Protein AF-A0A510TUP4-F1 (afdb_monomer_lite)

Sequence (967 aa):
MRTLVLLDAPSNLGLRPPVPGTVPGCHKLAGALREQGLLRRLGAREGGVAVPPRYDRGDWQEGDGVFNAAALAAYTVRLADRIERHLRAGEFPVVLGGDCSVQLGASLAMRRIGRYGLAAVDASHDFRHPGNSSRIGAAGGEEVALGTGRGQEDLTNIEGLRPYLRDEDVRFFGIRDAYADDLAELASLKMPAVTVGGVRAEGAGPVARAAVEAFRAPGLDGFWVHLDADVLDPSVMPAVDSPDPTACCRTNSRSCCARCSPHRAAWASTSPSTTPTSTPRAPREPCWRTWSWPPLRNPDRPVPWPTRRTPGSMVIVTEIRREVITLPAAQLGPDNPLPPLRPLDETHRVEDRDRGDMPRDMARQLDYEPLRSLLPVRVRDGYGRTREPRALKALVIENDRLRATVLPGLGGRIASLVHLPTGRELLYRNPVFQPANFALNGAWYSGGIEWNIGATGHTTLSCAPLHAARVPAPDGGEMLRLWEWERLRDLPFQVDLWLPEGSDFLYVGVRIRNPHERPAPAYWWSNIAVPEDRRVLAPAEEAWQFGYERRLRRVPVPCHDGVDRTRPLNSRYAADYFYEVPDGRRRWIAALDADGHGLVQTSTDVLRGRKLFVWGSGPGGRRWQEWLTEPGTGGYCEIQAGLARTQLEHVRLEPGSEVSWLEAYGPLDAAPEGPSWPAVVQGAEDRLAAVLPRARVERAYTDWLPCADTEPGERLATGSGWGALEVARAGWKLPGTPFPEATLGEAQTPWLELLRTGSLPEPRRVRPPGETLVAPHWRDMLETAPATPHTEYHLGIAQWHAGDRAQAVRSWERAVPLAPSLWPLLRCLAVADEESGHHERAADRYTEAFDDLCRERRDNGEAWTAAVAALGREALGALLRAGRAEQARTVWERLLPDVRRRGPFRLLEAALLLAEGRRADARAVFDEGFEVADLREGADVIELLWARLTDEPLPARLDFRMRPDAG

pLDDT: mean 87.79, std 17.97, range [18.86, 98.88]

Secondary structure (DSSP, 8-state):
-PPEEEEE----TTSPPSSTT---GGGGHHHHHHHTTHHHHHTPEEEEE-PPPPP--TT--TTSSSTTHHHHHHHHHHHHHHHHHHHHTT-EEEEE-SSGGGHHHHHHHHHHHS-EEEEEE-SS-----TTT-SS---GGGTHHHHHTT-S-HHHHSGGG---SS-GGGEEEEEE-GGGTTTHHHHHHTT--EEEHHHHHHH-HHHHHHHHHHHTTSTT--EEEEEEEGGGB-TTT---SSS--TTSB-TTTHHHHHTTSTTS-EEEEEE---------PPP-----------PPPP---------------------EEEEEEEEEEEE---PPP-S---SPPP-TTPPPGGGGGGS-HHHHHHHTSS-----TTSPP-----S-EEEEEEEEEEEE-SSEEEEEETTTTTEEEEEEEGGGTEE-S---SSB--BBTBTTS-B--SSEEEEESSSSB-TTTTS--EEEEEE-TTSSEEEEEEEEETTTTEEEEEEEE--TT-SSEEEEEEEE--SSS-EEE-EEEEEEEETTSEEE-S-SEEEEEETT---EEEESSEETTEETTSGGG-SS-EEEEE-PPTTS--EEEEE-TTSEEEEEEE-TTS-EEEEEE--SSHHHHHHHHHHS-TTS--EEEEEEESSSSTT--EEEPTT-EEEEEEEEEEEE--S--SSHHHHHHHHHHHHHHHS-HHHHHHHHHHHHHHHTSPP-SEEE---SHHHHHHHHH----TT----GGG--TTTHHHHHHHHHS-PPPPSS--SPPPPP-SHHHHHHHHHS---HHHHHHHHHHHHHHT-HHHHHHHHHHHGGG-S--HHHHHHHHHHHHHTT-HHHHHHHHHHHHHHHHHH-----HHHHHHHHHHHHHHHHHHTTTT-HHHHHHHHHHS-HHHHTSHHHHHHHHHHHHHTT-HHHHHHHHHH----TT-BTT--HHHHHHHHH-SSPPPGGG----S----

Foldseek 3Di:
DFAEEEEEALDQQQDDALDPPDGQAFSCQSVVCVLVVVCVVVVHHYLYYLDFDDHDQPPDDLPNFAGCLVSLLVSLCSLLVSLLVCVVVVHFYEYEHRAQSVVSSVLNNDLVPFAAAEEEEDQAPLCDAPVPDSRHRRNRSNNVNLLQQGGDCSSNQRVNSHNSHALLRAEYEAHAVVCVVVVVVSVVSNHHYAHQVRCVVCPLLVVLVVVLVSRVPPGHPYYEYEHEPLLEACVVVVFDSDHDRSHDDDPRPVNNVVPVPPGDYHYYYIGGDDDDDDDDDDDDDDDDDDDDDDDDDDDDDDDDDDDDDDDDDDDFFKDKDKDKDKFWEWDLFDFFLFAFLQWDDDQQDADPVQCPPDDPVQVVQLVPCAFTGPPLDTARQGIDDHTDTDIAMWMWIDGPFWIWIFRQQFQRFGQWIAGVVVRDTQALHFRYHAFAQFEPRLGAFDMGKHKAKQAQTRYPRRNFHWWWFWFQALQRHIWIKTWDARQNFRKIKIWTWHDDHPALKIKIKIKIWAQAQFKTFIKIKTKTKHALQWQKAFQAQKWFKAFSVSHTDIAGPQDGPNFGVSRQARFAFKMKTKGQHDPPPWGKMWTAHQQQKHKMKGKDCQQPIKMKIHLHPHLLSVLVQCLRHPPPSHGIIIIMIIRDSDSSGTDMDGHRDMDMIMMMMGMFRFNSDDPDSNVRNVRRVVRCCVSPNPVNRVVSNVSCPVRQQAAGDGTPDHGAQPVVLVCVQPVDDDGNHDRHNVRDDPLCVQVVCLSVPLERDDPPADFSAGRARQPVVSLVSLVRYPLELNSLLNNLSSCSSSVVLVSSLVSLVVHQVRDPFNLSSLQSVLVSCVVVVNLVSSLVSLLSSLVRLLVRDPDCDSRSLSNLLSSLLVNLVSCVVVLNLVSNVVSLVSRDPVSCQAQSNLLSVLSSCVSVVVLVVSVVSPVVHHDNSHPHQQDCSLVVSVVSNDPDDDPSNSPNHSDDPDD

Structure (mmCIF, N/CA/C/O backbone):
data_AF-A0A510TUP4-F1
#
_entry.id   AF-A0A510TUP4-F1
#
loop_
_atom_site.group_PDB
_atom_site.id
_atom_site.type_symbol
_atom_site.label_atom_id
_atom_site.label_alt_id
_atom_site.label_comp_id
_atom_site.label_asym_id
_atom_site.label_entity_id
_atom_site.label_seq_id
_atom_site.pdbx_PDB_ins_code
_atom_site.Cartn_x
_atom_site.Cartn_y
_atom_site.Cartn_z
_atom_site.occupancy
_atom_site.B_iso_or_equiv
_atom_site.auth_seq_id
_atom_site.auth_comp_id
_atom_site.auth_asym_id
_atom_site.auth_atom_id
_atom_site.pdbx_PDB_model_num
ATOM 1 N N . MET A 1 1 ? 24.545 -37.545 3.550 1.00 59.09 1 MET A N 1
ATOM 2 C CA . MET A 1 1 ? 23.429 -37.703 2.583 1.00 59.09 1 MET A CA 1
ATOM 3 C C . MET A 1 1 ? 23.997 -37.609 1.171 1.00 59.09 1 MET A C 1
ATOM 5 O O . MET A 1 1 ? 25.131 -37.161 1.046 1.00 59.09 1 MET A O 1
ATOM 9 N N . ARG A 1 2 ? 23.267 -38.039 0.132 1.00 77.06 2 ARG A N 1
ATOM 10 C CA . ARG A 1 2 ? 23.634 -37.712 -1.260 1.00 77.06 2 ARG A CA 1
ATOM 11 C C . ARG A 1 2 ? 23.249 -36.266 -1.572 1.00 77.06 2 ARG A C 1
ATOM 13 O O . ARG A 1 2 ? 22.305 -35.750 -0.980 1.00 77.06 2 ARG A O 1
ATOM 20 N N . THR A 1 3 ? 23.956 -35.646 -2.510 1.00 89.50 3 THR A N 1
ATOM 21 C CA . THR A 1 3 ? 23.593 -34.336 -3.060 1.00 89.50 3 THR A CA 1
ATOM 22 C C . THR A 1 3 ? 22.321 -34.468 -3.893 1.00 89.50 3 THR A C 1
ATOM 24 O O . THR A 1 3 ? 22.312 -35.209 -4.875 1.00 89.50 3 THR A O 1
ATOM 27 N N . LEU A 1 4 ? 21.258 -33.764 -3.502 1.00 94.06 4 LEU A N 1
ATOM 28 C CA . LEU A 1 4 ? 20.040 -33.635 -4.302 1.00 94.06 4 LEU A CA 1
ATOM 29 C C . LEU A 1 4 ? 20.297 -32.683 -5.476 1.00 94.06 4 LEU A C 1
ATOM 31 O O . LEU A 1 4 ? 20.899 -31.624 -5.287 1.00 94.06 4 LEU A O 1
ATOM 35 N N . VAL A 1 5 ? 19.814 -33.038 -6.665 1.00 93.69 5 VAL A N 1
ATOM 36 C CA . VAL A 1 5 ? 19.881 -32.217 -7.881 1.00 93.69 5 VAL A CA 1
ATOM 37 C C . VAL A 1 5 ? 18.485 -32.125 -8.484 1.00 93.69 5 VAL A C 1
ATOM 39 O O . VAL A 1 5 ? 17.878 -33.152 -8.779 1.00 93.69 5 VAL A O 1
ATOM 42 N N . LEU A 1 6 ? 17.980 -30.907 -8.667 1.00 96.12 6 LEU A N 1
ATOM 43 C CA . LEU A 1 6 ? 16.678 -30.655 -9.280 1.00 96.12 6 LEU A CA 1
ATOM 44 C C . LEU A 1 6 ? 16.851 -30.459 -10.792 1.00 96.12 6 LEU A C 1
ATOM 46 O O . LEU A 1 6 ? 17.576 -29.565 -11.226 1.00 96.12 6 LEU A O 1
ATOM 50 N N . LEU A 1 7 ? 16.211 -31.313 -11.584 1.00 95.50 7 LEU A N 1
ATOM 51 C CA . LEU A 1 7 ? 16.196 -31.278 -13.046 1.00 95.50 7 LEU A CA 1
ATOM 52 C C . LEU A 1 7 ? 14.790 -30.921 -13.517 1.00 95.50 7 LEU A C 1
ATOM 54 O O . LEU A 1 7 ? 13.825 -31.488 -13.011 1.00 95.50 7 LEU A O 1
ATOM 58 N N . ASP A 1 8 ? 14.675 -30.067 -14.528 1.00 95.25 8 ASP A N 1
ATOM 59 C CA . ASP A 1 8 ? 13.375 -29.767 -15.136 1.00 95.25 8 ASP A CA 1
ATOM 60 C C . ASP A 1 8 ? 13.250 -30.508 -16.466 1.00 95.25 8 ASP A C 1
ATOM 62 O O . ASP A 1 8 ? 14.130 -30.408 -17.324 1.00 95.25 8 ASP A O 1
ATOM 66 N N . ALA A 1 9 ? 12.143 -31.212 -16.657 1.00 95.12 9 ALA A N 1
ATOM 67 C CA . ALA A 1 9 ? 11.774 -31.906 -17.881 1.00 95.12 9 ALA A CA 1
ATOM 68 C C . ALA A 1 9 ? 10.337 -31.528 -18.309 1.00 95.12 9 ALA A C 1
ATOM 70 O O . ALA A 1 9 ? 9.456 -32.385 -18.306 1.00 95.12 9 ALA A O 1
ATOM 71 N N . PRO A 1 10 ? 10.068 -30.249 -18.652 1.00 93.31 10 PRO A N 1
ATOM 72 C CA . PRO A 1 10 ? 8.721 -29.724 -18.894 1.00 93.31 10 PRO A CA 1
ATOM 73 C C . PRO A 1 10 ? 8.150 -30.150 -20.262 1.00 93.31 10 PRO A C 1
ATOM 75 O O . PRO A 1 10 ? 7.784 -29.312 -21.081 1.00 93.31 10 PRO A O 1
ATOM 78 N N . SER A 1 11 ? 8.111 -31.453 -20.543 1.00 92.38 11 SER A N 1
ATOM 79 C CA . SER A 1 11 ? 7.433 -32.022 -21.712 1.00 92.38 11 SER A CA 1
ATOM 80 C C . SER A 1 11 ? 5.919 -31.982 -21.541 1.00 92.38 11 SER A C 1
ATOM 82 O O . SER A 1 11 ? 5.404 -32.181 -20.447 1.00 92.38 11 SER A O 1
ATOM 84 N N . ASN A 1 12 ? 5.218 -31.789 -22.650 1.00 91.81 12 ASN A N 1
ATOM 85 C CA . ASN A 1 12 ? 3.805 -32.123 -22.818 1.00 91.81 12 ASN A CA 1
ATOM 86 C C . ASN A 1 12 ? 3.558 -32.976 -24.078 1.00 91.81 12 ASN A C 1
ATOM 88 O O . ASN A 1 12 ? 2.420 -33.127 -24.523 1.00 91.81 12 ASN A O 1
ATOM 92 N N . LEU A 1 13 ? 4.631 -33.493 -24.684 1.00 93.06 13 LEU A N 1
ATOM 93 C CA . LEU A 1 13 ? 4.641 -34.139 -25.995 1.00 93.06 13 LEU A CA 1
ATOM 94 C C . LEU A 1 13 ? 3.801 -35.422 -26.032 1.00 93.06 13 LEU A C 1
ATOM 96 O O . LEU A 1 13 ? 3.285 -35.758 -27.096 1.00 93.06 13 LEU A O 1
ATOM 100 N N . GLY A 1 14 ? 3.655 -36.121 -24.902 1.00 91.00 14 GLY A N 1
ATOM 101 C CA . GLY A 1 14 ? 2.913 -37.379 -24.815 1.00 91.00 14 GLY A CA 1
ATOM 102 C C . GLY A 1 14 ? 1.396 -37.249 -24.637 1.00 91.00 14 GLY A C 1
ATOM 103 O O . GLY A 1 14 ? 0.703 -38.254 -24.786 1.00 91.00 14 GLY A O 1
ATOM 104 N N . LEU A 1 15 ? 0.856 -36.056 -24.343 1.00 88.62 15 LEU A N 1
ATOM 105 C CA . LEU A 1 15 ? -0.572 -35.878 -24.027 1.00 88.62 15 LEU A CA 1
ATOM 106 C C . LEU A 1 15 ? -1.416 -35.415 -25.215 1.00 88.62 15 LEU A C 1
ATOM 108 O O . LEU A 1 15 ? -1.009 -34.577 -26.026 1.00 88.62 15 LEU A O 1
ATOM 112 N N . ARG A 1 16 ? -2.655 -35.919 -25.271 1.00 84.19 16 ARG A N 1
ATOM 113 C CA . ARG A 1 16 ? -3.704 -35.367 -26.140 1.00 84.19 16 ARG A CA 1
ATOM 114 C C . ARG A 1 16 ? -4.083 -33.969 -25.617 1.00 84.19 16 ARG A C 1
ATOM 116 O O . ARG A 1 16 ? -4.093 -33.772 -24.403 1.00 84.19 16 ARG A O 1
ATOM 123 N N . PRO A 1 17 ? -4.381 -32.991 -26.488 1.00 78.75 17 PRO A N 1
ATOM 124 C CA . PRO A 1 17 ? -4.755 -31.657 -26.038 1.00 78.75 17 PRO A CA 1
ATOM 125 C C . PRO A 1 17 ? -6.182 -31.693 -25.463 1.00 78.75 17 PRO A C 1
ATOM 127 O O . PRO A 1 17 ? -7.014 -32.437 -25.992 1.00 78.75 17 PRO A O 1
ATOM 130 N N . PRO A 1 18 ? -6.497 -30.905 -24.418 1.00 68.31 18 PRO A N 1
ATOM 131 C CA . PRO A 1 18 ? -7.806 -30.963 -23.760 1.00 68.31 18 PRO A CA 1
ATOM 132 C C . PRO A 1 18 ? -8.958 -30.562 -24.696 1.00 68.31 18 PRO A C 1
ATOM 134 O O . PRO A 1 18 ? -10.067 -31.073 -24.562 1.00 68.31 18 PRO A O 1
ATOM 137 N N . VAL A 1 19 ? -8.690 -29.700 -25.685 1.00 71.00 19 VAL A N 1
ATOM 138 C CA . VAL A 1 19 ? -9.577 -29.429 -26.829 1.00 71.00 19 VAL A CA 1
ATOM 139 C C . VAL A 1 19 ? -8.744 -29.265 -28.113 1.00 71.00 19 VAL A C 1
ATOM 141 O O . VAL A 1 19 ? -7.550 -28.966 -28.031 1.00 71.00 19 VAL A O 1
ATOM 144 N N . PRO A 1 20 ? -9.316 -29.439 -29.319 1.00 71.81 20 PRO A N 1
ATOM 145 C CA . PRO A 1 20 ? -8.596 -29.181 -30.567 1.00 71.81 20 PRO A CA 1
ATOM 146 C C . PRO A 1 20 ? -8.004 -27.763 -30.620 1.00 71.81 20 PRO A C 1
ATOM 148 O O . PRO A 1 20 ? -8.664 -26.794 -30.255 1.00 71.81 20 PRO A O 1
ATOM 151 N N . GLY A 1 21 ? -6.757 -27.646 -31.082 1.00 69.25 21 GLY A N 1
ATOM 152 C CA . GLY A 1 21 ? -6.044 -26.368 -31.203 1.00 69.25 21 GLY A CA 1
ATOM 153 C C . GLY A 1 21 ? -5.369 -25.847 -29.925 1.00 69.25 21 GLY A C 1
ATOM 154 O O . GLY A 1 21 ? -4.652 -24.854 -30.011 1.00 69.25 21 GLY A O 1
ATOM 155 N N . THR A 1 22 ? -5.539 -26.494 -28.764 1.00 75.62 22 THR A N 1
ATOM 156 C CA . THR A 1 22 ? -4.803 -26.137 -27.534 1.00 75.62 22 THR A CA 1
ATOM 157 C C . THR A 1 22 ? -3.580 -27.026 -27.296 1.00 75.62 22 THR A C 1
ATOM 159 O O . THR A 1 22 ? -3.297 -27.964 -28.043 1.00 75.62 22 THR A O 1
ATOM 162 N N . VAL A 1 23 ? -2.811 -26.686 -26.261 1.00 80.56 23 VAL A N 1
ATOM 163 C CA . VAL A 1 23 ? -1.533 -27.304 -25.890 1.00 80.56 23 VAL A CA 1
ATOM 164 C C . VAL A 1 23 ? -1.637 -27.760 -24.424 1.00 80.56 23 VAL A C 1
ATOM 166 O O . VAL A 1 23 ? -2.022 -26.934 -23.595 1.00 80.56 23 VAL A O 1
ATOM 169 N N . PRO A 1 24 ? -1.314 -29.022 -24.063 1.00 82.19 24 PRO A N 1
ATOM 170 C CA . PRO A 1 24 ? -1.451 -29.499 -22.684 1.00 82.19 24 PRO A CA 1
ATOM 171 C C . PRO A 1 24 ? -0.558 -28.702 -21.722 1.00 82.19 24 PRO A C 1
ATOM 173 O O . PRO A 1 24 ? 0.624 -28.466 -22.005 1.00 82.19 24 PRO A O 1
ATOM 176 N N . GLY A 1 25 ? -1.118 -28.261 -20.593 1.00 80.00 25 GLY A N 1
ATOM 177 C CA . GLY A 1 25 ? -0.464 -27.297 -19.698 1.00 80.00 25 GLY A CA 1
ATOM 178 C C . GLY A 1 25 ? 0.538 -27.889 -18.704 1.00 80.00 25 GLY A C 1
ATOM 179 O O . GLY A 1 25 ? 1.272 -27.121 -18.090 1.00 80.00 25 GLY A O 1
ATOM 180 N N . CYS A 1 26 ? 0.622 -29.218 -18.597 1.00 81.81 26 CYS A N 1
ATOM 181 C CA . CYS A 1 26 ? 1.477 -29.957 -17.660 1.00 81.81 26 CYS A CA 1
ATOM 182 C C . CYS A 1 26 ? 2.953 -29.506 -17.633 1.00 81.81 26 CYS A C 1
ATOM 184 O O . CYS A 1 26 ? 3.594 -29.505 -16.581 1.00 81.81 26 CYS A O 1
ATOM 186 N N . HIS A 1 27 ? 3.474 -29.012 -18.763 1.00 82.69 27 HIS A N 1
ATOM 187 C CA . HIS A 1 27 ? 4.798 -28.391 -18.892 1.00 82.69 27 HIS A CA 1
ATOM 188 C C . HIS A 1 27 ? 5.057 -27.235 -17.897 1.00 82.69 27 HIS A C 1
ATOM 190 O O . HIS A 1 27 ? 6.210 -26.888 -17.639 1.00 82.69 27 HIS A O 1
ATOM 196 N N . LYS A 1 28 ? 4.009 -26.637 -17.313 1.00 84.38 28 LYS A N 1
ATOM 197 C CA . LYS A 1 28 ? 4.109 -25.582 -16.292 1.00 84.38 28 LYS A CA 1
ATOM 198 C C . LYS A 1 28 ? 4.521 -26.097 -14.899 1.00 84.38 28 LYS A C 1
ATOM 200 O O . LYS A 1 28 ? 4.939 -25.280 -14.076 1.00 84.38 28 LYS A O 1
ATOM 205 N N . LEU A 1 29 ? 4.471 -27.411 -14.626 1.00 83.38 29 LEU A N 1
ATOM 206 C CA . LEU A 1 29 ? 4.760 -28.008 -13.306 1.00 83.38 29 LEU A CA 1
ATOM 207 C C . LEU A 1 29 ? 6.093 -27.548 -12.704 1.00 83.38 29 LEU A C 1
ATOM 209 O O . LEU A 1 29 ? 6.142 -27.107 -11.552 1.00 83.38 29 LEU A O 1
ATOM 213 N N . ALA A 1 30 ? 7.175 -27.656 -13.479 1.00 84.00 30 ALA A N 1
ATOM 214 C CA . ALA A 1 30 ? 8.516 -27.325 -13.010 1.00 84.00 30 ALA A CA 1
ATOM 215 C C . ALA A 1 30 ? 8.625 -25.853 -12.573 1.00 84.00 30 ALA A C 1
ATOM 217 O O . ALA A 1 30 ? 9.228 -25.559 -11.539 1.00 84.00 30 ALA A O 1
ATOM 218 N N . GLY A 1 31 ? 7.971 -24.942 -13.304 1.00 79.50 31 GLY A N 1
ATOM 219 C CA . GLY A 1 31 ? 7.854 -23.530 -12.935 1.00 79.50 31 GLY A CA 1
ATOM 220 C C . GLY A 1 31 ? 7.079 -23.345 -11.631 1.00 79.50 31 GLY A C 1
ATOM 221 O O . GLY A 1 31 ? 7.627 -22.816 -10.665 1.00 79.50 31 GLY A O 1
ATOM 222 N N . ALA A 1 32 ? 5.852 -23.868 -11.559 1.00 79.19 32 ALA A N 1
ATOM 223 C CA . ALA A 1 32 ? 4.976 -23.723 -10.393 1.00 79.19 32 ALA A CA 1
ATOM 224 C C . ALA A 1 32 ? 5.618 -24.245 -9.089 1.00 79.19 32 ALA A C 1
ATOM 226 O O . ALA A 1 32 ? 5.575 -23.585 -8.047 1.00 79.19 32 ALA A O 1
ATOM 227 N N . LEU A 1 33 ? 6.290 -25.402 -9.126 1.00 82.19 33 LEU A N 1
ATOM 228 C CA . LEU A 1 33 ? 7.005 -25.934 -7.958 1.00 82.19 33 LEU A CA 1
ATOM 229 C C . LEU A 1 33 ? 8.233 -25.091 -7.568 1.00 82.19 33 LEU A C 1
ATOM 231 O O . LEU A 1 33 ? 8.554 -24.973 -6.378 1.00 82.19 33 LEU A O 1
ATOM 235 N N . ARG A 1 34 ? 8.920 -24.477 -8.538 1.00 84.94 34 ARG A N 1
ATOM 236 C CA . ARG A 1 34 ? 10.055 -23.575 -8.286 1.00 84.94 34 ARG A CA 1
ATOM 237 C C . ARG A 1 34 ? 9.618 -22.231 -7.713 1.00 84.94 34 ARG A C 1
ATOM 239 O O . ARG A 1 34 ? 10.277 -21.757 -6.788 1.00 84.94 34 ARG A O 1
ATOM 246 N N . GLU A 1 35 ? 8.491 -21.677 -8.157 1.00 80.81 35 GLU A N 1
ATOM 247 C CA . GLU A 1 35 ? 7.855 -20.494 -7.554 1.00 80.81 35 GLU A CA 1
ATOM 248 C C . GLU A 1 35 ? 7.487 -20.749 -6.083 1.00 80.81 35 GLU A C 1
ATOM 250 O O . GLU A 1 35 ? 7.804 -19.944 -5.205 1.00 80.81 35 GLU A O 1
ATOM 255 N N . GLN A 1 36 ? 6.963 -21.942 -5.773 1.00 81.94 36 GLN A N 1
ATOM 256 C CA . GLN A 1 36 ? 6.750 -22.413 -4.395 1.00 81.94 36 GLN A CA 1
ATOM 257 C C . GLN A 1 36 ? 8.056 -22.715 -3.624 1.00 81.94 36 GLN A C 1
ATOM 259 O O . GLN A 1 36 ? 8.026 -23.160 -2.473 1.00 81.94 36 GLN A O 1
ATOM 264 N N . GLY A 1 37 ? 9.223 -22.450 -4.217 1.00 87.25 37 GLY A N 1
ATOM 265 C CA . GLY A 1 37 ? 10.531 -22.510 -3.573 1.00 87.25 37 GLY A CA 1
ATOM 266 C C . GLY A 1 37 ? 11.089 -23.919 -3.375 1.00 87.25 37 GLY A C 1
ATOM 267 O O . GLY A 1 37 ? 11.934 -24.094 -2.494 1.00 87.25 37 GLY A O 1
ATOM 268 N N . LEU A 1 38 ? 10.641 -24.919 -4.148 1.00 85.88 38 LEU A N 1
ATOM 269 C CA . LEU A 1 38 ? 11.001 -26.329 -3.941 1.00 85.88 38 LEU A CA 1
ATOM 270 C C . LEU A 1 38 ? 12.521 -26.572 -3.902 1.00 85.88 38 LEU A C 1
ATOM 272 O O . LEU A 1 38 ? 12.992 -27.230 -2.979 1.00 85.88 38 LEU A O 1
ATOM 276 N N . LEU A 1 39 ? 13.291 -25.974 -4.821 1.00 88.06 39 LEU A N 1
ATOM 277 C CA . LEU A 1 39 ? 14.763 -26.060 -4.854 1.00 88.06 39 LEU A CA 1
ATOM 278 C C . LEU A 1 39 ? 15.390 -25.714 -3.487 1.00 88.06 39 LEU A C 1
ATOM 280 O O . LEU A 1 39 ? 16.198 -26.473 -2.951 1.00 88.06 39 LEU A O 1
ATOM 284 N N . ARG A 1 40 ? 14.945 -24.601 -2.884 1.00 88.12 40 ARG A N 1
ATOM 285 C CA . ARG A 1 40 ? 15.400 -24.127 -1.566 1.00 88.12 40 ARG A CA 1
ATOM 286 C C . ARG A 1 40 ? 14.901 -25.028 -0.435 1.00 88.12 40 ARG A C 1
ATOM 288 O O . ARG A 1 40 ? 15.667 -25.331 0.471 1.00 88.12 40 ARG A O 1
ATOM 295 N N . ARG A 1 41 ? 13.637 -25.470 -0.492 1.00 87.88 41 ARG A N 1
ATOM 296 C CA . ARG A 1 41 ? 13.020 -26.357 0.517 1.00 87.88 41 ARG A CA 1
ATOM 297 C C . ARG A 1 41 ? 13.678 -27.742 0.572 1.00 87.88 41 ARG A C 1
ATOM 299 O O . ARG A 1 41 ? 13.700 -28.343 1.639 1.00 87.88 41 ARG A O 1
ATOM 306 N N . LEU A 1 42 ? 14.216 -28.228 -0.548 1.00 84.31 42 LEU A N 1
ATOM 307 C CA . LEU A 1 42 ? 14.980 -29.478 -0.626 1.00 84.31 42 LEU A CA 1
ATOM 308 C C . LEU A 1 42 ? 16.473 -29.307 -0.295 1.00 84.31 42 LEU A C 1
ATOM 310 O O . LEU A 1 42 ? 17.150 -30.303 -0.062 1.00 84.31 42 LEU A O 1
ATOM 314 N N . GLY A 1 43 ? 17.011 -28.081 -0.311 1.00 90.50 43 GLY A N 1
ATOM 315 C CA . GLY A 1 43 ? 18.462 -27.853 -0.267 1.00 90.50 43 GLY A CA 1
ATOM 316 C C . GLY A 1 43 ? 19.196 -28.435 -1.485 1.00 90.50 43 GLY A C 1
ATOM 317 O O . GLY A 1 43 ? 20.352 -28.840 -1.377 1.00 90.50 43 GLY A O 1
ATOM 318 N N . ALA A 1 44 ? 18.507 -28.537 -2.626 1.00 91.44 44 ALA A N 1
ATOM 319 C CA . ALA A 1 44 ? 19.017 -29.180 -3.831 1.00 91.44 44 ALA A CA 1
ATOM 320 C C . ALA A 1 44 ? 19.871 -28.227 -4.684 1.00 91.44 44 ALA A C 1
ATOM 322 O O . ALA A 1 44 ? 19.677 -27.010 -4.681 1.00 91.44 44 ALA A O 1
ATOM 323 N N . ARG A 1 45 ? 20.807 -28.795 -5.449 1.00 94.06 45 ARG A N 1
ATOM 324 C CA . ARG A 1 45 ? 21.551 -28.090 -6.499 1.00 94.06 45 ARG A CA 1
ATOM 325 C C . ARG A 1 45 ? 20.725 -27.999 -7.779 1.00 94.06 45 ARG A C 1
ATOM 327 O O . ARG A 1 45 ? 19.851 -28.823 -8.030 1.00 94.06 45 ARG A O 1
ATOM 334 N N . GLU A 1 46 ? 21.064 -27.027 -8.614 1.00 93.19 46 GLU A N 1
ATOM 335 C CA . GLU A 1 46 ? 20.504 -26.895 -9.955 1.00 93.19 46 GLU A CA 1
ATOM 336 C C . GLU A 1 46 ? 21.093 -27.941 -10.919 1.00 93.19 46 GLU A C 1
ATOM 338 O O . GLU A 1 46 ? 22.314 -28.037 -11.053 1.00 93.19 46 GLU A O 1
ATOM 343 N N . GLY A 1 47 ? 20.233 -28.700 -11.603 1.00 89.00 47 GLY A N 1
ATOM 344 C CA . GLY A 1 47 ? 20.583 -29.574 -12.732 1.00 89.00 47 GLY A CA 1
ATOM 345 C C . GLY A 1 47 ? 20.222 -28.974 -14.100 1.00 89.00 47 GLY A C 1
ATOM 346 O O . GLY A 1 47 ? 20.744 -29.405 -15.136 1.00 89.00 47 GLY A O 1
ATOM 347 N N . GLY A 1 48 ? 19.359 -27.953 -14.108 1.00 90.50 48 GLY A N 1
ATOM 348 C CA . GLY A 1 48 ? 18.904 -27.232 -15.289 1.00 90.50 48 GLY A CA 1
ATOM 349 C C . GLY A 1 48 ? 17.855 -27.974 -16.123 1.00 90.50 48 GLY A C 1
ATOM 350 O O . GLY A 1 48 ? 17.466 -29.108 -15.842 1.00 90.50 48 GLY A O 1
ATOM 351 N N . VAL A 1 49 ? 17.419 -27.317 -17.199 1.00 93.62 49 VAL A N 1
ATOM 352 C CA . VAL A 1 49 ? 16.246 -27.724 -17.992 1.00 93.62 49 VAL A CA 1
ATOM 353 C C . VAL A 1 49 ? 16.615 -28.613 -19.183 1.00 93.62 49 VAL A C 1
ATOM 355 O O . VAL A 1 49 ? 17.458 -28.248 -20.008 1.00 93.62 49 VAL A O 1
ATOM 358 N N . ALA A 1 50 ? 15.944 -29.755 -19.315 1.00 93.50 50 ALA A N 1
ATOM 359 C CA . ALA A 1 50 ? 15.805 -30.509 -20.554 1.00 93.50 50 ALA A CA 1
ATOM 360 C C . ALA A 1 50 ? 14.642 -29.910 -21.365 1.00 93.50 50 ALA A C 1
ATOM 362 O O . ALA A 1 50 ? 13.478 -30.231 -21.133 1.00 93.50 50 ALA A O 1
ATOM 363 N N . VAL A 1 51 ? 14.948 -29.010 -22.303 1.00 90.75 51 VAL A N 1
ATOM 364 C CA . VAL A 1 51 ? 13.929 -28.302 -23.101 1.00 90.75 51 VAL A CA 1
ATOM 365 C C . VAL A 1 51 ? 13.347 -29.232 -24.186 1.00 90.75 51 VAL A C 1
ATOM 367 O O . VAL A 1 51 ? 14.128 -29.800 -24.970 1.00 90.75 51 VAL A O 1
ATOM 370 N N . PRO A 1 52 ? 12.014 -29.432 -24.247 1.00 91.38 52 PRO A N 1
ATOM 371 C CA . PRO A 1 52 ? 11.368 -30.204 -25.309 1.00 91.38 52 PRO A CA 1
ATOM 372 C C . PRO A 1 52 ? 11.325 -29.419 -26.632 1.00 91.38 52 PRO A C 1
ATOM 374 O O . PRO A 1 52 ? 11.479 -28.196 -26.633 1.00 91.38 52 PRO A O 1
ATOM 377 N N . PRO A 1 53 ? 11.111 -30.085 -27.781 1.00 90.00 53 PRO A N 1
ATOM 378 C CA . PRO A 1 53 ? 10.660 -29.412 -28.997 1.00 90.00 53 PRO A CA 1
ATOM 379 C C . PRO A 1 53 ? 9.271 -28.778 -28.800 1.00 90.00 53 PRO A C 1
ATOM 381 O O . PRO A 1 53 ? 8.586 -29.044 -27.812 1.00 90.00 53 PRO A O 1
ATOM 384 N N . ARG A 1 54 ? 8.834 -27.953 -29.757 1.00 88.19 54 ARG A N 1
ATOM 385 C CA . ARG A 1 54 ? 7.462 -27.426 -29.777 1.00 88.19 54 ARG A CA 1
ATOM 386 C C . ARG A 1 54 ? 6.457 -28.582 -29.884 1.00 88.19 54 ARG A C 1
ATOM 388 O O . ARG A 1 54 ? 6.628 -29.454 -30.727 1.00 88.19 54 ARG A O 1
ATOM 395 N N . TYR A 1 55 ? 5.398 -28.531 -29.078 1.00 89.12 55 TYR A N 1
ATOM 396 C CA . TYR A 1 55 ? 4.222 -29.386 -29.233 1.00 89.12 55 TYR A CA 1
ATOM 397 C C . TYR A 1 55 ? 3.495 -29.049 -30.540 1.00 89.12 55 TYR A C 1
ATOM 399 O O . TYR A 1 55 ? 3.010 -27.924 -30.697 1.00 89.12 55 TYR A O 1
ATOM 407 N N . ASP A 1 56 ? 3.421 -30.006 -31.462 1.00 85.69 56 ASP A N 1
ATOM 408 C CA . ASP A 1 56 ? 2.672 -29.875 -32.711 1.00 85.69 56 ASP A CA 1
ATOM 409 C C . ASP A 1 56 ? 2.224 -31.259 -33.205 1.00 85.69 56 ASP A C 1
ATOM 411 O O . ASP A 1 56 ? 3.049 -32.120 -33.503 1.00 85.69 56 ASP A O 1
ATOM 415 N N . ARG A 1 57 ? 0.908 -31.489 -33.270 1.00 83.69 57 ARG A N 1
ATOM 416 C CA . ARG A 1 57 ? 0.342 -32.769 -33.727 1.00 83.69 57 ARG A CA 1
ATOM 417 C C . ARG A 1 57 ? 0.163 -32.840 -35.247 1.00 83.69 57 ARG A C 1
ATOM 419 O O . ARG A 1 57 ? -0.090 -33.934 -35.745 1.00 83.69 57 ARG A O 1
ATOM 426 N N . GLY A 1 58 ? 0.291 -31.723 -35.972 1.00 82.44 58 GLY A N 1
ATOM 427 C CA . GLY A 1 58 ? -0.009 -31.660 -37.405 1.00 82.44 58 GLY A CA 1
ATOM 428 C C . GLY A 1 58 ? -1.378 -32.267 -37.749 1.00 82.44 58 GLY A C 1
ATOM 429 O O . GLY A 1 58 ? -2.340 -32.122 -36.993 1.00 82.44 58 GLY A O 1
ATOM 430 N N . ASP A 1 59 ? -1.436 -32.997 -38.863 1.00 82.62 59 ASP A N 1
ATOM 431 C CA . ASP A 1 59 ? -2.649 -33.646 -39.385 1.00 82.62 59 ASP A CA 1
ATOM 432 C C . ASP A 1 59 ? -2.917 -35.065 -38.819 1.00 82.62 59 ASP A C 1
ATOM 434 O O . ASP A 1 59 ? -3.765 -35.785 -39.354 1.00 82.62 59 ASP A O 1
ATOM 438 N N . TRP A 1 60 ? -2.206 -35.479 -37.756 1.00 88.88 60 TRP A N 1
ATOM 439 C CA . TRP A 1 60 ? -2.241 -36.839 -37.179 1.00 88.88 60 TRP A CA 1
ATOM 440 C C . TRP A 1 60 ? -3.664 -37.377 -36.947 1.00 88.88 60 TRP A C 1
ATOM 442 O O . TRP A 1 60 ? -4.517 -36.699 -36.362 1.00 88.88 60 TRP A O 1
ATOM 452 N N . GLN A 1 61 ? -3.886 -38.632 -37.340 1.00 83.44 61 GLN A N 1
ATOM 453 C CA . GLN A 1 61 ? -5.118 -39.398 -37.160 1.00 83.44 61 GLN A CA 1
ATOM 454 C C . GLN A 1 61 ? -4.941 -40.539 -36.144 1.00 83.44 61 GLN A C 1
ATOM 456 O O . GLN A 1 61 ? -3.849 -41.073 -35.945 1.00 83.44 61 GLN A O 1
ATOM 461 N N . GLU A 1 62 ? -6.043 -40.966 -35.519 1.00 79.81 62 GLU A N 1
ATOM 462 C CA . GLU A 1 62 ? -6.045 -42.117 -34.606 1.00 79.81 62 GLU A CA 1
ATOM 463 C C . GLU A 1 62 ? -5.822 -43.420 -35.394 1.00 79.81 62 GLU A C 1
ATOM 465 O O . GLU A 1 62 ? -6.742 -43.990 -35.978 1.00 79.81 62 GLU A O 1
ATOM 470 N N . GLY A 1 63 ? -4.558 -43.845 -35.446 1.00 78.75 63 GLY A N 1
ATOM 471 C CA . GLY A 1 63 ? -4.067 -44.940 -36.288 1.00 78.75 63 GLY A CA 1
ATOM 472 C C . GLY A 1 63 ? -2.625 -44.726 -36.764 1.00 78.75 63 GLY A C 1
ATOM 473 O O . GLY A 1 63 ? -1.901 -45.701 -36.946 1.00 78.75 63 GLY A O 1
ATOM 474 N N . ASP A 1 64 ? -2.168 -43.471 -36.852 1.00 84.62 64 ASP A N 1
ATOM 475 C CA . ASP A 1 64 ? -0.838 -43.076 -37.359 1.00 84.62 64 ASP A CA 1
ATOM 476 C C . ASP A 1 64 ? 0.324 -43.359 -36.375 1.00 84.62 64 ASP A C 1
ATOM 478 O O . ASP A 1 64 ? 1.414 -42.799 -36.494 1.00 84.62 64 ASP A O 1
ATOM 482 N N . GLY A 1 65 ? 0.098 -44.199 -35.363 1.00 88.19 65 GLY A N 1
ATOM 483 C CA . GLY A 1 65 ? 1.025 -44.408 -34.252 1.00 88.19 65 GLY A CA 1
ATOM 484 C C . GLY A 1 65 ? 0.984 -43.274 -33.222 1.00 88.19 65 GLY A C 1
ATOM 485 O O . GLY A 1 65 ? -0.044 -42.632 -33.019 1.00 88.19 65 GLY A O 1
ATOM 486 N N . VAL A 1 66 ? 2.097 -43.040 -32.533 1.00 92.38 66 VAL A N 1
ATOM 487 C CA . VAL A 1 66 ? 2.229 -42.049 -31.458 1.00 92.38 66 VAL A CA 1
ATOM 488 C C . VAL A 1 66 ? 2.504 -40.656 -32.031 1.00 92.38 66 VAL A C 1
ATOM 490 O O . VAL A 1 66 ? 3.511 -40.442 -32.709 1.00 92.38 66 VAL A O 1
ATOM 493 N N . PHE A 1 67 ? 1.642 -39.673 -31.743 1.00 92.38 67 PHE A N 1
ATOM 494 C CA . PHE A 1 67 ? 1.931 -38.287 -32.139 1.00 92.38 67 PHE A CA 1
ATOM 495 C C . PHE A 1 67 ? 3.176 -37.762 -31.408 1.00 92.38 67 PHE A C 1
ATOM 497 O O . PHE A 1 67 ? 3.511 -38.207 -30.314 1.00 92.38 67 PHE A O 1
ATOM 504 N N . ASN A 1 68 ? 3.889 -36.813 -32.019 1.00 93.56 68 ASN A N 1
ATOM 505 C CA . ASN A 1 68 ? 5.205 -36.343 -31.564 1.00 93.56 68 ASN A CA 1
ATOM 506 C C . ASN A 1 68 ? 6.316 -37.426 -31.487 1.00 93.56 68 ASN A C 1
ATOM 508 O O . ASN A 1 68 ? 7.392 -37.091 -31.002 1.00 93.56 68 ASN A O 1
ATOM 512 N N . ALA A 1 69 ? 6.148 -38.674 -31.962 1.00 94.56 69 ALA A N 1
ATOM 513 C CA . ALA A 1 69 ? 7.113 -39.773 -31.731 1.00 94.56 69 ALA A CA 1
ATOM 514 C C . ALA A 1 69 ? 8.596 -39.425 -31.990 1.00 94.56 69 ALA A C 1
ATOM 516 O O . ALA A 1 69 ? 9.430 -39.599 -31.105 1.00 94.56 69 ALA A O 1
ATOM 517 N N . ALA A 1 70 ? 8.938 -38.837 -33.142 1.00 94.31 70 ALA A N 1
ATOM 518 C CA . ALA A 1 70 ? 10.321 -38.435 -33.432 1.00 94.31 70 ALA A CA 1
ATOM 519 C C . ALA A 1 70 ? 10.850 -37.337 -32.477 1.00 94.31 70 ALA A C 1
ATOM 521 O O . ALA A 1 70 ? 12.025 -37.336 -32.102 1.00 94.31 70 ALA A O 1
ATOM 522 N N . ALA A 1 71 ? 9.981 -36.418 -32.041 1.00 95.62 71 ALA A N 1
ATOM 523 C CA . ALA A 1 71 ? 10.303 -35.391 -31.051 1.00 95.62 71 ALA A CA 1
ATOM 524 C C . ALA A 1 71 ? 10.459 -35.987 -29.639 1.00 95.62 71 ALA A C 1
ATOM 526 O O . ALA A 1 71 ? 11.378 -35.593 -28.919 1.00 95.62 71 ALA A O 1
ATOM 527 N N . LEU A 1 72 ? 9.614 -36.959 -29.277 1.00 96.38 72 LEU A N 1
ATOM 528 C CA . LEU A 1 72 ? 9.668 -37.745 -28.041 1.00 96.38 72 LEU A CA 1
ATOM 529 C C . LEU A 1 72 ? 10.943 -38.590 -27.957 1.00 96.38 72 LEU A C 1
ATOM 531 O O . LEU A 1 72 ? 11.637 -38.521 -26.946 1.00 96.38 72 LEU A O 1
ATOM 535 N N . ALA A 1 73 ? 11.308 -39.321 -29.011 1.00 97.50 73 ALA A N 1
ATOM 536 C CA . ALA A 1 73 ? 12.539 -40.111 -29.063 1.00 97.50 73 ALA A CA 1
ATOM 537 C C . ALA A 1 73 ? 13.778 -39.213 -28.899 1.00 97.50 73 ALA A C 1
ATOM 539 O O . ALA A 1 73 ? 14.606 -39.425 -28.010 1.00 97.50 73 ALA A O 1
ATOM 540 N N . ALA A 1 74 ? 13.858 -38.126 -29.677 1.00 96.88 74 ALA A N 1
ATOM 541 C CA . ALA A 1 74 ? 14.944 -37.154 -29.566 1.00 96.88 74 ALA A CA 1
ATOM 542 C C . ALA A 1 74 ? 14.973 -36.434 -28.203 1.00 96.88 74 ALA A C 1
ATOM 544 O O . ALA A 1 74 ? 16.037 -35.995 -27.764 1.00 96.88 74 ALA A O 1
ATOM 545 N N . TYR A 1 75 ? 13.827 -36.262 -27.536 1.00 97.50 75 TYR A N 1
ATOM 546 C CA . TYR A 1 75 ? 13.746 -35.690 -26.191 1.00 97.50 75 TYR A CA 1
ATOM 547 C C . TYR A 1 75 ? 14.200 -36.676 -25.111 1.00 97.50 75 TYR A C 1
ATOM 549 O O . TYR A 1 75 ? 14.997 -36.312 -24.246 1.00 97.50 75 TYR A O 1
ATOM 557 N N . THR A 1 76 ? 13.755 -37.927 -25.219 1.00 97.88 76 THR A N 1
ATOM 558 C CA . THR A 1 76 ? 14.079 -39.051 -24.333 1.00 97.88 76 THR A CA 1
ATOM 559 C C . THR A 1 76 ? 15.588 -39.227 -24.203 1.00 97.88 76 THR A C 1
ATOM 561 O O . THR A 1 76 ? 16.091 -39.270 -23.084 1.00 97.88 76 THR A O 1
ATOM 564 N N . VAL A 1 77 ? 16.324 -39.200 -25.322 1.00 98.12 77 VAL A N 1
ATOM 565 C CA . VAL A 1 77 ? 17.801 -39.225 -25.337 1.00 98.12 77 VAL A CA 1
ATOM 566 C C . VAL A 1 77 ? 18.393 -38.042 -24.553 1.00 98.12 77 VAL A C 1
ATOM 568 O O . VAL A 1 77 ? 19.165 -38.250 -23.620 1.00 98.12 77 VAL A O 1
ATOM 571 N N . ARG A 1 78 ? 17.976 -36.796 -24.838 1.00 97.75 78 ARG A N 1
ATOM 572 C CA . ARG A 1 78 ? 18.510 -35.590 -24.157 1.00 97.75 78 ARG A CA 1
ATOM 573 C C . ARG A 1 78 ? 18.206 -35.543 -22.658 1.00 97.75 78 ARG A C 1
ATOM 575 O O . ARG A 1 78 ? 18.962 -34.933 -21.896 1.00 97.75 78 ARG A O 1
ATOM 582 N N . LEU A 1 79 ? 17.081 -36.120 -22.235 1.00 97.56 79 LEU A N 1
ATOM 583 C CA . LEU A 1 79 ? 16.727 -36.269 -20.826 1.00 97.56 79 LEU A CA 1
ATOM 584 C C . LEU A 1 79 ? 17.554 -37.390 -20.181 1.00 97.56 79 LEU A C 1
ATOM 586 O O . LEU A 1 79 ? 18.098 -37.189 -19.092 1.00 97.56 79 LEU A O 1
ATOM 590 N N . ALA A 1 80 ? 17.731 -38.513 -20.882 1.00 98.12 80 ALA A N 1
ATOM 591 C CA . ALA A 1 80 ? 18.541 -39.631 -20.423 1.00 98.12 80 ALA A CA 1
ATOM 592 C C . ALA A 1 80 ? 20.005 -39.229 -20.196 1.00 98.12 80 ALA A C 1
ATOM 594 O O . ALA A 1 80 ? 20.528 -39.469 -19.111 1.00 98.12 80 ALA A O 1
ATOM 595 N N . ASP A 1 81 ? 20.627 -38.511 -21.140 1.00 97.69 81 ASP A N 1
ATOM 596 C CA . ASP A 1 81 ? 22.000 -37.990 -21.026 1.00 97.69 81 ASP A CA 1
ATOM 597 C C . ASP A 1 81 ? 22.212 -37.169 -19.740 1.00 97.69 81 ASP A C 1
ATOM 599 O O . ASP A 1 81 ? 23.258 -37.236 -19.086 1.00 97.69 81 ASP A O 1
ATOM 603 N N . ARG A 1 82 ? 21.203 -36.375 -19.357 1.00 96.31 82 ARG A N 1
ATOM 604 C CA . ARG A 1 82 ? 21.234 -35.536 -18.152 1.00 96.31 82 ARG A CA 1
ATOM 605 C C . ARG A 1 82 ? 21.071 -36.366 -16.886 1.00 96.31 82 ARG A C 1
ATOM 607 O O . ARG A 1 82 ? 21.859 -36.189 -15.958 1.00 96.31 82 ARG A O 1
ATOM 614 N N . ILE A 1 83 ? 20.083 -37.259 -16.842 1.00 96.50 83 ILE A N 1
ATOM 615 C CA . ILE A 1 83 ? 19.839 -38.139 -15.691 1.00 96.50 83 ILE A CA 1
ATOM 616 C C . ILE A 1 83 ? 21.059 -39.043 -15.459 1.00 96.50 83 ILE A C 1
ATOM 618 O O . ILE A 1 83 ? 21.586 -39.091 -14.348 1.00 96.50 83 ILE A O 1
ATOM 622 N N . GLU A 1 84 ? 21.571 -39.676 -16.515 1.00 96.31 84 GLU A N 1
ATOM 623 C CA . GLU A 1 84 ? 22.764 -40.524 -16.498 1.00 96.31 84 GLU A CA 1
ATOM 624 C C . GLU A 1 84 ? 23.985 -39.791 -15.933 1.00 96.31 84 GLU A C 1
ATOM 626 O O . GLU A 1 84 ? 24.653 -40.316 -15.041 1.00 96.31 84 GLU A O 1
ATOM 631 N N . ARG A 1 85 ? 24.260 -38.562 -16.392 1.00 95.69 85 ARG A N 1
ATOM 632 C CA . ARG A 1 85 ? 25.371 -37.736 -15.892 1.00 95.69 85 ARG A CA 1
ATOM 633 C C . ARG A 1 85 ? 25.324 -37.565 -14.370 1.00 95.69 85 ARG A C 1
ATOM 635 O O . ARG A 1 85 ? 26.346 -37.743 -13.709 1.00 95.69 85 ARG A O 1
ATOM 642 N N . HIS A 1 86 ? 24.156 -37.247 -13.811 1.00 93.94 86 HIS A N 1
ATOM 643 C CA . HIS A 1 86 ? 23.996 -37.050 -12.366 1.00 93.94 86 HIS A CA 1
ATOM 644 C C . HIS A 1 86 ? 24.028 -38.376 -11.585 1.00 93.94 86 HIS A C 1
ATOM 646 O O . HIS A 1 86 ? 24.640 -38.446 -10.518 1.00 93.94 86 HIS A O 1
ATOM 652 N N . LEU A 1 87 ? 23.470 -39.461 -12.136 1.00 92.25 87 LEU A N 1
ATOM 653 C CA . LEU A 1 87 ? 23.571 -40.800 -11.541 1.00 92.25 87 LEU A CA 1
ATOM 654 C C . LEU A 1 87 ? 25.024 -41.309 -11.506 1.00 92.25 87 LEU A C 1
ATOM 656 O O . LEU A 1 87 ? 25.468 -41.809 -10.470 1.00 92.25 87 LEU A O 1
ATOM 660 N N . ARG A 1 88 ? 25.795 -41.128 -12.589 1.00 92.94 88 ARG A N 1
ATOM 661 C CA . ARG A 1 88 ? 27.228 -41.480 -12.651 1.00 92.94 88 ARG A CA 1
ATOM 662 C C . ARG A 1 88 ? 28.093 -40.608 -11.733 1.00 92.94 88 ARG A C 1
ATOM 664 O O . ARG A 1 88 ? 29.092 -41.099 -11.218 1.00 92.94 88 ARG A O 1
ATOM 671 N N . ALA A 1 89 ? 27.691 -39.364 -11.464 1.00 91.88 89 ALA A N 1
ATOM 672 C CA . ALA A 1 89 ? 28.322 -38.499 -10.461 1.00 91.88 89 ALA A CA 1
ATOM 673 C C . ALA A 1 89 ? 28.014 -38.907 -8.998 1.00 91.88 89 ALA A C 1
ATOM 675 O O . ALA A 1 89 ? 28.548 -38.310 -8.064 1.00 91.88 89 ALA A O 1
ATOM 676 N N . GLY A 1 90 ? 27.159 -39.915 -8.772 1.00 89.62 90 GLY A N 1
ATOM 677 C CA . GLY A 1 90 ? 26.739 -40.352 -7.433 1.00 89.62 90 GLY A CA 1
ATOM 678 C C . GLY A 1 90 ? 25.724 -39.421 -6.756 1.00 89.62 90 GLY A C 1
ATOM 679 O O . GLY A 1 90 ? 25.409 -39.604 -5.575 1.00 89.62 90 GLY A O 1
ATOM 680 N N . GLU A 1 91 ? 25.209 -38.438 -7.495 1.00 91.88 91 GLU A N 1
ATOM 681 C CA . GLU A 1 91 ? 24.183 -37.504 -7.048 1.00 91.88 91 GLU A CA 1
ATOM 682 C C . GLU A 1 91 ? 22.798 -38.182 -7.020 1.00 91.88 91 GLU A C 1
ATOM 684 O O . GLU A 1 91 ? 22.636 -39.382 -7.271 1.00 91.88 91 GLU A O 1
ATOM 689 N N . PHE A 1 92 ? 21.781 -37.422 -6.628 1.00 92.31 92 PHE A N 1
ATOM 690 C CA . PHE A 1 92 ? 20.403 -37.882 -6.501 1.00 92.31 92 PHE A CA 1
ATOM 691 C C . PHE A 1 92 ? 19.505 -36.952 -7.330 1.00 92.31 92 PHE A C 1
ATOM 693 O O . PHE A 1 92 ? 19.193 -35.851 -6.867 1.00 92.31 92 PHE A O 1
ATOM 700 N N . PRO A 1 93 ? 19.125 -37.341 -8.561 1.00 94.00 93 PRO A N 1
ATOM 701 C CA . PRO A 1 93 ? 18.243 -36.532 -9.387 1.00 94.00 93 PRO A CA 1
ATOM 702 C C . PRO A 1 93 ? 16.797 -36.577 -8.872 1.00 94.00 93 PRO A C 1
ATOM 704 O O . PRO A 1 93 ? 16.273 -37.632 -8.507 1.00 94.00 93 PRO A O 1
ATOM 707 N N . VAL A 1 94 ? 16.159 -35.409 -8.886 1.00 95.19 94 VAL A N 1
ATOM 708 C CA . VAL A 1 94 ? 14.715 -35.207 -8.744 1.00 95.19 94 VAL A CA 1
ATOM 709 C C . VAL A 1 94 ? 14.259 -34.499 -10.019 1.00 95.19 94 VAL A C 1
ATOM 711 O O . VAL A 1 94 ? 14.707 -33.385 -10.288 1.00 95.19 94 VAL A O 1
ATOM 714 N N . VAL A 1 95 ? 13.423 -35.152 -10.824 1.00 95.56 95 VAL A N 1
ATOM 715 C CA . VAL A 1 95 ? 12.997 -34.662 -12.143 1.00 95.56 95 VAL A CA 1
ATOM 716 C C . VAL A 1 95 ? 11.583 -34.087 -12.062 1.00 95.56 95 VAL A C 1
ATOM 718 O O . VAL A 1 95 ? 10.619 -34.815 -11.838 1.00 95.56 95 VAL A O 1
ATOM 721 N N . LEU A 1 96 ? 11.447 -32.779 -12.266 1.00 94.00 96 LEU A N 1
ATOM 722 C CA . LEU A 1 96 ? 10.154 -32.113 -12.404 1.00 94.00 96 LEU A CA 1
ATOM 723 C C . LEU A 1 96 ? 9.705 -32.230 -13.862 1.00 94.00 96 LEU A C 1
ATOM 725 O O . LEU A 1 96 ? 10.202 -31.503 -14.718 1.00 94.00 96 LEU A O 1
ATOM 729 N N . GLY A 1 97 ? 8.832 -33.192 -14.143 1.00 85.44 97 GLY A N 1
ATOM 730 C CA . GLY A 1 97 ? 8.320 -33.484 -15.477 1.00 85.44 97 GLY A CA 1
ATOM 731 C C . GLY A 1 97 ? 7.290 -32.471 -15.979 1.00 85.44 97 GLY A C 1
ATOM 732 O O . GLY A 1 97 ? 7.158 -31.363 -15.455 1.00 85.44 97 GLY A O 1
ATOM 733 N N . GLY A 1 98 ? 6.523 -32.901 -16.978 1.00 86.12 98 GLY A N 1
ATOM 734 C CA . GLY A 1 98 ? 5.211 -32.339 -17.288 1.00 86.12 98 GLY A CA 1
ATOM 735 C C . GLY A 1 98 ? 4.220 -33.476 -17.524 1.00 86.12 98 GLY A C 1
ATOM 736 O O . GLY A 1 98 ? 3.407 -33.739 -16.647 1.00 86.12 98 GLY A O 1
ATOM 737 N N . ASP A 1 99 ? 4.335 -34.188 -18.648 1.00 91.12 99 ASP A N 1
ATOM 738 C CA . ASP A 1 99 ? 3.589 -35.426 -18.929 1.00 91.12 99 ASP A CA 1
ATOM 739 C C . ASP A 1 99 ? 4.350 -36.721 -18.593 1.00 91.12 99 ASP A C 1
ATOM 741 O O . ASP A 1 99 ? 5.582 -36.719 -18.591 1.00 91.12 99 ASP A O 1
ATOM 745 N N . CYS A 1 100 ? 3.631 -37.830 -18.364 1.00 93.50 100 CYS A N 1
ATOM 746 C CA . CYS A 1 100 ? 4.204 -39.114 -17.937 1.00 93.50 100 CYS A CA 1
ATOM 747 C C . CYS A 1 100 ? 5.314 -39.636 -18.861 1.00 93.50 100 CYS A C 1
ATOM 749 O O . CYS A 1 100 ? 6.285 -40.203 -18.369 1.00 93.50 100 CYS A O 1
ATOM 751 N N . SER A 1 101 ? 5.293 -39.357 -20.175 1.00 94.62 101 SER A N 1
ATOM 752 C CA . SER A 1 101 ? 6.305 -39.889 -21.109 1.00 94.62 101 SER A CA 1
ATOM 753 C C . SER A 1 101 ? 7.750 -39.440 -20.822 1.00 94.62 101 SER A C 1
ATOM 755 O O . SER A 1 101 ? 8.695 -40.070 -21.306 1.00 94.62 101 SER A O 1
ATOM 757 N N . VAL A 1 102 ? 7.968 -38.440 -19.949 1.00 94.69 102 VAL A N 1
ATOM 758 C CA . VAL A 1 102 ? 9.296 -38.135 -19.370 1.00 94.69 102 VAL A CA 1
ATOM 759 C C . VAL A 1 102 ? 9.932 -39.338 -18.658 1.00 94.69 102 VAL A C 1
ATOM 761 O O . VAL A 1 102 ? 11.161 -39.422 -18.576 1.00 94.69 102 VAL A O 1
ATOM 764 N N . GLN A 1 103 ? 9.116 -40.286 -18.181 1.00 95.38 103 GLN A N 1
ATOM 765 C CA . GLN A 1 103 ? 9.523 -41.563 -17.596 1.00 95.38 103 GLN A CA 1
ATOM 766 C C . GLN A 1 103 ? 10.489 -42.311 -18.527 1.00 95.38 103 GLN A C 1
ATOM 768 O O . GLN A 1 103 ? 11.501 -42.832 -18.050 1.00 95.38 103 GLN A O 1
ATOM 773 N N . LEU A 1 104 ? 10.263 -42.279 -19.849 1.00 96.81 104 LEU A N 1
ATOM 774 C CA . LEU A 1 104 ? 11.125 -42.944 -20.835 1.00 96.81 104 LEU A CA 1
ATOM 775 C C . LEU A 1 104 ? 12.578 -42.462 -20.750 1.00 96.81 104 LEU A C 1
ATOM 777 O O . LEU A 1 104 ? 13.497 -43.264 -20.903 1.00 96.81 104 LEU A O 1
ATOM 781 N N . GLY A 1 105 ? 12.807 -41.179 -20.443 1.00 97.19 105 GLY A N 1
ATOM 782 C CA . GLY A 1 105 ? 14.154 -40.627 -20.260 1.00 97.19 105 GLY A CA 1
ATOM 783 C C . GLY A 1 105 ? 14.862 -41.192 -19.026 1.00 97.19 105 GLY A C 1
ATOM 784 O O . GLY A 1 105 ? 16.066 -41.450 -19.065 1.00 97.19 105 GLY A O 1
ATOM 785 N N . ALA A 1 106 ? 14.121 -41.451 -17.945 1.00 96.31 106 ALA A N 1
ATOM 786 C CA . ALA A 1 106 ? 14.650 -42.138 -16.768 1.00 96.31 106 ALA A CA 1
ATOM 787 C C . ALA A 1 106 ? 14.894 -43.631 -17.049 1.00 96.31 106 ALA A C 1
ATOM 789 O O . ALA A 1 106 ? 15.960 -44.149 -16.713 1.00 96.31 106 ALA A O 1
ATOM 790 N N . SER A 1 107 ? 13.955 -44.307 -17.717 1.00 97.06 107 SER A N 1
ATOM 791 C CA . SER A 1 107 ? 14.086 -45.709 -18.136 1.00 97.06 107 SER A CA 1
ATOM 792 C C . SER A 1 107 ? 15.305 -45.938 -19.031 1.00 97.06 107 SER A C 1
ATOM 794 O O . SER A 1 107 ? 16.107 -46.828 -18.748 1.00 97.06 107 SER A O 1
ATOM 796 N N . LEU A 1 108 ? 15.505 -45.103 -20.056 1.00 98.19 108 LEU A N 1
ATOM 797 C CA . LEU A 1 108 ? 16.666 -45.178 -20.944 1.00 98.19 108 LEU A CA 1
ATOM 798 C C . LEU A 1 108 ? 17.977 -44.920 -20.179 1.00 98.19 108 LEU A C 1
ATOM 800 O O . LEU A 1 108 ? 18.905 -45.722 -20.279 1.00 98.19 108 LEU A O 1
ATOM 804 N N . ALA A 1 109 ? 18.041 -43.871 -19.346 1.00 97.50 109 ALA A N 1
ATOM 805 C CA . ALA A 1 109 ? 19.222 -43.586 -18.520 1.00 97.50 109 ALA A CA 1
ATOM 806 C C . ALA A 1 109 ? 19.594 -44.751 -17.594 1.00 97.50 109 ALA A C 1
ATOM 808 O O . ALA A 1 109 ? 20.766 -45.103 -17.479 1.00 97.50 109 ALA A O 1
ATOM 809 N N . MET A 1 110 ? 18.608 -45.374 -16.947 1.00 94.75 110 MET A N 1
ATOM 810 C CA . MET A 1 110 ? 18.833 -46.548 -16.105 1.00 94.75 110 MET A CA 1
ATOM 811 C C . MET A 1 110 ? 19.317 -47.746 -16.921 1.00 94.75 110 MET A C 1
ATOM 813 O O . MET A 1 110 ? 20.292 -48.396 -16.542 1.00 94.75 110 MET A O 1
ATOM 817 N N . ARG A 1 111 ? 18.691 -48.003 -18.075 1.00 96.81 111 ARG A N 1
ATOM 818 C CA . ARG A 1 111 ? 19.024 -49.122 -18.965 1.00 96.81 111 ARG A CA 1
ATOM 819 C C . ARG A 1 111 ? 20.441 -49.035 -19.541 1.00 96.81 111 ARG A C 1
ATOM 821 O O . ARG A 1 111 ? 21.065 -50.078 -19.744 1.00 96.81 111 ARG A O 1
ATOM 828 N N . ARG A 1 112 ? 20.953 -47.817 -19.768 1.00 97.38 112 ARG A N 1
ATOM 829 C CA . ARG A 1 112 ? 22.347 -47.542 -20.169 1.00 97.38 112 ARG A CA 1
ATOM 830 C C . ARG A 1 112 ? 23.379 -47.823 -19.067 1.00 97.38 112 ARG A C 1
ATOM 832 O O . ARG A 1 112 ? 24.548 -48.040 -19.390 1.00 97.38 112 ARG A O 1
ATOM 839 N N . ILE A 1 113 ? 22.998 -47.776 -17.783 1.00 95.12 113 ILE A N 1
ATOM 840 C CA . ILE A 1 113 ? 23.950 -47.874 -16.656 1.00 95.12 113 ILE A CA 1
ATOM 841 C C . ILE A 1 113 ? 23.834 -49.151 -15.811 1.00 95.12 113 ILE A C 1
ATOM 843 O O . ILE A 1 113 ? 24.772 -49.439 -15.071 1.00 95.12 113 ILE A O 1
ATOM 847 N N . GLY A 1 114 ? 22.743 -49.917 -15.915 1.00 93.69 114 GLY A N 1
ATOM 848 C CA . GLY A 1 114 ? 22.541 -51.153 -15.148 1.00 93.69 114 GLY A CA 1
ATOM 849 C C . GLY A 1 114 ? 21.154 -51.778 -15.341 1.00 93.69 114 GLY A C 1
ATOM 850 O O . GLY A 1 114 ? 20.533 -51.624 -16.395 1.00 93.69 114 GLY A O 1
ATOM 851 N N . ARG A 1 115 ? 20.657 -52.482 -14.316 1.00 94.00 115 ARG A N 1
ATOM 852 C CA . ARG A 1 115 ? 19.277 -52.998 -14.244 1.00 94.00 115 ARG A CA 1
ATOM 853 C C . ARG A 1 115 ? 18.569 -52.393 -13.032 1.00 94.00 115 ARG A C 1
ATOM 855 O O . ARG A 1 115 ? 19.019 -52.550 -11.900 1.00 94.00 115 ARG A O 1
ATOM 862 N N . TYR A 1 116 ? 17.444 -51.726 -13.265 1.00 94.44 116 TYR A N 1
ATOM 863 C CA . TYR A 1 116 ? 16.706 -50.987 -12.241 1.00 94.44 116 TYR A CA 1
ATOM 864 C C . TYR A 1 116 ? 15.214 -51.302 -12.310 1.00 94.44 116 TYR A C 1
ATOM 866 O O . TYR A 1 116 ? 14.679 -51.526 -13.394 1.00 94.44 116 TYR A O 1
ATOM 874 N N . GLY A 1 117 ? 14.551 -51.283 -11.154 1.00 94.44 117 GLY A N 1
ATOM 875 C CA . GLY A 1 117 ? 13.093 -51.379 -11.077 1.00 94.44 117 GLY A CA 1
ATOM 876 C C . GLY A 1 117 ? 12.377 -50.043 -11.274 1.00 94.44 117 GLY A C 1
ATOM 877 O O . GLY A 1 117 ? 12.978 -48.975 -11.131 1.00 94.44 117 GLY A O 1
ATOM 878 N N . LEU A 1 118 ? 11.072 -50.107 -11.538 1.00 96.00 118 LEU A N 1
ATOM 879 C CA . LEU A 1 118 ? 10.173 -48.951 -11.540 1.00 96.00 118 LEU A CA 1
ATOM 880 C C . LEU A 1 118 ? 9.083 -49.131 -10.481 1.00 96.00 118 LEU A C 1
ATOM 882 O O . LEU A 1 118 ? 8.307 -50.082 -10.541 1.00 96.00 118 LEU A O 1
ATOM 886 N N . ALA A 1 119 ? 8.988 -48.178 -9.558 1.00 95.44 119 ALA A N 1
ATOM 887 C CA . ALA A 1 119 ? 7.780 -47.914 -8.792 1.00 95.44 119 ALA A CA 1
ATOM 888 C C . ALA A 1 119 ? 6.989 -46.809 -9.509 1.00 95.44 119 ALA A C 1
ATOM 890 O O . ALA A 1 119 ? 7.402 -45.648 -9.481 1.00 95.44 119 ALA A O 1
ATOM 891 N N . ALA A 1 120 ? 5.887 -47.177 -10.159 1.00 94.38 120 ALA A N 1
ATOM 892 C CA . ALA A 1 120 ? 4.917 -46.244 -10.722 1.00 94.38 120 ALA A CA 1
ATOM 893 C C . ALA A 1 120 ? 3.839 -45.965 -9.665 1.00 94.38 120 ALA A C 1
ATOM 895 O O . ALA A 1 120 ? 3.204 -46.893 -9.160 1.00 94.38 120 ALA A O 1
ATOM 896 N N . VAL A 1 121 ? 3.685 -44.703 -9.273 1.00 93.00 121 VAL A N 1
ATOM 897 C CA . VAL A 1 121 ? 2.718 -44.251 -8.269 1.00 93.00 121 VAL A CA 1
ATOM 898 C C . VAL A 1 121 ? 1.766 -43.287 -8.964 1.00 93.00 121 VAL A C 1
ATOM 900 O O . VAL A 1 121 ? 2.119 -42.139 -9.205 1.00 93.00 121 VAL A O 1
ATOM 903 N N . ASP A 1 122 ? 0.606 -43.795 -9.351 1.00 90.81 122 ASP A N 1
ATOM 904 C CA . ASP A 1 122 ? -0.203 -43.249 -10.442 1.00 90.81 122 ASP A CA 1
ATOM 905 C C . ASP A 1 122 ? -1.658 -43.703 -10.265 1.00 90.81 122 ASP A C 1
ATOM 907 O O . ASP A 1 122 ? -1.887 -44.786 -9.713 1.00 90.81 122 ASP A O 1
ATOM 911 N N . ALA A 1 123 ? -2.644 -42.905 -10.681 1.00 85.50 123 ALA A N 1
ATOM 912 C CA . ALA A 1 123 ? -4.040 -43.345 -10.692 1.00 85.50 123 ALA A CA 1
ATOM 913 C C . ALA A 1 123 ? -4.409 -44.104 -11.984 1.00 85.50 123 ALA A C 1
ATOM 915 O O . ALA A 1 123 ? -5.382 -44.868 -12.004 1.00 85.50 123 ALA A O 1
ATOM 916 N N . SER A 1 124 ? -3.629 -43.908 -13.041 1.00 86.44 124 SER A N 1
ATOM 917 C CA . SER A 1 124 ? -3.639 -44.662 -14.289 1.00 86.44 124 SER A CA 1
ATOM 918 C C . SER A 1 124 ? -2.704 -45.873 -14.191 1.00 86.44 124 SER A C 1
ATOM 920 O O . SER A 1 124 ? -2.007 -46.082 -13.199 1.00 86.44 124 SER A O 1
ATOM 922 N N . HIS A 1 125 ? -2.718 -46.727 -15.213 1.00 87.88 125 HIS A N 1
ATOM 923 C CA . HIS A 1 125 ? -1.815 -47.880 -15.314 1.00 87.88 125 HIS A CA 1
ATOM 924 C C . HIS A 1 125 ? -0.787 -47.734 -16.448 1.00 87.88 125 HIS A C 1
ATOM 926 O O . HIS A 1 125 ? 0.119 -48.556 -16.548 1.00 87.88 125 HIS A O 1
ATOM 932 N N . ASP A 1 126 ? -0.981 -46.750 -17.333 1.00 92.56 126 ASP A N 1
ATOM 933 C CA . ASP A 1 126 ? -0.115 -46.311 -18.438 1.00 92.56 126 ASP A CA 1
ATOM 934 C C . ASP A 1 126 ? 0.580 -47.424 -19.243 1.00 92.56 126 ASP A C 1
ATOM 936 O O . ASP A 1 126 ? 1.697 -47.338 -19.759 1.00 92.56 126 ASP A O 1
ATOM 940 N N . PHE A 1 127 ? -0.185 -48.505 -19.397 1.00 94.44 127 PHE A N 1
ATOM 941 C CA . PHE A 1 127 ? 0.202 -49.747 -20.052 1.00 94.44 127 PHE A CA 1
ATOM 942 C C . PHE A 1 127 ? -0.667 -50.035 -21.285 1.00 94.44 127 PHE A C 1
ATOM 944 O O . PHE A 1 127 ? -0.843 -51.186 -21.680 1.00 94.44 127 PHE A O 1
ATOM 951 N N . ARG A 1 128 ? -1.261 -49.008 -21.903 1.00 91.62 128 ARG A N 1
ATOM 952 C CA . ARG A 1 128 ? -2.007 -49.191 -23.155 1.00 91.62 128 ARG A CA 1
ATOM 953 C C . ARG A 1 128 ? -1.037 -49.548 -24.286 1.00 91.62 128 ARG A C 1
ATOM 955 O O . ARG A 1 128 ? 0.007 -48.928 -24.444 1.00 91.62 128 ARG A O 1
ATOM 962 N N . HIS A 1 129 ? -1.381 -50.555 -25.081 1.00 92.50 129 HIS A N 1
ATOM 963 C CA . HIS A 1 129 ? -0.634 -50.963 -26.272 1.00 92.50 129 HIS A CA 1
ATOM 964 C C . HIS A 1 129 ? -1.567 -51.614 -27.310 1.00 92.50 129 HIS A C 1
ATOM 966 O O . HIS A 1 129 ? -2.677 -52.019 -26.958 1.00 92.50 129 HIS A O 1
ATOM 972 N N . PRO A 1 130 ? -1.129 -51.815 -28.575 1.00 89.25 130 PRO A N 1
ATOM 973 C CA . PRO A 1 130 ? -1.957 -52.399 -29.647 1.00 89.25 130 PRO A CA 1
ATOM 974 C C . PRO A 1 130 ? -2.507 -53.823 -29.408 1.00 89.25 130 PRO A C 1
ATOM 976 O O . PRO A 1 130 ? -3.118 -54.395 -30.306 1.00 89.25 130 PRO A O 1
ATOM 979 N N . GLY A 1 131 ? -2.240 -54.423 -28.243 1.00 88.44 131 GLY A N 1
ATOM 980 C CA . GLY A 1 131 ? -2.727 -55.748 -27.844 1.00 88.44 131 GLY A CA 1
ATOM 981 C C . GLY A 1 131 ? -3.858 -55.720 -26.810 1.00 88.44 131 GLY A C 1
ATOM 982 O O . GLY A 1 131 ? -4.610 -56.686 -26.746 1.00 88.44 131 GLY A O 1
ATOM 983 N N . ASN A 1 132 ? -3.998 -54.631 -26.041 1.00 88.81 132 ASN A N 1
ATOM 984 C CA . ASN A 1 132 ? -5.005 -54.494 -24.981 1.00 88.81 132 ASN A CA 1
ATOM 985 C C . ASN A 1 132 ? -5.952 -53.294 -25.178 1.00 88.81 132 ASN A C 1
ATOM 987 O O . ASN A 1 132 ? -7.064 -53.308 -24.659 1.00 88.81 132 ASN A O 1
ATOM 991 N N . SER A 1 133 ? -5.570 -52.284 -25.971 1.00 86.12 133 SER A N 1
ATOM 992 C CA . SER A 1 133 ? -6.379 -51.081 -26.177 1.00 86.12 133 SER A CA 1
ATOM 993 C C . SER A 1 133 ? -6.439 -50.641 -27.638 1.00 86.12 133 SER A C 1
ATOM 995 O O . SER A 1 133 ? -5.432 -50.597 -28.341 1.00 86.12 133 SER A O 1
ATOM 997 N N . SER A 1 134 ? -7.632 -50.230 -28.076 1.00 81.12 134 SER A N 1
ATOM 998 C CA . SER A 1 134 ? -7.850 -49.535 -29.353 1.00 81.12 134 SER A CA 1
ATOM 999 C C . SER A 1 134 ? -7.659 -48.014 -29.262 1.00 81.12 134 SER A C 1
ATOM 1001 O O . SER A 1 134 ? -7.732 -47.334 -30.281 1.00 81.12 134 SER A O 1
ATOM 1003 N N . ARG A 1 135 ? -7.416 -47.464 -28.062 1.00 81.94 135 ARG A N 1
ATOM 1004 C CA . ARG A 1 135 ? -7.252 -46.020 -27.806 1.00 81.94 135 ARG A CA 1
ATOM 1005 C C . ARG A 1 135 ? -5.803 -45.694 -27.447 1.00 81.94 135 ARG A C 1
ATOM 1007 O O . ARG A 1 135 ? -5.491 -45.382 -26.296 1.00 81.94 135 ARG A O 1
ATOM 1014 N N . ILE A 1 136 ? -4.937 -45.789 -28.449 1.00 86.56 136 ILE A N 1
ATOM 1015 C CA . ILE A 1 136 ? -3.481 -45.592 -28.355 1.00 86.56 136 ILE A CA 1
ATOM 1016 C C . ILE A 1 136 ? -3.015 -44.353 -29.144 1.00 86.56 136 ILE A C 1
ATOM 1018 O O . ILE A 1 136 ? -3.831 -43.583 -29.655 1.00 86.56 136 ILE A O 1
ATOM 1022 N N . GLY A 1 137 ? -1.705 -44.138 -29.236 1.00 88.31 137 GLY A N 1
ATOM 1023 C CA . GLY A 1 137 ? -1.074 -43.029 -29.943 1.00 88.31 137 GLY A CA 1
ATOM 1024 C C . GLY A 1 137 ? -0.744 -41.806 -29.078 1.00 88.31 137 GLY A C 1
ATOM 1025 O O . GLY A 1 137 ? -0.388 -40.769 -29.629 1.00 88.31 137 GLY A O 1
ATOM 1026 N N . ALA A 1 138 ? -0.857 -41.899 -27.751 1.00 92.00 138 ALA A N 1
ATOM 1027 C CA . ALA A 1 138 ? -0.550 -40.840 -26.791 1.00 92.00 138 ALA A CA 1
ATOM 1028 C C . ALA A 1 138 ? 0.432 -41.361 -25.728 1.00 92.00 138 ALA A C 1
ATOM 1030 O O . ALA A 1 138 ? 0.021 -42.013 -24.771 1.00 92.00 138 ALA A O 1
ATOM 1031 N N . ALA A 1 139 ? 1.728 -41.067 -25.901 1.00 93.38 139 ALA A N 1
ATOM 1032 C CA . ALA A 1 139 ? 2.805 -41.665 -25.104 1.00 93.38 139 ALA A CA 1
ATOM 1033 C C . ALA A 1 139 ? 2.647 -41.499 -23.586 1.00 93.38 139 ALA A C 1
ATOM 1035 O O . ALA A 1 139 ? 3.049 -42.394 -22.857 1.00 93.38 139 ALA A O 1
ATOM 1036 N N . GLY A 1 140 ? 2.061 -40.388 -23.122 1.00 89.81 140 GLY A N 1
ATOM 1037 C CA . GLY A 1 140 ? 1.802 -40.102 -21.704 1.00 89.81 140 GLY A CA 1
ATOM 1038 C C . GLY A 1 140 ? 0.562 -40.808 -21.149 1.00 89.81 140 GLY A C 1
ATOM 1039 O O . GLY A 1 140 ? -0.197 -40.213 -20.395 1.00 89.81 140 GLY A O 1
ATOM 1040 N N . GLY A 1 141 ? 0.304 -42.019 -21.632 1.00 90.12 141 GLY A N 1
ATOM 1041 C CA . GLY A 1 141 ? -0.377 -43.058 -20.872 1.00 90.12 141 GLY A CA 1
ATOM 1042 C C . GLY A 1 141 ? -0.199 -44.434 -21.521 1.00 90.12 141 GLY A C 1
ATOM 1043 O O . GLY A 1 141 ? -1.135 -45.236 -21.618 1.00 90.12 141 GLY A O 1
ATOM 1044 N N . GLU A 1 142 ? 1.006 -44.626 -22.055 1.00 94.31 142 GLU A N 1
ATOM 1045 C CA . GLU A 1 142 ? 1.522 -45.792 -22.776 1.00 94.31 142 GLU A CA 1
ATOM 1046 C C . GLU A 1 142 ? 2.995 -46.043 -22.393 1.00 94.31 142 GLU A C 1
ATOM 1048 O O . GLU A 1 142 ? 3.599 -46.997 -22.873 1.00 94.31 142 GLU A O 1
ATOM 1053 N N . GLU A 1 143 ? 3.635 -45.198 -21.579 1.00 94.25 143 GLU A N 1
ATOM 1054 C CA . GLU A 1 143 ? 5.087 -45.208 -21.398 1.00 94.25 143 GLU A CA 1
ATOM 1055 C C . GLU A 1 143 ? 5.616 -46.377 -20.562 1.00 94.25 143 GLU A C 1
ATOM 1057 O O . GLU A 1 143 ? 6.742 -46.810 -20.814 1.00 94.25 143 GLU A O 1
ATOM 1062 N N . VAL A 1 144 ? 4.824 -46.985 -19.670 1.00 96.50 144 VAL A N 1
ATOM 1063 C CA . VAL A 1 144 ? 5.201 -48.276 -19.065 1.00 96.50 144 VAL A CA 1
ATOM 1064 C C . VAL A 1 144 ? 5.109 -49.412 -20.091 1.00 96.50 144 VAL A C 1
ATOM 1066 O O . VAL A 1 144 ? 5.971 -50.299 -20.114 1.00 96.50 144 VAL A O 1
ATOM 1069 N N . ALA A 1 145 ? 4.132 -49.380 -21.003 1.00 96.38 145 ALA A N 1
ATOM 1070 C CA . ALA A 1 145 ? 4.106 -50.313 -22.131 1.00 96.38 145 ALA A CA 1
ATOM 1071 C C . ALA A 1 145 ? 5.320 -50.088 -23.054 1.00 96.38 145 ALA A C 1
ATOM 1073 O O . ALA A 1 145 ? 6.081 -51.025 -23.302 1.00 96.38 145 ALA A O 1
ATOM 1074 N N . LEU A 1 146 ? 5.589 -48.847 -23.471 1.00 97.25 146 LEU A N 1
ATOM 1075 C CA . LEU A 1 146 ? 6.734 -48.499 -24.318 1.00 97.25 146 LEU A CA 1
ATOM 1076 C C . LEU A 1 146 ? 8.069 -48.869 -23.644 1.00 97.25 146 LEU A C 1
ATOM 1078 O O . LEU A 1 146 ? 8.937 -49.476 -24.275 1.00 97.25 146 LEU A O 1
ATOM 1082 N N . GLY A 1 147 ? 8.212 -48.590 -22.346 1.00 96.81 147 GLY A N 1
ATOM 1083 C CA . GLY A 1 147 ? 9.400 -48.891 -21.546 1.00 96.81 147 GLY A CA 1
ATOM 1084 C C . GLY A 1 147 ? 9.648 -50.385 -21.328 1.00 96.81 147 GLY A C 1
ATOM 1085 O O . GLY A 1 147 ? 10.803 -50.816 -21.304 1.00 96.81 147 GLY A O 1
ATOM 1086 N N . THR A 1 148 ? 8.585 -51.192 -21.256 1.00 97.19 148 THR A N 1
ATOM 1087 C CA . THR A 1 148 ? 8.664 -52.667 -21.284 1.00 97.19 148 THR A CA 1
ATOM 1088 C C . THR A 1 148 ? 8.722 -53.250 -22.703 1.00 97.19 148 THR A C 1
ATOM 1090 O O . THR A 1 148 ? 8.783 -54.465 -22.885 1.00 97.19 148 THR A O 1
ATOM 1093 N N . GLY A 1 149 ? 8.774 -52.404 -23.737 1.00 96.06 149 GLY A N 1
ATOM 1094 C CA . GLY A 1 149 ? 8.969 -52.825 -25.121 1.00 96.06 149 GLY A CA 1
ATOM 1095 C C . GLY A 1 149 ? 7.690 -53.230 -25.861 1.00 96.06 149 GLY A C 1
ATOM 1096 O O . GLY A 1 149 ? 7.761 -54.095 -26.738 1.00 96.06 149 GLY A O 1
ATOM 1097 N N . ARG A 1 150 ? 6.541 -52.628 -25.539 1.00 94.69 150 ARG A N 1
ATOM 1098 C CA . ARG A 1 150 ? 5.231 -52.820 -26.186 1.00 94.69 150 ARG A CA 1
ATOM 1099 C C . ARG A 1 150 ? 4.752 -51.492 -26.786 1.00 94.69 150 ARG A C 1
ATOM 1101 O O . ARG A 1 150 ? 4.580 -50.523 -26.062 1.00 94.69 150 ARG A O 1
ATOM 1108 N N . GLY A 1 151 ? 4.540 -51.440 -28.101 1.00 92.81 151 GLY A N 1
ATOM 1109 C CA . GLY A 1 151 ? 4.175 -50.213 -28.826 1.00 92.81 151 GLY A CA 1
ATOM 1110 C C . GLY A 1 151 ? 5.135 -49.908 -29.981 1.00 92.81 151 GLY A C 1
ATOM 1111 O O . GLY A 1 151 ? 5.692 -50.832 -30.575 1.00 92.81 151 GLY A O 1
ATOM 1112 N N . GLN A 1 152 ? 5.299 -48.627 -30.320 1.00 93.38 152 GLN A N 1
ATOM 1113 C CA . GLN A 1 152 ? 6.032 -48.181 -31.515 1.00 93.38 152 GLN A CA 1
ATOM 1114 C C . GLN A 1 152 ? 7.549 -48.433 -31.418 1.00 93.38 152 GLN A C 1
ATOM 1116 O O . GLN A 1 152 ? 8.142 -48.296 -30.347 1.00 93.38 152 GLN A O 1
ATOM 1121 N N . GLU A 1 153 ? 8.202 -48.821 -32.518 1.00 94.25 153 GLU A N 1
ATOM 1122 C CA . GLU A 1 153 ? 9.605 -49.273 -32.487 1.00 94.25 153 GLU A CA 1
ATOM 1123 C C . GLU A 1 153 ? 10.611 -48.158 -32.150 1.00 94.25 153 GLU A C 1
ATOM 1125 O O . GLU A 1 153 ? 11.507 -48.365 -31.333 1.00 94.25 153 GLU A O 1
ATOM 1130 N N . ASP A 1 154 ? 10.424 -46.959 -32.698 1.00 94.38 154 ASP A N 1
ATOM 1131 C CA . ASP A 1 154 ? 11.270 -45.779 -32.460 1.00 94.38 154 ASP A CA 1
ATOM 1132 C C . ASP A 1 154 ? 11.176 -45.212 -31.029 1.00 94.38 154 ASP A C 1
ATOM 1134 O O . ASP A 1 154 ? 12.036 -44.430 -30.625 1.00 94.38 154 ASP A O 1
ATOM 1138 N N . LEU A 1 155 ? 10.177 -45.639 -30.248 1.00 97.00 155 LEU A N 1
ATOM 1139 C CA . LEU A 1 155 ? 10.010 -45.308 -28.829 1.00 97.00 155 LEU A CA 1
ATOM 1140 C C . LEU A 1 155 ? 10.334 -46.484 -27.893 1.00 97.00 155 LEU A C 1
ATOM 1142 O O . LEU A 1 155 ? 10.834 -46.259 -26.791 1.00 97.00 155 LEU A O 1
ATOM 1146 N N . THR A 1 156 ? 10.105 -47.732 -28.319 1.00 97.50 156 THR A N 1
ATOM 1147 C CA . THR A 1 156 ? 10.413 -48.954 -27.543 1.00 97.50 156 THR A CA 1
ATOM 1148 C C . THR A 1 156 ? 11.862 -49.430 -27.674 1.00 97.50 156 THR A C 1
ATOM 1150 O O . THR A 1 156 ? 12.306 -50.221 -26.842 1.00 97.50 156 THR A O 1
ATOM 1153 N N . ASN A 1 157 ? 12.586 -49.011 -28.720 1.00 97.19 157 ASN A N 1
ATOM 1154 C CA . ASN A 1 157 ? 13.910 -49.533 -29.079 1.00 97.19 157 ASN A CA 1
ATOM 1155 C C . ASN A 1 157 ? 14.956 -48.441 -29.381 1.00 97.19 157 ASN A C 1
ATOM 1157 O O . ASN A 1 157 ? 15.869 -48.640 -30.187 1.00 97.19 157 ASN A O 1
ATOM 1161 N N . ILE A 1 158 ? 14.850 -47.289 -28.713 1.00 97.81 158 ILE A N 1
ATOM 1162 C CA . ILE A 1 158 ? 15.872 -46.235 -28.732 1.00 97.81 158 ILE A CA 1
ATOM 1163 C C . ILE A 1 158 ? 17.222 -46.856 -28.340 1.00 97.81 158 ILE A C 1
ATOM 1165 O O . ILE A 1 158 ? 17.312 -47.660 -27.409 1.00 97.81 158 ILE A O 1
ATOM 1169 N N . GLU A 1 159 ? 18.266 -46.521 -29.104 1.00 96.88 159 GLU A N 1
ATOM 1170 C CA . GLU A 1 159 ? 19.639 -47.036 -28.947 1.00 96.88 159 GLU A CA 1
ATOM 1171 C C . GLU A 1 159 ? 19.778 -48.575 -29.035 1.00 96.88 159 GLU A C 1
ATOM 1173 O O . GLU A 1 159 ? 20.833 -49.120 -28.716 1.00 96.88 159 GLU A O 1
ATOM 1178 N N . GLY A 1 160 ? 18.746 -49.295 -29.498 1.00 96.56 160 GLY A N 1
ATOM 1179 C CA . GLY A 1 160 ? 18.741 -50.762 -29.544 1.00 96.56 160 GLY A CA 1
ATOM 1180 C C . GLY A 1 160 ? 18.589 -51.425 -28.168 1.00 96.56 160 GLY A C 1
ATOM 1181 O O . GLY A 1 160 ? 18.921 -52.600 -28.009 1.00 96.56 160 GLY A O 1
ATOM 1182 N N . LEU A 1 161 ? 18.143 -50.679 -27.150 1.00 97.00 161 LEU A N 1
ATOM 1183 C CA . LEU A 1 161 ? 18.179 -51.105 -25.746 1.00 97.00 161 LEU A CA 1
ATOM 1184 C C . LEU A 1 161 ? 16.909 -51.825 -25.251 1.00 97.00 161 LEU A C 1
ATOM 1186 O O . LEU A 1 161 ? 16.813 -52.112 -24.054 1.00 97.00 161 LEU A O 1
ATOM 1190 N N . ARG A 1 162 ? 15.964 -52.158 -26.144 1.00 96.44 162 ARG A N 1
ATOM 1191 C CA . ARG A 1 162 ? 14.672 -52.785 -25.804 1.00 96.44 162 ARG A CA 1
ATOM 1192 C C . ARG A 1 162 ? 14.829 -54.101 -25.011 1.00 96.44 162 ARG A C 1
ATOM 1194 O O . ARG A 1 162 ? 15.646 -54.944 -25.385 1.00 96.44 162 ARG A O 1
ATOM 1201 N N . PRO A 1 163 ? 14.008 -54.340 -23.972 1.00 96.50 163 PRO A N 1
ATOM 1202 C CA . PRO A 1 163 ? 13.191 -53.359 -23.260 1.00 96.50 163 PRO A CA 1
ATOM 1203 C C . PRO A 1 163 ? 14.045 -52.566 -22.248 1.00 96.50 163 PRO A C 1
ATOM 1205 O O . PRO A 1 163 ? 15.085 -53.050 -21.785 1.00 96.50 163 PRO A O 1
ATOM 1208 N N . TYR A 1 164 ? 13.613 -51.354 -21.888 1.00 97.38 164 TYR A N 1
ATOM 1209 C CA . TYR A 1 164 ? 14.313 -50.529 -20.894 1.00 97.38 164 TYR A CA 1
ATOM 1210 C C . TYR A 1 164 ? 14.042 -51.009 -19.462 1.00 97.38 164 TYR A C 1
ATOM 1212 O O . TYR A 1 164 ? 14.938 -51.016 -18.620 1.00 97.38 164 TYR A O 1
ATOM 1220 N N . LEU A 1 165 ? 12.808 -51.445 -19.216 1.00 96.31 165 LEU A N 1
ATOM 1221 C CA . LEU A 1 165 ? 12.334 -52.066 -17.984 1.00 96.31 165 LEU A CA 1
ATOM 1222 C C . LEU A 1 165 ? 11.906 -53.500 -18.292 1.00 96.31 165 LEU A C 1
ATOM 1224 O O . LEU A 1 165 ? 11.412 -53.776 -19.382 1.00 96.31 165 LEU A O 1
ATOM 1228 N N . ARG A 1 166 ? 12.052 -54.421 -17.341 1.00 95.50 166 ARG A N 1
ATOM 1229 C CA . ARG A 1 166 ? 11.452 -55.756 -17.467 1.00 95.50 166 ARG A CA 1
ATOM 1230 C C . ARG A 1 166 ? 10.148 -55.811 -16.700 1.00 95.50 166 ARG A C 1
ATOM 1232 O O . ARG A 1 166 ? 10.055 -55.210 -15.634 1.00 95.50 166 ARG A O 1
ATOM 1239 N N . ASP A 1 167 ? 9.199 -56.600 -17.185 1.00 95.56 167 ASP A N 1
ATOM 1240 C CA . ASP A 1 167 ? 7.909 -56.811 -16.526 1.00 95.56 167 ASP A CA 1
ATOM 1241 C C . ASP A 1 167 ? 8.096 -57.223 -15.050 1.00 95.56 167 ASP A C 1
ATOM 1243 O O . ASP A 1 167 ? 7.498 -56.627 -14.154 1.00 95.56 167 ASP A O 1
ATOM 1247 N N . GLU A 1 168 ? 9.030 -58.145 -14.755 1.00 92.62 168 GLU A N 1
ATOM 1248 C CA . GLU A 1 168 ? 9.275 -58.585 -13.375 1.00 92.62 168 GLU A CA 1
ATOM 1249 C C . GLU A 1 168 ? 9.866 -57.499 -12.450 1.00 92.62 168 GLU A C 1
ATOM 1251 O O . GLU A 1 168 ? 9.880 -57.684 -11.229 1.00 92.62 168 GLU A O 1
ATOM 1256 N N . ASP A 1 169 ? 10.286 -56.353 -12.996 1.00 94.62 169 ASP A N 1
ATOM 1257 C CA . ASP A 1 169 ? 10.913 -55.223 -12.299 1.00 94.62 169 ASP A CA 1
ATOM 1258 C C . ASP A 1 169 ? 9.982 -53.997 -12.136 1.00 94.62 169 ASP A C 1
ATOM 1260 O O . ASP A 1 169 ? 10.393 -53.001 -11.537 1.00 94.62 169 ASP A O 1
ATOM 1264 N N . VAL A 1 170 ? 8.734 -54.041 -12.628 1.00 95.75 170 VAL A N 1
ATOM 1265 C CA . VAL A 1 170 ? 7.760 -52.932 -12.515 1.00 95.75 170 VAL A CA 1
ATOM 1266 C C . VAL A 1 170 ? 6.713 -53.199 -11.428 1.00 95.75 170 VAL A C 1
ATOM 1268 O O . VAL A 1 170 ? 6.195 -54.311 -11.307 1.00 95.75 170 VAL A O 1
ATOM 1271 N N . ARG A 1 171 ? 6.385 -52.186 -10.617 1.00 94.12 171 ARG A N 1
ATOM 1272 C CA . ARG A 1 171 ? 5.342 -52.233 -9.577 1.00 94.12 171 ARG A CA 1
ATOM 1273 C C . ARG A 1 171 ? 4.467 -50.981 -9.639 1.00 94.12 171 ARG A C 1
ATOM 1275 O O . ARG A 1 171 ? 5.014 -49.881 -9.700 1.00 94.12 171 ARG A O 1
ATOM 1282 N N . PHE A 1 172 ? 3.149 -51.148 -9.557 1.00 94.38 172 PHE A N 1
ATOM 1283 C CA . PHE A 1 172 ? 2.179 -50.047 -9.591 1.00 94.38 172 PHE A CA 1
ATOM 1284 C C . PHE A 1 172 ? 1.500 -49.811 -8.237 1.00 94.38 172 PHE A C 1
ATOM 1286 O O . PHE A 1 172 ? 1.156 -50.763 -7.530 1.00 94.38 172 PHE A O 1
ATOM 1293 N N . PHE A 1 173 ? 1.241 -48.546 -7.904 1.00 92.38 173 PHE A N 1
ATOM 1294 C CA . PHE A 1 173 ? 0.626 -48.137 -6.642 1.00 92.38 173 PHE A CA 1
ATOM 1295 C C . PHE A 1 173 ? -0.367 -46.991 -6.845 1.00 92.38 173 PHE A C 1
ATOM 1297 O O . PHE A 1 173 ? 0.025 -45.897 -7.232 1.00 92.38 173 PHE A O 1
ATOM 1304 N N . GLY A 1 174 ? -1.627 -47.212 -6.474 1.00 88.81 174 GLY A N 1
ATOM 1305 C CA . GLY A 1 174 ? -2.670 -46.188 -6.501 1.00 88.81 174 GLY A CA 1
ATOM 1306 C C . GLY A 1 174 ? -3.575 -46.196 -7.732 1.00 88.81 174 GLY A C 1
ATOM 1307 O O . GLY A 1 174 ? -4.423 -45.315 -7.813 1.00 88.81 174 GLY A O 1
ATOM 1308 N N . ILE A 1 175 ? -3.473 -47.200 -8.616 1.00 89.94 175 ILE A N 1
ATOM 1309 C CA . ILE A 1 175 ? -4.367 -47.355 -9.777 1.00 89.94 175 ILE A CA 1
ATOM 1310 C C . ILE A 1 175 ? -5.832 -47.262 -9.317 1.00 89.94 175 ILE A C 1
ATOM 1312 O O . ILE A 1 175 ? -6.213 -47.874 -8.313 1.00 89.94 175 ILE A O 1
ATOM 1316 N N . ARG A 1 176 ? -6.674 -46.503 -10.025 1.00 83.88 176 ARG A N 1
ATOM 1317 C CA . ARG A 1 176 ? -8.105 -46.375 -9.698 1.00 83.88 176 ARG A CA 1
ATOM 1318 C C . ARG A 1 176 ? -8.787 -47.736 -9.758 1.00 83.88 176 ARG A C 1
ATOM 1320 O O . ARG A 1 176 ? -8.579 -48.503 -10.693 1.00 83.88 176 ARG A O 1
ATOM 1327 N N . ASP A 1 177 ? -9.688 -47.995 -8.813 1.00 79.75 177 ASP A N 1
ATOM 1328 C CA . ASP A 1 177 ? -10.464 -49.243 -8.764 1.00 79.75 177 ASP A CA 1
ATOM 1329 C C . ASP A 1 177 ? -11.375 -49.441 -10.007 1.00 79.75 177 ASP A C 1
ATOM 1331 O O . ASP A 1 177 ? -11.901 -50.527 -10.221 1.00 79.75 177 ASP A O 1
ATOM 1335 N N . ALA A 1 178 ? -11.526 -48.414 -10.856 1.00 77.12 178 ALA A N 1
ATOM 1336 C CA . ALA A 1 178 ? -12.184 -48.484 -12.163 1.00 77.12 178 ALA A CA 1
ATOM 1337 C C . ALA A 1 178 ? -11.378 -49.241 -13.245 1.00 77.12 178 ALA A C 1
ATOM 1339 O O . ALA A 1 178 ? -11.985 -49.750 -14.181 1.00 77.12 178 ALA A O 1
ATOM 1340 N N . TYR A 1 179 ? -10.050 -49.350 -13.109 1.00 80.44 179 TYR A N 1
ATOM 1341 C CA . TYR A 1 179 ? -9.170 -50.125 -14.003 1.00 80.44 179 TYR A CA 1
ATOM 1342 C C . TYR A 1 179 ? -8.923 -51.556 -13.480 1.00 80.44 179 TYR A C 1
ATOM 1344 O O . TYR A 1 179 ? -7.906 -52.178 -13.780 1.00 80.44 179 TYR A O 1
ATOM 1352 N N . ALA A 1 180 ? -9.817 -52.083 -12.632 1.00 73.31 180 ALA A N 1
ATOM 1353 C CA . ALA A 1 180 ? -9.638 -53.387 -11.987 1.00 73.31 180 ALA A CA 1
ATOM 1354 C C . ALA A 1 180 ? -9.556 -54.560 -12.982 1.00 73.31 180 ALA A C 1
ATOM 1356 O O . ALA A 1 180 ? -8.840 -55.527 -12.716 1.00 73.31 180 ALA A O 1
ATOM 1357 N N . ASP A 1 181 ? -10.245 -54.463 -14.123 1.00 76.62 181 ASP A N 1
ATOM 1358 C CA . ASP A 1 181 ? -10.228 -55.487 -15.173 1.00 76.62 181 ASP A CA 1
ATOM 1359 C C . ASP A 1 181 ? -8.859 -55.555 -15.887 1.00 76.62 181 ASP A C 1
ATOM 1361 O O . ASP A 1 181 ? -8.372 -56.646 -16.196 1.00 76.62 181 ASP A O 1
ATOM 1365 N N . ASP A 1 182 ? -8.179 -54.414 -16.059 1.00 78.81 182 ASP A N 1
ATOM 1366 C CA . ASP A 1 182 ? -6.859 -54.316 -16.706 1.00 78.81 182 ASP A CA 1
ATOM 1367 C C . ASP A 1 182 ? -5.736 -54.952 -15.857 1.00 78.81 182 ASP A C 1
ATOM 1369 O O . ASP A 1 182 ? -4.720 -55.429 -16.376 1.00 78.81 182 ASP A O 1
ATOM 1373 N N . LEU A 1 183 ? -5.931 -55.042 -14.533 1.00 84.38 183 LEU A N 1
ATOM 1374 C CA . LEU A 1 183 ? -4.964 -55.640 -13.600 1.00 84.38 183 LEU A CA 1
ATOM 1375 C C . LEU A 1 183 ? -4.699 -57.128 -13.880 1.00 84.38 183 LEU A C 1
ATOM 1377 O O . LEU A 1 183 ? -3.654 -57.647 -13.478 1.00 84.38 183 LEU A O 1
ATOM 1381 N N . ALA A 1 184 ? -5.618 -57.821 -14.560 1.00 86.06 184 ALA A N 1
ATOM 1382 C CA . ALA A 1 184 ? -5.453 -59.225 -14.923 1.00 86.06 184 ALA A CA 1
ATOM 1383 C C . ALA A 1 184 ? -4.272 -59.443 -15.890 1.00 86.06 184 ALA A C 1
ATOM 1385 O O . ALA A 1 184 ? -3.521 -60.411 -15.732 1.00 86.06 184 ALA A O 1
ATOM 1386 N N . GLU A 1 185 ? -4.056 -58.528 -16.845 1.00 91.62 185 GLU A N 1
ATOM 1387 C CA . GLU A 1 185 ? -2.899 -58.585 -17.745 1.00 91.62 185 GLU A CA 1
ATOM 1388 C C . GLU A 1 185 ? -1.605 -58.311 -16.969 1.00 91.62 185 GLU A C 1
ATOM 1390 O O . GLU A 1 185 ? -0.682 -59.128 -17.014 1.00 91.62 185 GLU A O 1
ATOM 1395 N N . LEU A 1 186 ? -1.568 -57.236 -16.172 1.00 91.75 186 LEU A N 1
ATOM 1396 C CA . LEU A 1 186 ? -0.409 -56.865 -15.347 1.00 91.75 186 LEU A CA 1
ATOM 1397 C C . LEU A 1 186 ? 0.014 -58.008 -14.405 1.00 91.75 186 LEU A C 1
ATOM 1399 O O . LEU A 1 186 ? 1.198 -58.345 -14.308 1.00 91.75 186 LEU A O 1
ATOM 1403 N N . ALA A 1 187 ? -0.952 -58.675 -13.768 1.00 89.12 187 ALA A N 1
ATOM 1404 C CA . ALA A 1 187 ? -0.706 -59.850 -12.938 1.00 89.12 187 ALA A CA 1
ATOM 1405 C C . ALA A 1 187 ? -0.125 -61.028 -13.744 1.00 89.12 187 ALA A C 1
ATOM 1407 O O . ALA A 1 187 ? 0.826 -61.669 -13.287 1.00 89.12 187 ALA A O 1
ATOM 1408 N N . SER A 1 188 ? -0.635 -61.291 -14.955 1.00 90.69 188 SER A N 1
ATOM 1409 C CA . SER A 1 188 ? -0.118 -62.352 -15.836 1.00 90.69 188 SER A CA 1
ATOM 1410 C C . SER A 1 188 ? 1.333 -62.104 -16.281 1.00 90.69 188 SER A C 1
ATOM 1412 O O . SER A 1 188 ? 2.131 -63.041 -16.362 1.00 90.69 188 SER A O 1
ATOM 1414 N N . LEU A 1 189 ? 1.697 -60.831 -16.473 1.00 92.00 189 LEU A N 1
ATOM 1415 C CA . LEU A 1 189 ? 3.042 -60.371 -16.823 1.00 92.00 189 LEU A CA 1
ATOM 1416 C C . LEU A 1 189 ? 3.994 -60.283 -15.617 1.00 92.00 189 LEU A C 1
ATOM 1418 O O . LEU A 1 189 ? 5.185 -60.046 -15.794 1.00 92.00 189 LEU A O 1
ATOM 1422 N N . LYS A 1 190 ? 3.507 -60.542 -14.394 1.00 92.31 190 LYS A N 1
ATOM 1423 C CA . LYS A 1 190 ? 4.258 -60.408 -13.129 1.00 92.31 190 LYS A CA 1
ATOM 1424 C C . LYS A 1 190 ? 4.670 -58.962 -12.820 1.00 92.31 190 LYS A C 1
ATOM 1426 O O . LYS A 1 190 ? 5.737 -58.731 -12.248 1.00 92.31 190 LYS A O 1
ATOM 1431 N N . MET A 1 191 ? 3.773 -58.021 -13.109 1.00 93.25 191 MET A N 1
ATOM 1432 C CA . MET A 1 191 ? 3.837 -56.611 -12.720 1.00 93.25 191 MET A CA 1
ATOM 1433 C C . MET A 1 191 ? 2.834 -56.338 -11.574 1.00 93.25 191 MET A C 1
ATOM 1435 O O . MET A 1 191 ? 1.722 -55.882 -11.839 1.00 93.25 191 MET A O 1
ATOM 1439 N N . PRO A 1 192 ? 3.149 -56.651 -10.295 1.00 91.25 192 PRO A N 1
ATOM 1440 C CA . PRO A 1 192 ? 2.244 -56.402 -9.176 1.00 91.25 192 PRO A CA 1
ATOM 1441 C C . PRO A 1 192 ? 1.730 -54.963 -9.111 1.00 91.25 192 PRO A C 1
ATOM 1443 O O . PRO A 1 192 ? 2.509 -54.007 -9.148 1.00 91.25 192 PRO A O 1
ATOM 1446 N N . ALA A 1 193 ? 0.419 -54.843 -8.937 1.00 92.12 193 ALA A N 1
ATOM 1447 C CA . ALA A 1 193 ? -0.307 -53.591 -8.829 1.00 92.12 193 ALA A CA 1
ATOM 1448 C C . ALA A 1 193 ? -1.156 -53.569 -7.552 1.00 92.12 193 ALA A C 1
ATOM 1450 O O . ALA A 1 193 ? -1.722 -54.591 -7.163 1.00 92.12 193 ALA A O 1
ATOM 1451 N N . VAL A 1 194 ? -1.263 -52.402 -6.914 1.00 90.75 194 VAL A N 1
ATOM 1452 C CA . VAL A 1 194 ? -2.144 -52.165 -5.759 1.00 90.75 194 VAL A CA 1
ATOM 1453 C C . VAL A 1 194 ? -3.011 -50.942 -6.049 1.00 90.75 194 VAL A C 1
ATOM 1455 O O . VAL A 1 194 ? -2.473 -49.870 -6.322 1.00 90.75 194 VAL A O 1
ATOM 1458 N N . THR A 1 195 ? -4.336 -51.081 -5.989 1.00 90.50 195 THR A N 1
ATOM 1459 C CA . THR A 1 195 ? -5.278 -49.989 -6.301 1.00 90.50 195 THR A CA 1
ATOM 1460 C C . THR A 1 195 ? -5.396 -48.953 -5.178 1.00 90.50 195 THR A C 1
ATOM 1462 O O . THR A 1 195 ? -4.904 -49.173 -4.067 1.00 90.50 195 THR A O 1
ATOM 1465 N N . VAL A 1 196 ? -6.107 -47.840 -5.414 1.00 85.50 196 VAL A N 1
ATOM 1466 C CA . VAL A 1 196 ? -6.504 -46.899 -4.344 1.00 85.50 196 VAL A CA 1
ATOM 1467 C C . VAL A 1 196 ? -7.236 -47.635 -3.213 1.00 85.50 196 VAL A C 1
ATOM 1469 O O . VAL A 1 196 ? -6.907 -47.425 -2.041 1.00 85.50 196 VAL A O 1
ATOM 1472 N N . GLY A 1 197 ? -8.187 -48.520 -3.535 1.00 82.75 197 GLY A N 1
ATOM 1473 C CA . GLY A 1 197 ? -8.871 -49.382 -2.571 1.00 82.75 197 GLY A CA 1
ATOM 1474 C C . GLY A 1 197 ? -7.908 -50.253 -1.757 1.00 82.75 197 GLY A C 1
ATOM 1475 O O . GLY A 1 197 ? -7.973 -50.245 -0.526 1.00 82.75 197 GLY A O 1
ATOM 1476 N N . GLY A 1 198 ? -6.957 -50.925 -2.414 1.00 84.69 198 GLY A N 1
ATOM 1477 C CA . GLY A 1 198 ? -5.921 -51.726 -1.748 1.00 84.69 198 GLY A CA 1
ATOM 1478 C C . GLY A 1 198 ? -5.025 -50.900 -0.816 1.00 84.69 198 GLY A C 1
ATOM 1479 O O . GLY A 1 198 ? -4.869 -51.231 0.360 1.00 84.69 198 GLY A O 1
ATOM 1480 N N . VAL A 1 199 ? -4.513 -49.755 -1.286 1.00 86.56 199 VAL A N 1
ATOM 1481 C CA . VAL A 1 199 ? -3.676 -48.840 -0.484 1.00 86.56 199 VAL A CA 1
ATOM 1482 C C . VAL A 1 199 ? -4.447 -48.250 0.707 1.00 86.56 199 VAL A C 1
ATOM 1484 O O . VAL A 1 199 ? -3.851 -48.000 1.759 1.00 86.56 199 VAL A O 1
ATOM 1487 N N . ARG A 1 200 ? -5.766 -48.046 0.584 1.00 82.06 200 ARG A N 1
ATOM 1488 C CA . ARG A 1 200 ? -6.643 -47.642 1.698 1.00 82.06 200 ARG A CA 1
ATOM 1489 C C . ARG A 1 200 ? -6.879 -48.773 2.706 1.00 82.06 200 ARG A C 1
ATOM 1491 O O . ARG A 1 200 ? -6.923 -48.483 3.899 1.00 82.06 200 ARG A O 1
ATOM 1498 N N . ALA A 1 201 ? -7.020 -50.018 2.251 1.00 85.88 201 ALA A N 1
ATOM 1499 C CA . ALA A 1 201 ? -7.291 -51.178 3.102 1.00 85.88 201 ALA A CA 1
ATOM 1500 C C . ALA A 1 201 ? -6.050 -51.663 3.877 1.00 85.88 201 ALA A C 1
ATOM 1502 O O . ALA A 1 201 ? -6.127 -51.897 5.082 1.00 85.88 201 ALA A O 1
ATOM 1503 N N . GLU A 1 202 ? -4.900 -51.782 3.209 1.00 85.88 202 GLU A N 1
ATOM 1504 C CA . GLU A 1 202 ? -3.634 -52.222 3.820 1.00 85.88 202 GLU A CA 1
ATOM 1505 C C . GLU A 1 202 ? -2.857 -51.075 4.485 1.00 85.88 202 GLU A C 1
ATOM 1507 O O . GLU A 1 202 ? -2.062 -51.287 5.404 1.00 85.88 202 GLU A O 1
ATOM 1512 N N . GLY A 1 203 ? -3.079 -49.845 4.020 1.00 82.00 203 GLY A N 1
ATOM 1513 C CA . GLY A 1 203 ? -2.328 -48.659 4.408 1.00 82.00 203 GLY A CA 1
ATOM 1514 C C . GLY A 1 203 ? -1.019 -48.496 3.626 1.00 82.00 203 GLY A C 1
ATOM 1515 O O . GLY A 1 203 ? -0.240 -49.430 3.428 1.00 82.00 203 GLY A O 1
ATOM 1516 N N . ALA A 1 204 ? -0.707 -47.255 3.248 1.00 82.25 204 ALA A N 1
ATOM 1517 C CA . ALA A 1 204 ? 0.493 -46.938 2.466 1.00 82.25 204 ALA A CA 1
ATOM 1518 C C . ALA A 1 204 ? 1.818 -47.329 3.162 1.00 82.25 204 ALA A C 1
ATOM 1520 O O . ALA A 1 204 ? 2.794 -47.678 2.503 1.00 82.25 204 ALA A O 1
ATOM 1521 N N . GLY A 1 205 ? 1.870 -47.299 4.501 1.00 83.94 205 GLY A N 1
ATOM 1522 C CA . GLY A 1 205 ? 3.074 -47.627 5.278 1.00 83.94 205 GLY A CA 1
ATOM 1523 C C . GLY A 1 205 ? 3.498 -49.107 5.217 1.00 83.94 205 GLY A C 1
ATOM 1524 O O . GLY A 1 205 ? 4.697 -49.385 5.135 1.00 83.94 205 GLY A O 1
ATOM 1525 N N . PRO A 1 206 ? 2.573 -50.079 5.320 1.00 87.94 206 PRO A N 1
ATOM 1526 C CA . PRO A 1 206 ? 2.801 -51.471 4.921 1.00 87.94 206 PRO A CA 1
ATOM 1527 C C . PRO A 1 206 ? 3.166 -51.646 3.441 1.00 87.94 206 PRO A C 1
ATOM 1529 O O . PRO A 1 206 ? 4.249 -52.166 3.171 1.00 87.94 206 PRO A O 1
ATOM 1532 N N . VAL A 1 207 ? 2.346 -51.143 2.509 1.00 87.88 207 VAL A N 1
ATOM 1533 C CA . VAL A 1 207 ? 2.539 -51.333 1.054 1.00 87.88 207 VAL A CA 1
ATOM 1534 C C . VAL A 1 207 ? 3.919 -50.848 0.587 1.00 87.88 207 VAL A C 1
ATOM 1536 O O . VAL A 1 207 ? 4.658 -51.595 -0.054 1.00 87.88 207 VAL A O 1
ATOM 1539 N N . ALA A 1 208 ? 4.341 -49.646 0.996 1.00 84.75 208 ALA A N 1
ATOM 1540 C CA . ALA A 1 208 ? 5.654 -49.100 0.644 1.00 84.75 208 ALA A CA 1
ATOM 1541 C C . ALA A 1 208 ? 6.832 -49.932 1.186 1.00 84.75 208 ALA A C 1
ATOM 1543 O O . ALA A 1 208 ? 7.889 -49.990 0.560 1.00 84.75 208 ALA A O 1
ATOM 1544 N N . ARG A 1 209 ? 6.674 -50.605 2.336 1.00 85.38 209 ARG A N 1
ATOM 1545 C CA . ARG A 1 209 ? 7.710 -51.512 2.862 1.00 85.38 209 ARG A CA 1
ATOM 1546 C C . ARG A 1 209 ? 7.783 -52.800 2.050 1.00 85.38 209 ARG A C 1
ATOM 1548 O O . ARG A 1 209 ? 8.886 -53.204 1.704 1.00 85.38 209 ARG A O 1
ATOM 1555 N N . ALA A 1 210 ? 6.644 -53.399 1.701 1.00 85.88 210 ALA A N 1
ATOM 1556 C CA . ALA A 1 210 ? 6.612 -54.575 0.830 1.00 85.88 210 ALA A CA 1
ATOM 1557 C C . ALA A 1 210 ? 7.256 -54.282 -0.540 1.00 85.88 210 ALA A C 1
ATOM 1559 O O . ALA A 1 210 ? 8.067 -55.073 -1.019 1.00 85.88 210 ALA A O 1
ATOM 1560 N N . ALA A 1 211 ? 6.983 -53.106 -1.115 1.00 84.94 211 ALA A N 1
ATOM 1561 C CA . ALA A 1 211 ? 7.625 -52.628 -2.339 1.00 84.94 211 ALA A CA 1
ATOM 1562 C C . ALA A 1 211 ? 9.154 -52.500 -2.200 1.00 84.94 211 ALA A C 1
ATOM 1564 O O . ALA A 1 211 ? 9.899 -53.042 -3.014 1.00 84.94 211 ALA A O 1
ATOM 1565 N N . VAL A 1 212 ? 9.636 -51.827 -1.147 1.00 86.88 212 VAL A N 1
ATOM 1566 C CA . VAL A 1 212 ? 11.078 -51.639 -0.901 1.00 86.88 212 VAL A CA 1
ATOM 1567 C C . VAL A 1 212 ? 11.807 -52.966 -0.672 1.00 86.88 212 VAL A C 1
ATOM 1569 O O . VAL A 1 212 ? 12.931 -53.110 -1.146 1.00 86.88 212 VAL A O 1
ATOM 1572 N N . GLU A 1 213 ? 11.196 -53.942 0.007 1.00 86.31 213 GLU A N 1
ATOM 1573 C CA . GLU A 1 213 ? 11.772 -55.289 0.135 1.00 86.31 213 GLU A CA 1
ATOM 1574 C C . GLU A 1 213 ? 11.778 -56.037 -1.211 1.00 86.31 213 GLU A C 1
ATOM 1576 O O . GLU A 1 213 ? 12.778 -56.667 -1.552 1.00 86.31 213 GLU A O 1
ATOM 1581 N N . ALA A 1 214 ? 10.726 -55.914 -2.030 1.00 84.12 214 ALA A N 1
ATOM 1582 C CA . ALA A 1 214 ? 10.682 -56.522 -3.364 1.00 84.12 214 ALA A CA 1
ATOM 1583 C C . ALA A 1 214 ? 11.770 -55.967 -4.308 1.00 84.12 214 ALA A C 1
ATOM 1585 O O . ALA A 1 214 ? 12.368 -56.730 -5.066 1.00 84.12 214 ALA A O 1
ATOM 1586 N N . PHE A 1 215 ? 12.095 -54.671 -4.224 1.00 86.94 215 PHE A N 1
ATOM 1587 C CA . PHE A 1 215 ? 13.199 -54.064 -4.984 1.00 86.94 215 PHE A CA 1
ATOM 1588 C C . PHE A 1 215 ? 14.606 -54.394 -4.446 1.00 86.94 215 PHE A C 1
ATOM 1590 O O . PHE A 1 215 ? 15.595 -53.987 -5.052 1.00 86.94 215 PHE A O 1
ATOM 1597 N N . ARG A 1 216 ? 14.734 -55.164 -3.353 1.00 82.62 216 ARG A N 1
ATOM 1598 C CA . ARG A 1 216 ? 16.012 -55.775 -2.927 1.00 82.62 216 ARG A CA 1
ATOM 1599 C C . ARG A 1 216 ? 16.281 -57.135 -3.590 1.00 82.62 216 ARG A C 1
ATOM 1601 O O . ARG A 1 216 ? 17.215 -57.829 -3.188 1.00 82.62 216 ARG A O 1
ATOM 1608 N N . ALA A 1 217 ? 15.479 -57.532 -4.582 1.00 73.31 217 ALA A N 1
ATOM 1609 C CA . ALA A 1 217 ? 15.701 -58.751 -5.355 1.00 73.31 217 ALA A CA 1
ATOM 1610 C C . ALA A 1 217 ? 17.131 -58.801 -5.952 1.00 73.31 217 ALA A C 1
ATOM 1612 O O . ALA A 1 217 ? 17.624 -57.781 -6.447 1.00 73.31 217 ALA A O 1
ATOM 1613 N N . PRO A 1 218 ? 17.816 -59.964 -5.937 1.00 71.94 218 PRO A N 1
ATOM 1614 C CA . PRO A 1 218 ? 19.171 -60.079 -6.470 1.00 71.94 218 PRO A CA 1
ATOM 1615 C C . PRO A 1 218 ? 19.266 -59.671 -7.946 1.00 71.94 218 PRO A C 1
ATOM 1617 O O . PRO A 1 218 ? 18.593 -60.243 -8.802 1.00 71.94 218 PRO A O 1
ATOM 1620 N N . GLY A 1 219 ? 20.151 -58.716 -8.242 1.00 81.50 219 GLY A N 1
ATOM 1621 C CA . GLY A 1 219 ? 20.424 -58.249 -9.605 1.00 81.50 219 GLY A CA 1
ATOM 1622 C C . GLY A 1 219 ? 19.784 -56.913 -9.997 1.00 81.50 219 GLY A C 1
ATOM 1623 O O . GLY A 1 219 ? 19.870 -56.567 -11.171 1.00 81.50 219 GLY A O 1
ATOM 1624 N N . LEU A 1 220 ? 19.177 -56.170 -9.062 1.00 90.12 220 LEU A N 1
ATOM 1625 C CA . LEU A 1 220 ? 18.825 -54.756 -9.253 1.00 90.12 220 LEU A CA 1
ATOM 1626 C C . LEU A 1 220 ? 19.872 -53.820 -8.625 1.00 90.12 220 LEU A C 1
ATOM 1628 O O . LEU A 1 220 ? 20.248 -53.978 -7.464 1.00 90.12 220 LEU A O 1
ATOM 1632 N N . ASP A 1 221 ? 20.291 -52.801 -9.376 1.00 88.75 221 ASP A N 1
ATOM 1633 C CA . ASP A 1 221 ? 21.217 -51.741 -8.941 1.00 88.75 221 ASP A CA 1
ATOM 1634 C C . ASP A 1 221 ? 20.521 -50.633 -8.116 1.00 88.75 221 ASP A C 1
ATOM 1636 O O . ASP A 1 221 ? 21.166 -49.831 -7.420 1.00 88.75 221 ASP A O 1
ATOM 1640 N N . GLY A 1 222 ? 19.187 -50.590 -8.193 1.00 90.25 222 GLY A N 1
ATOM 1641 C CA . GLY A 1 222 ? 18.286 -49.659 -7.517 1.00 90.25 222 GLY A CA 1
ATOM 1642 C C . GLY A 1 222 ? 16.894 -49.664 -8.158 1.00 90.25 222 GLY A C 1
ATOM 1643 O O . GLY A 1 222 ? 16.544 -50.579 -8.905 1.00 90.25 222 GLY A O 1
ATOM 1644 N N . PHE A 1 223 ? 16.108 -48.617 -7.904 1.00 93.75 223 PHE A N 1
ATOM 1645 C CA . PHE A 1 223 ? 14.830 -48.390 -8.588 1.00 93.75 223 PHE A CA 1
ATOM 1646 C C . PHE A 1 223 ? 14.538 -46.895 -8.780 1.00 93.75 223 PHE A C 1
ATOM 1648 O O . PHE A 1 223 ? 15.109 -46.042 -8.094 1.00 93.75 223 PHE A O 1
ATOM 1655 N N . TRP A 1 224 ? 13.645 -46.578 -9.715 1.00 94.81 224 TRP A N 1
ATOM 1656 C CA . TRP A 1 224 ? 13.082 -45.241 -9.908 1.00 94.81 224 TRP A CA 1
ATOM 1657 C C . TRP A 1 224 ? 11.691 -45.145 -9.287 1.00 94.81 224 TRP A C 1
ATOM 1659 O O . TRP A 1 224 ? 10.936 -46.116 -9.308 1.00 94.81 224 TRP A O 1
ATOM 1669 N N . VAL A 1 225 ? 11.342 -43.970 -8.771 1.00 95.00 225 VAL A N 1
ATOM 1670 C CA . VAL A 1 225 ? 9.984 -43.609 -8.356 1.00 95.00 225 VAL A CA 1
ATOM 1671 C C . VAL A 1 225 ? 9.439 -42.607 -9.367 1.00 95.00 225 VAL A C 1
ATOM 1673 O O . VAL A 1 225 ? 9.892 -41.463 -9.418 1.00 95.00 225 VAL A O 1
ATOM 1676 N N . HIS A 1 226 ? 8.478 -43.041 -10.177 1.00 94.69 226 HIS A N 1
ATOM 1677 C CA . HIS A 1 226 ? 7.624 -42.141 -10.944 1.00 94.69 226 HIS A CA 1
ATOM 1678 C C . HIS A 1 226 ? 6.361 -41.889 -10.121 1.00 94.69 226 HIS A C 1
ATOM 1680 O O . HIS A 1 226 ? 5.781 -42.834 -9.589 1.00 94.69 226 HIS A O 1
ATOM 1686 N N . LEU A 1 227 ? 5.992 -40.622 -9.959 1.00 92.81 227 LEU A N 1
ATOM 1687 C CA . LEU A 1 227 ? 4.810 -40.195 -9.225 1.00 92.81 227 LEU A CA 1
ATOM 1688 C C . LEU A 1 227 ? 4.013 -39.222 -10.096 1.00 92.81 227 LEU A C 1
ATOM 1690 O O . LEU A 1 227 ? 4.428 -38.067 -10.205 1.00 92.81 227 LEU A O 1
ATOM 1694 N N . ASP A 1 228 ? 2.884 -39.644 -10.662 1.00 88.50 228 ASP A N 1
ATOM 1695 C CA . ASP A 1 228 ? 1.888 -38.656 -11.074 1.00 88.50 228 ASP A CA 1
ATOM 1696 C C . ASP A 1 228 ? 1.140 -38.149 -9.834 1.00 88.50 228 ASP A C 1
ATOM 1698 O O . ASP A 1 228 ? 0.960 -38.844 -8.828 1.00 88.50 228 ASP A O 1
ATOM 1702 N N . ALA A 1 229 ? 0.765 -36.879 -9.862 1.00 84.19 229 ALA A N 1
ATOM 1703 C CA . ALA A 1 229 ? 0.012 -36.228 -8.813 1.00 84.19 229 ALA A CA 1
ATOM 1704 C C . ALA A 1 229 ? -1.489 -36.568 -8.862 1.00 84.19 229 ALA A C 1
ATOM 1706 O O . ALA A 1 229 ? -2.171 -36.324 -7.866 1.00 84.19 229 ALA A O 1
ATOM 1707 N N . ASP A 1 230 ? -2.002 -37.150 -9.953 1.00 80.88 230 ASP A N 1
ATOM 1708 C CA . ASP A 1 230 ? -3.407 -37.560 -10.103 1.00 80.88 230 ASP A CA 1
ATOM 1709 C C . ASP A 1 230 ? -3.822 -38.718 -9.170 1.00 80.88 230 ASP A C 1
ATOM 1711 O O . ASP A 1 230 ? -5.003 -38.897 -8.868 1.00 80.88 230 ASP A O 1
ATOM 1715 N N . VAL A 1 231 ? -2.839 -39.446 -8.625 1.00 82.69 231 VAL A N 1
ATOM 1716 C CA . VAL A 1 231 ? -3.001 -40.456 -7.565 1.00 82.69 231 VAL A CA 1
ATOM 1717 C C . VAL A 1 231 ? -3.493 -39.849 -6.240 1.00 82.69 231 VAL A C 1
ATOM 1719 O O . VAL A 1 231 ? -3.943 -40.555 -5.326 1.00 82.69 231 VAL A O 1
ATOM 1722 N N . LEU A 1 232 ? -3.402 -38.523 -6.108 1.00 78.75 232 LEU A N 1
ATOM 1723 C CA . LEU A 1 232 ? -3.920 -37.751 -4.987 1.00 78.75 232 LEU A CA 1
ATOM 1724 C C . LEU A 1 232 ? -5.375 -37.350 -5.249 1.00 78.75 232 LEU A C 1
ATOM 1726 O O . LEU A 1 232 ? -5.752 -36.973 -6.350 1.00 78.75 232 LEU A O 1
ATOM 1730 N N . ASP A 1 233 ? -6.190 -37.376 -4.197 1.00 75.56 233 ASP A N 1
ATOM 1731 C CA . ASP A 1 233 ? -7.569 -36.884 -4.239 1.00 75.56 233 ASP A CA 1
ATOM 1732 C C . ASP A 1 233 ? -7.639 -35.443 -4.805 1.00 75.56 233 ASP A C 1
ATOM 1734 O O . ASP A 1 233 ? -6.848 -34.602 -4.366 1.00 75.56 233 ASP A O 1
ATOM 1738 N N . PRO A 1 234 ? -8.572 -35.099 -5.716 1.00 69.44 234 PRO A N 1
ATOM 1739 C CA . PRO A 1 234 ? -8.704 -33.741 -6.252 1.00 69.44 234 PRO A CA 1
ATOM 1740 C C . PRO A 1 234 ? -8.963 -32.646 -5.204 1.00 69.44 234 PRO A C 1
ATOM 1742 O O . PRO A 1 234 ? -8.675 -31.482 -5.458 1.00 69.44 234 PRO A O 1
ATOM 1745 N N . SER A 1 235 ? -9.431 -32.975 -3.994 1.00 69.06 235 SER A N 1
ATOM 1746 C CA . SER A 1 235 ? -9.469 -32.029 -2.860 1.00 69.06 235 SER A CA 1
ATOM 1747 C C . SER A 1 235 ? -8.083 -31.706 -2.267 1.00 69.06 235 SER A C 1
ATOM 1749 O O . SER A 1 235 ? -7.946 -30.817 -1.422 1.00 69.06 235 SER A O 1
ATOM 1751 N N . VAL A 1 236 ? -7.048 -32.432 -2.696 1.00 68.06 236 VAL A N 1
ATOM 1752 C CA . VAL A 1 236 ? -5.631 -32.273 -2.338 1.00 68.06 236 VAL A CA 1
ATOM 1753 C C . VAL A 1 236 ? -4.804 -31.818 -3.548 1.00 68.06 236 VAL A C 1
ATOM 1755 O O . VAL A 1 236 ? -3.924 -30.977 -3.369 1.00 68.06 236 VAL A O 1
ATOM 1758 N N . MET A 1 237 ? -5.093 -32.330 -4.751 1.00 74.19 237 MET A N 1
ATOM 1759 C CA . MET A 1 237 ? -4.484 -31.899 -6.016 1.00 74.19 237 MET A CA 1
ATOM 1760 C C . MET A 1 237 ? -5.548 -31.716 -7.122 1.00 74.19 237 MET A C 1
ATOM 1762 O O . MET A 1 237 ? -5.742 -32.604 -7.947 1.00 74.19 237 MET A O 1
ATOM 1766 N N . PRO A 1 238 ? -6.254 -30.570 -7.169 1.00 66.25 238 PRO A N 1
ATOM 1767 C CA . PRO A 1 238 ? -7.317 -30.338 -8.155 1.00 66.25 238 PRO A CA 1
ATOM 1768 C C . PRO A 1 238 ? -6.796 -30.085 -9.576 1.00 66.25 238 PRO A C 1
ATOM 1770 O O . PRO A 1 238 ? -7.553 -30.197 -10.537 1.00 66.25 238 PRO A O 1
ATOM 1773 N N . ALA A 1 239 ? -5.526 -29.700 -9.713 1.00 67.50 239 ALA A N 1
ATOM 1774 C CA . ALA A 1 239 ? -4.916 -29.326 -10.980 1.00 67.50 239 ALA A CA 1
ATOM 1775 C C . ALA A 1 239 ? -4.128 -30.512 -11.553 1.00 67.50 239 ALA A C 1
ATOM 1777 O O . ALA A 1 239 ? -2.924 -30.623 -11.359 1.00 67.50 239 ALA A O 1
ATOM 1778 N N . VAL A 1 240 ? -4.827 -31.408 -12.242 1.00 62.03 240 VAL A N 1
ATOM 1779 C CA . VAL A 1 240 ? -4.267 -32.515 -13.035 1.00 62.03 240 VAL A CA 1
ATOM 1780 C C . VAL A 1 240 ? -5.103 -32.661 -14.304 1.00 62.03 240 VAL A C 1
ATOM 1782 O O . VAL A 1 240 ? -6.259 -32.243 -14.328 1.00 62.03 240 VAL A O 1
ATOM 1785 N N . ASP A 1 241 ? -4.548 -33.240 -15.366 1.00 54.31 241 ASP A N 1
ATOM 1786 C CA . ASP A 1 241 ? -5.217 -33.281 -16.674 1.00 54.31 241 ASP A CA 1
ATOM 1787 C C . ASP A 1 241 ? -6.358 -34.327 -16.760 1.00 54.31 241 ASP A C 1
ATOM 1789 O O . ASP A 1 241 ? -7.071 -34.384 -17.762 1.00 54.31 241 ASP A O 1
ATOM 1793 N N . SER A 1 242 ? -6.562 -35.168 -15.734 1.00 52.62 242 SER A N 1
ATOM 1794 C CA . SER A 1 242 ? -7.605 -36.219 -15.698 1.00 52.62 242 SER A CA 1
ATOM 1795 C C . SER A 1 242 ? -8.181 -36.497 -14.286 1.00 52.62 242 SER A C 1
ATOM 1797 O O . SER A 1 242 ? -8.118 -37.633 -13.814 1.00 52.62 242 SER A O 1
ATOM 1799 N N . PRO A 1 243 ? -8.748 -35.501 -13.574 1.00 50.25 243 PRO A N 1
ATOM 1800 C CA . PRO A 1 243 ? -9.114 -35.613 -12.154 1.00 50.25 243 PRO A CA 1
ATOM 1801 C C . PRO A 1 243 ? -10.318 -36.537 -11.887 1.00 50.25 243 PRO A C 1
ATOM 1803 O O . PRO A 1 243 ? -11.267 -36.578 -12.668 1.00 50.25 243 PRO A O 1
ATOM 1806 N N . ASP A 1 244 ? -10.319 -37.227 -10.739 1.00 49.53 244 ASP A N 1
ATOM 1807 C CA . ASP A 1 244 ? -11.387 -38.148 -10.312 1.00 49.53 244 ASP A CA 1
ATOM 1808 C C . ASP A 1 244 ? -11.577 -38.128 -8.779 1.00 49.53 244 ASP A C 1
ATOM 1810 O O . ASP A 1 244 ? -10.602 -38.295 -8.041 1.00 49.53 244 ASP A O 1
ATOM 1814 N N . PRO A 1 245 ? -12.810 -37.937 -8.265 1.00 39.03 245 PRO A N 1
ATOM 1815 C CA . PRO A 1 245 ? -13.097 -37.768 -6.836 1.00 39.03 245 PRO A CA 1
ATOM 1816 C C . PRO A 1 245 ? -12.939 -39.042 -5.978 1.00 39.03 245 PRO A C 1
ATOM 1818 O O . PRO A 1 245 ? -13.411 -39.072 -4.842 1.00 39.03 245 PRO A O 1
ATOM 1821 N N . THR A 1 246 ? -12.313 -40.107 -6.488 1.00 42.59 246 THR A N 1
ATOM 1822 C CA . THR A 1 246 ? -12.085 -41.361 -5.750 1.00 42.59 246 THR A CA 1
ATOM 1823 C C . THR A 1 246 ? -10.663 -41.546 -5.199 1.00 42.59 246 THR A C 1
ATOM 1825 O O . THR A 1 246 ? -10.466 -42.493 -4.435 1.00 42.59 246 THR A O 1
ATOM 1828 N N . ALA A 1 247 ? -9.693 -40.673 -5.509 1.00 43.69 247 ALA A N 1
ATOM 1829 C CA . ALA A 1 247 ? -8.251 -40.875 -5.254 1.00 43.69 247 ALA A CA 1
ATOM 1830 C C . ALA A 1 247 ? -7.757 -40.632 -3.791 1.00 43.69 247 ALA A C 1
ATOM 1832 O O . ALA A 1 247 ? -8.537 -40.547 -2.840 1.00 43.69 247 ALA A O 1
ATOM 1833 N N . CYS A 1 248 ? -6.438 -40.669 -3.531 1.00 38.66 248 CYS A N 1
ATOM 1834 C CA . CYS A 1 248 ? -5.903 -40.913 -2.178 1.00 38.66 248 CYS A CA 1
ATOM 1835 C C . CYS A 1 248 ? -5.842 -39.673 -1.250 1.00 38.66 248 CYS A C 1
ATOM 1837 O O . CYS A 1 248 ? -5.374 -38.598 -1.627 1.00 38.66 248 CYS A O 1
ATOM 1839 N N . CYS A 1 249 ? -6.277 -39.827 0.010 1.00 32.34 249 CYS A N 1
ATOM 1840 C CA . CYS A 1 249 ? -6.609 -38.707 0.901 1.00 32.34 249 CYS A CA 1
ATOM 1841 C C . CYS A 1 249 ? -5.462 -38.172 1.797 1.00 32.34 249 CYS A C 1
ATOM 1843 O O . CYS A 1 249 ? -4.480 -38.848 2.122 1.00 32.34 249 CYS A O 1
ATOM 1845 N N . ARG A 1 250 ? -5.657 -36.927 2.264 1.00 31.11 250 ARG A N 1
ATOM 1846 C CA . ARG A 1 250 ? -4.680 -35.981 2.857 1.00 31.11 250 ARG A CA 1
ATOM 1847 C C . ARG A 1 250 ? -3.801 -36.479 4.024 1.00 31.11 250 ARG A C 1
ATOM 1849 O O . ARG A 1 250 ? -2.779 -35.859 4.310 1.00 31.11 250 ARG A O 1
ATOM 1856 N N . THR A 1 251 ? -4.171 -37.558 4.713 1.00 31.36 251 THR A N 1
ATOM 1857 C CA . THR A 1 251 ? -3.426 -38.128 5.856 1.00 31.36 251 THR A CA 1
ATOM 1858 C C . THR A 1 251 ? -2.372 -39.170 5.468 1.00 31.36 251 THR A C 1
ATOM 1860 O O . THR A 1 251 ? -1.380 -39.305 6.185 1.00 31.36 251 THR A O 1
ATOM 1863 N N . ASN A 1 252 ? -2.533 -39.888 4.350 1.00 41.91 252 ASN A N 1
ATOM 1864 C CA . ASN A 1 252 ? -1.699 -41.062 4.049 1.00 41.91 252 ASN A CA 1
ATOM 1865 C C . ASN A 1 252 ? -0.389 -40.738 3.309 1.00 41.91 252 ASN A C 1
ATOM 1867 O O . ASN A 1 252 ? 0.638 -41.360 3.603 1.00 41.91 252 ASN A O 1
ATOM 1871 N N . SER A 1 253 ? -0.383 -39.757 2.400 1.00 37.62 253 SER A N 1
ATOM 1872 C CA . SER A 1 253 ? 0.749 -39.477 1.492 1.00 37.62 253 SER A CA 1
ATOM 1873 C C . SER A 1 253 ? 2.079 -39.221 2.218 1.00 37.62 253 SER A C 1
ATOM 1875 O O . SER A 1 253 ? 3.105 -39.809 1.870 1.00 37.62 253 SER A O 1
ATOM 1877 N N . ARG A 1 254 ? 2.059 -38.440 3.310 1.00 33.34 254 ARG A N 1
ATOM 1878 C CA . ARG A 1 254 ? 3.246 -38.156 4.144 1.00 33.34 254 ARG A CA 1
ATOM 1879 C C . ARG A 1 254 ? 3.927 -39.414 4.697 1.00 33.34 254 ARG A C 1
ATOM 1881 O O . ARG A 1 254 ? 5.132 -39.390 4.927 1.00 33.34 254 ARG A O 1
ATOM 1888 N N . SER A 1 255 ? 3.182 -40.498 4.926 1.00 33.47 255 SER A N 1
ATOM 1889 C CA . SER A 1 255 ? 3.726 -41.739 5.498 1.00 33.47 255 SER A CA 1
ATOM 1890 C C . SER A 1 255 ? 4.465 -42.611 4.476 1.00 33.47 255 SER A C 1
ATOM 1892 O O . SER A 1 255 ? 5.398 -43.322 4.854 1.00 33.47 255 SER A O 1
ATOM 1894 N N . CYS A 1 256 ? 4.074 -42.517 3.200 1.00 32.72 256 CYS A N 1
ATOM 1895 C CA . CYS A 1 256 ? 4.649 -43.271 2.090 1.00 32.72 256 CYS A CA 1
ATOM 1896 C C . CYS A 1 256 ? 6.025 -42.696 1.713 1.00 32.72 256 CYS A C 1
ATOM 1898 O O . CYS A 1 256 ? 7.056 -43.363 1.839 1.00 32.72 256 CYS A O 1
ATOM 1900 N N . CYS A 1 257 ? 6.065 -41.401 1.378 1.00 35.75 257 CYS A N 1
ATOM 1901 C CA . CYS A 1 257 ? 7.282 -40.745 0.897 1.00 35.75 257 CYS A CA 1
ATOM 1902 C C . CYS A 1 257 ? 8.392 -40.68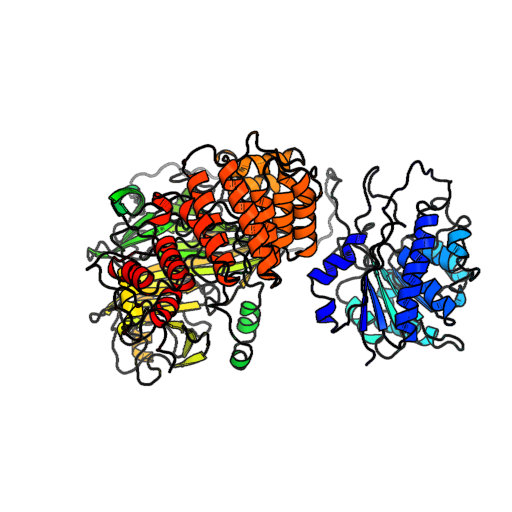2 1.961 1.00 35.75 257 CYS A C 1
ATOM 1904 O O . CYS A 1 257 ? 9.567 -40.859 1.646 1.00 35.75 257 CYS A O 1
ATOM 1906 N N . ALA A 1 258 ? 8.039 -40.493 3.238 1.00 29.36 258 ALA A N 1
ATOM 1907 C CA . ALA A 1 258 ? 9.017 -40.329 4.315 1.00 29.36 258 ALA A CA 1
ATOM 1908 C C . ALA A 1 258 ? 9.839 -41.596 4.638 1.00 29.36 258 ALA A C 1
ATOM 1910 O O . ALA A 1 258 ? 10.877 -41.490 5.292 1.00 29.36 258 ALA A O 1
ATOM 1911 N N . ARG A 1 259 ? 9.400 -42.795 4.218 1.00 35.41 259 ARG A N 1
ATOM 1912 C CA . ARG A 1 259 ? 10.029 -44.074 4.613 1.00 35.41 259 ARG A CA 1
ATOM 1913 C C . ARG A 1 259 ? 10.939 -44.708 3.555 1.00 35.41 259 ARG A C 1
ATOM 1915 O O . ARG A 1 259 ? 11.727 -45.578 3.911 1.00 35.41 259 ARG A O 1
ATOM 1922 N N . CYS A 1 260 ? 10.925 -44.228 2.310 1.00 30.20 260 CYS A N 1
ATOM 1923 C CA . CYS A 1 260 ? 11.832 -44.703 1.249 1.00 30.20 260 CYS A CA 1
ATOM 1924 C C . CYS A 1 260 ? 13.262 -44.117 1.341 1.00 30.20 260 CYS A C 1
ATOM 1926 O O . CYS A 1 260 ? 14.166 -44.544 0.627 1.00 30.20 260 CYS A O 1
ATOM 1928 N N . SER A 1 261 ? 13.484 -43.169 2.259 1.00 29.80 261 SER A N 1
ATOM 1929 C CA . SER A 1 261 ? 14.694 -42.337 2.376 1.00 29.80 261 SER A CA 1
ATOM 1930 C C . SER A 1 261 ? 16.063 -43.039 2.611 1.00 29.80 261 SER A C 1
ATOM 1932 O O . SER A 1 261 ? 17.076 -42.444 2.244 1.00 29.80 261 SER A O 1
ATOM 1934 N N . PRO A 1 262 ? 16.192 -44.266 3.176 1.00 26.50 262 PRO A N 1
ATOM 1935 C CA . PRO A 1 262 ? 17.513 -44.875 3.401 1.00 26.50 262 PRO A CA 1
ATOM 1936 C C . PRO A 1 262 ? 18.087 -45.664 2.204 1.00 26.50 262 PRO A C 1
ATOM 1938 O O . PRO A 1 262 ? 19.177 -46.229 2.327 1.00 26.50 262 PRO A O 1
ATOM 1941 N N . HIS A 1 263 ? 17.393 -45.746 1.061 1.00 33.53 263 HIS A N 1
ATOM 1942 C CA . HIS A 1 263 ? 17.787 -46.604 -0.070 1.00 33.53 263 HIS A CA 1
ATOM 1943 C C . HIS A 1 263 ? 17.916 -45.863 -1.413 1.00 33.53 263 HIS A C 1
ATOM 1945 O O . HIS A 1 263 ? 17.613 -44.678 -1.534 1.00 33.53 263 HIS A O 1
ATOM 1951 N N . ARG A 1 264 ? 18.472 -46.554 -2.421 1.00 30.98 264 ARG A N 1
ATOM 1952 C CA . ARG A 1 264 ? 18.866 -45.995 -3.728 1.00 30.98 264 ARG A CA 1
ATOM 1953 C C . ARG A 1 264 ? 17.656 -45.807 -4.660 1.00 30.98 264 ARG A C 1
ATOM 1955 O O . ARG A 1 264 ? 17.511 -46.556 -5.621 1.00 30.98 264 ARG A O 1
ATOM 1962 N N . ALA A 1 265 ? 16.819 -44.816 -4.359 1.00 28.05 265 ALA A N 1
ATOM 1963 C CA . ALA A 1 265 ? 15.609 -44.488 -5.114 1.00 28.05 265 ALA A CA 1
ATOM 1964 C C . ALA A 1 265 ? 15.619 -43.025 -5.589 1.00 28.05 265 ALA A C 1
ATOM 1966 O O . ALA A 1 265 ? 15.615 -42.125 -4.753 1.00 28.05 265 ALA A O 1
ATOM 1967 N N . ALA A 1 266 ? 15.641 -42.790 -6.904 1.00 31.20 266 ALA A N 1
ATOM 1968 C CA . ALA A 1 266 ? 15.532 -41.454 -7.513 1.00 31.20 266 ALA A CA 1
ATOM 1969 C C . ALA A 1 266 ? 14.074 -41.139 -7.913 1.00 31.20 266 ALA A C 1
ATOM 1971 O O . ALA A 1 266 ? 13.260 -42.057 -7.987 1.00 31.20 266 ALA A O 1
ATOM 1972 N N . TRP A 1 267 ? 13.733 -39.861 -8.121 1.00 31.34 267 TRP A N 1
ATOM 1973 C CA . TRP A 1 267 ? 12.335 -39.392 -8.167 1.00 31.34 267 TRP A CA 1
ATOM 1974 C C . TRP A 1 267 ? 12.005 -38.602 -9.443 1.00 31.34 267 TRP A C 1
ATOM 1976 O O . TRP A 1 267 ? 12.800 -37.763 -9.869 1.00 31.34 267 TRP A O 1
ATOM 1986 N N . ALA A 1 268 ? 10.798 -38.787 -9.987 1.00 32.38 268 ALA A N 1
ATOM 1987 C CA . ALA A 1 268 ? 10.173 -37.904 -10.979 1.00 32.38 268 ALA A CA 1
ATOM 1988 C C . ALA A 1 268 ? 8.719 -37.566 -10.604 1.00 32.38 268 ALA A C 1
ATOM 1990 O O . ALA A 1 268 ? 8.041 -38.417 -10.028 1.00 32.38 268 ALA A O 1
ATOM 1991 N N . SER A 1 269 ? 8.239 -36.369 -10.968 1.00 37.38 269 SER A N 1
ATOM 1992 C CA . SER A 1 269 ? 6.849 -35.934 -10.730 1.00 37.38 269 SER A CA 1
ATOM 1993 C C . SER A 1 269 ? 6.189 -35.204 -11.907 1.00 37.38 269 SER A C 1
ATOM 1995 O O . SER A 1 269 ? 6.852 -34.376 -12.533 1.00 37.38 269 SER A O 1
ATOM 1997 N N . THR A 1 270 ? 4.892 -35.441 -12.111 1.00 36.16 270 THR A N 1
ATOM 1998 C CA . THR A 1 270 ? 3.936 -34.877 -13.108 1.00 36.16 270 THR A CA 1
ATOM 1999 C C . THR A 1 270 ? 2.587 -34.618 -12.382 1.00 36.16 270 THR A C 1
ATOM 2001 O O . THR A 1 270 ? 2.432 -35.149 -11.287 1.00 36.16 270 THR A O 1
ATOM 2004 N N . SER A 1 271 ? 1.586 -33.799 -12.751 1.00 39.00 271 SER A N 1
ATOM 2005 C CA . SER A 1 271 ? 1.379 -32.658 -13.685 1.00 39.00 271 SER A CA 1
ATOM 2006 C C . SER A 1 271 ? 1.045 -31.358 -12.866 1.00 39.00 271 SER A C 1
ATOM 2008 O O . SER A 1 271 ? 1.111 -31.409 -11.633 1.00 39.00 271 SER A O 1
ATOM 2010 N N . PRO A 1 272 ? 0.761 -30.164 -13.458 1.00 35.94 272 PRO A N 1
ATOM 2011 C CA . PRO A 1 272 ? -0.640 -29.707 -13.502 1.00 35.94 272 PRO A CA 1
ATOM 2012 C C . PRO A 1 272 ? -1.021 -28.874 -14.750 1.00 35.94 272 PRO A C 1
ATOM 2014 O O . PRO A 1 272 ? -0.190 -28.183 -15.346 1.00 35.94 272 PRO A O 1
ATOM 2017 N N . SER A 1 273 ? -2.320 -28.785 -15.056 1.00 28.12 273 SER A N 1
ATOM 2018 C CA . SER A 1 273 ? -2.870 -27.734 -15.929 1.00 28.12 273 SER A CA 1
ATOM 2019 C C . SER A 1 273 ? -4.237 -27.216 -15.459 1.00 28.12 273 SER A C 1
ATOM 2021 O O . SER A 1 273 ? -4.851 -27.777 -14.550 1.00 28.12 273 SER A O 1
ATOM 2023 N N . THR A 1 274 ? -4.698 -26.110 -16.054 1.00 25.80 274 THR A N 1
ATOM 2024 C CA . THR A 1 274 ? -6.011 -25.504 -15.792 1.00 25.80 274 THR A CA 1
ATOM 2025 C C . THR A 1 274 ? -6.645 -24.957 -17.074 1.00 25.80 2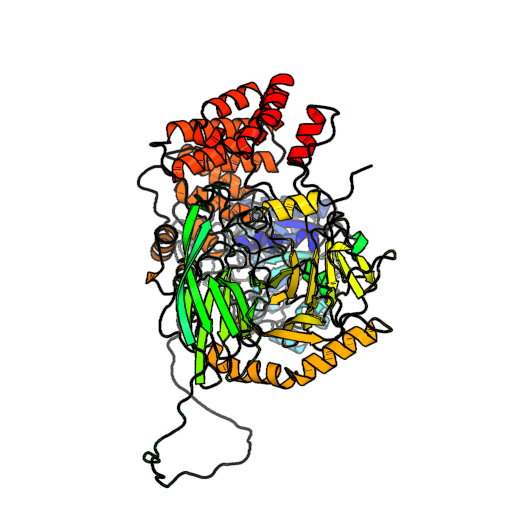74 THR A C 1
ATOM 2027 O O . THR A 1 274 ? -6.041 -24.175 -17.809 1.00 25.80 274 THR A O 1
ATOM 2030 N N . THR A 1 275 ? -7.901 -25.323 -17.344 1.00 25.14 275 THR A N 1
ATOM 2031 C CA . THR A 1 275 ? -8.829 -24.548 -18.194 1.00 25.14 275 THR A CA 1
ATOM 2032 C C . THR A 1 275 ? -10.274 -25.003 -17.921 1.00 25.14 275 THR A C 1
ATOM 2034 O O . THR A 1 275 ? -10.529 -26.205 -17.955 1.00 25.14 275 THR A O 1
ATOM 2037 N N . PRO A 1 276 ? -11.237 -24.107 -17.625 1.00 29.55 276 PRO A N 1
ATOM 2038 C CA . PRO A 1 276 ? -12.586 -24.519 -17.230 1.00 29.55 276 PRO A CA 1
ATOM 2039 C C . PRO A 1 276 ? -13.578 -24.524 -18.404 1.00 29.55 276 PRO A C 1
ATOM 2041 O O . PRO A 1 276 ? -13.765 -23.502 -19.059 1.00 29.55 276 PRO A O 1
ATOM 2044 N N . THR A 1 277 ? -14.292 -25.633 -18.645 1.00 24.09 277 THR A N 1
ATOM 2045 C CA . THR A 1 277 ? -15.582 -25.614 -19.379 1.00 24.09 277 THR A CA 1
ATOM 2046 C C . THR A 1 277 ? -16.399 -26.907 -19.223 1.00 24.09 277 THR A C 1
ATOM 2048 O O . THR A 1 277 ? -16.298 -27.832 -20.020 1.00 24.09 277 THR A O 1
ATOM 2051 N N . SER A 1 278 ? -17.302 -26.951 -18.241 1.00 22.27 278 SER A N 1
ATOM 2052 C CA . SER A 1 278 ? -18.639 -27.553 -18.419 1.00 22.27 278 SER A CA 1
ATOM 2053 C C . SER A 1 278 ? -19.571 -27.157 -17.270 1.00 22.27 278 SER A C 1
ATOM 2055 O O . SER A 1 278 ? -19.181 -27.150 -16.106 1.00 22.27 278 SER A O 1
ATOM 2057 N N . THR A 1 279 ? -20.817 -26.803 -17.592 1.00 27.12 279 THR A N 1
ATOM 2058 C CA . THR A 1 279 ? -21.870 -26.481 -16.616 1.00 27.12 279 THR A CA 1
ATOM 2059 C C . THR A 1 279 ? -22.887 -27.620 -16.535 1.00 27.12 279 THR A C 1
ATOM 2061 O O . THR A 1 279 ? -23.634 -27.837 -17.494 1.00 27.12 279 THR A O 1
ATOM 2064 N N . PRO A 1 280 ? -23.006 -28.322 -15.394 1.00 24.70 280 PRO A N 1
ATOM 2065 C CA . PRO A 1 280 ? -24.115 -29.237 -15.167 1.00 24.70 280 PRO A CA 1
ATOM 2066 C C . PRO A 1 280 ? -25.400 -28.447 -14.889 1.00 24.70 280 PRO A C 1
ATOM 2068 O O . PRO A 1 280 ? -25.493 -27.700 -13.914 1.00 24.70 280 PRO A O 1
ATOM 2071 N N . ARG A 1 281 ? -26.433 -28.634 -15.717 1.00 22.36 281 ARG A N 1
ATOM 2072 C CA . ARG A 1 281 ? -27.807 -28.288 -15.318 1.00 22.36 281 ARG A CA 1
ATOM 2073 C C . ARG A 1 281 ? -28.254 -29.236 -14.203 1.00 22.36 281 ARG A C 1
ATOM 2075 O O . ARG A 1 281 ? -28.018 -30.437 -14.290 1.00 22.36 281 ARG A O 1
ATOM 2082 N N . ALA A 1 282 ? -28.967 -28.713 -13.210 1.00 22.38 282 ALA A N 1
ATOM 2083 C CA . ALA A 1 282 ? -29.591 -29.533 -12.176 1.00 22.38 282 ALA A CA 1
ATOM 2084 C C . ALA A 1 282 ? -30.648 -30.497 -12.753 1.00 22.38 282 ALA A C 1
ATOM 2086 O O . ALA A 1 282 ? -31.400 -30.127 -13.662 1.00 22.38 282 ALA A O 1
ATOM 2087 N N . PRO A 1 283 ? -30.801 -31.672 -12.124 1.00 25.36 283 PRO A N 1
ATOM 2088 C CA . PRO A 1 283 ? -32.145 -32.151 -11.824 1.00 25.36 283 PRO A CA 1
ATOM 2089 C C . PRO A 1 283 ? -32.319 -32.611 -10.362 1.00 25.36 283 PRO A C 1
ATOM 2091 O O . PRO A 1 283 ? -31.664 -33.536 -9.906 1.00 25.36 283 PRO A O 1
ATOM 2094 N N . ARG A 1 284 ? -33.288 -31.976 -9.692 1.00 22.36 284 ARG A N 1
ATOM 2095 C CA . ARG A 1 284 ? -34.267 -32.529 -8.726 1.00 22.36 284 ARG A CA 1
ATOM 2096 C C . ARG A 1 284 ? -33.807 -33.536 -7.642 1.00 22.36 284 ARG A C 1
ATOM 2098 O O . ARG A 1 284 ? -33.494 -34.689 -7.904 1.00 22.36 284 ARG A O 1
ATOM 2105 N N . GLU A 1 285 ? -33.973 -33.071 -6.404 1.00 22.27 285 GLU A N 1
ATOM 2106 C CA . GLU A 1 285 ? -34.169 -33.771 -5.117 1.00 22.27 285 GLU A CA 1
ATOM 2107 C C . GLU A 1 285 ? -35.120 -35.006 -5.130 1.00 22.27 285 GLU A C 1
ATOM 2109 O O . GLU A 1 285 ? -35.902 -35.151 -6.074 1.00 22.27 285 GLU A O 1
ATOM 2114 N N . PRO A 1 286 ? -35.292 -35.747 -4.003 1.00 33.22 286 PRO A N 1
ATOM 2115 C CA . PRO A 1 286 ? -34.301 -36.225 -3.014 1.00 33.22 286 PRO A CA 1
ATOM 2116 C C . PRO A 1 286 ? -34.556 -37.693 -2.555 1.00 33.22 286 PRO A C 1
ATOM 2118 O O . PRO A 1 286 ? -35.581 -38.297 -2.868 1.00 33.22 286 PRO A O 1
ATOM 2121 N N . CYS A 1 287 ? -33.713 -38.241 -1.666 1.00 21.09 287 CYS A N 1
ATOM 2122 C CA . CYS A 1 287 ? -34.152 -39.283 -0.718 1.00 21.09 287 CYS A CA 1
ATOM 2123 C C . CYS A 1 287 ? -33.374 -39.221 0.614 1.00 21.09 287 CYS A C 1
ATOM 2125 O O . CYS A 1 287 ? -32.207 -38.839 0.629 1.00 21.09 287 CYS A O 1
ATOM 2127 N N . TRP A 1 288 ? -34.016 -39.582 1.735 1.00 21.69 288 TRP A N 1
ATOM 2128 C CA . TRP A 1 288 ? -33.552 -39.280 3.102 1.00 21.69 288 TRP A CA 1
ATOM 2129 C C . TRP A 1 288 ? -33.506 -40.512 4.021 1.00 21.69 288 TRP A C 1
ATOM 2131 O O . TRP A 1 288 ? -34.458 -41.291 4.026 1.00 21.69 288 TRP A O 1
ATOM 2141 N N . ARG A 1 289 ? -32.487 -40.599 4.898 1.00 20.55 289 ARG A N 1
ATOM 2142 C CA . ARG A 1 289 ? -32.514 -41.298 6.211 1.00 20.55 289 ARG A CA 1
ATOM 2143 C C . ARG A 1 289 ? -31.595 -40.570 7.216 1.00 20.55 289 ARG A C 1
ATOM 2145 O O . ARG A 1 289 ? -30.386 -40.738 7.169 1.00 20.55 289 ARG A O 1
ATOM 2152 N N . THR A 1 290 ? -32.083 -39.560 7.944 1.00 19.22 290 THR A N 1
ATOM 2153 C CA . THR A 1 290 ? -32.713 -39.635 9.292 1.00 19.22 290 THR A CA 1
ATOM 2154 C C . THR A 1 290 ? -31.769 -39.908 10.474 1.00 19.22 290 THR A C 1
ATOM 2156 O O . THR A 1 290 ? -31.387 -41.053 10.689 1.00 19.22 290 THR A O 1
ATOM 2159 N N . TRP A 1 291 ? -31.569 -38.886 11.316 1.00 18.86 291 TRP A N 1
ATOM 2160 C CA . TRP A 1 291 ? -31.676 -38.935 12.791 1.00 18.86 291 TRP A CA 1
ATOM 2161 C C . TRP A 1 291 ? -32.276 -37.592 13.272 1.00 18.86 291 TRP A C 1
ATOM 2163 O O . TRP A 1 291 ? -32.363 -36.651 12.483 1.00 18.86 291 TRP A O 1
ATOM 2173 N N . SER A 1 292 ? -32.802 -37.520 14.501 1.00 19.02 292 SER A N 1
ATOM 2174 C CA . SER A 1 292 ? -33.945 -36.639 14.830 1.00 19.02 292 SER A CA 1
ATOM 2175 C C . SER A 1 292 ? -33.845 -35.839 16.138 1.00 19.02 292 SER A C 1
ATOM 2177 O O . SER A 1 292 ? -33.298 -36.330 17.121 1.00 19.02 292 SER A O 1
ATOM 2179 N N . TRP A 1 293 ? -34.521 -34.683 16.176 1.00 19.05 293 TRP A N 1
ATOM 2180 C CA . TRP A 1 293 ? -34.841 -33.876 17.370 1.00 19.05 293 TRP A CA 1
ATOM 2181 C C . TRP A 1 293 ? -36.369 -33.581 17.430 1.00 19.05 293 TRP A C 1
ATOM 2183 O O . TRP A 1 293 ? -37.055 -33.824 16.433 1.00 19.05 293 TRP A O 1
ATOM 2193 N N . PRO A 1 294 ? -36.947 -33.173 18.585 1.00 19.81 294 PRO A N 1
ATOM 2194 C CA . PRO A 1 294 ? -38.390 -33.290 18.853 1.00 19.81 294 PRO A CA 1
ATOM 2195 C C . PRO A 1 294 ? -39.283 -32.226 18.167 1.00 19.81 294 PRO A C 1
ATOM 2197 O O . PRO A 1 294 ? -38.788 -31.190 17.724 1.00 19.81 294 PRO A O 1
ATOM 2200 N N . PRO A 1 295 ? -40.609 -32.470 18.061 1.00 22.94 295 PRO A N 1
ATOM 2201 C CA . PRO A 1 295 ? -41.461 -31.793 17.079 1.00 22.94 295 PRO A CA 1
ATOM 2202 C C . PRO A 1 295 ? -42.161 -30.515 17.570 1.00 22.94 295 PRO A C 1
ATOM 2204 O O . PRO A 1 295 ? -42.747 -30.475 18.652 1.00 22.94 295 PRO A O 1
ATOM 2207 N N . LEU A 1 296 ? -42.252 -29.526 16.676 1.00 21.77 296 LEU A N 1
ATOM 2208 C CA . LEU A 1 296 ? -43.303 -28.502 16.697 1.00 21.77 296 LEU A CA 1
ATOM 2209 C C . LEU A 1 296 ? -44.593 -29.066 16.075 1.00 21.77 296 LEU A C 1
ATOM 2211 O O . LEU A 1 296 ? -44.537 -29.821 15.104 1.00 21.77 296 LEU A O 1
ATOM 2215 N N . ARG A 1 297 ? -45.766 -28.692 16.608 1.00 23.95 297 ARG A N 1
ATOM 2216 C CA . ARG A 1 297 ? -47.073 -29.060 16.032 1.00 23.95 297 ARG A CA 1
ATOM 2217 C C . ARG A 1 297 ? -47.703 -27.900 15.256 1.00 23.95 297 ARG A C 1
ATOM 2219 O O . ARG A 1 297 ? -47.844 -26.813 15.796 1.00 23.95 297 ARG A O 1
ATOM 2226 N N . ASN A 1 298 ? -48.087 -28.235 14.022 1.00 26.88 298 ASN A N 1
ATOM 2227 C CA . ASN A 1 298 ? -49.013 -27.628 13.054 1.00 26.88 298 ASN A CA 1
ATOM 2228 C C . ASN A 1 298 ? -49.596 -26.209 13.296 1.00 26.88 298 ASN A C 1
ATOM 2230 O O . ASN A 1 298 ? -50.138 -25.946 14.370 1.00 26.88 298 ASN A O 1
ATOM 2234 N N . PRO A 1 299 ? -49.633 -25.340 12.264 1.00 37.19 299 PRO A N 1
ATOM 2235 C CA . PRO A 1 299 ? -50.353 -24.070 12.319 1.00 37.19 299 PRO A CA 1
ATOM 2236 C C . PRO A 1 299 ? -51.870 -24.259 12.144 1.00 37.19 299 PRO A C 1
ATOM 2238 O O . PRO A 1 299 ? -52.291 -25.155 11.416 1.00 37.19 299 PRO A O 1
ATOM 2241 N N . ASP A 1 300 ? -52.662 -23.376 12.763 1.00 30.91 300 ASP A N 1
ATOM 2242 C CA . ASP A 1 300 ? -53.924 -22.853 12.203 1.00 30.91 300 ASP A CA 1
ATOM 2243 C C . ASP A 1 300 ? -54.514 -21.740 13.096 1.00 30.91 300 ASP A C 1
ATOM 2245 O O . ASP A 1 300 ? -55.141 -22.016 14.122 1.00 30.91 300 ASP A O 1
ATOM 2249 N N . ARG A 1 301 ? -54.298 -20.468 12.718 1.00 26.48 301 ARG A N 1
ATOM 2250 C CA . ARG A 1 301 ? -55.127 -19.290 13.074 1.00 26.48 301 ARG A CA 1
ATOM 2251 C C . ARG A 1 301 ? -54.556 -18.000 12.465 1.00 26.48 301 ARG A C 1
ATOM 2253 O O . ARG A 1 301 ? -53.364 -17.748 12.631 1.00 26.48 301 ARG A O 1
ATOM 2260 N N . PRO A 1 302 ? -55.378 -17.134 11.843 1.00 38.69 302 PRO A N 1
ATOM 2261 C CA . PRO A 1 302 ? -54.962 -15.775 11.512 1.00 38.69 302 PRO A CA 1
ATOM 2262 C C . PRO A 1 302 ? -54.908 -14.918 12.786 1.00 38.69 302 PRO A C 1
ATOM 2264 O O . PRO A 1 302 ? -55.846 -14.918 13.584 1.00 38.69 302 PRO A O 1
ATOM 2267 N N . VAL A 1 303 ? -53.821 -14.166 12.968 1.00 27.05 303 VAL A N 1
ATOM 2268 C CA . VAL A 1 303 ? -53.627 -13.208 14.072 1.00 27.05 303 VAL A CA 1
ATOM 2269 C C . VAL A 1 303 ? -53.219 -11.862 13.447 1.00 27.05 303 VAL A C 1
ATOM 2271 O O . VAL A 1 303 ? -52.428 -11.868 12.503 1.00 27.05 303 VAL A O 1
ATOM 2274 N N . PRO A 1 304 ? -53.817 -10.724 13.852 1.00 28.39 304 PRO A N 1
ATOM 2275 C CA . PRO A 1 304 ? -53.925 -9.564 12.966 1.00 28.39 304 PRO A CA 1
ATOM 2276 C C . PRO A 1 304 ? -52.736 -8.598 13.012 1.00 28.39 304 PRO A C 1
ATOM 2278 O O . PRO A 1 304 ? -52.016 -8.494 14.002 1.00 28.39 304 PRO A O 1
ATOM 2281 N N . TRP A 1 305 ? -52.633 -7.795 11.949 1.00 34.16 305 TRP A N 1
ATOM 2282 C CA . TRP A 1 305 ? -51.841 -6.567 11.900 1.00 34.16 305 TRP A CA 1
ATOM 2283 C C . TRP A 1 305 ? -52.195 -5.625 13.067 1.00 34.16 305 TRP A C 1
ATOM 2285 O O . TRP A 1 305 ? -53.364 -5.242 13.193 1.00 34.16 305 TRP A O 1
ATOM 2295 N N . PRO A 1 306 ? -51.224 -5.170 13.880 1.00 30.25 306 PRO A N 1
ATOM 2296 C CA . PRO A 1 306 ? -51.452 -4.098 14.841 1.00 30.25 306 PRO A CA 1
ATOM 2297 C C . PRO A 1 306 ? -51.661 -2.765 14.110 1.00 30.25 306 PRO A C 1
ATOM 2299 O O . PRO A 1 306 ? -50.740 -2.204 13.517 1.00 30.25 306 PRO A O 1
ATOM 2302 N N . THR A 1 307 ? -52.882 -2.235 14.148 1.00 28.44 307 THR A N 1
ATOM 2303 C CA . THR A 1 307 ? -53.181 -0.889 13.640 1.00 28.44 307 THR A CA 1
ATOM 2304 C C . THR A 1 307 ? -52.484 0.195 14.464 1.00 28.44 307 THR A C 1
ATOM 2306 O O . THR A 1 307 ? -52.325 0.052 15.676 1.00 28.44 307 THR A O 1
ATOM 2309 N N . ARG A 1 308 ? -52.140 1.307 13.795 1.00 35.62 308 ARG A N 1
ATOM 2310 C CA . ARG A 1 308 ? -51.532 2.540 14.336 1.00 35.62 308 ARG A CA 1
ATOM 2311 C C . ARG A 1 308 ? -51.807 2.825 15.824 1.00 35.62 308 ARG A C 1
ATOM 2313 O O . ARG A 1 308 ? -52.956 2.973 16.236 1.00 35.62 308 ARG A O 1
ATOM 2320 N N . ARG A 1 309 ? -50.733 3.128 16.559 1.00 28.11 309 ARG A N 1
ATOM 2321 C CA . ARG A 1 309 ? -50.731 4.141 17.628 1.00 28.11 309 ARG A CA 1
ATOM 2322 C C . ARG A 1 309 ? -49.811 5.292 17.219 1.00 28.11 309 ARG A C 1
ATOM 2324 O O . ARG A 1 309 ? -48.848 5.078 16.491 1.00 28.11 309 ARG A O 1
ATOM 2331 N N . THR A 1 310 ? -50.129 6.495 17.683 1.00 31.92 310 THR A N 1
ATOM 2332 C CA . THR A 1 310 ? -49.424 7.761 17.410 1.00 31.92 310 THR A CA 1
ATOM 2333 C C . THR A 1 310 ? -49.752 8.765 18.523 1.00 31.92 310 THR A C 1
ATOM 2335 O O . THR A 1 310 ? -50.859 8.657 19.058 1.00 31.92 310 THR A O 1
ATOM 2338 N N . PRO A 1 311 ? -48.928 9.800 18.789 1.00 50.25 311 PRO A N 1
ATOM 2339 C CA . PRO A 1 311 ? -47.564 10.050 18.299 1.00 50.25 311 PRO A CA 1
ATOM 2340 C C . PRO A 1 311 ? -46.522 10.260 19.428 1.00 50.25 311 PRO A C 1
ATOM 2342 O O . PRO A 1 311 ? -46.874 10.526 20.573 1.00 50.25 311 PRO A O 1
ATOM 2345 N N . GLY A 1 312 ? -45.237 10.242 19.056 1.00 31.19 312 GLY A N 1
ATOM 2346 C CA . GLY A 1 312 ? -44.103 10.624 19.911 1.00 31.19 312 GLY A CA 1
ATOM 2347 C C . GLY A 1 312 ? -43.435 9.447 20.648 1.00 31.19 312 GLY A C 1
ATOM 2348 O O . GLY A 1 312 ? -44.125 8.552 21.122 1.00 31.19 312 GLY A O 1
ATOM 2349 N N . SER A 1 313 ? -42.106 9.399 20.772 1.00 34.97 313 SER A N 1
ATOM 2350 C CA . SER A 1 313 ? -41.080 10.298 20.217 1.00 34.97 313 SER A CA 1
ATOM 2351 C C . SER A 1 313 ? -40.516 9.775 18.888 1.00 34.97 313 SER A C 1
ATOM 2353 O O . SER A 1 313 ? -40.269 8.585 18.724 1.00 34.97 313 SER A O 1
ATOM 2355 N N . MET A 1 314 ? -40.292 10.682 17.936 1.00 49.88 314 MET A N 1
ATOM 2356 C CA . MET A 1 314 ? -39.439 10.426 16.777 1.00 49.88 314 MET A CA 1
ATOM 2357 C C . MET A 1 314 ? -38.132 11.165 17.062 1.00 49.88 314 MET A C 1
ATOM 2359 O O . MET A 1 314 ? -38.127 12.395 17.080 1.00 49.88 314 MET A O 1
ATOM 2363 N N . VAL A 1 315 ? -37.066 10.428 17.366 1.00 46.53 315 VAL A N 1
ATOM 2364 C CA . VAL A 1 315 ? -35.716 10.971 17.557 1.00 46.53 315 VAL A CA 1
ATOM 2365 C C . VAL A 1 315 ? -34.772 10.083 16.755 1.00 46.53 315 VAL A C 1
ATOM 2367 O O . VAL A 1 315 ? -34.824 8.863 16.874 1.00 46.53 315 VAL A O 1
ATOM 2370 N N . ILE A 1 316 ? -33.983 10.693 15.876 1.00 54.72 316 ILE A N 1
ATOM 2371 C CA . ILE A 1 316 ? -32.971 10.040 15.041 1.00 54.72 316 ILE A CA 1
ATOM 2372 C C . ILE A 1 316 ? -31.746 10.941 15.151 1.00 54.72 316 ILE A C 1
ATOM 2374 O O . ILE A 1 316 ? -31.856 12.136 14.881 1.00 54.72 316 ILE A O 1
ATOM 2378 N N . VAL A 1 317 ? -30.634 10.399 15.654 1.00 65.38 317 VAL A N 1
ATOM 2379 C CA . VAL A 1 317 ? -29.633 11.222 16.361 1.00 65.38 317 VAL A CA 1
ATOM 2380 C C . VAL A 1 317 ? -28.260 11.276 15.683 1.00 65.38 317 VAL A C 1
ATOM 2382 O O . VAL A 1 317 ? -27.489 12.174 15.990 1.00 65.38 317 VAL A O 1
ATOM 2385 N N . THR A 1 318 ? -27.979 10.424 14.691 1.00 81.00 318 THR A N 1
ATOM 2386 C CA . THR A 1 318 ? -26.911 10.706 13.714 1.00 81.00 318 THR A CA 1
ATOM 2387 C C . THR A 1 318 ? -27.484 11.517 12.547 1.00 81.00 318 THR A C 1
ATOM 2389 O O . THR A 1 318 ? -28.307 11.004 11.788 1.00 81.00 318 THR A O 1
ATOM 2392 N N . GLU A 1 319 ? -27.018 12.752 12.357 1.00 89.88 319 GLU A N 1
ATOM 2393 C CA . GLU A 1 319 ? -27.141 13.488 11.094 1.00 89.88 319 GLU A CA 1
ATOM 2394 C C . GLU A 1 319 ? -25.899 13.226 10.225 1.00 89.88 319 GLU A C 1
ATOM 2396 O O . GLU A 1 319 ? -24.769 13.360 10.694 1.00 89.88 319 GLU A O 1
ATOM 2401 N N . ILE A 1 320 ? -26.096 12.899 8.944 1.00 96.00 320 ILE A N 1
ATOM 2402 C CA . ILE A 1 320 ? -25.028 12.866 7.931 1.00 96.00 320 ILE A CA 1
ATOM 2403 C C . ILE A 1 320 ? -25.319 13.939 6.884 1.00 96.00 320 ILE A C 1
ATOM 2405 O O . ILE A 1 320 ? -26.400 13.935 6.295 1.00 96.00 320 ILE A O 1
ATOM 2409 N N . ARG A 1 321 ? -24.357 14.818 6.582 1.00 95.94 321 ARG A N 1
ATOM 2410 C CA . ARG A 1 321 ? -24.512 15.861 5.550 1.00 95.94 321 ARG A CA 1
ATOM 2411 C C . ARG A 1 321 ? -23.243 16.093 4.730 1.00 95.94 321 ARG A C 1
ATOM 2413 O O . ARG A 1 321 ? -22.135 15.786 5.161 1.00 95.94 321 ARG A O 1
ATOM 2420 N N . ARG A 1 322 ? -23.407 16.634 3.517 1.00 97.94 322 ARG A N 1
ATOM 2421 C CA . ARG A 1 322 ? -22.290 17.056 2.653 1.00 97.94 322 ARG A CA 1
ATOM 2422 C C . ARG A 1 322 ? -21.904 18.495 2.989 1.00 97.94 322 ARG A C 1
ATOM 2424 O O . ARG A 1 322 ? -22.763 19.370 2.965 1.00 97.94 322 ARG A O 1
ATOM 2431 N N . GLU A 1 323 ? -20.620 18.739 3.212 1.00 97.19 323 GLU A N 1
ATOM 2432 C CA . GLU A 1 323 ? -20.049 20.075 3.406 1.00 97.19 323 GLU A CA 1
ATOM 2433 C C . GLU A 1 323 ? -18.874 20.317 2.444 1.00 97.19 323 GLU A C 1
ATOM 2435 O O . GLU A 1 323 ? -18.397 19.417 1.744 1.00 97.19 323 GLU A O 1
ATOM 2440 N N . VAL A 1 324 ? -18.400 21.561 2.399 1.00 96.62 324 VAL A N 1
ATOM 2441 C CA . VAL A 1 324 ? -17.181 21.953 1.6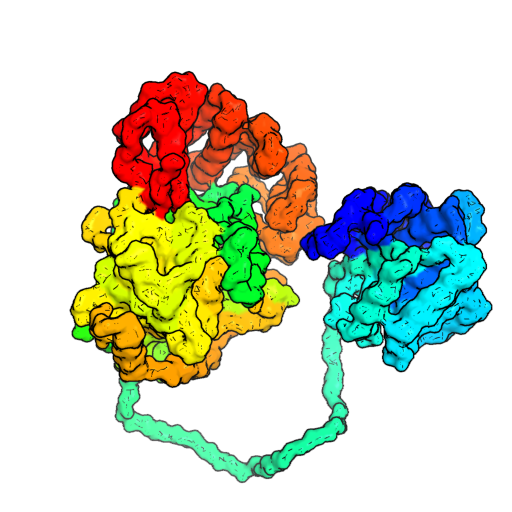89 1.00 96.62 324 VAL A CA 1
ATOM 2442 C C . VAL A 1 324 ? -16.291 22.698 2.670 1.00 96.62 324 VAL A C 1
ATOM 2444 O O . VAL A 1 324 ? -16.650 23.784 3.121 1.00 96.62 324 VAL A O 1
ATOM 2447 N N . ILE A 1 325 ? -15.123 22.135 2.977 1.00 95.25 325 ILE A N 1
ATOM 2448 C CA . ILE A 1 325 ? -14.105 22.838 3.762 1.00 95.25 325 ILE A CA 1
ATOM 2449 C C . ILE A 1 325 ? -13.153 23.558 2.807 1.00 95.25 325 ILE A C 1
ATOM 2451 O O . ILE A 1 325 ? -12.721 22.985 1.808 1.00 95.25 325 ILE A O 1
ATOM 2455 N N . THR A 1 326 ? -12.825 24.815 3.103 1.00 96.06 326 THR A N 1
ATOM 2456 C CA . THR A 1 326 ? -11.832 25.584 2.341 1.00 96.06 326 THR A CA 1
ATOM 2457 C C . THR A 1 326 ? -10.589 25.762 3.194 1.00 96.06 326 THR A C 1
ATOM 2459 O O . THR A 1 326 ? -10.683 26.290 4.300 1.00 96.06 326 THR A O 1
ATOM 2462 N N . LEU A 1 327 ? -9.436 25.322 2.689 1.00 95.19 327 LEU A N 1
ATOM 2463 C CA . LEU A 1 327 ? -8.156 25.401 3.397 1.00 95.19 327 LEU A CA 1
ATOM 2464 C C . LEU A 1 327 ? -6.972 25.573 2.425 1.00 95.19 327 LEU A C 1
ATOM 2466 O O . LEU A 1 327 ? -7.138 25.298 1.231 1.00 95.19 327 LEU A O 1
ATOM 2470 N N . PRO A 1 328 ? -5.789 26.040 2.878 1.00 97.00 328 PRO A N 1
ATOM 2471 C CA . PRO A 1 328 ? -4.617 26.177 2.018 1.00 97.00 328 PRO A CA 1
ATOM 2472 C C . PRO A 1 328 ? -4.094 24.797 1.598 1.00 97.00 328 PRO A C 1
ATOM 2474 O O . PRO A 1 328 ? -3.640 24.004 2.421 1.00 97.00 328 PRO A O 1
ATOM 2477 N N . ALA A 1 329 ? -4.159 24.500 0.303 1.00 96.00 329 ALA A N 1
ATOM 2478 C CA . ALA A 1 329 ? -3.874 23.184 -0.251 1.00 96.00 329 ALA A CA 1
ATOM 2479 C C . ALA A 1 329 ? -2.859 23.252 -1.398 1.00 96.00 329 ALA A C 1
ATOM 2481 O O . ALA A 1 329 ? -3.062 23.943 -2.408 1.00 96.00 329 ALA A O 1
ATOM 2482 N N . ALA A 1 330 ? -1.786 22.476 -1.267 1.00 94.75 330 ALA A N 1
ATOM 2483 C CA . ALA A 1 330 ? -0.910 22.142 -2.378 1.00 94.75 330 ALA A CA 1
ATOM 2484 C C . ALA A 1 330 ? -1.665 21.294 -3.417 1.00 94.75 330 ALA A C 1
ATOM 2486 O O . ALA A 1 330 ? -2.603 20.565 -3.089 1.00 94.75 330 ALA A O 1
ATOM 2487 N N . GLN A 1 331 ? -1.276 21.397 -4.689 1.00 90.88 331 GLN A N 1
ATOM 2488 C CA . GLN A 1 331 ? -1.792 20.491 -5.718 1.00 90.88 331 GLN A CA 1
ATOM 2489 C C . GLN A 1 331 ? -1.103 19.130 -5.600 1.00 90.88 331 GLN A C 1
ATOM 2491 O O . GLN A 1 331 ? 0.113 19.083 -5.418 1.00 90.88 331 GLN A O 1
ATOM 2496 N N . LEU A 1 332 ? -1.866 18.042 -5.761 1.00 91.25 332 LEU A N 1
ATOM 2497 C CA . LEU A 1 332 ? -1.327 16.676 -5.803 1.00 91.25 332 LEU A CA 1
ATOM 2498 C C . LEU A 1 332 ? -0.489 16.416 -7.076 1.00 91.25 332 LEU A C 1
ATOM 2500 O O . LEU A 1 332 ? 0.398 15.567 -7.071 1.00 91.25 332 LEU A O 1
ATOM 2504 N N . GLY A 1 333 ? -0.748 17.180 -8.142 1.00 91.12 333 GLY A N 1
ATOM 2505 C CA . GLY A 1 333 ? -0.123 17.002 -9.452 1.00 91.12 333 GLY A CA 1
ATOM 2506 C C . GLY A 1 333 ? -0.505 15.676 -10.127 1.00 91.12 333 GLY A C 1
ATOM 2507 O O . GLY A 1 333 ? -1.374 14.955 -9.629 1.00 91.12 333 GLY A O 1
ATOM 2508 N N . PRO A 1 334 ? 0.135 15.350 -11.262 1.00 92.25 334 PRO A N 1
ATOM 2509 C CA . PRO A 1 334 ? -0.061 14.074 -11.931 1.00 92.25 334 PRO A CA 1
ATOM 2510 C C . PRO A 1 334 ? 0.653 12.929 -11.213 1.00 92.25 334 PRO A C 1
ATOM 2512 O O . PRO A 1 334 ? 1.759 13.086 -10.693 1.00 92.25 334 PRO A O 1
ATOM 2515 N N . ASP A 1 335 ? 0.048 11.746 -11.291 1.00 93.25 335 ASP A N 1
ATOM 2516 C CA . ASP A 1 335 ? 0.698 10.489 -10.927 1.00 93.25 335 ASP A CA 1
ATOM 2517 C C . ASP A 1 335 ? 1.829 10.161 -11.917 1.00 93.25 335 ASP A C 1
ATOM 2519 O O . ASP A 1 335 ? 1.726 10.419 -13.122 1.00 93.25 335 ASP A O 1
ATOM 2523 N N . ASN A 1 336 ? 2.900 9.545 -11.421 1.00 94.81 336 ASN A N 1
ATOM 2524 C CA . ASN A 1 336 ? 4.040 9.132 -12.228 1.00 94.81 336 ASN A CA 1
ATOM 2525 C C . ASN A 1 336 ? 3.595 8.070 -13.260 1.00 94.81 336 ASN A C 1
ATOM 2527 O O . ASN A 1 336 ? 3.036 7.037 -12.873 1.00 94.81 336 ASN A O 1
ATOM 2531 N N . PRO A 1 337 ? 3.823 8.278 -14.572 1.00 93.88 337 PRO A N 1
ATOM 2532 C CA . PRO A 1 337 ? 3.370 7.343 -15.599 1.00 93.88 337 PRO A CA 1
ATOM 2533 C C . PRO A 1 337 ? 4.265 6.101 -15.731 1.00 93.88 337 PRO A C 1
ATOM 2535 O O . PRO A 1 337 ? 3.898 5.177 -16.457 1.00 93.88 337 PRO A O 1
ATOM 2538 N N . LEU A 1 338 ? 5.431 6.059 -15.074 1.00 95.06 338 LEU A N 1
ATOM 2539 C CA . LEU A 1 338 ? 6.333 4.911 -15.135 1.00 95.06 338 LEU A CA 1
ATOM 2540 C C . LEU A 1 338 ? 5.944 3.841 -14.099 1.00 95.06 338 LEU A C 1
ATOM 2542 O O . LEU A 1 338 ? 5.667 4.170 -12.944 1.00 95.06 338 LEU A O 1
ATOM 2546 N N . PRO A 1 339 ? 5.979 2.544 -14.455 1.00 95.25 339 PRO A N 1
ATOM 2547 C CA . PRO A 1 339 ? 5.717 1.474 -13.502 1.00 95.25 339 PRO A CA 1
ATOM 2548 C C . PRO A 1 339 ? 6.842 1.406 -12.447 1.00 95.25 339 PRO A C 1
ATOM 2550 O O . PRO A 1 339 ? 8.024 1.433 -12.820 1.00 95.25 339 PRO A O 1
ATOM 2553 N N . PRO A 1 340 ? 6.528 1.283 -11.143 1.00 94.12 340 PRO A N 1
ATOM 2554 C CA . PRO A 1 340 ? 7.523 1.113 -10.082 1.00 94.12 340 PRO A CA 1
ATOM 2555 C C . PRO A 1 340 ? 8.132 -0.301 -10.106 1.00 94.12 340 PRO A C 1
ATOM 2557 O O . PRO A 1 340 ? 7.716 -1.209 -9.385 1.00 94.12 340 PRO A O 1
ATOM 2560 N N . LEU A 1 341 ? 9.116 -0.477 -10.994 1.00 94.56 341 LEU A N 1
ATOM 2561 C CA . LEU A 1 341 ? 9.835 -1.736 -11.220 1.00 94.56 341 LEU A CA 1
ATOM 2562 C C . LEU A 1 341 ? 10.924 -2.015 -10.174 1.00 94.56 341 LEU A C 1
ATOM 2564 O O . LEU A 1 341 ? 11.163 -3.182 -9.861 1.00 94.56 341 LEU A O 1
ATOM 2568 N N . ARG A 1 342 ? 11.577 -0.973 -9.641 1.00 88.44 342 ARG A N 1
ATOM 2569 C CA . ARG A 1 342 ? 12.594 -1.127 -8.588 1.00 88.44 342 ARG A CA 1
ATOM 2570 C C . ARG A 1 342 ? 11.954 -1.667 -7.290 1.00 88.44 342 ARG A C 1
ATOM 2572 O O . ARG A 1 342 ? 10.785 -1.360 -7.034 1.00 88.44 342 ARG A O 1
ATOM 2579 N N . PRO A 1 343 ? 12.678 -2.454 -6.473 1.00 80.75 343 PRO A N 1
ATOM 2580 C CA . PRO A 1 343 ? 12.205 -2.950 -5.188 1.00 80.75 343 PRO A CA 1
ATOM 2581 C C . PRO A 1 343 ? 11.777 -1.829 -4.244 1.00 80.75 343 PRO A C 1
ATOM 2583 O O . PRO A 1 343 ? 12.297 -0.712 -4.289 1.00 80.75 343 PRO A O 1
ATOM 2586 N N . LEU A 1 344 ? 10.865 -2.156 -3.329 1.00 78.94 344 LEU A N 1
ATOM 2587 C CA . LEU A 1 344 ? 10.616 -1.306 -2.170 1.00 78.94 344 LEU A CA 1
ATOM 2588 C C . LEU A 1 344 ? 11.833 -1.332 -1.234 1.00 78.94 344 LEU A C 1
ATOM 2590 O O . LEU A 1 344 ? 12.312 -2.400 -0.854 1.00 78.94 344 LEU A O 1
ATOM 2594 N N . ASP A 1 345 ? 12.308 -0.139 -0.874 1.00 63.72 345 ASP A N 1
ATOM 2595 C CA . ASP A 1 345 ? 13.395 0.075 0.090 1.00 63.72 345 ASP A CA 1
ATOM 2596 C C . ASP A 1 345 ? 13.098 -0.580 1.446 1.00 63.72 345 ASP A C 1
ATOM 2598 O O . ASP A 1 345 ? 11.956 -0.674 1.897 1.00 63.72 345 ASP A O 1
ATOM 2602 N N . GLU A 1 346 ? 14.157 -1.028 2.100 1.00 54.47 346 GLU A N 1
ATOM 2603 C CA . GLU A 1 346 ? 14.140 -2.031 3.157 1.00 54.47 346 GLU A CA 1
ATOM 2604 C C . GLU A 1 346 ? 14.087 -1.415 4.566 1.00 54.47 346 GLU A C 1
ATOM 2606 O O . GLU A 1 346 ? 14.519 -2.041 5.535 1.00 54.47 346 GLU A O 1
ATOM 2611 N N . THR A 1 347 ? 13.569 -0.187 4.696 1.00 49.72 347 THR A N 1
ATOM 2612 C CA . THR A 1 347 ? 13.547 0.605 5.947 1.00 49.72 347 THR A CA 1
ATOM 2613 C C . THR A 1 347 ? 12.914 -0.112 7.140 1.00 49.72 347 THR A C 1
ATOM 2615 O O . THR A 1 347 ? 13.289 0.162 8.276 1.00 49.72 347 THR A O 1
ATOM 2618 N N . HIS A 1 348 ? 12.019 -1.065 6.878 1.00 60.34 348 HIS A N 1
ATOM 2619 C CA . HIS A 1 348 ? 11.226 -1.789 7.872 1.00 60.34 348 HIS A CA 1
ATOM 2620 C C . HIS A 1 348 ? 11.607 -3.277 8.030 1.00 60.34 348 HIS A C 1
ATOM 2622 O O . HIS A 1 348 ? 10.841 -4.051 8.604 1.00 60.34 348 HIS A O 1
ATOM 2628 N N . ARG A 1 349 ? 12.765 -3.728 7.517 1.00 63.94 349 ARG A N 1
ATOM 2629 C CA . ARG A 1 349 ? 13.204 -5.125 7.711 1.00 63.94 349 ARG A CA 1
ATOM 2630 C C . ARG A 1 349 ? 13.821 -5.357 9.091 1.00 63.94 349 ARG A C 1
ATOM 2632 O O . ARG A 1 349 ? 14.709 -4.625 9.509 1.00 63.94 349 ARG A O 1
ATOM 2639 N N . VAL A 1 350 ? 13.394 -6.445 9.734 1.00 67.38 350 VAL A N 1
ATOM 2640 C CA . VAL A 1 350 ? 13.974 -6.989 10.971 1.00 67.38 350 VAL A CA 1
ATOM 2641 C C . VAL A 1 350 ? 15.065 -8.002 10.624 1.00 67.38 350 VAL A C 1
ATOM 2643 O O . VAL A 1 350 ? 14.811 -8.962 9.891 1.00 67.38 350 VAL A O 1
ATOM 2646 N N . GLU A 1 351 ? 16.261 -7.817 11.177 1.00 67.88 351 GLU A N 1
ATOM 2647 C CA . GLU A 1 351 ? 17.393 -8.730 10.994 1.00 67.88 351 GLU A CA 1
ATOM 2648 C C . GLU A 1 351 ? 17.236 -10.039 11.788 1.00 67.88 351 GLU A C 1
ATOM 2650 O O . GLU A 1 351 ? 16.679 -10.062 12.887 1.00 67.88 351 GLU A O 1
ATOM 2655 N N . ASP A 1 352 ? 17.797 -11.141 11.276 1.00 65.62 352 ASP A N 1
ATOM 2656 C CA . ASP A 1 352 ? 17.656 -12.471 11.889 1.00 65.62 352 ASP A CA 1
ATOM 2657 C C . ASP A 1 352 ? 18.164 -12.553 13.339 1.00 65.62 352 ASP A C 1
ATOM 2659 O O . ASP A 1 352 ? 17.629 -13.328 14.134 1.00 65.62 352 ASP A O 1
ATOM 2663 N N . ARG A 1 353 ? 19.155 -11.729 13.714 1.00 64.75 353 ARG A N 1
ATOM 2664 C CA . ARG A 1 353 ? 19.722 -11.704 15.076 1.00 64.75 353 ARG A CA 1
ATOM 2665 C C . ARG A 1 353 ? 18.741 -11.239 16.153 1.00 64.75 353 ARG A C 1
ATOM 2667 O O . ARG A 1 353 ? 18.887 -11.650 17.299 1.00 64.75 353 ARG A O 1
ATOM 2674 N N . ASP A 1 354 ? 17.746 -10.424 15.805 1.00 68.62 354 ASP A N 1
ATOM 2675 C CA . ASP A 1 354 ? 16.769 -9.899 16.770 1.00 68.62 354 ASP A CA 1
ATOM 2676 C C . ASP A 1 354 ? 15.561 -10.829 16.959 1.00 68.62 354 ASP A C 1
ATOM 2678 O O . ASP A 1 354 ? 14.777 -10.666 17.892 1.00 68.62 354 ASP A O 1
ATOM 2682 N N . ARG A 1 355 ? 15.424 -11.860 16.115 1.00 69.44 355 ARG A N 1
ATOM 2683 C CA . ARG A 1 355 ? 14.293 -12.804 16.136 1.00 69.44 355 ARG A CA 1
ATOM 2684 C C . ARG A 1 355 ? 14.298 -13.767 17.332 1.00 69.44 355 ARG A C 1
ATOM 2686 O O . ARG A 1 355 ? 13.308 -14.466 17.536 1.00 69.44 355 ARG A O 1
ATOM 2693 N N . GLY A 1 356 ? 15.390 -13.831 18.101 1.00 65.94 356 GLY A N 1
ATOM 2694 C CA . GLY A 1 356 ? 15.601 -14.826 19.164 1.00 65.94 356 GLY A CA 1
ATOM 2695 C C . GLY A 1 356 ? 14.553 -14.796 20.281 1.00 65.94 356 GLY A C 1
ATOM 2696 O O . GLY A 1 356 ? 14.055 -15.850 20.674 1.00 65.94 356 GLY A O 1
ATOM 2697 N N . ASP A 1 357 ? 14.173 -13.598 20.730 1.00 72.06 357 ASP A N 1
ATOM 2698 C CA . ASP A 1 357 ? 13.223 -13.389 21.835 1.00 72.06 357 ASP A CA 1
ATOM 2699 C C . ASP A 1 357 ? 11.774 -13.149 21.356 1.00 72.06 357 ASP A C 1
ATOM 2701 O O . ASP A 1 357 ? 10.881 -12.851 22.155 1.00 72.06 357 ASP A O 1
ATOM 2705 N N . MET A 1 358 ? 11.513 -13.258 20.047 1.00 84.94 358 MET A N 1
ATOM 2706 C CA . MET A 1 358 ? 10.206 -12.938 19.465 1.00 84.94 358 MET A CA 1
ATOM 2707 C C . MET A 1 358 ? 9.186 -14.083 19.623 1.00 84.94 358 MET A C 1
ATOM 2709 O O . MET A 1 358 ? 9.508 -15.254 19.391 1.00 84.94 358 MET A O 1
ATOM 2713 N N . PRO A 1 359 ? 7.911 -13.775 19.934 1.00 87.62 359 PRO A N 1
ATOM 2714 C CA . PRO A 1 359 ? 6.827 -14.751 19.908 1.00 87.62 359 PRO A CA 1
ATOM 2715 C C . PRO A 1 359 ? 6.714 -15.478 18.556 1.00 87.62 359 PRO A C 1
ATOM 2717 O O . PRO A 1 359 ? 6.778 -14.876 17.485 1.00 87.62 359 PRO A O 1
ATOM 2720 N N . ARG A 1 360 ? 6.502 -16.801 18.591 1.00 87.38 360 ARG A N 1
ATOM 2721 C CA . ARG A 1 360 ? 6.477 -17.654 17.382 1.00 87.38 360 ARG A CA 1
ATOM 2722 C C . ARG A 1 360 ? 5.329 -17.351 16.414 1.00 87.38 360 ARG A C 1
ATOM 2724 O O . ARG A 1 360 ? 5.386 -17.785 15.267 1.00 87.38 360 ARG A O 1
ATOM 2731 N N . ASP A 1 361 ? 4.261 -16.701 16.867 1.00 87.88 361 ASP A N 1
ATOM 2732 C CA . ASP A 1 361 ? 3.185 -16.190 16.015 1.00 87.88 361 ASP A CA 1
ATOM 2733 C C . ASP A 1 361 ? 3.627 -14.922 15.274 1.00 87.88 361 ASP A C 1
ATOM 2735 O O . ASP A 1 361 ? 3.570 -14.909 14.046 1.00 87.88 361 ASP A O 1
ATOM 2739 N N . MET A 1 362 ? 4.179 -13.949 16.002 1.00 90.44 362 MET A N 1
ATOM 2740 C CA . MET A 1 362 ? 4.756 -12.710 15.464 1.00 90.44 362 MET A CA 1
ATOM 2741 C C . MET A 1 362 ? 5.854 -12.988 14.431 1.00 90.44 362 MET A C 1
ATOM 2743 O O . MET A 1 362 ? 5.765 -12.526 13.297 1.00 90.44 362 MET A O 1
ATOM 2747 N N . ALA A 1 363 ? 6.831 -13.840 14.758 1.00 87.50 363 ALA A N 1
ATOM 2748 C CA . ALA A 1 363 ? 7.919 -14.195 13.843 1.00 87.50 363 ALA A CA 1
ATOM 2749 C C . ALA A 1 363 ? 7.427 -14.776 12.498 1.00 87.50 363 ALA A C 1
ATOM 2751 O O . ALA A 1 363 ? 8.041 -14.540 11.462 1.00 87.50 363 ALA A O 1
ATOM 2752 N N . ARG A 1 364 ? 6.295 -15.498 12.487 1.00 88.56 364 ARG A N 1
ATOM 2753 C CA . ARG A 1 364 ? 5.679 -16.005 11.245 1.00 88.56 364 ARG A CA 1
ATOM 2754 C C . ARG A 1 364 ? 4.895 -14.938 10.485 1.00 88.56 364 ARG A C 1
ATOM 2756 O O . ARG A 1 364 ? 4.804 -15.045 9.270 1.00 88.56 364 ARG A O 1
ATOM 2763 N N . GLN A 1 365 ? 4.305 -13.965 11.180 1.00 91.75 365 GLN A N 1
ATOM 2764 C CA . GLN A 1 365 ? 3.548 -12.873 10.562 1.00 91.75 365 GLN A CA 1
ATOM 2765 C C . GLN A 1 365 ? 4.470 -11.795 9.966 1.00 91.75 365 GLN A C 1
ATOM 2767 O O . GLN A 1 365 ? 4.108 -11.202 8.954 1.00 91.75 365 GLN A O 1
ATOM 2772 N N . LEU A 1 366 ? 5.678 -11.598 10.512 1.00 88.62 366 LEU A N 1
ATOM 2773 C CA . LEU A 1 366 ? 6.742 -10.783 9.895 1.00 88.62 366 LEU A CA 1
ATOM 2774 C C . LEU A 1 366 ? 7.135 -11.309 8.500 1.00 88.62 366 LEU A C 1
ATOM 2776 O O . LEU A 1 366 ? 7.226 -10.549 7.539 1.00 88.62 366 LEU A O 1
ATOM 2780 N N . ASP A 1 367 ? 7.326 -12.626 8.372 1.00 84.88 367 ASP A N 1
ATOM 2781 C CA . ASP A 1 367 ? 7.722 -13.271 7.110 1.00 84.88 367 ASP A CA 1
ATOM 2782 C C . ASP A 1 367 ? 6.541 -13.539 6.149 1.00 84.88 367 ASP A C 1
ATOM 2784 O O . ASP A 1 367 ? 6.750 -14.066 5.049 1.00 84.88 367 ASP A O 1
ATOM 2788 N N . TYR A 1 368 ? 5.296 -13.214 6.529 1.00 89.06 368 TYR A N 1
ATOM 2789 C CA . TYR A 1 368 ? 4.106 -13.590 5.759 1.00 89.06 368 TYR A CA 1
ATOM 2790 C C . TYR A 1 368 ? 3.863 -12.669 4.554 1.00 89.06 368 TYR A C 1
ATOM 2792 O O . TYR A 1 368 ? 3.093 -11.713 4.601 1.00 89.06 368 TYR A O 1
ATOM 2800 N N . GLU A 1 369 ? 4.536 -12.996 3.450 1.00 87.62 369 GLU A N 1
ATOM 2801 C CA . GLU A 1 369 ? 4.416 -12.323 2.149 1.00 87.62 369 GLU A CA 1
ATOM 2802 C C . GLU A 1 369 ? 4.598 -10.786 2.219 1.00 87.62 369 GLU A C 1
ATOM 2804 O O . GLU A 1 369 ? 3.747 -10.030 1.729 1.00 87.62 369 GLU A O 1
ATOM 2809 N N . PRO A 1 370 ? 5.714 -10.286 2.799 1.00 84.50 370 PRO A N 1
ATOM 2810 C CA . PRO A 1 370 ? 6.013 -8.856 2.833 1.00 84.50 370 PRO A CA 1
ATOM 2811 C C . PRO A 1 370 ? 6.067 -8.270 1.416 1.00 84.50 370 PRO A C 1
ATOM 2813 O O . PRO A 1 370 ? 6.553 -8.908 0.476 1.00 84.50 370 PRO A O 1
ATOM 2816 N N . LEU A 1 371 ? 5.547 -7.050 1.266 1.00 88.00 371 LEU A N 1
ATOM 2817 C CA . LEU A 1 371 ? 5.395 -6.379 -0.024 1.00 88.00 371 LEU A CA 1
ATOM 2818 C C . LEU A 1 371 ? 6.763 -6.106 -0.680 1.00 88.00 371 LEU A C 1
ATOM 2820 O O . LEU A 1 371 ? 7.693 -5.641 -0.026 1.00 88.00 371 LEU A O 1
ATOM 2824 N N . ARG A 1 372 ? 6.887 -6.393 -1.985 1.00 86.62 372 ARG A N 1
ATOM 2825 C CA . ARG A 1 372 ? 8.160 -6.287 -2.738 1.00 86.62 372 ARG A CA 1
ATOM 2826 C C . ARG A 1 372 ? 8.166 -5.222 -3.836 1.00 86.62 372 ARG A C 1
ATOM 2828 O O . ARG A 1 372 ? 9.232 -4.840 -4.307 1.00 86.62 372 ARG A O 1
ATOM 2835 N N . SER A 1 373 ? 6.990 -4.770 -4.262 1.00 90.25 373 SER A N 1
ATOM 2836 C CA . SER A 1 373 ? 6.776 -3.808 -5.345 1.00 90.25 373 SER A CA 1
ATOM 2837 C C . SER A 1 373 ? 5.498 -3.022 -5.057 1.00 90.25 373 SER A C 1
ATOM 2839 O O . SER A 1 373 ? 4.602 -3.529 -4.387 1.00 90.25 373 SER A O 1
ATOM 2841 N N . LEU A 1 374 ? 5.422 -1.798 -5.575 1.00 93.00 374 LEU A N 1
ATOM 2842 C CA . LEU A 1 374 ? 4.235 -0.942 -5.509 1.00 93.00 374 LEU A CA 1
ATOM 2843 C C . LEU A 1 374 ? 3.204 -1.259 -6.616 1.00 93.00 374 LEU A C 1
ATOM 2845 O O . LEU A 1 374 ? 2.073 -0.784 -6.564 1.00 93.00 374 LEU A O 1
ATOM 2849 N N . LEU A 1 375 ? 3.564 -2.065 -7.622 1.00 95.12 375 LEU A N 1
ATOM 2850 C CA . LEU A 1 375 ? 2.633 -2.476 -8.679 1.00 95.12 375 LEU A CA 1
ATOM 2851 C C . LEU A 1 375 ? 1.419 -3.224 -8.088 1.00 95.12 375 LEU A C 1
ATOM 2853 O O . LEU A 1 375 ? 1.609 -4.041 -7.187 1.00 95.12 375 LEU A O 1
ATOM 2857 N N . PRO A 1 376 ? 0.192 -2.987 -8.596 1.00 95.19 376 PRO A N 1
ATOM 2858 C CA . PRO A 1 376 ? -0.150 -2.248 -9.821 1.00 95.19 376 PRO A CA 1
ATOM 2859 C C . PRO A 1 376 ? -0.276 -0.717 -9.657 1.00 95.19 376 PRO A C 1
ATOM 2861 O O . PRO A 1 376 ? -0.638 -0.032 -10.611 1.00 95.19 376 PRO A O 1
ATOM 2864 N N . VAL A 1 377 ? -0.016 -0.166 -8.467 1.00 94.81 377 VAL A N 1
ATOM 2865 C CA . VAL A 1 377 ? -0.225 1.256 -8.152 1.00 94.81 377 VAL A CA 1
ATOM 2866 C C . VAL A 1 377 ? 0.914 2.127 -8.715 1.00 94.81 377 VAL A C 1
ATOM 2868 O O . VAL A 1 377 ? 2.069 1.706 -8.786 1.00 94.81 377 VAL A O 1
ATOM 2871 N N . ARG A 1 378 ? 0.593 3.361 -9.130 1.00 93.56 378 ARG A N 1
ATOM 2872 C CA . ARG A 1 378 ? 1.573 4.379 -9.556 1.00 93.56 378 ARG A CA 1
ATOM 2873 C C . ARG A 1 378 ? 2.247 5.060 -8.367 1.00 93.56 378 ARG A C 1
ATOM 2875 O O . ARG A 1 378 ? 1.636 5.211 -7.314 1.00 93.56 378 ARG A O 1
ATOM 2882 N N . VAL A 1 379 ? 3.469 5.552 -8.572 1.00 95.19 379 VAL A N 1
ATOM 2883 C CA . VAL A 1 379 ? 4.084 6.543 -7.672 1.00 95.19 379 VAL A CA 1
ATOM 2884 C C . VAL A 1 379 ? 3.360 7.883 -7.834 1.00 95.19 379 VAL A C 1
ATOM 2886 O O . VAL A 1 379 ? 2.925 8.234 -8.929 1.00 95.19 379 VAL A O 1
ATOM 2889 N N . ARG A 1 380 ? 3.240 8.639 -6.747 1.00 95.31 380 ARG A N 1
ATOM 2890 C CA . ARG A 1 380 ? 2.660 9.979 -6.689 1.00 95.31 380 ARG A CA 1
ATOM 2891 C C . ARG A 1 380 ? 3.745 10.948 -6.239 1.00 95.31 380 ARG A C 1
ATOM 2893 O O . ARG A 1 380 ? 3.990 11.085 -5.050 1.00 95.31 380 ARG A O 1
ATOM 2900 N N . ASP A 1 381 ? 4.418 11.578 -7.197 1.00 94.06 381 ASP A N 1
ATOM 2901 C CA . ASP A 1 381 ? 5.548 12.499 -6.985 1.00 94.06 381 ASP A CA 1
ATOM 2902 C C . ASP A 1 381 ? 5.362 13.853 -7.709 1.00 94.06 381 ASP A C 1
ATOM 2904 O O . ASP A 1 381 ? 6.274 14.681 -7.759 1.00 94.06 381 ASP A O 1
ATOM 2908 N N . GLY A 1 382 ? 4.169 14.107 -8.260 1.00 93.31 382 GLY A N 1
ATOM 2909 C CA . GLY A 1 382 ? 3.843 15.322 -9.011 1.00 93.31 382 GLY A CA 1
ATOM 2910 C C . GLY A 1 382 ? 3.541 16.570 -8.171 1.00 93.31 382 GLY A C 1
ATOM 2911 O O . GLY A 1 382 ? 3.396 17.650 -8.749 1.00 93.31 382 GLY A O 1
ATOM 2912 N N . TYR A 1 383 ? 3.427 16.451 -6.845 1.00 93.94 383 TYR A N 1
ATOM 2913 C CA . TYR A 1 383 ? 2.915 17.516 -5.980 1.00 93.94 383 TYR A CA 1
ATOM 2914 C C . TYR A 1 383 ? 3.934 18.618 -5.657 1.00 93.94 383 TYR A C 1
ATOM 2916 O O . TYR A 1 383 ? 5.148 18.415 -5.609 1.00 93.94 383 TYR A O 1
ATOM 2924 N N . GLY A 1 384 ? 3.411 19.823 -5.420 1.00 91.62 384 GLY A N 1
ATOM 2925 C CA . GLY A 1 384 ? 4.197 21.019 -5.108 1.00 91.62 384 GLY A CA 1
ATOM 2926 C C . GLY A 1 384 ? 4.155 21.431 -3.634 1.00 91.62 384 GLY A C 1
ATOM 2927 O O . GLY A 1 384 ? 3.575 20.754 -2.789 1.00 91.62 384 GLY A O 1
ATOM 2928 N N . ARG A 1 385 ? 4.750 22.594 -3.341 1.00 90.75 385 ARG A N 1
ATOM 2929 C CA . ARG A 1 385 ? 4.711 23.256 -2.020 1.00 90.75 385 ARG A CA 1
ATOM 2930 C C . ARG A 1 385 ? 3.899 24.557 -2.009 1.00 90.75 385 ARG A C 1
ATOM 2932 O O . ARG A 1 385 ? 3.503 25.030 -0.949 1.00 90.75 385 ARG A O 1
ATOM 2939 N N . THR A 1 386 ? 3.564 25.097 -3.183 1.00 91.31 386 THR A N 1
ATOM 2940 C CA . THR A 1 386 ? 2.649 26.237 -3.333 1.00 91.31 386 THR A CA 1
ATOM 2941 C C . THR A 1 386 ? 1.239 25.859 -2.877 1.00 91.31 386 THR A C 1
ATOM 2943 O O . THR A 1 386 ? 0.562 25.062 -3.530 1.00 91.31 386 THR A O 1
ATOM 2946 N N . ARG A 1 387 ? 0.791 26.448 -1.765 1.00 94.38 387 ARG A N 1
ATOM 2947 C CA . ARG A 1 387 ? -0.559 26.280 -1.211 1.00 94.38 387 ARG A CA 1
ATOM 2948 C C . ARG A 1 387 ? -1.460 27.429 -1.659 1.00 94.38 387 ARG A C 1
ATOM 2950 O O . ARG A 1 387 ? -1.080 28.589 -1.552 1.00 94.38 387 ARG A O 1
ATOM 2957 N N . GLU A 1 388 ? -2.670 27.103 -2.099 1.00 95.75 388 GLU A N 1
ATOM 2958 C CA . GLU A 1 388 ? -3.733 28.070 -2.418 1.00 95.75 388 GLU A CA 1
ATOM 2959 C C . GLU A 1 388 ? -5.014 27.651 -1.679 1.00 95.75 388 GLU A C 1
ATOM 2961 O O . GLU A 1 388 ? -5.173 26.456 -1.424 1.00 95.75 388 GLU A O 1
ATOM 2966 N N . PRO A 1 389 ? -5.952 28.554 -1.347 1.00 96.94 389 PRO A N 1
ATOM 2967 C CA . PRO A 1 389 ? -7.245 28.153 -0.793 1.00 96.94 389 PRO A CA 1
ATOM 2968 C C . PRO A 1 389 ? -7.998 27.233 -1.768 1.00 96.94 389 PRO A C 1
ATOM 2970 O O . PRO A 1 389 ? -8.308 27.640 -2.889 1.00 96.94 389 PRO A O 1
ATOM 2973 N N . ARG A 1 390 ? -8.305 25.994 -1.362 1.00 95.19 390 ARG A N 1
ATOM 2974 C CA . ARG A 1 390 ? -9.094 25.047 -2.172 1.00 95.19 390 ARG A CA 1
ATOM 2975 C C . ARG A 1 390 ? -10.272 24.486 -1.396 1.00 95.19 390 ARG A C 1
ATOM 2977 O O . ARG A 1 390 ? -10.154 24.151 -0.221 1.00 95.19 390 ARG A O 1
ATOM 2984 N N . ALA A 1 391 ? -11.384 24.345 -2.108 1.00 96.06 391 ALA A N 1
ATOM 2985 C CA . ALA A 1 391 ? -12.594 23.678 -1.660 1.00 96.06 391 ALA A CA 1
ATOM 2986 C C . ALA A 1 391 ? -12.420 22.150 -1.719 1.00 96.06 391 ALA A C 1
ATOM 2988 O O . ALA A 1 391 ? -12.343 21.570 -2.804 1.00 96.06 391 ALA A O 1
ATOM 2989 N N . LEU A 1 392 ? -12.392 21.495 -0.559 1.00 95.62 392 LEU A N 1
ATOM 2990 C CA . LEU A 1 392 ? -12.404 20.040 -0.422 1.00 95.62 392 LEU A CA 1
ATOM 2991 C C . LEU A 1 392 ? -13.809 19.572 -0.025 1.00 95.62 392 LEU A C 1
ATOM 2993 O O . LEU A 1 392 ? -14.435 20.133 0.874 1.00 95.62 392 LEU A O 1
ATOM 2997 N N . LYS A 1 393 ? -14.307 18.524 -0.690 1.00 97.38 393 LYS A N 1
ATOM 2998 C CA . LYS A 1 393 ? -15.594 17.898 -0.354 1.00 97.38 393 LYS A CA 1
ATOM 2999 C C . LYS A 1 393 ? -15.453 17.113 0.949 1.00 97.38 393 LYS A C 1
ATOM 3001 O O . LYS A 1 393 ? -14.617 16.213 1.023 1.00 97.38 393 LYS A O 1
ATOM 3006 N N . ALA A 1 394 ? -16.297 17.423 1.924 1.00 98.38 394 ALA A N 1
ATOM 3007 C CA . ALA A 1 394 ? -16.354 16.753 3.214 1.00 98.38 394 ALA A CA 1
ATOM 3008 C C . ALA A 1 394 ? -17.736 16.125 3.447 1.00 98.38 394 ALA A C 1
ATOM 3010 O O . ALA A 1 394 ? -18.743 16.562 2.885 1.00 98.38 394 ALA A O 1
ATOM 3011 N N . LEU A 1 395 ? -17.780 15.102 4.294 1.00 98.62 395 LEU A N 1
ATOM 3012 C CA . LEU A 1 395 ? -19.002 14.533 4.852 1.00 98.62 395 LEU A CA 1
ATOM 3013 C C . LEU A 1 395 ? -18.933 14.721 6.364 1.00 98.62 395 LEU A C 1
ATOM 3015 O O . LEU A 1 395 ? -17.963 14.290 6.985 1.00 98.62 395 LEU A O 1
ATOM 3019 N N . VAL A 1 396 ? -19.921 15.388 6.947 1.00 98.31 396 VAL A N 1
ATOM 3020 C CA . VAL A 1 396 ? -20.004 15.573 8.398 1.00 98.31 396 VAL A CA 1
ATOM 3021 C C . VAL A 1 396 ? -21.010 14.585 8.966 1.00 98.31 396 VAL A C 1
ATOM 3023 O O . VAL A 1 396 ? -22.098 14.429 8.411 1.00 98.31 396 VAL A O 1
ATOM 3026 N N . ILE A 1 397 ? -20.612 13.918 10.048 1.00 96.81 397 ILE A N 1
ATOM 3027 C CA . ILE A 1 397 ? -21.435 13.026 10.868 1.00 96.81 397 ILE A CA 1
ATOM 3028 C C . ILE A 1 397 ? -21.559 13.690 12.240 1.00 96.81 397 ILE A C 1
ATOM 3030 O O . ILE A 1 397 ? -20.538 14.052 12.830 1.00 96.81 397 ILE A O 1
ATOM 3034 N N . GLU A 1 398 ? -22.773 13.876 12.746 1.00 95.12 398 GLU A N 1
ATOM 3035 C CA . GLU A 1 398 ? -23.011 14.667 13.957 1.00 95.12 398 GLU A CA 1
ATOM 3036 C C . GLU A 1 398 ? -24.149 14.104 14.816 1.00 95.12 398 GLU A C 1
ATOM 3038 O O . GLU A 1 398 ? -25.156 13.644 14.285 1.00 95.12 398 GLU A O 1
ATOM 3043 N N . ASN A 1 399 ? -23.986 14.165 16.139 1.00 93.69 399 ASN A N 1
ATOM 3044 C CA . ASN A 1 399 ? -25.058 14.028 17.128 1.00 93.69 399 ASN A CA 1
ATOM 3045 C C . ASN A 1 399 ? -25.006 15.209 18.119 1.00 93.69 399 ASN A C 1
ATOM 3047 O O . ASN A 1 399 ? -24.286 16.181 17.901 1.00 93.69 399 ASN A O 1
ATOM 3051 N N . ASP A 1 400 ? -25.732 15.144 19.236 1.00 92.38 400 ASP A N 1
ATOM 3052 C CA . ASP A 1 400 ? -25.728 16.181 20.279 1.00 92.38 400 ASP A CA 1
ATOM 3053 C C . ASP A 1 400 ? -24.407 16.279 21.082 1.00 92.38 400 ASP A C 1
ATOM 3055 O O . ASP A 1 400 ? -24.247 17.175 21.916 1.00 92.38 400 ASP A O 1
ATOM 3059 N N . ARG A 1 401 ? -23.451 15.370 20.841 1.00 96.06 401 ARG A N 1
ATOM 3060 C CA . ARG A 1 401 ? -22.234 15.158 21.647 1.00 96.06 401 ARG A CA 1
ATOM 3061 C C . ARG A 1 401 ? -20.931 15.299 20.856 1.00 96.06 401 ARG A C 1
ATOM 3063 O O . ARG A 1 401 ? -19.931 15.779 21.388 1.00 96.06 401 ARG A O 1
ATOM 3070 N N . LEU A 1 402 ? -20.924 14.890 19.593 1.00 97.19 402 LEU A N 1
ATOM 3071 C CA . LEU A 1 402 ? -19.755 14.785 18.725 1.00 97.19 402 LEU A CA 1
ATOM 3072 C C . LEU A 1 402 ? -20.074 15.258 17.305 1.00 97.19 402 LEU A C 1
ATOM 3074 O O . LEU A 1 402 ? -21.158 15.018 16.778 1.00 97.19 402 LEU A O 1
ATOM 3078 N N . ARG A 1 403 ? -19.063 15.831 16.647 1.00 98.06 403 ARG A N 1
ATOM 3079 C CA . ARG A 1 403 ? -19.042 16.101 15.205 1.00 98.06 403 ARG A CA 1
ATOM 3080 C C . ARG A 1 403 ? -17.761 15.541 14.588 1.00 98.06 403 ARG A C 1
ATOM 3082 O O . ARG A 1 403 ? -16.671 16.012 14.907 1.00 98.06 403 ARG A O 1
ATOM 3089 N N . ALA A 1 404 ? -17.891 14.579 13.679 1.00 98.50 404 ALA A N 1
ATOM 3090 C CA . ALA A 1 404 ? -16.793 14.016 12.895 1.00 98.50 404 ALA A CA 1
ATOM 3091 C C . ALA A 1 404 ? -16.810 14.576 11.461 1.00 98.50 404 ALA A C 1
ATOM 3093 O O . ALA A 1 404 ? -17.852 14.579 10.809 1.00 98.50 404 ALA A O 1
ATOM 3094 N N . THR A 1 405 ? -15.660 15.028 10.950 1.00 98.69 405 THR A N 1
ATOM 3095 C CA . THR A 1 405 ? -15.517 15.523 9.564 1.00 98.69 405 THR A CA 1
ATOM 3096 C C . THR A 1 405 ? -14.689 14.549 8.735 1.00 98.69 405 THR A C 1
ATOM 3098 O O . THR A 1 405 ? -13.509 14.354 9.014 1.00 98.69 405 THR A O 1
ATOM 3101 N N . VAL A 1 406 ? -15.284 13.960 7.701 1.00 98.81 406 VAL A N 1
ATOM 3102 C CA . VAL A 1 406 ? -14.703 12.898 6.865 1.00 98.81 406 VAL A CA 1
ATOM 3103 C C . VAL A 1 406 ? -14.365 13.430 5.473 1.00 98.81 406 VAL A C 1
ATOM 3105 O O . VAL A 1 406 ? -15.175 14.124 4.859 1.00 98.81 406 VAL A O 1
ATOM 3108 N N . LEU A 1 407 ? -13.192 13.080 4.941 1.00 98.44 407 LEU A N 1
ATOM 3109 C CA . LEU A 1 407 ? -12.728 13.486 3.609 1.00 98.44 407 LEU A CA 1
ATOM 3110 C C . LEU A 1 407 ? -12.752 12.296 2.631 1.00 98.44 407 LEU A C 1
ATOM 3112 O O . LEU A 1 407 ? -11.727 11.644 2.429 1.00 98.44 407 LEU A O 1
ATOM 3116 N N . PRO A 1 408 ? -13.890 11.989 1.974 1.00 98.00 408 PRO A N 1
ATOM 3117 C CA . PRO A 1 408 ? -13.996 10.831 1.079 1.00 98.00 408 PRO A CA 1
ATOM 3118 C C . PRO A 1 408 ? -13.088 10.920 -0.155 1.00 98.00 408 PRO A C 1
ATOM 3120 O O . PRO A 1 408 ? -12.809 9.900 -0.767 1.00 98.00 408 PRO A O 1
ATOM 3123 N N . GLY A 1 409 ? -12.614 12.116 -0.528 1.00 96.81 409 GLY A N 1
ATOM 3124 C CA . GLY A 1 409 ? -11.634 12.305 -1.606 1.00 96.81 409 GLY A CA 1
ATOM 3125 C C . GLY A 1 409 ? -10.170 12.065 -1.204 1.00 96.81 409 GLY A C 1
ATOM 3126 O O . GLY A 1 409 ? -9.307 12.106 -2.076 1.00 96.81 409 GLY A O 1
ATOM 3127 N N . LEU A 1 410 ? -9.894 11.871 0.091 1.00 97.25 410 LEU A N 1
ATOM 3128 C CA . LEU A 1 410 ? -8.558 11.738 0.679 1.00 97.25 410 LEU A CA 1
ATOM 3129 C C . LEU A 1 410 ? -8.563 10.590 1.703 1.00 97.25 410 LEU A C 1
ATOM 3131 O O . LEU A 1 410 ? -8.669 10.799 2.912 1.00 97.25 410 LEU A O 1
ATOM 3135 N N . GLY A 1 411 ? -8.569 9.354 1.202 1.00 97.50 411 GLY A N 1
ATOM 3136 C CA . GLY A 1 411 ? -8.520 8.128 2.002 1.00 97.50 411 GLY A CA 1
ATOM 3137 C C . GLY A 1 411 ? -9.753 7.849 2.864 1.00 97.50 411 GLY A C 1
ATOM 3138 O O . GLY A 1 411 ? -9.731 6.911 3.653 1.00 97.50 411 GLY A O 1
ATOM 3139 N N . GLY A 1 412 ? -10.814 8.662 2.773 1.00 98.06 412 GLY A N 1
ATOM 3140 C CA . GLY A 1 412 ? -11.920 8.616 3.734 1.00 98.06 412 GLY A CA 1
ATOM 3141 C C . GLY A 1 412 ? -11.503 9.037 5.145 1.00 98.06 412 GLY A C 1
ATOM 3142 O O . GLY A 1 412 ? -12.131 8.618 6.117 1.00 98.06 412 GLY A O 1
ATOM 3143 N N . ARG A 1 413 ? -10.426 9.826 5.267 1.00 98.06 413 ARG A N 1
ATOM 3144 C CA . ARG A 1 413 ? -9.819 10.192 6.550 1.00 98.06 413 ARG A CA 1
ATOM 3145 C C . ARG A 1 413 ? -10.770 11.044 7.397 1.00 98.06 413 ARG A C 1
ATOM 3147 O O . ARG A 1 413 ? -11.377 11.984 6.877 1.00 98.06 413 ARG A O 1
ATOM 3154 N N . ILE A 1 414 ? -10.854 10.779 8.703 1.00 98.75 414 ILE A N 1
ATOM 3155 C CA . ILE A 1 414 ? -11.533 11.680 9.651 1.00 98.75 414 ILE A CA 1
ATOM 3156 C C . ILE A 1 414 ? -10.564 12.821 9.976 1.00 98.75 414 ILE A C 1
ATOM 3158 O O . ILE A 1 414 ? -9.591 12.618 10.690 1.00 98.75 414 ILE A O 1
ATOM 3162 N N . ALA A 1 415 ? -10.793 14.018 9.442 1.00 98.06 415 ALA A N 1
ATOM 3163 C CA . ALA A 1 415 ? -9.897 15.169 9.583 1.00 98.06 415 ALA A CA 1
ATOM 3164 C C . ALA A 1 415 ? -10.133 16.011 10.855 1.00 98.06 415 ALA A C 1
ATOM 3166 O O . ALA A 1 415 ? -9.350 16.915 11.142 1.00 98.06 415 ALA A O 1
ATOM 3167 N N . SER A 1 416 ? -11.227 15.764 11.581 1.00 98.56 416 SER A N 1
ATOM 3168 C CA . SER A 1 416 ? -11.643 16.504 12.782 1.00 98.56 416 SER A CA 1
ATOM 3169 C C . SER A 1 416 ? -12.675 15.676 13.555 1.00 98.56 416 SER A C 1
ATOM 3171 O O . SER A 1 416 ? -13.551 15.073 12.926 1.00 98.56 416 SER A O 1
ATOM 3173 N N . LEU A 1 417 ? -12.579 15.643 14.886 1.00 98.69 417 LEU A N 1
ATOM 3174 C CA . LEU A 1 417 ? -13.519 14.989 15.800 1.00 98.69 417 LEU A CA 1
ATOM 3175 C C . LEU A 1 417 ? -13.728 15.893 17.024 1.00 98.69 417 LEU A C 1
ATOM 3177 O O . LEU A 1 417 ? -12.967 15.854 17.990 1.00 98.69 417 LEU A O 1
ATOM 3181 N N . VAL A 1 418 ? -14.763 16.731 16.971 1.00 98.56 418 VAL A N 1
ATOM 3182 C CA . VAL A 1 418 ? -15.049 17.741 17.999 1.00 98.56 418 VAL A CA 1
ATOM 3183 C C . VAL A 1 418 ? -16.079 17.217 18.993 1.00 98.56 418 VAL A C 1
ATOM 3185 O O . VAL A 1 418 ? -17.191 16.876 18.598 1.00 98.56 418 VAL A O 1
ATOM 3188 N N . HIS A 1 419 ? -15.739 17.220 20.281 1.00 98.06 419 HIS A N 1
ATOM 3189 C CA . HIS A 1 419 ? -16.672 16.991 21.383 1.00 98.06 419 HIS A CA 1
ATOM 3190 C C . HIS A 1 419 ? -17.432 18.285 21.699 1.00 98.06 419 HIS A C 1
ATOM 3192 O O . HIS A 1 419 ? -16.887 19.234 22.269 1.00 98.06 419 HIS A O 1
ATOM 3198 N N . LEU A 1 420 ? -18.701 18.331 21.293 1.00 97.50 420 LEU A N 1
ATOM 3199 C CA . LEU A 1 420 ? -19.547 19.524 21.319 1.00 97.50 420 LEU A CA 1
ATOM 3200 C C . LEU A 1 420 ? -19.789 20.080 22.741 1.00 97.50 420 LEU A C 1
ATOM 3202 O O . LEU A 1 420 ? -19.665 21.296 22.896 1.00 97.50 420 LEU A O 1
ATOM 3206 N N . PRO A 1 421 ? -20.029 19.266 23.796 1.00 96.31 421 PRO A N 1
ATOM 3207 C CA . PRO A 1 421 ? -20.244 19.764 25.159 1.00 96.31 421 PRO A CA 1
ATOM 3208 C C . PRO A 1 421 ? -19.063 20.533 25.768 1.00 96.31 421 PRO A C 1
ATOM 3210 O O . PRO A 1 421 ? -19.272 21.323 26.686 1.00 96.31 421 PRO A O 1
ATOM 3213 N N . THR A 1 422 ? -17.832 20.315 25.287 1.00 96.25 422 THR A N 1
ATOM 3214 C CA . THR A 1 422 ? -16.632 21.049 25.743 1.00 96.25 422 THR A CA 1
ATOM 3215 C C . THR A 1 422 ? -15.995 21.916 24.655 1.00 96.25 422 THR A C 1
ATOM 3217 O O . THR A 1 422 ? -15.001 22.587 24.919 1.00 96.25 422 THR A O 1
ATOM 3220 N N . GLY A 1 423 ? -16.528 21.897 23.428 1.00 96.94 423 GLY A N 1
ATOM 3221 C CA . GLY A 1 423 ? -15.950 22.572 22.260 1.00 96.94 423 GLY A CA 1
ATOM 3222 C C . GLY A 1 423 ? -14.564 22.061 21.836 1.00 96.94 423 GLY A C 1
ATOM 3223 O O . GLY A 1 423 ? -13.903 22.713 21.029 1.00 96.94 423 GLY A O 1
ATOM 3224 N N . ARG A 1 424 ? -14.093 20.930 22.381 1.00 96.62 424 ARG A N 1
ATOM 3225 C CA . ARG A 1 424 ? -12.727 20.425 22.179 1.00 96.62 424 ARG A CA 1
ATOM 3226 C C . ARG A 1 424 ? -12.623 19.576 20.911 1.00 96.62 424 ARG A C 1
ATOM 3228 O O . ARG A 1 424 ? -13.298 18.560 20.787 1.00 96.62 424 ARG A O 1
ATOM 3235 N N . GLU A 1 425 ? -11.700 19.941 20.027 1.00 97.94 425 GLU A N 1
ATOM 3236 C CA . GLU A 1 425 ? -11.128 19.042 19.016 1.00 97.94 425 GLU A CA 1
ATOM 3237 C C . GLU A 1 425 ? -10.294 17.951 19.715 1.00 97.94 425 GLU A C 1
ATOM 3239 O O . GLU A 1 425 ? -9.432 18.265 20.540 1.00 97.94 425 GLU A O 1
ATOM 3244 N N . LEU A 1 426 ? -10.566 16.676 19.422 1.00 98.31 426 LEU A N 1
ATOM 3245 C CA . LEU A 1 426 ? -9.888 15.529 20.042 1.00 98.31 426 LEU A CA 1
ATOM 3246 C C . LEU A 1 426 ? -8.659 15.044 19.248 1.00 98.31 426 LEU A C 1
ATOM 3248 O O . LEU A 1 426 ? -7.890 14.230 19.758 1.00 98.31 426 LEU A O 1
ATOM 3252 N N . LEU A 1 427 ? -8.473 15.523 18.015 1.00 98.50 427 LEU A N 1
ATOM 3253 C CA . LEU A 1 427 ? -7.404 15.110 17.098 1.00 98.50 427 LEU A CA 1
ATOM 3254 C C . LEU A 1 427 ? -6.382 16.230 16.863 1.00 98.50 427 LEU A C 1
ATOM 3256 O O . LEU A 1 427 ? -6.680 17.414 16.999 1.00 98.50 427 LEU A O 1
ATOM 3260 N N . TYR A 1 428 ? -5.180 15.880 16.405 1.00 98.25 428 TYR A N 1
ATOM 3261 C CA . TYR A 1 428 ? -4.346 16.860 15.715 1.00 98.25 428 TYR A CA 1
ATOM 3262 C C . TYR A 1 428 ? -4.926 17.102 14.321 1.00 98.25 428 TYR A C 1
ATOM 3264 O O . TYR A 1 428 ? -4.865 16.240 13.438 1.00 98.25 428 TYR A O 1
ATOM 3272 N N . ARG A 1 429 ? -5.498 18.288 14.127 1.00 95.75 429 ARG A N 1
ATOM 3273 C CA . ARG A 1 429 ? -6.054 18.741 12.854 1.00 95.75 429 ARG A CA 1
ATOM 3274 C C . ARG A 1 429 ? -5.038 19.619 12.128 1.00 95.75 429 ARG A C 1
ATOM 3276 O O . ARG A 1 429 ? -4.810 20.760 12.520 1.00 95.75 429 ARG A O 1
ATOM 3283 N N . ASN A 1 430 ? -4.473 19.104 11.038 1.00 95.38 430 ASN A N 1
ATOM 3284 C CA . ASN A 1 430 ? -3.631 19.897 10.146 1.00 95.38 430 ASN A CA 1
ATOM 3285 C C . ASN A 1 430 ? -4.493 20.981 9.446 1.00 95.38 430 ASN A C 1
ATOM 3287 O O . ASN A 1 430 ? -5.525 20.637 8.858 1.00 95.38 430 ASN A O 1
ATOM 3291 N N . PRO A 1 431 ? -4.135 22.278 9.522 1.00 95.25 431 PRO A N 1
ATOM 3292 C CA . PRO A 1 431 ? -4.868 23.360 8.867 1.00 95.25 431 PRO A CA 1
ATOM 3293 C C . PRO A 1 431 ? -4.635 23.414 7.351 1.00 95.25 431 PRO A C 1
ATOM 3295 O O . PRO A 1 431 ? -5.422 24.050 6.652 1.00 95.25 431 PRO A O 1
ATOM 3298 N N . VAL A 1 432 ? -3.600 22.744 6.830 1.00 96.31 432 VAL A N 1
ATOM 3299 C CA . VAL A 1 432 ? -3.242 22.725 5.406 1.00 96.31 432 VAL A CA 1
ATOM 3300 C C . VAL A 1 432 ? -3.318 21.317 4.811 1.00 96.31 432 VAL A C 1
ATOM 3302 O O . VAL A 1 432 ? -3.181 20.311 5.501 1.00 96.31 432 VAL A O 1
ATOM 3305 N N . PHE A 1 433 ? -3.487 21.230 3.491 1.00 96.44 433 PHE A N 1
ATOM 3306 C CA . PHE A 1 433 ? -3.262 19.987 2.751 1.00 96.44 433 PHE A CA 1
ATOM 3307 C C . PHE A 1 433 ? -1.909 20.073 2.042 1.00 96.44 433 PHE A C 1
ATOM 3309 O O . PHE A 1 433 ? -1.745 20.832 1.083 1.00 96.44 433 PHE A O 1
ATOM 3316 N N . GLN A 1 434 ? -0.931 19.316 2.538 1.00 95.31 434 GLN A N 1
ATOM 3317 C CA . GLN A 1 434 ? 0.459 19.368 2.086 1.00 95.31 434 GLN A CA 1
ATOM 3318 C C . GLN A 1 434 ? 1.036 17.952 1.958 1.00 95.31 434 GLN A C 1
ATOM 3320 O O . GLN A 1 434 ? 1.507 17.398 2.952 1.00 95.31 434 GLN A O 1
ATOM 3325 N N . PRO A 1 435 ? 0.993 17.349 0.755 1.00 95.81 435 PRO A N 1
ATOM 3326 C CA . PRO A 1 435 ? 1.521 16.009 0.545 1.00 95.81 435 PRO A CA 1
ATOM 3327 C C . PRO A 1 435 ? 3.041 15.898 0.758 1.00 95.81 435 PRO A C 1
ATOM 3329 O O . PRO A 1 435 ? 3.805 16.821 0.461 1.00 95.81 435 PRO A O 1
ATOM 3332 N N . ALA A 1 436 ? 3.476 14.741 1.252 1.00 95.25 436 ALA A N 1
ATOM 3333 C CA . ALA A 1 436 ? 4.860 14.340 1.479 1.00 95.25 436 ALA A CA 1
ATOM 3334 C C . ALA A 1 436 ? 5.031 12.812 1.318 1.00 95.25 436 ALA A C 1
ATOM 3336 O O . ALA A 1 436 ? 4.062 12.046 1.359 1.00 95.25 436 ALA A O 1
ATOM 3337 N N . ASN A 1 437 ? 6.282 12.368 1.160 1.00 94.44 437 ASN A N 1
ATOM 3338 C CA . ASN A 1 437 ? 6.629 11.013 0.726 1.00 94.44 437 ASN A CA 1
ATOM 3339 C C . ASN A 1 437 ? 6.787 10.043 1.914 1.00 94.44 437 ASN A C 1
ATOM 3341 O O . ASN A 1 437 ? 7.897 9.643 2.272 1.00 94.44 437 ASN A O 1
ATOM 3345 N N . PHE A 1 438 ? 5.630 9.725 2.513 1.00 93.31 438 PHE A N 1
ATOM 3346 C CA . PHE A 1 438 ? 5.429 8.772 3.623 1.00 93.31 438 PHE A CA 1
ATOM 3347 C C . PHE A 1 438 ? 4.459 7.619 3.276 1.00 93.31 438 PHE A C 1
ATOM 3349 O O . PHE A 1 438 ? 4.538 6.542 3.862 1.00 93.31 438 PHE A O 1
ATOM 3356 N N . ALA A 1 439 ? 3.548 7.803 2.310 1.00 94.38 439 ALA A N 1
ATOM 3357 C CA . ALA A 1 439 ? 2.709 6.707 1.808 1.00 94.38 439 ALA A CA 1
ATOM 3358 C C . ALA A 1 439 ? 3.526 5.709 0.985 1.00 94.38 439 ALA A C 1
ATOM 3360 O O . ALA A 1 439 ? 4.512 6.076 0.347 1.00 94.38 439 ALA A O 1
ATOM 3361 N N . LEU A 1 440 ? 3.043 4.468 0.891 1.00 93.19 440 LEU A N 1
ATOM 3362 C CA . LEU A 1 440 ? 3.607 3.434 0.016 1.00 93.19 440 LEU A CA 1
ATOM 3363 C C . LEU A 1 440 ? 3.744 3.891 -1.448 1.00 93.19 440 LEU A C 1
ATOM 3365 O O . LEU A 1 440 ? 4.687 3.485 -2.123 1.00 93.19 440 LEU A O 1
ATOM 3369 N N . ASN A 1 441 ? 2.843 4.758 -1.930 1.00 94.12 441 ASN A N 1
ATOM 3370 C CA . ASN A 1 441 ? 2.935 5.395 -3.250 1.00 94.12 441 ASN A CA 1
ATOM 3371 C C . ASN A 1 441 ? 3.541 6.807 -3.252 1.00 94.12 441 ASN A C 1
ATOM 3373 O O . ASN A 1 441 ? 3.629 7.412 -4.315 1.00 94.12 441 ASN A O 1
ATOM 3377 N N . GLY A 1 442 ? 3.967 7.335 -2.108 1.00 94.31 442 GLY A N 1
ATOM 3378 C CA . GLY A 1 442 ? 4.653 8.620 -1.999 1.00 94.31 442 GLY A CA 1
ATOM 3379 C C . GLY A 1 442 ? 3.774 9.854 -1.787 1.00 94.31 442 GLY A C 1
ATOM 3380 O O . GLY A 1 442 ? 4.336 10.928 -1.638 1.00 94.31 442 GLY A O 1
ATOM 3381 N N . ALA A 1 443 ? 2.441 9.751 -1.694 1.00 96.06 443 ALA A N 1
ATOM 3382 C CA . ALA A 1 443 ? 1.586 10.900 -1.360 1.00 96.06 443 ALA A CA 1
ATOM 3383 C C . ALA A 1 443 ? 0.762 10.691 -0.080 1.00 96.06 443 ALA A C 1
ATOM 3385 O O . ALA A 1 443 ? -0.302 10.073 -0.102 1.00 96.06 443 ALA A O 1
ATOM 3386 N N . TRP A 1 444 ? 1.225 11.292 1.016 1.00 97.19 444 TRP A N 1
ATOM 3387 C CA . TRP A 1 444 ? 0.583 11.298 2.334 1.00 97.19 444 TRP A CA 1
ATOM 3388 C C . TRP A 1 444 ? 0.538 12.708 2.930 1.00 97.19 444 TRP A C 1
ATOM 3390 O O . TRP A 1 444 ? 1.372 13.536 2.589 1.00 97.19 444 TRP A O 1
ATOM 3400 N N . TYR A 1 445 ? -0.387 12.985 3.847 1.00 96.50 445 TYR A N 1
ATOM 3401 C CA . TYR A 1 445 ? -0.446 14.232 4.623 1.00 96.50 445 TYR A CA 1
ATOM 3402 C C . TYR A 1 445 ? -0.720 13.916 6.100 1.00 96.50 445 TYR A C 1
ATOM 3404 O O . TYR A 1 445 ? -1.216 12.833 6.403 1.00 96.50 445 TYR A O 1
ATOM 3412 N N . SER A 1 446 ? -0.422 14.828 7.027 1.00 96.25 446 SER A N 1
ATOM 3413 C CA . SER A 1 446 ? -0.583 14.587 8.472 1.00 96.25 446 SER A CA 1
ATOM 3414 C C . SER A 1 446 ? -1.951 15.007 9.030 1.00 96.25 446 SER A C 1
ATOM 3416 O O . SER A 1 446 ? -2.690 15.768 8.405 1.00 96.25 446 SER A O 1
ATOM 3418 N N . GLY A 1 447 ? -2.270 14.535 10.241 1.00 97.12 447 GLY A N 1
ATOM 3419 C CA . GLY A 1 447 ? -3.474 14.911 10.992 1.00 97.12 447 GLY A CA 1
ATOM 3420 C C . GLY A 1 447 ? -4.692 14.011 10.753 1.00 97.12 447 GLY A C 1
ATOM 3421 O O . GLY A 1 447 ? -4.845 13.433 9.678 1.00 97.12 447 GLY A O 1
ATOM 3422 N N . GLY A 1 448 ? -5.581 13.919 11.745 1.00 98.31 448 GLY A N 1
ATOM 3423 C CA . GLY A 1 448 ? -6.809 13.114 11.682 1.00 98.31 448 GLY A CA 1
ATOM 3424 C C . GLY A 1 448 ? -6.656 11.616 12.010 1.00 98.31 448 GLY A C 1
ATOM 3425 O O . GLY A 1 448 ? -5.649 11.200 12.582 1.00 98.31 448 GLY A O 1
ATOM 3426 N N . ILE A 1 449 ? -7.671 10.814 11.644 1.00 98.81 449 ILE A N 1
ATOM 3427 C CA . ILE A 1 449 ? -7.695 9.339 11.738 1.00 98.81 449 ILE A CA 1
ATOM 3428 C C . ILE A 1 449 ? -7.647 8.717 10.337 1.00 98.81 449 ILE A C 1
ATOM 3430 O O . ILE A 1 449 ? -8.568 8.921 9.541 1.00 98.81 449 ILE A O 1
ATOM 3434 N N . GLU A 1 450 ? -6.595 7.950 10.057 1.00 98.75 450 GLU A N 1
ATOM 3435 C CA . GLU A 1 450 ? -6.282 7.288 8.788 1.00 98.75 450 GLU A CA 1
ATOM 3436 C C . GLU A 1 450 ? -6.438 5.759 8.847 1.00 98.75 450 GLU A C 1
ATOM 3438 O O . GLU A 1 450 ? -6.069 5.109 9.824 1.00 98.75 450 GLU A O 1
ATOM 3443 N N . TRP A 1 451 ? -6.920 5.187 7.742 1.00 98.38 451 TRP A N 1
ATOM 3444 C CA . TRP A 1 451 ? -7.227 3.768 7.569 1.00 98.38 451 TRP A CA 1
ATOM 3445 C C . TRP A 1 451 ? -6.111 3.039 6.797 1.00 98.38 451 TRP A C 1
ATOM 3447 O O . TRP A 1 451 ? -6.187 2.879 5.577 1.00 98.38 451 TRP A O 1
ATOM 3457 N N . ASN A 1 452 ? -5.038 2.617 7.473 1.00 97.75 452 ASN A N 1
ATOM 3458 C CA . ASN A 1 452 ? -3.880 2.029 6.791 1.00 97.75 452 ASN A CA 1
ATOM 3459 C C . ASN A 1 452 ? -4.070 0.540 6.481 1.00 97.75 452 ASN A C 1
ATOM 3461 O O . ASN A 1 452 ? -3.731 -0.324 7.289 1.00 97.75 452 ASN A O 1
ATOM 3465 N N . ILE A 1 453 ? -4.583 0.259 5.279 1.00 96.06 453 ILE A N 1
ATOM 3466 C CA . ILE A 1 453 ? -4.751 -1.078 4.693 1.00 96.06 453 ILE A CA 1
ATOM 3467 C C . ILE A 1 453 ? -3.694 -1.386 3.613 1.00 96.06 453 ILE A C 1
ATOM 3469 O O . ILE A 1 453 ? -3.217 -0.485 2.918 1.00 96.06 453 ILE A O 1
ATOM 3473 N N . GLY A 1 454 ? -3.352 -2.671 3.461 1.00 88.44 454 GLY A N 1
ATOM 3474 C CA . GLY A 1 454 ? -2.553 -3.218 2.353 1.00 88.44 454 GLY A CA 1
ATOM 3475 C C . GLY A 1 454 ? -1.214 -3.813 2.800 1.00 88.44 454 GLY A C 1
ATOM 3476 O O . GLY A 1 454 ? -1.009 -5.027 2.742 1.00 88.44 454 GLY A O 1
ATOM 3477 N N . ALA A 1 455 ? -0.292 -2.978 3.271 1.00 91.50 455 ALA A N 1
ATOM 3478 C CA . ALA A 1 455 ? 1.005 -3.419 3.786 1.00 91.50 455 ALA A CA 1
ATOM 3479 C C . ALA A 1 455 ? 1.599 -2.407 4.776 1.00 91.50 455 ALA A C 1
ATOM 3481 O O . ALA A 1 455 ? 1.131 -1.274 4.855 1.00 91.50 455 ALA A O 1
ATOM 3482 N N . THR A 1 456 ? 2.656 -2.823 5.482 1.00 90.00 456 THR A N 1
ATOM 3483 C CA . THR A 1 456 ? 3.492 -2.004 6.378 1.00 90.00 456 THR A CA 1
ATOM 3484 C C . THR A 1 456 ? 3.748 -0.588 5.850 1.00 90.00 456 THR A C 1
ATOM 3486 O O . THR A 1 456 ? 4.339 -0.420 4.784 1.00 90.00 456 THR A O 1
ATOM 3489 N N . GLY A 1 457 ? 3.352 0.417 6.636 1.00 88.69 457 GLY A N 1
ATOM 3490 C CA . GLY A 1 457 ? 3.455 1.845 6.308 1.00 88.69 457 GLY A CA 1
ATOM 3491 C C . GLY A 1 457 ? 2.093 2.518 6.100 1.00 88.69 457 GLY A C 1
ATOM 3492 O O . GLY A 1 457 ? 1.046 1.934 6.399 1.00 88.69 457 GLY A O 1
ATOM 3493 N N . HIS A 1 458 ? 2.109 3.759 5.601 1.00 95.38 458 HIS A N 1
ATOM 3494 C CA . HIS A 1 458 ? 0.886 4.485 5.258 1.00 95.38 458 HIS A CA 1
ATOM 3495 C C . HIS A 1 458 ? 0.346 4.033 3.889 1.00 95.38 458 HIS A C 1
ATOM 3497 O O . HIS A 1 458 ? 1.106 3.819 2.939 1.00 95.38 458 HIS A O 1
ATOM 3503 N N . THR A 1 459 ? -0.970 3.855 3.784 1.00 96.06 459 THR A N 1
ATOM 3504 C CA . THR A 1 459 ? -1.614 3.194 2.639 1.00 96.06 459 THR A CA 1
ATOM 3505 C C . THR A 1 459 ? -1.484 3.980 1.328 1.00 96.06 459 THR A C 1
ATOM 3507 O O . THR A 1 459 ? -1.312 5.196 1.301 1.00 96.06 459 THR A O 1
ATOM 3510 N N . THR A 1 460 ? -1.622 3.294 0.191 1.00 96.44 460 THR A N 1
ATOM 3511 C CA . THR A 1 460 ? -1.688 3.951 -1.127 1.00 96.44 460 THR A CA 1
ATOM 3512 C C . THR A 1 460 ? -2.943 4.816 -1.295 1.00 96.44 460 THR A C 1
ATOM 3514 O O . THR A 1 460 ? -2.985 5.695 -2.161 1.00 96.44 460 THR A O 1
ATOM 3517 N N . LEU A 1 461 ? -3.959 4.593 -0.457 1.00 97.38 461 LEU A N 1
ATOM 3518 C CA . LEU A 1 461 ? -5.243 5.281 -0.513 1.00 97.38 461 LEU A CA 1
ATOM 3519 C C . LEU A 1 461 ? -5.271 6.638 0.213 1.00 97.38 461 LEU A C 1
ATOM 3521 O O . LEU A 1 461 ? -6.254 7.356 0.058 1.00 97.38 461 LEU A O 1
ATOM 3525 N N . SER A 1 462 ? -4.223 7.047 0.944 1.00 97.19 462 SER A N 1
ATOM 3526 C CA . SER A 1 462 ? -4.231 8.268 1.779 1.00 97.19 462 SER A CA 1
ATOM 3527 C C . SER A 1 462 ? -4.632 9.545 1.023 1.00 97.19 462 SER A C 1
ATOM 3529 O O . SER A 1 462 ? -5.310 10.405 1.577 1.00 97.19 462 SER A O 1
ATOM 3531 N N . CYS A 1 463 ? -4.277 9.645 -0.262 1.00 97.06 463 CYS A N 1
ATOM 3532 C CA . CYS A 1 463 ? -4.667 10.735 -1.168 1.00 97.06 463 CYS A CA 1
ATOM 3533 C C . CYS A 1 463 ? -5.568 10.256 -2.331 1.00 97.06 463 CYS A C 1
ATOM 3535 O O . CYS A 1 463 ? -5.520 10.816 -3.429 1.00 97.06 463 CYS A O 1
ATOM 3537 N N . ALA A 1 464 ? -6.343 9.185 -2.139 1.00 96.69 464 ALA A N 1
ATOM 3538 C CA . ALA A 1 464 ? -7.249 8.610 -3.139 1.00 96.69 464 ALA A CA 1
ATOM 3539 C C . ALA A 1 464 ? -8.732 8.776 -2.741 1.00 96.69 464 ALA A C 1
ATOM 3541 O O . ALA A 1 464 ? -9.039 8.845 -1.549 1.00 96.69 464 ALA A O 1
ATOM 3542 N N . PRO A 1 465 ? -9.665 8.821 -3.710 1.00 97.25 465 PRO A N 1
ATOM 3543 C CA . PRO A 1 465 ? -11.090 8.841 -3.417 1.00 97.25 465 PRO A CA 1
ATOM 3544 C C . PRO A 1 465 ? -11.607 7.442 -3.053 1.00 97.25 465 PRO A C 1
ATOM 3546 O O . PRO A 1 465 ? -11.246 6.464 -3.701 1.00 97.25 465 PRO A O 1
ATOM 3549 N N . LEU A 1 466 ? -12.496 7.372 -2.063 1.00 98.56 466 LEU A N 1
ATOM 3550 C CA . LEU A 1 466 ? -13.274 6.184 -1.695 1.00 98.56 466 LEU A CA 1
ATOM 3551 C C . LEU A 1 466 ? -14.737 6.372 -2.128 1.00 98.56 466 LEU A C 1
ATOM 3553 O O . LEU A 1 466 ? -15.246 7.497 -2.223 1.00 98.56 466 LEU A O 1
ATOM 3557 N N . HIS A 1 467 ? -15.456 5.271 -2.343 1.00 98.69 467 HIS A N 1
ATOM 3558 C CA . HIS A 1 467 ? -16.913 5.317 -2.434 1.00 98.69 467 HIS A CA 1
ATOM 3559 C C . HIS A 1 467 ? -17.495 5.616 -1.049 1.00 98.69 467 HIS A C 1
ATOM 3561 O O . HIS A 1 467 ? -16.981 5.131 -0.042 1.00 98.69 467 HIS A O 1
ATOM 3567 N N . ALA A 1 468 ? -18.561 6.418 -0.990 1.00 98.62 468 ALA A N 1
ATOM 3568 C CA . ALA A 1 468 ? -19.209 6.774 0.270 1.00 98.62 468 ALA A CA 1
ATOM 3569 C C . ALA A 1 468 ? -20.732 6.843 0.116 1.00 98.62 468 ALA A C 1
ATOM 3571 O O . ALA A 1 468 ? -21.218 7.351 -0.899 1.00 98.62 468 ALA A O 1
ATOM 3572 N N . ALA A 1 469 ? -21.493 6.372 1.106 1.00 98.19 469 ALA A N 1
ATOM 3573 C CA . ALA A 1 469 ? -22.957 6.345 1.056 1.00 98.19 469 ALA A CA 1
ATOM 3574 C C . ALA A 1 469 ? -23.621 6.259 2.443 1.00 98.19 469 ALA A C 1
ATOM 3576 O O . ALA A 1 469 ? -23.001 5.822 3.411 1.00 98.19 469 ALA A O 1
ATOM 3577 N N . ARG A 1 470 ? -24.902 6.642 2.510 1.00 97.50 470 ARG A N 1
ATOM 3578 C CA . ARG A 1 470 ? -25.787 6.405 3.666 1.00 97.50 470 ARG A CA 1
ATOM 3579 C C . ARG A 1 470 ? -26.230 4.939 3.717 1.00 97.50 470 ARG A C 1
ATOM 3581 O O . ARG A 1 470 ? -26.626 4.381 2.691 1.00 97.50 470 ARG A O 1
ATOM 3588 N N . VAL A 1 471 ? -26.212 4.340 4.905 1.00 96.19 471 VAL A N 1
ATOM 3589 C CA . VAL A 1 471 ? -26.709 2.981 5.198 1.00 96.19 471 VAL A CA 1
ATOM 3590 C C . VAL A 1 471 ? -27.490 3.026 6.524 1.00 96.19 471 VAL A C 1
ATOM 3592 O O . VAL A 1 471 ? -27.128 3.827 7.381 1.00 96.19 471 VAL A O 1
ATOM 3595 N N . PRO A 1 472 ? -28.540 2.214 6.749 1.00 93.75 472 PRO A N 1
ATOM 3596 C CA . PRO A 1 472 ? -29.179 2.114 8.064 1.00 93.75 472 PRO A CA 1
ATOM 3597 C C . PRO A 1 472 ? -28.205 1.658 9.164 1.00 93.75 472 PRO A C 1
ATOM 3599 O O . PRO A 1 472 ? -27.493 0.667 8.986 1.00 93.75 472 PRO A O 1
ATOM 3602 N N . ALA A 1 473 ? -28.204 2.360 10.298 1.00 93.44 473 ALA A N 1
ATOM 3603 C CA . ALA A 1 473 ? -27.401 2.040 11.476 1.00 93.44 473 ALA A CA 1
ATOM 3604 C C . ALA A 1 473 ? -28.111 1.033 12.414 1.00 93.44 473 ALA A C 1
ATOM 3606 O O . ALA A 1 473 ? -29.339 0.908 12.365 1.00 93.44 473 ALA A O 1
ATOM 3607 N N . PRO A 1 474 ? -27.378 0.337 13.308 1.00 92.06 474 PRO A N 1
ATOM 3608 C CA . PRO A 1 474 ? -27.941 -0.706 14.181 1.00 92.06 474 PRO A CA 1
ATOM 3609 C C . PRO A 1 474 ? -28.961 -0.219 15.219 1.00 92.06 474 PRO A C 1
ATOM 3611 O O . PRO A 1 474 ? -29.778 -0.994 15.708 1.00 92.06 474 PRO A O 1
ATOM 3614 N N . ASP A 1 475 ? -28.907 1.066 15.565 1.00 86.62 475 ASP A N 1
ATOM 3615 C CA . ASP A 1 475 ? -29.840 1.748 16.469 1.00 86.62 475 ASP A CA 1
ATOM 3616 C C . ASP A 1 475 ? -31.095 2.288 15.752 1.00 86.62 475 ASP A C 1
ATOM 3618 O O . ASP A 1 475 ? -31.990 2.832 16.398 1.00 86.62 475 ASP A O 1
ATOM 3622 N N . GLY A 1 476 ? -31.190 2.108 14.429 1.00 84.38 476 GLY A N 1
ATOM 3623 C CA . GLY A 1 476 ? -32.258 2.648 13.588 1.00 84.38 476 GLY A CA 1
ATOM 3624 C C . GLY A 1 476 ? -31.968 4.035 13.003 1.00 84.38 476 GLY A C 1
ATOM 3625 O O . GLY A 1 476 ? -32.834 4.581 12.318 1.00 84.38 476 GLY A O 1
ATOM 3626 N N . GLY A 1 477 ? -30.782 4.606 13.250 1.00 88.81 477 GLY A N 1
ATOM 3627 C CA . GLY A 1 477 ? -30.306 5.827 12.597 1.00 88.81 477 GLY A CA 1
ATOM 3628 C C . GLY A 1 477 ? -29.705 5.601 11.203 1.00 88.81 477 GLY A C 1
ATOM 3629 O O . GLY A 1 477 ? -29.961 4.592 10.544 1.00 88.81 477 GLY A O 1
ATOM 3630 N N . GLU A 1 478 ? -28.867 6.540 10.757 1.00 93.44 478 GLU A N 1
ATOM 3631 C CA . GLU A 1 478 ? -28.013 6.380 9.573 1.00 93.44 478 GLU A CA 1
ATOM 3632 C C . GLU A 1 478 ? -26.539 6.232 9.974 1.00 93.44 478 GLU A C 1
ATOM 3634 O O . GLU A 1 478 ? -26.076 6.863 10.921 1.00 93.44 478 GLU A O 1
ATOM 3639 N N . MET A 1 479 ? -25.787 5.443 9.207 1.00 96.50 479 MET A N 1
ATOM 3640 C CA . MET A 1 479 ? -24.330 5.344 9.266 1.00 96.50 479 MET A CA 1
ATOM 3641 C C . MET A 1 479 ? -23.708 5.698 7.910 1.00 96.50 479 MET A C 1
ATOM 3643 O O . MET A 1 479 ? -24.287 5.437 6.850 1.00 96.50 479 MET A O 1
ATOM 3647 N N . LEU A 1 480 ? -22.518 6.299 7.939 1.00 98.50 480 LEU A N 1
ATOM 3648 C CA . LEU A 1 480 ? -21.723 6.570 6.745 1.00 98.50 480 LEU A CA 1
ATOM 3649 C C . LEU A 1 480 ? -20.859 5.347 6.436 1.00 98.50 480 LEU A C 1
ATOM 3651 O O . LEU A 1 480 ? -19.889 5.100 7.150 1.00 98.50 480 LEU A O 1
ATOM 3655 N N . ARG A 1 481 ? -21.159 4.629 5.350 1.00 98.75 481 ARG A N 1
ATOM 3656 C CA . ARG A 1 481 ? -20.249 3.613 4.805 1.00 98.75 481 ARG A CA 1
ATOM 3657 C C . ARG A 1 481 ? -19.247 4.248 3.854 1.00 98.75 481 ARG A C 1
ATOM 3659 O O . ARG A 1 481 ? -19.636 4.991 2.950 1.00 98.75 481 ARG A O 1
ATOM 3666 N N . LEU A 1 482 ? -17.983 3.880 4.019 1.00 98.88 482 LEU A N 1
ATOM 3667 C CA . LEU A 1 482 ? -16.867 4.104 3.105 1.00 98.88 482 LEU A CA 1
ATOM 3668 C C . LEU A 1 482 ? -16.386 2.744 2.577 1.00 98.88 482 LEU A C 1
ATOM 3670 O O . LEU A 1 482 ? -16.303 1.800 3.360 1.00 98.88 482 LEU A O 1
ATOM 3674 N N . TRP A 1 483 ? -16.060 2.617 1.287 1.00 98.75 483 TRP A N 1
ATOM 3675 C CA . TRP A 1 483 ? -15.463 1.392 0.728 1.00 98.75 483 TRP A CA 1
ATOM 3676 C C . TRP A 1 483 ? -14.614 1.668 -0.519 1.00 98.75 483 TRP A C 1
ATOM 3678 O O . TRP A 1 483 ? -14.871 2.623 -1.253 1.00 98.75 483 TRP A O 1
ATOM 3688 N N . GLU A 1 484 ? -13.602 0.831 -0.758 1.00 98.44 484 GLU A N 1
ATOM 3689 C CA . GLU A 1 484 ? -12.739 0.853 -1.950 1.00 98.44 484 GLU A CA 1
ATOM 3690 C C . GLU A 1 484 ? -12.019 -0.502 -2.121 1.00 98.44 484 GLU A C 1
ATOM 3692 O O . GLU A 1 484 ? -12.069 -1.363 -1.237 1.00 98.44 484 GLU A O 1
ATOM 3697 N N . TRP A 1 485 ? -11.376 -0.711 -3.271 1.00 97.69 485 TRP A N 1
ATOM 3698 C CA . TRP A 1 485 ? -10.531 -1.872 -3.546 1.00 97.69 485 TRP A CA 1
ATOM 3699 C C . TRP A 1 485 ? -9.055 -1.569 -3.245 1.00 97.69 485 TRP A C 1
ATOM 3701 O O . TRP A 1 485 ? -8.441 -0.741 -3.922 1.00 97.69 485 TRP A O 1
ATOM 3711 N N . GLU A 1 486 ? -8.451 -2.243 -2.262 1.00 97.12 486 GLU A N 1
ATOM 3712 C CA . GLU A 1 486 ? -7.000 -2.173 -2.046 1.00 97.12 486 GLU A CA 1
ATOM 3713 C C . GLU A 1 486 ? -6.299 -3.060 -3.089 1.00 97.12 486 GLU A C 1
ATOM 3715 O O . GLU A 1 486 ? -6.609 -4.242 -3.234 1.00 97.12 486 GLU A O 1
ATOM 3720 N N . ARG A 1 487 ? -5.370 -2.485 -3.859 1.00 96.25 487 ARG A N 1
ATOM 3721 C CA . ARG A 1 487 ? -4.819 -3.092 -5.083 1.00 96.25 487 ARG A CA 1
ATOM 3722 C C . ARG A 1 487 ? -3.462 -3.771 -4.903 1.00 96.25 487 ARG A C 1
ATOM 3724 O O . ARG A 1 487 ? -3.059 -4.504 -5.799 1.00 96.25 487 ARG A O 1
ATOM 3731 N N . LEU A 1 488 ? -2.755 -3.543 -3.795 1.00 94.19 488 LEU A N 1
ATOM 3732 C CA . LEU A 1 488 ? -1.485 -4.216 -3.495 1.00 94.19 488 LEU A CA 1
ATOM 3733 C C . LEU A 1 488 ? -1.703 -5.652 -3.010 1.00 94.19 488 LEU A C 1
ATOM 3735 O O . LEU A 1 488 ? -0.896 -6.534 -3.306 1.00 94.19 488 LEU A O 1
ATOM 3739 N N . ARG A 1 489 ? -2.786 -5.888 -2.261 1.00 94.06 489 ARG A N 1
ATOM 3740 C CA . ARG A 1 489 ? -3.210 -7.218 -1.791 1.00 94.06 489 ARG A CA 1
ATOM 3741 C C . ARG A 1 489 ? -4.450 -7.758 -2.499 1.00 94.06 489 ARG A C 1
ATOM 3743 O O . ARG A 1 489 ? -4.762 -8.930 -2.315 1.00 94.06 489 ARG A O 1
ATOM 3750 N N . ASP A 1 490 ? -5.091 -6.938 -3.333 1.00 95.12 490 ASP A N 1
ATOM 3751 C CA . ASP A 1 490 ? -6.270 -7.289 -4.135 1.00 95.12 490 ASP A CA 1
ATOM 3752 C C . ASP A 1 490 ? -7.511 -7.587 -3.261 1.00 95.12 490 ASP A C 1
ATOM 3754 O O . ASP A 1 490 ? -8.210 -8.581 -3.457 1.00 95.12 490 ASP A O 1
ATOM 3758 N N . LEU A 1 491 ? -7.747 -6.747 -2.240 1.00 96.94 491 LEU A N 1
ATOM 3759 C CA . LEU A 1 491 ? -8.756 -6.949 -1.188 1.00 96.94 491 LEU A CA 1
ATOM 3760 C C . LEU A 1 491 ? -9.733 -5.759 -1.075 1.00 96.94 491 LEU A C 1
ATOM 3762 O O . LEU A 1 491 ? -9.297 -4.631 -0.824 1.00 96.94 491 LEU A O 1
ATOM 3766 N N . PRO A 1 492 ? -11.059 -5.979 -1.169 1.00 98.00 492 PRO A N 1
ATOM 3767 C CA . PRO A 1 492 ? -12.055 -4.975 -0.810 1.00 98.00 492 PRO A CA 1
ATOM 3768 C C . PRO A 1 492 ? -12.197 -4.828 0.713 1.00 98.00 492 PRO A C 1
ATOM 3770 O O . PRO A 1 492 ? -12.160 -5.809 1.467 1.00 98.00 492 PRO A O 1
ATOM 3773 N N . PHE A 1 493 ? -12.434 -3.595 1.162 1.00 98.56 493 PHE A N 1
ATOM 3774 C CA . PHE A 1 493 ? -12.699 -3.264 2.566 1.00 98.56 493 PHE A CA 1
ATOM 3775 C C . PHE A 1 493 ? -13.840 -2.251 2.715 1.00 98.56 493 PHE A C 1
ATOM 3777 O O . PHE A 1 493 ? -14.175 -1.537 1.767 1.00 98.56 493 PHE A O 1
ATOM 3784 N N . GLN A 1 494 ? -14.406 -2.169 3.920 1.00 98.38 494 GLN A N 1
ATOM 3785 C CA . GLN A 1 494 ? -15.376 -1.141 4.309 1.00 98.38 494 GLN A CA 1
ATOM 3786 C C . GLN A 1 494 ? -15.073 -0.556 5.690 1.00 98.38 494 GLN A C 1
ATOM 3788 O O . GLN A 1 494 ? -14.515 -1.240 6.552 1.00 98.38 494 GLN A O 1
ATOM 3793 N N . VAL A 1 495 ? -15.516 0.684 5.897 1.00 98.81 495 VAL A N 1
ATOM 3794 C CA . VAL A 1 495 ? -15.538 1.388 7.185 1.00 98.81 495 VAL A CA 1
ATOM 3795 C C . VAL A 1 495 ? -16.911 2.040 7.353 1.00 98.81 495 VAL A C 1
ATOM 3797 O O . VAL A 1 495 ? -17.285 2.895 6.553 1.00 98.81 495 VAL A O 1
ATOM 3800 N N . ASP A 1 496 ? -17.646 1.648 8.389 1.00 98.75 496 ASP A N 1
ATOM 3801 C CA . ASP A 1 496 ? -18.983 2.143 8.725 1.00 98.75 496 ASP A CA 1
ATOM 3802 C C . ASP A 1 496 ? -18.913 3.041 9.967 1.00 98.75 496 ASP A C 1
ATOM 3804 O O . ASP A 1 496 ? -18.486 2.593 11.029 1.00 98.75 496 ASP A O 1
ATOM 3808 N N . LEU A 1 497 ? -19.327 4.304 9.842 1.00 98.56 497 LEU A N 1
ATOM 3809 C CA . LEU A 1 497 ? -19.182 5.343 10.868 1.00 98.56 497 LEU A CA 1
ATOM 3810 C C . LEU A 1 497 ? -20.555 5.823 11.371 1.00 98.56 497 LEU A C 1
ATOM 3812 O O . LEU A 1 497 ? -21.358 6.296 10.562 1.00 98.56 497 LEU A O 1
ATOM 3816 N N . TRP A 1 498 ? -20.824 5.763 12.683 1.00 97.38 498 TRP A N 1
ATOM 3817 C CA . TRP A 1 498 ? -22.069 6.295 13.269 1.00 97.38 498 TRP A CA 1
ATOM 3818 C C . TRP A 1 498 ? -21.934 6.816 14.704 1.00 97.38 498 TRP A C 1
ATOM 3820 O O . TRP A 1 498 ? -20.987 6.494 15.426 1.00 97.38 498 TRP A O 1
ATOM 3830 N N . LEU A 1 499 ? -22.902 7.644 15.107 1.00 95.81 499 LEU A N 1
ATOM 3831 C CA . LEU A 1 499 ? -22.959 8.335 16.393 1.00 95.81 499 LEU A CA 1
ATOM 3832 C C . LEU A 1 499 ? -24.274 8.005 17.126 1.00 95.81 499 LEU A C 1
ATOM 3834 O O . LEU A 1 499 ? -25.282 8.687 16.914 1.00 95.81 499 LEU A O 1
ATOM 3838 N N . PRO A 1 500 ? -24.287 6.979 18.000 1.00 91.56 500 PRO A N 1
ATOM 3839 C CA . PRO A 1 500 ? -25.493 6.599 18.732 1.00 91.56 500 PRO A CA 1
ATOM 3840 C C . PRO A 1 500 ? -26.060 7.744 19.585 1.00 91.56 500 PRO A C 1
ATOM 3842 O O . PRO A 1 500 ? -25.338 8.665 19.984 1.00 91.56 500 PRO A O 1
ATOM 3845 N N . GLU A 1 501 ? -27.351 7.665 19.912 1.00 87.44 501 GLU A N 1
ATOM 3846 C CA . GLU A 1 501 ? -28.042 8.673 20.728 1.00 87.44 501 GLU A CA 1
ATOM 3847 C C . GLU A 1 501 ? -27.342 8.918 22.077 1.00 87.44 501 GLU A C 1
ATOM 3849 O O . GLU A 1 501 ? -27.007 7.974 22.802 1.00 87.44 501 GLU A O 1
ATOM 3854 N N . GLY A 1 502 ? -27.073 10.195 22.389 1.00 87.44 502 GLY A N 1
ATOM 3855 C CA . GLY A 1 502 ? -26.377 10.615 23.608 1.00 87.44 502 GLY A CA 1
ATOM 3856 C C . GLY A 1 502 ? -24.963 10.038 23.771 1.00 87.44 502 GLY A C 1
ATOM 3857 O O . GLY A 1 502 ? -24.441 10.004 24.885 1.00 87.44 502 GLY A O 1
ATOM 3858 N N . SER A 1 503 ? -24.346 9.527 22.699 1.00 92.75 503 SER A N 1
ATOM 3859 C CA . SER A 1 503 ? -23.020 8.908 22.747 1.00 92.75 503 SER A CA 1
ATOM 3860 C C . SER A 1 503 ? -21.910 9.943 22.606 1.00 92.75 503 SER A C 1
ATOM 3862 O O . SER A 1 503 ? -21.739 10.527 21.538 1.00 92.75 503 SER A O 1
ATOM 3864 N N . ASP A 1 504 ? -21.074 10.055 23.640 1.00 96.62 504 ASP A N 1
ATOM 3865 C CA . ASP A 1 504 ? -19.762 10.722 23.584 1.00 96.62 504 ASP A CA 1
ATOM 3866 C C . ASP A 1 504 ? -18.735 9.957 22.720 1.00 96.62 504 ASP A C 1
ATOM 3868 O O . ASP A 1 504 ? -17.571 10.337 22.664 1.00 96.62 504 ASP A O 1
ATOM 3872 N N . PHE A 1 505 ? -19.137 8.867 22.052 1.00 98.06 505 PHE A N 1
ATOM 3873 C CA . PHE A 1 505 ? -18.264 8.016 21.243 1.00 98.06 505 PHE A CA 1
ATOM 3874 C C . PHE A 1 505 ? -18.788 7.819 19.817 1.00 98.06 505 PHE A C 1
ATOM 3876 O O . PHE A 1 505 ? -19.927 7.382 19.628 1.00 98.06 505 PHE A O 1
ATOM 3883 N N . LEU A 1 506 ? -17.905 8.056 18.842 1.00 98.56 506 LEU A N 1
ATOM 3884 C CA . LEU A 1 506 ? -18.018 7.612 17.452 1.00 98.56 506 LEU A CA 1
ATOM 3885 C C . LEU A 1 506 ? -17.733 6.113 17.387 1.00 98.56 506 LEU A C 1
ATOM 3887 O O . LEU A 1 506 ? -16.683 5.673 17.860 1.00 98.56 506 LEU A O 1
ATOM 3891 N N . TYR A 1 507 ? -18.644 5.345 16.792 1.00 98.56 507 TYR A N 1
ATOM 3892 C CA . TYR A 1 507 ? -18.459 3.921 16.516 1.00 98.56 507 TYR A CA 1
ATOM 3893 C C . TYR A 1 507 ? -18.042 3.712 15.059 1.00 98.56 507 TYR A C 1
ATOM 3895 O O . TYR A 1 507 ? -18.532 4.389 14.153 1.00 98.56 507 TYR A O 1
ATOM 3903 N N . VAL A 1 508 ? -17.095 2.793 14.865 1.00 98.81 508 VAL A N 1
ATOM 3904 C CA . VAL A 1 508 ? -16.408 2.540 13.595 1.00 98.81 508 VAL A CA 1
ATOM 3905 C C . VAL A 1 508 ? -16.339 1.033 13.362 1.00 98.81 508 VAL A C 1
ATOM 3907 O O . VAL A 1 508 ? -15.520 0.339 13.965 1.00 98.81 508 VAL A O 1
ATOM 3910 N N . GLY A 1 509 ? -17.236 0.514 12.525 1.00 98.69 509 GLY A N 1
ATOM 3911 C CA . GLY A 1 509 ? -17.277 -0.895 12.130 1.00 98.69 509 GLY A CA 1
ATOM 3912 C C . GLY A 1 509 ? -16.417 -1.123 10.896 1.00 98.69 509 GLY A C 1
ATOM 3913 O O . GLY A 1 509 ? -16.685 -0.542 9.847 1.00 98.69 509 GLY A O 1
ATOM 3914 N N . VAL A 1 510 ? -15.382 -1.954 11.000 1.00 98.81 510 VAL A N 1
ATOM 3915 C CA . VAL A 1 510 ? -14.449 -2.212 9.893 1.00 98.81 510 VAL A CA 1
ATOM 3916 C C . VAL A 1 510 ? -14.536 -3.668 9.466 1.00 98.81 510 VAL A C 1
ATOM 3918 O O . VAL A 1 510 ? -14.678 -4.565 10.300 1.00 98.81 510 VAL A O 1
ATOM 3921 N N . ARG A 1 511 ? -14.427 -3.915 8.158 1.00 98.50 511 ARG A N 1
ATOM 3922 C CA . ARG A 1 511 ? -14.304 -5.264 7.597 1.00 98.50 511 ARG A CA 1
ATOM 3923 C C . ARG A 1 511 ? -13.379 -5.296 6.381 1.00 98.50 511 ARG A C 1
ATOM 3925 O O . ARG A 1 511 ? -13.497 -4.458 5.491 1.00 98.50 511 ARG A O 1
ATOM 3932 N N . ILE A 1 512 ? -12.533 -6.325 6.317 1.00 98.62 512 ILE A N 1
ATOM 3933 C CA . ILE A 1 512 ? -11.736 -6.711 5.143 1.00 98.62 512 ILE A CA 1
ATOM 3934 C C . ILE A 1 512 ? -12.218 -8.084 4.663 1.00 98.62 512 ILE A C 1
ATOM 3936 O O . ILE A 1 512 ? -12.408 -8.997 5.470 1.00 98.62 512 ILE A O 1
ATOM 3940 N N . ARG A 1 513 ? -12.398 -8.240 3.349 1.00 97.50 513 ARG A N 1
ATOM 3941 C CA . ARG A 1 513 ? -12.858 -9.478 2.704 1.00 97.50 513 ARG A CA 1
ATOM 3942 C C . ARG A 1 513 ? -11.776 -10.066 1.810 1.00 97.50 513 ARG A C 1
ATOM 3944 O O . ARG A 1 513 ? -11.156 -9.333 1.049 1.00 97.50 513 ARG A O 1
ATOM 3951 N N . ASN A 1 514 ? -11.611 -11.386 1.840 1.00 97.50 514 ASN A N 1
ATOM 3952 C CA . ASN A 1 514 ? -10.858 -12.127 0.835 1.00 97.50 514 ASN A CA 1
ATOM 3953 C C . ASN A 1 514 ? -11.826 -12.875 -0.102 1.00 97.50 514 ASN A C 1
ATOM 3955 O O . ASN A 1 514 ? -12.259 -13.976 0.232 1.00 97.50 514 ASN A O 1
ATOM 3959 N N . PRO A 1 515 ? -12.175 -12.314 -1.273 1.00 95.44 515 PRO A N 1
ATOM 3960 C CA . PRO A 1 515 ? -13.058 -12.977 -2.231 1.00 95.44 515 PRO A CA 1
ATOM 3961 C C . PRO A 1 515 ? -12.343 -14.050 -3.077 1.00 95.44 515 PRO A C 1
ATOM 3963 O O . PRO A 1 515 ? -12.975 -14.691 -3.918 1.00 95.44 515 PRO A O 1
ATOM 3966 N N . HIS A 1 516 ? -11.032 -14.247 -2.890 1.00 91.62 516 HIS A N 1
ATOM 3967 C CA . HIS A 1 516 ? -10.228 -15.181 -3.676 1.00 91.62 516 HIS A CA 1
ATOM 3968 C C . HIS A 1 516 ? -10.293 -16.618 -3.149 1.00 91.62 516 HIS A C 1
ATOM 3970 O O . HIS A 1 516 ? -10.464 -16.869 -1.957 1.00 91.62 516 HIS A O 1
ATOM 3976 N N . GLU A 1 517 ? -10.015 -17.570 -4.041 1.00 88.75 517 GLU A N 1
ATOM 3977 C CA . GLU A 1 517 ? -9.817 -18.996 -3.727 1.00 88.75 517 GLU A CA 1
ATOM 3978 C C . GLU A 1 517 ? -8.440 -19.293 -3.090 1.00 88.75 517 GLU A C 1
ATOM 3980 O O . GLU A 1 517 ? -8.142 -20.424 -2.708 1.00 88.75 517 GLU A O 1
ATOM 3985 N N . ARG A 1 518 ? -7.596 -18.264 -2.937 1.00 89.12 518 ARG A N 1
ATOM 3986 C CA . ARG A 1 518 ? -6.274 -18.318 -2.298 1.00 89.12 518 ARG A CA 1
ATOM 3987 C C . ARG A 1 518 ? -6.242 -17.449 -1.032 1.00 89.12 518 ARG A C 1
ATOM 3989 O O . ARG A 1 518 ? -6.966 -16.458 -0.968 1.00 89.12 518 ARG A O 1
ATOM 3996 N N . PRO A 1 519 ? -5.420 -17.788 -0.026 1.00 93.38 519 PRO A N 1
ATOM 3997 C CA . PRO A 1 519 ? -5.211 -16.932 1.139 1.00 93.38 519 PRO A CA 1
ATOM 3998 C C . PRO A 1 519 ? -4.535 -15.611 0.745 1.00 93.38 519 PRO A C 1
ATOM 4000 O O . PRO A 1 519 ? -3.814 -15.559 -0.251 1.00 93.38 519 PRO A O 1
ATOM 4003 N N . ALA A 1 520 ? -4.709 -14.580 1.569 1.00 94.44 520 ALA A N 1
ATOM 4004 C CA . ALA A 1 520 ? -4.110 -13.262 1.377 1.00 94.44 520 ALA A CA 1
ATOM 4005 C C . ALA A 1 520 ? -3.449 -12.734 2.670 1.00 94.44 520 ALA A C 1
ATOM 4007 O O . ALA A 1 520 ? -3.906 -13.051 3.775 1.00 94.44 520 ALA A O 1
ATOM 4008 N N . PRO A 1 521 ? -2.374 -11.932 2.573 1.00 95.25 521 PRO A N 1
ATOM 4009 C CA . PRO A 1 521 ? -1.834 -11.160 3.690 1.00 95.25 521 PRO A CA 1
ATOM 4010 C C . PRO A 1 521 ? -2.681 -9.901 3.926 1.00 95.25 521 PRO A C 1
ATOM 4012 O O . PRO A 1 521 ? -2.598 -8.927 3.181 1.00 95.25 521 PRO A O 1
ATOM 4015 N N . ALA A 1 522 ? -3.489 -9.921 4.983 1.00 95.69 522 ALA A N 1
ATOM 4016 C CA . ALA A 1 522 ? -4.231 -8.769 5.470 1.00 95.69 522 ALA A CA 1
ATOM 4017 C C . ALA A 1 522 ? -3.362 -7.902 6.396 1.00 95.69 522 ALA A C 1
ATOM 4019 O O . ALA A 1 522 ? -2.573 -8.396 7.206 1.00 95.69 522 ALA A O 1
ATOM 4020 N N . TYR A 1 523 ? -3.551 -6.591 6.297 1.00 96.88 523 TYR A N 1
ATOM 4021 C CA . TYR A 1 523 ? -2.891 -5.581 7.117 1.00 96.88 523 TYR A CA 1
ATOM 4022 C C . TYR A 1 523 ? -3.901 -4.480 7.430 1.00 96.88 523 TYR A C 1
ATOM 4024 O O . TYR A 1 523 ? -4.605 -4.032 6.525 1.00 96.88 523 TYR A O 1
ATOM 4032 N N . TRP A 1 524 ? -3.967 -4.051 8.691 1.00 98.44 524 TRP A N 1
ATOM 4033 C CA . TRP A 1 524 ? -4.742 -2.882 9.096 1.00 98.44 524 TRP A CA 1
ATOM 4034 C C . TRP A 1 524 ? -4.125 -2.191 10.303 1.00 98.44 524 TRP A C 1
ATOM 4036 O O . TRP A 1 524 ? -3.876 -2.853 11.317 1.00 98.44 524 TRP A O 1
ATOM 4046 N N . TRP A 1 525 ? -3.979 -0.869 10.209 1.00 98.56 525 TRP A N 1
ATOM 4047 C CA . TRP A 1 525 ? -3.731 0.027 11.335 1.00 98.56 525 TRP A CA 1
ATOM 4048 C C . TRP A 1 525 ? -4.569 1.310 11.220 1.00 98.56 525 TRP A C 1
ATOM 4050 O O . TRP A 1 525 ? -4.416 2.080 10.273 1.00 98.56 525 TRP A O 1
ATOM 4060 N N . SER A 1 526 ? -5.419 1.564 12.213 1.00 98.62 526 SER A N 1
ATOM 4061 C CA . SER A 1 526 ? -6.106 2.841 12.413 1.00 98.62 526 SER A CA 1
ATOM 4062 C C . SER A 1 526 ? -5.120 3.820 13.052 1.00 98.62 526 SER A C 1
ATOM 4064 O O . SER A 1 526 ? -4.813 3.702 14.241 1.00 98.62 526 SER A O 1
ATOM 4066 N N . ASN A 1 527 ? -4.575 4.737 12.253 1.00 98.69 527 ASN A N 1
ATOM 4067 C CA . ASN A 1 527 ? -3.568 5.720 12.658 1.00 98.69 527 ASN A CA 1
ATOM 4068 C C . ASN A 1 527 ? -4.234 7.029 13.103 1.00 98.69 527 ASN A C 1
ATOM 4070 O O . ASN A 1 527 ? -5.048 7.563 12.360 1.00 98.69 527 ASN A O 1
ATOM 4074 N N . ILE A 1 528 ? -3.907 7.543 14.291 1.00 98.81 528 ILE A N 1
ATOM 4075 C CA . ILE A 1 528 ? -4.604 8.660 14.936 1.00 98.81 528 ILE A CA 1
ATOM 4076 C C . ILE A 1 528 ? -3.577 9.719 15.348 1.00 98.81 528 ILE A C 1
ATOM 4078 O O . ILE A 1 528 ? -2.854 9.560 16.335 1.00 98.81 528 ILE A O 1
ATOM 4082 N N . ALA A 1 529 ? -3.533 10.829 14.618 1.00 98.69 529 ALA A N 1
ATOM 4083 C CA . ALA A 1 529 ? -2.693 11.961 14.982 1.00 98.69 529 ALA A CA 1
ATOM 4084 C C . ALA A 1 529 ? -3.310 12.728 16.166 1.00 98.69 529 ALA A C 1
ATOM 4086 O O . ALA A 1 529 ? -4.465 13.158 16.107 1.00 98.69 529 ALA A O 1
ATOM 4087 N N . VAL A 1 530 ? -2.529 12.941 17.225 1.00 98.56 530 VAL A N 1
ATOM 4088 C CA . VAL A 1 530 ? -2.902 13.687 18.442 1.00 98.56 530 VAL A CA 1
ATOM 4089 C C . VAL A 1 530 ? -1.761 14.631 18.845 1.00 98.56 530 VAL A C 1
ATOM 4091 O O . VAL A 1 530 ? -0.612 14.338 18.523 1.00 98.56 530 VAL A O 1
ATOM 4094 N N . PRO A 1 531 ? -2.014 15.763 19.525 1.00 97.44 531 PRO A N 1
ATOM 4095 C CA . PRO A 1 531 ? -0.956 16.705 19.915 1.00 97.44 531 PRO A CA 1
ATOM 4096 C C . PRO A 1 531 ? 0.231 16.058 20.668 1.00 97.44 531 PRO A C 1
ATOM 4098 O O . PRO A 1 531 ? 0.059 15.097 21.416 1.00 97.44 531 PRO A O 1
ATOM 4101 N N . GLU A 1 532 ? 1.456 16.558 20.464 1.00 96.19 532 GLU A N 1
ATOM 4102 C CA . GLU A 1 532 ? 2.682 15.954 21.043 1.00 96.19 532 GLU A CA 1
ATOM 4103 C C . GLU A 1 532 ? 2.888 16.249 22.543 1.00 96.19 532 GLU A C 1
ATOM 4105 O O . GLU A 1 532 ? 3.739 15.636 23.186 1.00 96.19 532 GLU A O 1
ATOM 4110 N N . ASP A 1 533 ? 2.106 17.176 23.103 1.00 95.44 533 ASP A N 1
ATOM 4111 C CA . ASP A 1 533 ? 2.103 17.567 24.520 1.00 95.44 533 ASP A CA 1
ATOM 4112 C C . ASP A 1 533 ? 1.344 16.577 25.429 1.00 95.44 533 ASP A C 1
ATOM 4114 O O . ASP A 1 533 ? 1.381 16.704 26.654 1.00 95.44 533 ASP A O 1
ATOM 4118 N N . ARG A 1 534 ? 0.660 15.585 24.844 1.00 96.94 534 ARG A N 1
ATOM 4119 C CA . ARG A 1 534 ? -0.136 14.584 25.566 1.00 96.94 534 ARG A CA 1
ATOM 4120 C C . ARG A 1 534 ? 0.740 13.503 26.208 1.00 96.94 534 ARG A C 1
ATOM 4122 O O . ARG A 1 534 ? 1.718 13.050 25.617 1.00 96.94 534 ARG A O 1
ATOM 4129 N N . ARG A 1 535 ? 0.334 12.991 27.374 1.00 97.94 535 ARG A N 1
ATOM 4130 C CA . ARG A 1 535 ? 0.790 11.688 27.880 1.00 97.94 535 ARG A CA 1
ATOM 4131 C C . ARG A 1 535 ? -0.056 10.579 27.261 1.00 97.94 535 ARG A C 1
ATOM 4133 O O . ARG A 1 535 ? -1.285 10.629 27.295 1.00 97.94 535 ARG A O 1
ATOM 4140 N N . VAL A 1 536 ? 0.612 9.569 26.720 1.00 98.56 536 VAL A N 1
ATOM 4141 C CA . VAL A 1 536 ? 0.012 8.424 26.038 1.00 98.56 536 VAL A CA 1
ATOM 4142 C C . VAL A 1 536 ? -0.110 7.253 27.004 1.00 98.56 536 VAL A C 1
ATOM 4144 O O . VAL A 1 536 ? 0.884 6.763 27.539 1.00 98.56 536 VAL A O 1
ATOM 4147 N N . LEU A 1 537 ? -1.341 6.805 27.237 1.00 98.62 537 LEU A N 1
ATOM 4148 C CA . LEU A 1 537 ? -1.666 5.725 28.163 1.00 98.62 537 LEU A CA 1
ATOM 4149 C C . LEU A 1 537 ? -2.101 4.476 27.394 1.00 98.62 537 LEU A C 1
ATOM 4151 O O . LEU A 1 537 ? -2.947 4.554 26.504 1.00 98.62 537 LEU A O 1
ATOM 4155 N N . ALA A 1 538 ? -1.539 3.325 27.759 1.00 98.12 538 ALA A N 1
ATOM 4156 C CA . ALA A 1 538 ? -1.874 2.027 27.183 1.00 98.12 538 ALA A CA 1
ATOM 4157 C C . ALA A 1 538 ? -1.792 0.922 28.260 1.00 98.12 538 ALA A C 1
ATOM 4159 O O . ALA A 1 538 ? -0.975 1.027 29.177 1.00 98.12 538 ALA A O 1
ATOM 4160 N N . PRO A 1 539 ? -2.592 -0.156 28.155 1.00 97.12 539 PRO A N 1
ATOM 4161 C CA . PRO A 1 539 ? -2.713 -1.211 29.170 1.00 97.12 539 PRO A CA 1
ATOM 4162 C C . PRO A 1 539 ? -1.551 -2.230 29.208 1.00 97.12 539 PRO A C 1
ATOM 4164 O O . PRO A 1 539 ? -1.774 -3.434 29.365 1.00 97.12 539 PRO A O 1
ATOM 4167 N N . ALA A 1 540 ? -0.305 -1.763 29.087 1.00 97.00 540 ALA A N 1
ATOM 4168 C CA . ALA A 1 540 ? 0.902 -2.588 29.001 1.00 97.00 540 ALA A CA 1
ATOM 4169 C C . ALA A 1 540 ? 2.039 -2.098 29.920 1.00 97.00 540 ALA A C 1
ATOM 4171 O O . ALA A 1 540 ? 2.148 -0.910 30.227 1.00 97.00 540 ALA A O 1
ATOM 4172 N N . GLU A 1 541 ? 2.909 -3.029 30.315 1.00 96.56 541 GLU A N 1
ATOM 4173 C CA . GLU A 1 541 ? 4.135 -2.784 31.102 1.00 96.56 541 GLU A CA 1
ATOM 4174 C C . GLU A 1 541 ? 5.416 -2.997 30.267 1.00 96.56 541 GLU A C 1
ATOM 4176 O O . GLU A 1 541 ? 6.518 -2.670 30.704 1.00 96.56 541 GLU A O 1
ATOM 4181 N N . GLU A 1 542 ? 5.270 -3.474 29.027 1.00 96.50 542 GLU A N 1
ATOM 4182 C CA . GLU A 1 542 ? 6.337 -3.631 28.037 1.00 96.50 542 GLU A CA 1
ATOM 4183 C C . GLU A 1 542 ? 5.851 -3.199 26.643 1.00 96.50 542 GLU A C 1
ATOM 4185 O O . GLU A 1 542 ? 4.655 -3.228 26.336 1.00 96.50 542 GLU A O 1
ATOM 4190 N N . ALA A 1 543 ? 6.788 -2.821 25.777 1.00 96.81 543 ALA A N 1
ATOM 4191 C CA . ALA A 1 543 ? 6.543 -2.523 24.370 1.00 96.81 543 ALA A CA 1
ATOM 4192 C C . ALA A 1 543 ? 7.685 -3.048 23.490 1.00 96.81 543 ALA A C 1
ATOM 4194 O O . ALA A 1 543 ? 8.827 -3.150 23.936 1.00 96.81 543 ALA A O 1
ATOM 4195 N N . TRP A 1 544 ? 7.408 -3.327 22.219 1.00 94.44 544 TRP A N 1
ATOM 4196 C CA . TRP A 1 544 ? 8.442 -3.464 21.195 1.00 94.44 544 TRP A CA 1
ATOM 4197 C C . TRP A 1 544 ? 8.783 -2.079 20.660 1.00 94.44 544 TRP A C 1
ATOM 4199 O O . TRP A 1 544 ? 7.931 -1.416 20.073 1.00 94.44 544 TRP A O 1
ATOM 4209 N N . GLN A 1 545 ? 10.018 -1.636 20.864 1.00 93.19 545 GLN A N 1
ATOM 4210 C CA . GLN A 1 545 ? 10.527 -0.397 20.299 1.00 93.19 545 GLN A CA 1
ATOM 4211 C C . GLN A 1 545 ? 11.193 -0.678 18.948 1.00 93.19 545 GLN A C 1
ATOM 4213 O O . GLN A 1 545 ? 12.063 -1.547 18.853 1.00 93.19 545 GLN A O 1
ATOM 4218 N N . PHE A 1 546 ? 10.782 0.069 17.923 1.00 88.38 546 PHE A N 1
ATOM 4219 C CA . PHE A 1 546 ? 11.436 0.153 16.614 1.00 88.38 546 PHE A CA 1
ATOM 4220 C C . PHE A 1 546 ? 11.852 1.602 16.348 1.00 88.38 546 PHE A C 1
ATOM 4222 O O . PHE A 1 546 ? 11.342 2.536 16.970 1.00 88.38 546 PHE A O 1
ATOM 4229 N N . GLY A 1 547 ? 12.826 1.812 15.474 1.00 80.88 547 GLY A N 1
ATOM 4230 C CA . GLY A 1 547 ? 13.295 3.147 15.121 1.00 80.88 547 GLY A CA 1
ATOM 4231 C C . GLY A 1 547 ? 14.367 3.088 14.046 1.00 80.88 547 GLY A C 1
ATOM 4232 O O . GLY A 1 547 ? 14.718 2.013 13.562 1.00 80.88 547 GLY A O 1
ATOM 4233 N N . TYR A 1 548 ? 14.935 4.241 13.702 1.00 70.75 548 TYR A N 1
ATOM 4234 C CA . TYR A 1 548 ? 15.820 4.401 12.539 1.00 70.75 548 TYR A CA 1
ATOM 4235 C C . TYR A 1 548 ? 17.181 3.674 12.621 1.00 70.75 548 TYR A C 1
ATOM 4237 O O . TYR A 1 548 ? 17.936 3.661 11.652 1.00 70.75 548 TYR A O 1
ATOM 4245 N N . GLU A 1 549 ? 17.454 2.988 13.735 1.00 67.12 549 GLU A N 1
ATOM 4246 C CA . GLU A 1 549 ? 18.498 1.959 13.887 1.00 67.12 549 GLU A CA 1
ATOM 4247 C C . GLU A 1 549 ? 18.126 0.609 13.222 1.00 67.12 549 GLU A C 1
ATOM 4249 O O . GLU A 1 549 ? 18.929 -0.319 13.238 1.00 67.12 549 GLU A O 1
ATOM 4254 N N . ARG A 1 550 ? 16.903 0.477 12.674 1.00 71.88 550 ARG A N 1
ATOM 4255 C CA . ARG A 1 550 ? 16.294 -0.736 12.075 1.00 71.88 550 ARG A CA 1
ATOM 4256 C C . ARG A 1 550 ? 16.207 -1.958 13.006 1.00 71.88 550 ARG A C 1
ATOM 4258 O O . ARG A 1 550 ? 15.973 -3.079 12.559 1.00 71.88 550 ARG A O 1
ATOM 4265 N N . ARG A 1 551 ? 16.339 -1.742 14.316 1.00 77.31 551 ARG A N 1
ATOM 4266 C CA . ARG A 1 551 ? 16.312 -2.783 15.350 1.00 77.31 551 ARG A CA 1
ATOM 4267 C C . ARG A 1 551 ? 14.964 -2.831 16.067 1.00 77.31 551 ARG A C 1
ATOM 4269 O O . ARG A 1 551 ? 14.507 -1.807 16.568 1.00 77.31 551 ARG A O 1
ATOM 4276 N N . LEU A 1 552 ? 14.367 -4.022 16.169 1.00 85.81 552 LEU A N 1
ATOM 4277 C CA . LEU A 1 552 ? 13.159 -4.272 16.965 1.00 85.81 552 LEU A CA 1
ATOM 4278 C C . LEU A 1 552 ? 13.553 -4.912 18.303 1.00 85.81 552 LEU A C 1
ATOM 4280 O O . LEU A 1 552 ? 14.085 -6.019 18.321 1.00 85.81 552 LEU A O 1
ATOM 4284 N N . ARG A 1 553 ? 13.312 -4.222 19.423 1.00 88.12 553 ARG A N 1
ATOM 4285 C CA . ARG A 1 553 ? 13.730 -4.658 20.772 1.00 88.12 553 ARG A CA 1
ATOM 4286 C C . ARG A 1 553 ? 12.612 -4.478 21.795 1.00 88.12 553 ARG A C 1
ATOM 4288 O O . ARG A 1 553 ? 11.899 -3.482 21.739 1.00 88.12 553 ARG A O 1
ATOM 4295 N N . ARG A 1 554 ? 12.452 -5.412 22.739 1.00 91.75 554 ARG A N 1
ATOM 4296 C CA . ARG A 1 554 ? 11.464 -5.275 23.823 1.00 91.75 554 ARG A CA 1
ATOM 4297 C C . ARG A 1 554 ? 12.013 -4.372 24.931 1.00 91.75 554 ARG A C 1
ATOM 4299 O O . ARG A 1 554 ? 13.171 -4.514 25.317 1.00 91.75 554 ARG A O 1
ATOM 4306 N N . VAL A 1 555 ? 11.199 -3.433 25.408 1.00 94.62 555 VAL A N 1
ATOM 4307 C CA . VAL A 1 555 ? 11.575 -2.392 26.377 1.00 94.62 555 VAL A CA 1
ATOM 4308 C C . VAL A 1 555 ? 10.486 -2.221 27.447 1.00 94.62 555 VAL A C 1
ATOM 4310 O O . VAL A 1 555 ? 9.305 -2.411 27.139 1.00 94.62 555 VAL A O 1
ATOM 4313 N N . PRO A 1 556 ? 10.840 -1.856 28.692 1.00 97.00 556 PRO A N 1
ATOM 4314 C CA . PRO A 1 556 ? 9.866 -1.598 29.751 1.00 97.00 556 PRO A CA 1
ATOM 4315 C C . PRO A 1 556 ? 9.090 -0.288 29.534 1.00 97.00 556 PRO A C 1
ATOM 4317 O O . PRO A 1 556 ? 9.595 0.675 28.954 1.00 97.00 556 PRO A O 1
ATOM 4320 N N . VAL A 1 557 ? 7.864 -0.247 30.055 1.00 97.06 557 VAL A N 1
ATOM 4321 C CA . VAL A 1 557 ? 6.946 0.902 30.040 1.00 97.06 557 VAL A CA 1
ATOM 4322 C C . VAL A 1 557 ? 6.621 1.274 31.497 1.00 97.06 557 VAL A C 1
ATOM 4324 O O . VAL A 1 557 ? 6.347 0.381 32.298 1.00 97.06 557 VAL A O 1
ATOM 4327 N N . PRO A 1 558 ? 6.662 2.562 31.892 1.00 95.94 558 PRO A N 1
ATOM 4328 C CA . PRO A 1 558 ? 6.773 3.750 31.045 1.00 95.94 558 PRO A CA 1
ATOM 4329 C C . PRO A 1 558 ? 8.218 4.197 30.773 1.00 95.94 558 PRO A C 1
ATOM 4331 O O . PRO A 1 558 ? 8.452 4.930 29.815 1.00 95.94 558 PRO A O 1
ATOM 4334 N N . CYS A 1 559 ? 9.186 3.781 31.595 1.00 95.50 559 CYS A N 1
ATOM 4335 C CA . CYS A 1 559 ? 10.546 4.322 31.579 1.00 95.50 559 CYS A CA 1
ATOM 4336 C C . CYS A 1 559 ? 11.557 3.372 30.925 1.00 95.50 559 CYS A C 1
ATOM 4338 O O . CYS A 1 559 ? 11.827 2.300 31.459 1.00 95.50 559 CYS A O 1
ATOM 4340 N N . HIS A 1 560 ? 12.203 3.826 29.849 1.00 91.06 560 HIS A N 1
ATOM 4341 C CA . HIS A 1 560 ? 13.308 3.138 29.172 1.00 91.06 560 HIS A CA 1
ATOM 4342 C C . HIS A 1 560 ? 14.506 4.089 29.049 1.00 91.06 560 HIS A C 1
ATOM 4344 O O . HIS A 1 560 ? 14.386 5.217 28.556 1.00 91.06 560 HIS A O 1
ATOM 4350 N N . ASP A 1 561 ? 15.658 3.618 29.534 1.00 89.50 561 ASP A N 1
ATOM 4351 C CA . ASP A 1 561 ? 16.928 4.349 29.670 1.00 89.50 561 ASP A CA 1
ATOM 4352 C C . ASP A 1 561 ? 16.807 5.592 30.564 1.00 89.50 561 ASP A C 1
ATOM 4354 O O . ASP A 1 561 ? 17.294 6.674 30.253 1.00 89.50 561 ASP A O 1
ATOM 4358 N N . GLY A 1 562 ? 16.085 5.439 31.681 1.00 92.88 562 GLY A N 1
ATOM 4359 C CA . GLY A 1 562 ? 15.806 6.513 32.642 1.00 92.88 562 GLY A CA 1
ATOM 4360 C C . GLY A 1 562 ? 14.770 7.542 32.174 1.00 92.88 562 GLY A C 1
ATOM 4361 O O . GLY A 1 562 ? 14.395 8.416 32.951 1.00 92.88 562 GLY A O 1
ATOM 4362 N N . VAL A 1 563 ? 14.278 7.432 30.937 1.00 94.75 563 VAL A N 1
ATOM 4363 C CA . VAL A 1 563 ? 13.361 8.393 30.314 1.00 94.75 563 VAL A CA 1
ATOM 4364 C C . VAL A 1 563 ? 11.961 7.794 30.186 1.00 94.75 563 VAL A C 1
ATOM 4366 O O . VAL A 1 563 ? 11.788 6.734 29.585 1.00 94.75 563 VAL A O 1
ATOM 4369 N N . ASP A 1 564 ? 10.956 8.498 30.711 1.00 96.19 564 ASP A N 1
ATOM 4370 C CA . ASP A 1 564 ? 9.534 8.196 30.506 1.00 96.19 564 ASP A CA 1
ATOM 4371 C C . ASP A 1 564 ? 9.160 8.388 29.026 1.00 96.19 564 ASP A C 1
ATOM 4373 O O . ASP A 1 564 ? 9.123 9.518 28.534 1.00 96.19 564 ASP A O 1
ATOM 4377 N N . ARG A 1 565 ? 8.886 7.288 28.317 1.00 96.25 565 ARG A N 1
ATOM 4378 C CA . ARG A 1 565 ? 8.544 7.259 26.883 1.00 96.25 565 ARG A CA 1
ATOM 4379 C C . ARG A 1 565 ? 7.053 7.427 26.605 1.00 96.25 565 ARG A C 1
ATOM 4381 O O . ARG A 1 565 ? 6.662 7.500 25.447 1.00 96.25 565 ARG A O 1
ATOM 4388 N N . THR A 1 566 ? 6.222 7.540 27.642 1.00 97.00 566 THR A N 1
ATOM 4389 C CA . THR A 1 566 ? 4.785 7.831 27.489 1.00 97.00 566 THR A CA 1
ATOM 4390 C C . THR A 1 566 ? 4.513 9.296 27.150 1.00 97.00 566 THR A C 1
ATOM 4392 O O . THR A 1 566 ? 3.383 9.652 26.839 1.00 97.00 566 THR A O 1
ATOM 4395 N N . ARG A 1 567 ? 5.535 10.160 27.176 1.00 97.25 567 ARG A N 1
ATOM 4396 C CA . ARG A 1 567 ? 5.458 11.561 26.740 1.00 97.25 567 ARG A CA 1
ATOM 4397 C C . ARG A 1 567 ? 6.267 11.718 25.449 1.00 97.25 567 ARG A C 1
ATOM 4399 O O . ARG A 1 567 ? 7.487 11.553 25.510 1.00 97.25 567 ARG A O 1
ATOM 4406 N N . PRO A 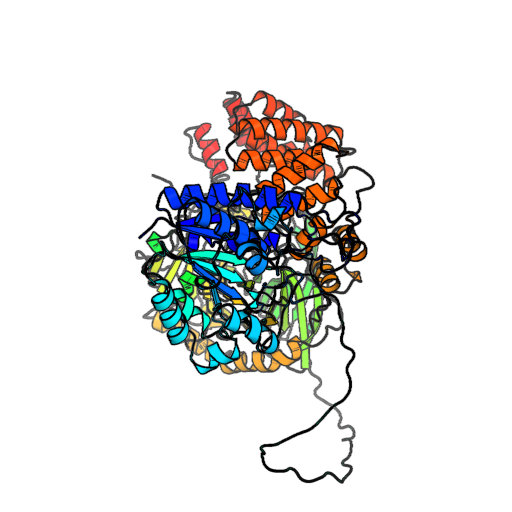1 568 ? 5.654 12.051 24.299 1.00 96.12 568 PRO A N 1
ATOM 4407 C CA . PRO A 1 568 ? 6.347 12.104 23.010 1.00 96.12 568 PRO A CA 1
ATOM 4408 C C . PRO A 1 568 ? 7.591 13.000 23.006 1.00 96.12 568 PRO A C 1
ATOM 4410 O O . PRO A 1 568 ? 8.647 12.600 22.515 1.00 96.12 568 PRO A O 1
ATOM 4413 N N . LEU A 1 569 ? 7.486 14.179 23.629 1.00 95.25 569 LEU A N 1
ATOM 4414 C CA . LEU A 1 569 ? 8.555 15.182 23.716 1.00 95.25 569 LEU A CA 1
ATOM 4415 C C . LEU A 1 569 ? 9.821 14.702 24.454 1.00 95.25 569 LEU A C 1
ATOM 4417 O O . LEU A 1 569 ? 10.906 15.234 24.205 1.00 95.25 569 LEU A O 1
ATOM 4421 N N . ASN A 1 570 ? 9.713 13.685 25.320 1.00 95.94 570 ASN A N 1
ATOM 4422 C CA . ASN A 1 570 ? 10.854 13.124 26.052 1.00 95.94 570 ASN A CA 1
ATOM 4423 C C . ASN A 1 570 ? 11.801 12.305 25.156 1.00 95.94 570 ASN A C 1
ATOM 4425 O O . ASN A 1 570 ? 12.962 12.095 25.515 1.00 95.94 570 ASN A O 1
ATOM 4429 N N . SER A 1 571 ? 11.339 11.823 23.999 1.00 92.94 571 SER A N 1
ATOM 4430 C CA . SER A 1 571 ? 12.202 11.131 23.038 1.00 92.94 571 SER A CA 1
ATOM 4431 C C . SER A 1 571 ? 12.929 12.136 22.144 1.00 92.94 571 SER A C 1
ATOM 4433 O O . SER A 1 571 ? 12.319 13.032 21.574 1.00 92.94 571 SER A O 1
ATOM 4435 N N . ARG A 1 572 ? 14.250 11.982 21.992 1.00 89.94 572 ARG A N 1
ATOM 4436 C CA . ARG A 1 572 ? 15.089 12.858 21.147 1.00 89.94 572 ARG A CA 1
ATOM 4437 C C . ARG A 1 572 ? 15.010 12.527 19.650 1.00 89.94 572 ARG A C 1
ATOM 4439 O O . ARG A 1 572 ? 15.185 13.418 18.828 1.00 89.94 572 ARG A O 1
ATOM 4446 N N . TYR A 1 573 ? 14.758 11.268 19.308 1.00 90.56 573 TYR A N 1
ATOM 4447 C CA . TYR A 1 573 ? 14.777 10.734 17.941 1.00 90.56 573 TYR A CA 1
ATOM 4448 C C . TYR A 1 573 ? 13.455 10.039 17.616 1.00 90.56 573 TYR A C 1
ATOM 4450 O O . TYR A 1 573 ? 12.690 9.733 18.537 1.00 90.56 573 TYR A O 1
ATOM 4458 N N . ALA A 1 574 ? 13.198 9.788 16.330 1.00 91.81 574 ALA A N 1
ATOM 4459 C CA . ALA A 1 574 ? 11.947 9.173 15.911 1.00 91.81 574 ALA A CA 1
ATOM 4460 C C . ALA A 1 574 ? 11.921 7.670 16.227 1.00 91.81 574 ALA A C 1
ATOM 4462 O O . ALA A 1 574 ? 12.906 6.957 15.995 1.00 91.81 574 ALA A O 1
ATOM 4463 N N . ALA A 1 575 ? 10.800 7.195 16.769 1.00 93.06 575 ALA A N 1
ATOM 4464 C CA . ALA A 1 575 ? 10.644 5.814 17.216 1.00 93.06 575 ALA A CA 1
ATOM 4465 C C . ALA A 1 575 ? 9.175 5.379 17.281 1.00 93.06 575 ALA A C 1
ATOM 4467 O O . ALA A 1 575 ? 8.288 6.169 17.612 1.00 93.06 575 ALA A O 1
ATOM 4468 N N . ASP A 1 576 ? 8.957 4.089 17.049 1.00 94.75 576 ASP A N 1
ATOM 4469 C CA . ASP A 1 576 ? 7.711 3.378 17.307 1.00 94.75 576 ASP A CA 1
ATOM 4470 C C . ASP A 1 576 ? 7.803 2.621 18.635 1.00 94.75 576 ASP A C 1
ATOM 4472 O O . ASP A 1 576 ? 8.834 2.023 18.945 1.00 94.75 576 ASP A O 1
ATOM 4476 N N . TYR A 1 577 ? 6.702 2.576 19.379 1.00 97.38 577 TYR A N 1
ATOM 4477 C CA . TYR A 1 577 ? 6.518 1.776 20.586 1.00 97.38 577 TYR A CA 1
ATOM 4478 C C . TYR A 1 577 ? 5.218 0.977 20.450 1.00 97.38 577 TYR A C 1
ATOM 4480 O O . TYR A 1 577 ? 4.126 1.521 20.610 1.00 97.38 577 TYR A O 1
ATOM 4488 N N . PHE A 1 578 ? 5.326 -0.313 20.134 1.00 97.38 578 PHE A N 1
ATOM 4489 C CA . PHE A 1 578 ? 4.196 -1.237 20.027 1.00 97.38 578 PHE A CA 1
ATOM 4490 C C . PHE A 1 578 ? 3.950 -1.912 21.386 1.00 97.38 578 PHE A C 1
ATOM 4492 O O . PHE A 1 578 ? 4.675 -2.828 21.772 1.00 97.38 578 PHE A O 1
ATOM 4499 N N . TYR A 1 579 ? 2.957 -1.439 22.134 1.00 98.12 579 TYR A N 1
ATOM 4500 C CA . TYR A 1 579 ? 2.612 -1.909 23.476 1.00 98.12 579 TYR A CA 1
ATOM 4501 C C . TYR A 1 579 ? 2.126 -3.370 23.466 1.00 98.12 579 TYR A C 1
ATOM 4503 O O . TYR A 1 579 ? 1.133 -3.699 22.813 1.00 98.12 579 TYR A O 1
ATOM 4511 N N . GLU A 1 580 ? 2.781 -4.246 24.236 1.00 95.94 580 GLU A N 1
ATOM 4512 C CA . GLU A 1 580 ? 2.380 -5.653 24.386 1.00 95.94 580 GLU A CA 1
ATOM 4513 C C . GLU A 1 580 ? 1.247 -5.742 25.425 1.00 95.94 580 GLU A C 1
ATOM 4515 O O . GLU A 1 580 ? 1.470 -5.964 26.615 1.00 95.94 580 GLU A O 1
ATOM 4520 N N . VAL A 1 581 ? 0.007 -5.509 24.983 1.00 96.38 581 VAL A N 1
ATOM 4521 C CA . VAL A 1 581 ? -1.177 -5.590 25.855 1.00 96.38 581 VAL A CA 1
ATOM 4522 C C . VAL A 1 581 ? -1.471 -7.059 26.208 1.00 96.38 581 VAL A C 1
ATOM 4524 O O . VAL A 1 581 ? -1.757 -7.840 25.293 1.00 96.38 581 VAL A O 1
ATOM 4527 N N . PRO A 1 582 ? -1.494 -7.449 27.501 1.00 94.12 582 PRO A N 1
ATOM 4528 C CA . PRO A 1 582 ? -1.765 -8.827 27.916 1.00 94.12 582 PRO A CA 1
ATOM 4529 C C . PRO A 1 582 ? -3.079 -9.373 27.349 1.00 94.12 582 PRO A C 1
ATOM 4531 O O . PRO A 1 582 ? -4.089 -8.667 27.300 1.00 94.12 582 PRO A O 1
ATOM 4534 N N . ASP A 1 583 ? -3.086 -10.631 26.910 1.00 91.19 583 ASP A N 1
ATOM 4535 C CA . ASP A 1 583 ? -4.280 -11.240 26.320 1.00 91.19 583 ASP A CA 1
ATOM 4536 C C . ASP A 1 583 ? -5.426 -11.350 27.349 1.00 91.19 583 ASP A C 1
ATOM 4538 O O . ASP A 1 583 ? -5.216 -11.628 28.529 1.00 91.19 583 ASP A O 1
ATOM 4542 N N . GLY A 1 584 ? -6.652 -11.055 26.904 1.00 91.38 584 GLY A N 1
ATOM 4543 C CA . GLY A 1 584 ? -7.837 -10.895 27.758 1.00 91.38 584 GLY A CA 1
ATOM 4544 C C . GLY A 1 584 ? -8.013 -9.494 28.370 1.00 91.38 584 GLY A C 1
ATOM 4545 O O . GLY A 1 584 ? -9.149 -9.099 28.647 1.00 91.38 584 GLY A O 1
ATOM 4546 N N . ARG A 1 585 ? -6.941 -8.697 28.526 1.00 95.75 585 ARG A N 1
ATOM 4547 C CA . ARG A 1 585 ? -7.053 -7.288 28.947 1.00 95.75 585 ARG A CA 1
ATOM 4548 C C . ARG A 1 585 ? -7.633 -6.447 27.807 1.00 95.75 585 ARG A C 1
ATOM 4550 O O . ARG A 1 585 ? -7.271 -6.631 26.644 1.00 95.75 585 ARG A O 1
ATOM 4557 N N . ARG A 1 586 ? -8.543 -5.523 28.145 1.00 97.25 586 ARG A N 1
ATOM 4558 C CA . ARG A 1 586 ? -9.267 -4.676 27.181 1.00 97.25 586 ARG A CA 1
ATOM 4559 C C . ARG A 1 586 ? -8.288 -3.947 26.258 1.00 97.25 586 ARG A C 1
ATOM 4561 O O . ARG A 1 586 ? -7.349 -3.314 26.730 1.00 97.25 586 ARG A O 1
ATOM 4568 N N . ARG A 1 587 ? -8.548 -3.962 24.950 1.00 98.19 587 ARG A N 1
ATOM 4569 C CA . ARG A 1 587 ? -7.741 -3.218 23.973 1.00 98.19 587 ARG A CA 1
ATOM 4570 C C . ARG A 1 587 ? -8.137 -1.733 23.961 1.00 98.19 587 ARG A C 1
ATOM 4572 O O . ARG A 1 587 ? -9.272 -1.387 23.615 1.00 98.19 587 ARG A O 1
ATOM 4579 N N . TRP A 1 588 ? -7.218 -0.852 24.357 1.00 98.75 588 TRP A N 1
ATOM 4580 C CA . TRP A 1 588 ? -7.389 0.606 24.315 1.00 98.75 588 TRP A CA 1
ATOM 4581 C C . TRP A 1 588 ? -6.043 1.347 24.269 1.00 98.75 588 TRP A C 1
ATOM 4583 O O . TRP A 1 588 ? -5.008 0.778 24.609 1.00 98.75 588 TRP A O 1
ATOM 4593 N N . ILE A 1 589 ? -6.066 2.607 23.832 1.00 98.88 589 ILE A N 1
ATOM 4594 C CA . ILE A 1 589 ? -4.963 3.576 23.941 1.00 98.88 589 ILE A CA 1
ATOM 4595 C C . ILE A 1 589 ? -5.553 4.986 24.072 1.00 98.88 589 ILE A C 1
ATOM 4597 O O . ILE A 1 589 ? -6.550 5.295 23.420 1.00 98.88 589 ILE A O 1
ATOM 4601 N N . ALA A 1 590 ? -4.973 5.833 24.919 1.00 98.81 590 ALA A N 1
ATOM 4602 C CA . ALA A 1 590 ? -5.428 7.206 25.145 1.00 98.81 590 ALA A CA 1
ATOM 4603 C C . ALA A 1 590 ? -4.275 8.211 25.059 1.00 98.81 590 ALA A C 1
ATOM 4605 O O . ALA A 1 590 ? -3.122 7.847 25.277 1.00 98.81 590 ALA A O 1
ATOM 4606 N N . ALA A 1 591 ? -4.593 9.477 24.789 1.00 98.69 591 ALA A N 1
ATOM 4607 C CA . ALA A 1 591 ? -3.651 10.594 24.814 1.00 98.69 591 ALA A CA 1
ATOM 4608 C C . ALA A 1 591 ? -4.282 11.786 25.549 1.00 98.69 591 ALA A C 1
ATOM 4610 O O . ALA A 1 591 ? -5.206 12.415 25.030 1.00 98.69 591 ALA A O 1
ATOM 4611 N N . LEU A 1 592 ? -3.794 12.068 26.761 1.00 98.56 592 LEU A N 1
ATOM 4612 C CA . LEU A 1 592 ? -4.362 13.031 27.716 1.00 98.56 592 LEU A CA 1
ATOM 4613 C C . LEU A 1 592 ? -3.389 14.188 27.980 1.00 98.56 592 LEU A C 1
ATOM 4615 O O . LEU A 1 592 ? -2.179 13.986 27.943 1.00 98.56 592 LEU A O 1
ATOM 4619 N N . ASP A 1 593 ? -3.882 15.396 28.248 1.00 97.56 593 ASP A N 1
ATOM 4620 C CA . ASP A 1 593 ? -3.039 16.507 28.729 1.00 97.56 593 ASP A CA 1
ATOM 4621 C C . ASP A 1 593 ? -2.729 16.418 30.233 1.00 97.56 593 ASP A C 1
ATOM 4623 O O . ASP A 1 593 ? -3.099 15.462 30.912 1.00 97.56 593 ASP A O 1
ATOM 4627 N N . ALA A 1 594 ? -2.024 17.431 30.748 1.00 96.25 594 ALA A N 1
ATOM 4628 C CA . ALA A 1 594 ? -1.691 17.584 32.161 1.00 96.25 594 ALA A CA 1
ATOM 4629 C C . ALA A 1 594 ? -2.922 17.687 33.085 1.00 96.25 594 ALA A C 1
ATOM 4631 O O . ALA A 1 594 ? -2.823 17.303 34.249 1.00 96.25 594 ALA A O 1
ATOM 4632 N N . ASP A 1 595 ? -4.067 18.149 32.572 1.00 96.75 595 ASP A N 1
ATOM 4633 C CA . ASP A 1 595 ? -5.337 18.201 33.309 1.00 96.75 595 ASP A CA 1
ATOM 4634 C C . ASP A 1 595 ? -6.082 16.847 33.283 1.00 96.75 595 ASP A C 1
ATOM 4636 O O . ASP A 1 595 ? -7.043 16.640 34.023 1.00 96.75 595 ASP A O 1
ATOM 4640 N N . GLY A 1 596 ? -5.619 15.896 32.461 1.00 97.38 596 GLY A N 1
ATOM 4641 C CA . GLY A 1 596 ? -6.187 14.555 32.319 1.00 97.38 596 GLY A CA 1
ATOM 4642 C C . GLY A 1 596 ? -7.254 14.418 31.236 1.00 97.38 596 GLY A C 1
ATOM 4643 O O . GLY A 1 596 ? -7.874 13.359 31.131 1.00 97.38 596 GLY A O 1
ATOM 4644 N N . HIS A 1 597 ? -7.467 15.450 30.417 1.00 97.88 597 HIS A N 1
ATOM 4645 C CA . HIS A 1 597 ? -8.464 15.456 29.351 1.00 97.88 597 HIS A CA 1
ATOM 4646 C C . HIS A 1 597 ? -7.843 15.052 28.009 1.00 97.88 597 HIS A C 1
ATOM 4648 O O . HIS A 1 597 ? -6.779 15.537 27.613 1.00 97.88 597 HIS A O 1
ATOM 4654 N N . GLY A 1 598 ? -8.539 14.237 27.219 1.00 97.81 598 GLY A N 1
ATOM 4655 C CA . GLY A 1 598 ? -8.051 13.885 25.886 1.00 97.81 598 GLY A CA 1
ATOM 4656 C C . GLY A 1 598 ? -8.890 12.861 25.142 1.00 97.81 598 GLY A C 1
ATOM 4657 O O . GLY A 1 598 ? -10.071 12.698 25.427 1.00 97.81 598 GLY A O 1
ATOM 4658 N N . LEU A 1 599 ? -8.269 12.203 24.164 1.00 98.69 599 LEU A N 1
ATOM 4659 C CA . LEU A 1 599 ? -8.884 11.173 23.326 1.00 98.69 599 LEU A CA 1
ATOM 4660 C C . LEU A 1 599 ? -8.581 9.779 23.881 1.00 98.69 599 LEU A C 1
ATOM 4662 O O . LEU A 1 599 ? -7.457 9.516 24.312 1.00 98.69 599 LEU A O 1
ATOM 4666 N N . VAL A 1 600 ? -9.539 8.860 23.767 1.00 98.88 600 VAL A N 1
ATOM 4667 C CA . VAL A 1 600 ? -9.308 7.414 23.874 1.00 98.88 600 VAL A CA 1
ATOM 4668 C C . VAL A 1 600 ? -9.848 6.682 22.646 1.00 98.88 600 VAL A C 1
ATOM 4670 O O . VAL A 1 600 ? -10.956 6.955 22.180 1.00 98.88 600 VAL A O 1
ATOM 4673 N N . GLN A 1 601 ? -9.065 5.726 22.146 1.00 98.81 601 GLN A N 1
ATOM 4674 C CA . GLN A 1 601 ? -9.511 4.669 21.243 1.00 98.81 601 GLN A CA 1
ATOM 4675 C C . GLN A 1 601 ? -9.642 3.368 22.039 1.00 98.81 601 GLN A C 1
ATOM 4677 O O . GLN A 1 601 ? -8.784 3.030 22.857 1.00 98.81 601 GLN A O 1
ATOM 4682 N N . THR A 1 602 ? -10.700 2.604 21.787 1.00 98.88 602 THR A N 1
ATOM 4683 C CA . THR A 1 602 ? -10.864 1.230 22.286 1.00 98.88 602 THR A CA 1
ATOM 4684 C C . THR A 1 602 ? -11.551 0.372 21.227 1.00 98.88 602 THR A C 1
ATOM 4686 O O . THR A 1 602 ? -12.224 0.905 20.350 1.00 98.88 602 THR A O 1
ATOM 4689 N N . SER A 1 603 ? -11.369 -0.948 21.266 1.00 98.81 603 SER A N 1
ATOM 4690 C CA . SER A 1 603 ? -11.929 -1.858 20.260 1.00 98.81 603 SER A CA 1
ATOM 4691 C C . SER A 1 603 ? -12.379 -3.189 20.856 1.00 98.81 603 SER A C 1
ATOM 4693 O O . SER A 1 603 ? -12.024 -3.528 21.986 1.00 98.81 603 SER A O 1
ATOM 4695 N N . THR A 1 604 ? -13.090 -3.980 20.054 1.00 98.50 604 THR A N 1
ATOM 4696 C CA . THR A 1 604 ? -13.174 -5.439 20.233 1.00 98.50 604 THR A CA 1
ATOM 4697 C C . THR A 1 604 ? -11.780 -6.084 20.119 1.00 98.50 604 THR A C 1
ATOM 4699 O O . THR A 1 604 ? -10.901 -5.548 19.433 1.00 98.50 604 THR A O 1
ATOM 4702 N N . ASP A 1 605 ? -11.572 -7.247 20.747 1.00 96.94 605 ASP A N 1
ATOM 4703 C CA . ASP A 1 605 ? -10.234 -7.849 20.945 1.00 96.94 605 ASP A CA 1
ATOM 4704 C C . ASP A 1 605 ? -9.485 -8.270 19.663 1.00 96.94 605 ASP A C 1
ATOM 4706 O O . ASP A 1 605 ? -8.268 -8.457 19.720 1.00 96.94 605 ASP A O 1
ATOM 4710 N N . VAL A 1 606 ? -10.181 -8.391 18.522 1.00 96.62 606 VAL A N 1
ATOM 4711 C CA . VAL A 1 606 ? -9.616 -8.718 17.192 1.00 96.62 606 VAL A CA 1
ATOM 4712 C C . VAL A 1 606 ? -8.510 -7.740 16.776 1.00 96.62 606 VAL A C 1
ATOM 4714 O O . VAL A 1 606 ? -7.502 -8.145 16.200 1.00 96.62 606 VAL A O 1
ATOM 4717 N N . LEU A 1 607 ? -8.671 -6.455 17.097 1.00 96.44 607 LEU A N 1
ATOM 4718 C CA . LEU A 1 607 ? -7.687 -5.417 16.807 1.00 96.44 607 LEU A CA 1
ATOM 4719 C C . LEU A 1 607 ? -6.657 -5.368 17.951 1.00 96.44 607 LEU A C 1
ATOM 4721 O O . LEU A 1 607 ? -6.788 -4.583 18.897 1.00 96.44 607 LEU A O 1
ATOM 4725 N N . ARG A 1 608 ? -5.677 -6.280 17.895 1.00 95.50 608 ARG A N 1
ATOM 4726 C CA . ARG A 1 608 ? -4.722 -6.589 18.973 1.00 95.50 608 ARG A CA 1
ATOM 4727 C C . ARG A 1 608 ? -3.787 -5.435 19.340 1.00 95.50 608 ARG A C 1
ATOM 4729 O O . ARG A 1 608 ? -3.688 -5.085 20.515 1.00 95.50 608 ARG A O 1
ATOM 4736 N N . GLY A 1 609 ? -3.053 -4.908 18.364 1.00 97.25 609 GLY A N 1
ATOM 4737 C CA . GLY A 1 609 ? -1.900 -4.037 18.582 1.00 97.25 609 GLY A CA 1
ATOM 4738 C C . GLY A 1 609 ? -2.282 -2.640 19.045 1.00 97.25 609 GLY A C 1
ATOM 4739 O O . GLY A 1 609 ? -3.348 -2.125 18.695 1.00 97.25 609 GLY A O 1
ATOM 4740 N N . ARG A 1 610 ? -1.395 -2.008 19.818 1.00 98.50 610 ARG A N 1
ATOM 4741 C CA . ARG A 1 610 ? -1.454 -0.583 20.167 1.00 98.50 610 ARG A CA 1
ATOM 4742 C C . ARG A 1 610 ? -0.072 0.032 20.014 1.00 98.50 610 ARG A C 1
ATOM 4744 O O . ARG A 1 610 ? 0.902 -0.540 20.487 1.00 98.50 610 ARG A O 1
ATOM 4751 N N . LYS A 1 611 ? 0.014 1.174 19.339 1.00 98.25 611 LYS A N 1
ATOM 4752 C CA . LYS A 1 611 ? 1.270 1.828 18.957 1.00 98.25 611 LYS A CA 1
ATOM 4753 C C . LYS A 1 611 ? 1.276 3.281 19.418 1.00 98.25 611 LYS A C 1
ATOM 4755 O O . LYS A 1 611 ? 0.258 3.953 19.290 1.00 98.25 611 LYS A O 1
ATOM 4760 N N . LEU A 1 612 ? 2.434 3.764 19.852 1.00 98.56 612 LEU A N 1
ATOM 4761 C CA . LEU A 1 612 ? 2.813 5.175 19.806 1.00 98.56 612 LEU A CA 1
ATOM 4762 C C . LEU A 1 612 ? 3.945 5.359 18.782 1.00 98.56 612 LEU A C 1
ATOM 4764 O O . LEU A 1 612 ? 4.936 4.641 18.856 1.00 98.56 612 LEU A O 1
ATOM 4768 N N . PHE A 1 613 ? 3.832 6.314 17.862 1.00 97.56 613 PHE A N 1
ATOM 4769 C CA . PHE A 1 613 ? 4.959 6.844 17.088 1.00 97.56 613 PHE A CA 1
ATOM 4770 C C . PHE A 1 613 ? 5.244 8.297 17.470 1.00 97.56 613 PHE A C 1
ATOM 4772 O O . PHE A 1 613 ? 4.329 9.101 17.673 1.00 97.56 613 PHE A O 1
ATOM 4779 N N . VAL A 1 614 ? 6.532 8.625 17.568 1.00 96.56 614 VAL A N 1
ATOM 4780 C CA . VAL A 1 614 ? 7.035 9.956 17.921 1.00 96.56 614 VAL A CA 1
ATOM 4781 C C . VAL A 1 614 ? 8.045 10.422 16.877 1.00 96.56 614 VAL A C 1
ATOM 4783 O O . VAL A 1 614 ? 8.898 9.643 16.464 1.00 96.56 614 VAL A O 1
ATOM 4786 N N . TRP A 1 615 ? 8.010 11.706 16.509 1.00 93.62 615 TRP A N 1
ATOM 4787 C CA . TRP A 1 615 ? 9.041 12.349 15.672 1.00 93.62 615 TRP A CA 1
ATOM 4788 C C . TRP A 1 615 ? 10.353 12.600 16.423 1.00 93.62 615 TRP A C 1
ATOM 4790 O O . TRP A 1 615 ? 11.428 12.677 15.830 1.00 93.62 615 TRP A O 1
ATOM 4800 N N . GLY A 1 616 ? 10.248 12.749 17.742 1.00 90.88 616 GLY A N 1
ATOM 4801 C CA . GLY A 1 616 ? 11.327 13.178 18.617 1.00 90.88 616 GLY A CA 1
ATOM 4802 C C . GLY A 1 616 ? 11.563 14.695 18.620 1.00 90.88 616 GLY A C 1
ATOM 4803 O O . GLY A 1 616 ? 11.177 15.427 17.708 1.00 90.88 616 GLY A O 1
ATOM 4804 N N . SER A 1 617 ? 12.207 15.174 19.684 1.00 91.50 617 SER A N 1
ATOM 4805 C CA . SER A 1 617 ? 12.518 16.590 19.920 1.00 91.50 617 SER A CA 1
ATOM 4806 C C . SER A 1 617 ? 13.813 17.086 19.250 1.00 91.50 617 SER A C 1
ATOM 4808 O O . SER A 1 617 ? 14.107 18.279 19.307 1.00 91.50 617 SER A O 1
ATOM 4810 N N . GLY A 1 618 ? 14.582 16.207 18.597 1.00 90.25 618 GLY A N 1
ATOM 4811 C CA . GLY A 1 618 ? 15.793 16.555 17.846 1.00 90.25 618 GLY A CA 1
ATOM 4812 C C . GLY A 1 618 ? 15.525 17.272 16.508 1.00 90.25 618 GLY A C 1
ATOM 4813 O O . GLY A 1 618 ? 14.396 17.239 16.011 1.00 90.25 618 GLY A O 1
ATOM 4814 N N . PRO A 1 619 ? 16.553 17.899 15.892 1.00 89.25 619 PRO A N 1
ATOM 4815 C CA . PRO A 1 619 ? 16.387 18.812 14.755 1.00 89.25 619 PRO A CA 1
ATOM 4816 C C . PRO A 1 619 ? 15.593 18.234 13.579 1.00 89.25 619 PRO A C 1
ATOM 4818 O O . PRO A 1 619 ? 14.594 18.829 13.186 1.00 89.25 619 PRO A O 1
ATOM 4821 N N . GLY A 1 620 ? 15.961 17.050 13.076 1.00 89.62 620 GLY A N 1
ATOM 4822 C CA . GLY A 1 620 ? 15.249 16.422 11.962 1.00 89.62 620 GLY A CA 1
ATOM 4823 C C . GLY A 1 620 ? 13.808 16.027 12.285 1.00 89.62 620 GLY A C 1
ATOM 4824 O O . GLY A 1 620 ? 12.933 16.177 11.437 1.00 89.62 620 GLY A O 1
ATOM 4825 N N . GLY A 1 621 ? 13.532 15.603 13.523 1.00 91.12 621 GLY A N 1
ATOM 4826 C CA . GLY A 1 621 ? 12.171 15.329 13.998 1.00 91.12 621 GLY A CA 1
ATOM 4827 C C . GLY A 1 621 ? 11.296 16.585 13.979 1.00 91.12 621 GLY A C 1
ATOM 4828 O O . GLY A 1 621 ? 10.199 16.572 13.420 1.00 91.12 621 GLY A O 1
ATOM 4829 N N . ARG A 1 622 ? 11.813 17.711 14.495 1.00 91.50 622 ARG A N 1
ATOM 4830 C CA . ARG A 1 622 ? 11.150 19.025 14.383 1.00 91.50 622 ARG A CA 1
ATOM 4831 C C . ARG A 1 622 ? 10.959 19.439 12.924 1.00 91.50 622 ARG A C 1
ATOM 4833 O O . ARG A 1 622 ? 9.859 19.844 12.547 1.00 91.50 622 ARG A O 1
ATOM 4840 N N . ARG A 1 623 ? 11.997 19.280 12.098 1.00 91.88 623 ARG A N 1
ATOM 4841 C CA . ARG A 1 623 ? 11.982 19.674 10.688 1.00 91.88 623 ARG A CA 1
ATOM 4842 C C . ARG A 1 623 ? 10.934 18.910 9.881 1.00 91.88 623 ARG A C 1
ATOM 4844 O O . ARG A 1 623 ? 10.244 19.535 9.082 1.00 91.88 623 ARG A O 1
ATOM 4851 N N . TRP A 1 624 ? 10.764 17.604 10.102 1.00 92.81 624 TRP A N 1
ATOM 4852 C CA . TRP A 1 624 ? 9.697 16.829 9.457 1.00 92.81 624 TRP A CA 1
ATOM 4853 C C . TRP A 1 624 ? 8.300 17.280 9.881 1.00 92.81 624 TRP A C 1
ATOM 4855 O O . TRP A 1 624 ? 7.431 17.412 9.021 1.00 92.81 624 TRP A O 1
ATOM 4865 N N . GLN A 1 625 ? 8.080 17.587 11.164 1.00 92.00 625 GLN A N 1
ATOM 4866 C CA . GLN A 1 625 ? 6.792 18.127 11.611 1.00 92.00 625 GLN A CA 1
ATOM 4867 C C . GLN A 1 625 ? 6.471 19.461 10.917 1.00 92.00 625 GLN A C 1
ATOM 4869 O O . GLN A 1 625 ? 5.404 19.598 10.322 1.00 92.00 625 GLN A O 1
ATOM 4874 N N . GLU A 1 626 ? 7.419 20.404 10.888 1.00 91.50 626 GLU A N 1
ATOM 4875 C CA . GLU A 1 626 ? 7.296 21.671 10.144 1.00 91.50 626 GLU A CA 1
ATOM 4876 C C . GLU A 1 626 ? 7.065 21.457 8.637 1.00 91.50 626 GLU A C 1
ATOM 4878 O O . GLU A 1 626 ? 6.321 22.201 7.999 1.00 91.50 626 GLU A O 1
ATOM 4883 N N . TRP A 1 627 ? 7.680 20.424 8.060 1.00 91.88 627 TRP A N 1
ATOM 4884 C CA . TRP A 1 627 ? 7.558 20.056 6.648 1.00 91.88 627 TRP A CA 1
ATOM 4885 C C . TRP A 1 627 ? 6.194 19.466 6.272 1.00 91.88 627 TRP A C 1
ATOM 4887 O O . TRP A 1 627 ? 5.860 19.387 5.087 1.00 91.88 627 TRP A O 1
ATOM 4897 N N . LEU A 1 628 ? 5.376 19.071 7.244 1.00 93.62 628 LEU A N 1
ATOM 4898 C CA . LEU A 1 628 ? 4.060 18.467 7.020 1.00 93.62 628 LEU A CA 1
ATOM 4899 C C . LEU A 1 628 ? 2.892 19.452 7.208 1.00 93.62 628 LEU A C 1
ATOM 4901 O O . LEU A 1 628 ? 1.764 19.126 6.847 1.00 93.62 628 LEU A O 1
ATOM 4905 N N . THR A 1 629 ? 3.146 20.657 7.726 1.00 93.31 629 THR A N 1
ATOM 4906 C CA . THR A 1 629 ? 2.108 21.647 8.069 1.00 93.31 629 THR A CA 1
ATOM 4907 C C . THR A 1 629 ? 2.532 23.084 7.698 1.00 93.31 629 THR A C 1
ATOM 4909 O O . THR A 1 629 ? 3.346 23.298 6.791 1.00 93.31 629 THR A O 1
ATOM 4912 N N . GLU A 1 630 ? 1.952 24.101 8.335 1.00 91.12 630 GLU A N 1
ATOM 4913 C CA . GLU A 1 630 ? 2.407 25.493 8.304 1.00 91.12 630 GLU A CA 1
ATOM 4914 C C . GLU A 1 630 ? 2.986 25.963 9.656 1.00 91.12 630 GLU A C 1
ATOM 4916 O O . GLU A 1 630 ? 2.696 25.376 10.700 1.00 91.12 630 GLU A O 1
ATOM 4921 N N . PRO A 1 631 ? 3.838 27.006 9.680 1.00 88.50 631 PRO A N 1
ATOM 4922 C CA . PRO A 1 631 ? 4.422 27.494 10.927 1.00 88.50 631 PRO A CA 1
ATOM 4923 C C . PRO A 1 631 ? 3.355 27.887 11.957 1.00 88.50 631 PRO A C 1
ATOM 4925 O O . PRO A 1 631 ? 2.439 28.647 11.656 1.00 88.50 631 PRO A O 1
ATOM 4928 N N . GLY A 1 632 ? 3.505 27.401 13.192 1.00 85.81 632 GLY A N 1
ATOM 4929 C CA . GLY A 1 632 ? 2.620 27.738 14.312 1.00 85.81 632 GLY A CA 1
ATOM 4930 C C . GLY A 1 632 ? 1.506 26.730 14.624 1.00 85.81 632 GLY A C 1
ATOM 4931 O O . GLY A 1 632 ? 0.862 26.889 15.654 1.00 85.81 632 GLY A O 1
ATOM 4932 N N . THR A 1 633 ? 1.306 25.664 13.834 1.00 86.56 633 THR A N 1
ATOM 4933 C CA . THR A 1 633 ? 0.293 24.621 14.141 1.00 86.56 633 THR A CA 1
ATOM 4934 C C . THR A 1 633 ? 0.565 23.847 15.443 1.00 86.56 633 THR A C 1
ATOM 4936 O O . THR A 1 633 ? -0.331 23.205 15.982 1.00 86.56 633 THR A O 1
ATOM 4939 N N . GLY A 1 634 ? 1.802 23.874 15.949 1.00 89.31 634 GLY A N 1
ATOM 4940 C CA . GLY A 1 634 ? 2.261 22.928 16.968 1.00 89.31 634 GLY A CA 1
ATOM 4941 C C . GLY A 1 634 ? 2.525 21.538 16.378 1.00 89.31 634 GLY A C 1
ATOM 4942 O O . GLY A 1 634 ? 2.242 21.282 15.203 1.00 89.31 634 GLY A O 1
ATOM 4943 N N . GLY A 1 635 ? 3.115 20.657 17.184 1.00 94.19 635 GLY A N 1
ATOM 4944 C CA . GLY A 1 635 ? 3.444 19.294 16.776 1.00 94.19 635 GLY A CA 1
ATOM 4945 C C . GLY A 1 635 ? 2.470 18.231 17.284 1.00 94.19 635 GLY A C 1
ATOM 4946 O O . GLY A 1 635 ? 1.568 18.495 18.083 1.00 94.19 635 GLY A O 1
ATOM 4947 N N . TYR A 1 636 ? 2.671 17.008 16.807 1.00 97.50 636 TYR A N 1
ATOM 4948 C CA . TYR A 1 636 ? 1.814 15.854 17.040 1.00 97.50 636 TYR A CA 1
ATOM 4949 C C . TYR A 1 636 ? 2.623 14.572 17.236 1.00 97.50 636 TYR A C 1
ATOM 4951 O O . TYR A 1 636 ? 3.767 14.452 16.806 1.00 97.50 636 TYR A O 1
ATOM 4959 N N . CYS A 1 637 ? 2.005 13.591 17.875 1.00 98.06 637 CYS A N 1
ATOM 4960 C CA . CYS A 1 637 ? 2.417 12.197 17.841 1.00 98.06 637 CYS A CA 1
ATOM 4961 C C . CYS A 1 637 ? 1.288 11.361 17.230 1.00 98.06 637 CYS A C 1
ATOM 4963 O O . CYS A 1 637 ? 0.182 11.858 16.997 1.00 98.06 637 CYS A O 1
ATOM 4965 N N . GLU A 1 638 ? 1.557 10.091 16.961 1.00 98.62 638 GLU A N 1
ATOM 4966 C CA . GLU A 1 638 ? 0.545 9.176 16.443 1.00 98.62 638 GLU A CA 1
ATOM 4967 C C . GLU A 1 638 ? 0.288 8.053 17.441 1.00 98.62 638 GLU A C 1
ATOM 4969 O O . GLU A 1 638 ? 1.183 7.258 17.730 1.00 98.62 638 GLU A O 1
ATOM 4974 N N . ILE A 1 639 ? -0.945 7.955 17.937 1.00 98.75 639 ILE A N 1
ATOM 4975 C CA . ILE A 1 639 ? -1.425 6.745 18.610 1.00 98.75 639 ILE A CA 1
ATOM 4976 C C . ILE A 1 639 ? -2.142 5.882 17.571 1.00 98.75 639 ILE A C 1
ATOM 4978 O O . ILE A 1 639 ? -2.855 6.401 16.720 1.00 98.75 639 ILE A O 1
ATOM 4982 N N . GLN A 1 640 ? -1.935 4.568 17.568 1.00 98.69 640 GLN A N 1
ATOM 4983 C CA . GLN A 1 640 ? -2.508 3.706 16.528 1.00 98.69 640 GLN A CA 1
ATOM 4984 C C . GLN A 1 640 ? -2.988 2.363 17.089 1.00 98.69 640 GLN A C 1
ATOM 4986 O O . GLN A 1 640 ? -2.481 1.884 18.108 1.00 98.69 640 GLN A O 1
ATOM 4991 N N . ALA A 1 641 ? -3.948 1.735 16.409 1.00 98.62 641 ALA A N 1
ATOM 4992 C CA . ALA A 1 641 ? -4.479 0.415 16.749 1.00 98.62 641 ALA A CA 1
ATOM 4993 C C . ALA A 1 641 ? -4.532 -0.497 15.514 1.00 98.62 641 ALA A C 1
ATOM 4995 O O . ALA A 1 641 ? -4.937 -0.045 14.447 1.00 98.62 641 ALA A O 1
ATOM 4996 N N . GLY A 1 642 ? -4.128 -1.765 15.636 1.00 98.00 642 GLY A N 1
ATOM 4997 C CA . GLY A 1 642 ? -3.938 -2.647 14.475 1.00 98.00 642 GLY A CA 1
ATOM 4998 C C . GLY A 1 642 ? -4.199 -4.129 14.722 1.00 98.00 642 GLY A C 1
ATOM 4999 O O . GLY A 1 642 ? -4.368 -4.563 15.859 1.00 98.00 642 GLY A O 1
ATOM 5000 N N . LEU A 1 643 ? -4.262 -4.913 13.641 1.00 96.94 643 LEU A N 1
ATOM 5001 C CA . LEU A 1 643 ? -4.614 -6.344 13.699 1.00 96.94 643 LEU A CA 1
ATOM 5002 C C . LEU A 1 643 ? -3.514 -7.227 14.317 1.00 96.94 643 LEU A C 1
ATOM 5004 O O . LEU A 1 643 ? -3.817 -8.172 15.043 1.00 96.94 643 LEU A O 1
ATOM 5008 N N . ALA A 1 644 ? -2.244 -6.929 14.037 1.00 95.38 644 ALA A N 1
ATOM 5009 C CA . ALA A 1 644 ? -1.086 -7.647 14.578 1.00 95.38 644 ALA A CA 1
ATOM 5010 C C . ALA A 1 644 ? -0.502 -6.935 15.815 1.00 95.38 644 ALA A C 1
ATOM 5012 O O . ALA A 1 644 ? -1.051 -5.925 16.252 1.00 95.38 644 ALA A O 1
ATOM 5013 N N . ARG A 1 645 ? 0.601 -7.431 16.404 1.00 94.19 645 ARG A N 1
ATOM 5014 C CA . ARG A 1 645 ? 1.273 -6.709 17.509 1.00 94.19 645 ARG A CA 1
ATOM 5015 C C . ARG A 1 645 ? 1.912 -5.410 17.022 1.00 94.19 645 ARG A C 1
ATOM 5017 O O . ARG A 1 645 ? 1.765 -4.372 17.661 1.00 94.19 645 ARG A O 1
ATOM 5024 N N . THR A 1 646 ? 2.609 -5.488 15.893 1.00 93.94 646 THR A N 1
ATOM 5025 C CA . THR A 1 646 ? 3.427 -4.432 15.291 1.00 93.94 646 THR A CA 1
ATOM 5026 C C . THR A 1 646 ? 2.994 -4.136 13.853 1.00 93.94 646 THR A C 1
ATOM 5028 O O . THR A 1 646 ? 2.254 -4.900 13.233 1.00 93.94 646 THR A O 1
ATOM 5031 N N . GLN A 1 647 ? 3.478 -3.029 13.286 1.00 92.25 647 GLN A N 1
ATOM 5032 C CA . GLN A 1 647 ? 3.246 -2.686 11.873 1.00 92.25 647 GLN A CA 1
ATOM 5033 C C . GLN A 1 647 ? 4.088 -3.494 10.878 1.00 92.25 647 GLN A C 1
ATOM 5035 O O . GLN A 1 647 ? 3.932 -3.344 9.670 1.00 92.25 647 GLN A O 1
ATOM 5040 N N . LEU A 1 648 ? 4.972 -4.362 11.362 1.00 90.19 648 LEU A N 1
ATOM 5041 C CA . LEU A 1 648 ? 5.872 -5.158 10.528 1.00 90.19 648 LEU A CA 1
ATOM 5042 C C . LEU A 1 648 ? 5.241 -6.514 10.139 1.00 90.19 648 LEU A C 1
ATOM 5044 O O . LEU A 1 648 ? 5.717 -7.204 9.241 1.00 90.19 648 LEU A O 1
ATOM 5048 N N . GLU A 1 649 ? 4.160 -6.898 10.820 1.00 92.56 649 GLU A N 1
ATOM 5049 C CA . GLU A 1 649 ? 3.451 -8.171 10.681 1.00 92.56 649 GLU A CA 1
ATOM 5050 C C . GLU A 1 649 ? 2.272 -8.090 9.697 1.00 92.56 649 GLU A C 1
ATOM 5052 O O . GLU A 1 649 ? 1.526 -7.111 9.668 1.00 92.56 649 GLU A O 1
ATOM 5057 N N . HIS A 1 650 ? 2.045 -9.176 8.954 1.00 94.00 650 HIS A N 1
ATOM 5058 C CA . HIS A 1 650 ? 0.859 -9.382 8.123 1.00 94.00 650 HIS A CA 1
ATOM 5059 C C . HIS A 1 650 ? 0.048 -10.577 8.644 1.00 94.00 650 HIS A C 1
ATOM 5061 O O . HIS A 1 650 ? 0.582 -11.664 8.883 1.00 94.00 650 HIS A O 1
ATOM 5067 N N . VAL A 1 651 ? -1.263 -10.393 8.809 1.00 94.00 651 VAL A N 1
ATOM 5068 C CA . VAL A 1 651 ? -2.174 -11.438 9.293 1.00 94.00 651 VAL A CA 1
ATOM 5069 C C . VAL A 1 651 ? -2.691 -12.247 8.107 1.00 94.00 651 VAL A C 1
ATOM 5071 O O . VAL A 1 651 ? -3.068 -11.702 7.075 1.00 94.00 651 VAL A O 1
ATOM 5074 N N . ARG A 1 652 ? -2.728 -13.572 8.242 1.00 94.81 652 ARG A N 1
ATOM 5075 C CA . ARG A 1 652 ? -3.242 -14.459 7.197 1.00 94.81 652 ARG A CA 1
ATOM 5076 C C . ARG A 1 652 ? -4.772 -14.474 7.191 1.00 94.81 652 ARG A C 1
ATOM 5078 O O . ARG A 1 652 ? -5.378 -14.924 8.159 1.00 94.81 652 ARG A O 1
ATOM 5085 N N . LEU A 1 653 ? -5.364 -14.038 6.082 1.00 96.00 653 LEU A N 1
ATOM 5086 C CA . LEU A 1 653 ? -6.788 -14.156 5.776 1.00 96.00 653 LEU A CA 1
ATOM 5087 C C . LEU A 1 653 ? -6.978 -15.335 4.805 1.00 96.00 653 LEU A C 1
ATOM 5089 O O . LEU A 1 653 ? -6.250 -15.449 3.819 1.00 96.00 653 LEU A O 1
ATOM 5093 N N . GLU A 1 654 ? -7.888 -16.259 5.105 1.00 96.44 654 GLU A N 1
ATOM 5094 C CA . GLU A 1 654 ? -8.059 -17.510 4.347 1.00 96.44 654 GLU A CA 1
ATOM 5095 C C . GLU A 1 654 ? -8.973 -17.316 3.116 1.00 96.44 654 GLU A C 1
ATOM 5097 O O . GLU A 1 654 ? -9.639 -16.282 3.009 1.00 96.44 654 GLU A O 1
ATOM 5102 N N . PRO A 1 655 ? -8.996 -18.255 2.146 1.00 92.94 655 PRO A N 1
ATOM 5103 C CA . PRO A 1 655 ? -9.895 -18.190 0.991 1.00 92.94 655 PRO A CA 1
ATOM 5104 C C . PRO A 1 655 ? -11.360 -17.970 1.376 1.00 92.94 655 PRO A C 1
ATOM 5106 O O . PRO A 1 655 ? -11.866 -18.631 2.284 1.00 92.94 655 PRO A O 1
ATOM 5109 N N . GLY A 1 656 ? -12.046 -17.064 0.678 1.00 94.19 656 GLY A N 1
ATOM 5110 C CA . GLY A 1 656 ? -13.470 -16.772 0.890 1.00 94.19 656 GLY A CA 1
ATOM 5111 C C . GLY A 1 656 ? -13.844 -16.220 2.275 1.00 94.19 656 GLY A C 1
ATOM 5112 O O . GLY A 1 656 ? -15.034 -16.136 2.577 1.00 94.19 656 GLY A O 1
ATOM 5113 N N . SER A 1 657 ? -12.875 -15.883 3.136 1.00 96.25 657 SER A N 1
ATOM 5114 C CA . SER A 1 657 ? -13.128 -15.447 4.513 1.00 96.25 657 SER A CA 1
ATOM 5115 C C . SER A 1 657 ? -13.097 -13.923 4.669 1.00 96.25 657 SER A C 1
ATOM 5117 O O . SER A 1 657 ? -12.500 -13.198 3.873 1.00 96.25 657 SER A O 1
ATOM 5119 N N . GLU A 1 658 ? -13.674 -13.425 5.760 1.00 96.81 658 GLU A N 1
ATOM 5120 C CA . GLU A 1 658 ? -13.604 -12.015 6.152 1.00 96.81 658 GLU A CA 1
ATOM 5121 C C . GLU A 1 658 ? -13.119 -11.850 7.596 1.00 96.81 658 GLU A C 1
ATOM 5123 O O . GLU A 1 658 ? -13.223 -12.766 8.412 1.00 96.81 658 GLU A O 1
ATOM 5128 N N . VAL A 1 659 ? -12.545 -10.684 7.890 1.00 98.06 659 VAL A N 1
ATOM 5129 C CA . VAL A 1 659 ? -12.143 -10.262 9.236 1.00 98.06 659 VAL A CA 1
ATOM 5130 C C . VAL A 1 659 ? -12.755 -8.897 9.517 1.00 98.06 659 VAL A C 1
ATOM 5132 O O . VAL A 1 659 ? -12.682 -7.994 8.682 1.00 98.06 659 VAL A O 1
ATOM 5135 N N . SER A 1 660 ? -13.380 -8.758 10.681 1.00 98.44 660 SER A N 1
ATOM 5136 C CA . SER A 1 660 ? -14.112 -7.559 11.080 1.00 98.44 660 SER A CA 1
ATOM 5137 C C . SER A 1 660 ? -14.001 -7.297 12.582 1.00 98.44 660 SER A C 1
ATOM 5139 O O . SER A 1 660 ? -13.670 -8.190 13.367 1.00 98.44 660 SER A O 1
ATOM 5141 N N . TRP A 1 661 ? -14.198 -6.039 12.969 1.00 98.62 661 TRP A N 1
ATOM 5142 C CA . TRP A 1 661 ? -14.103 -5.562 14.349 1.00 98.62 661 TRP A CA 1
ATOM 5143 C C . TRP A 1 661 ? -14.842 -4.228 14.506 1.00 98.62 661 TRP A C 1
ATOM 5145 O O . TRP A 1 661 ? -15.193 -3.582 13.517 1.00 98.62 661 TRP A O 1
ATOM 5155 N N . LEU A 1 662 ? -15.050 -3.802 15.754 1.00 98.75 662 LEU A N 1
ATOM 5156 C CA . LEU A 1 662 ? -15.524 -2.455 16.074 1.00 98.75 662 LEU A CA 1
ATOM 5157 C C . LEU A 1 662 ? -14.443 -1.668 16.816 1.00 98.75 662 LEU A C 1
ATOM 5159 O O . LEU A 1 662 ? -13.826 -2.180 17.754 1.00 98.75 662 LEU A O 1
ATOM 5163 N N . GLU A 1 663 ? -14.267 -0.407 16.433 1.00 98.81 663 GLU A N 1
ATOM 5164 C CA . GLU A 1 663 ? -13.514 0.608 17.171 1.00 98.81 663 GLU A CA 1
ATOM 5165 C C . GLU A 1 663 ? -14.461 1.696 17.696 1.00 98.81 663 GLU A C 1
ATOM 5167 O O . GLU A 1 663 ? -15.515 1.966 17.116 1.00 98.81 663 GLU A O 1
ATOM 5172 N N . ALA A 1 664 ? -14.086 2.327 18.805 1.00 98.75 664 ALA A N 1
ATOM 5173 C CA . ALA A 1 664 ? -14.801 3.446 19.400 1.00 98.75 664 ALA A CA 1
ATOM 5174 C C . ALA A 1 664 ? -13.824 4.561 19.794 1.00 98.75 664 ALA A C 1
ATOM 5176 O O . ALA A 1 664 ? -12.800 4.289 20.428 1.00 98.75 664 ALA A O 1
ATOM 5177 N N . TYR A 1 665 ? -14.171 5.803 19.445 1.00 98.88 665 TYR A N 1
ATOM 5178 C CA . TYR A 1 665 ? -13.356 7.006 19.649 1.00 98.88 665 TYR A CA 1
ATOM 5179 C C . TYR A 1 665 ? -14.168 8.070 20.386 1.00 98.88 665 TYR A C 1
ATOM 5181 O O . TYR A 1 665 ? -15.267 8.406 19.946 1.00 98.88 665 TYR A O 1
ATOM 5189 N N . GLY A 1 666 ? -13.639 8.614 21.479 1.00 98.38 666 GLY A N 1
ATOM 5190 C CA . GLY A 1 666 ? -14.336 9.619 22.287 1.00 98.38 666 GLY A CA 1
ATOM 5191 C C . GLY A 1 666 ? -13.440 10.246 23.358 1.00 98.38 666 GLY A C 1
ATOM 5192 O O . GLY A 1 666 ? -12.254 9.907 23.439 1.00 98.38 666 GLY A O 1
ATOM 5193 N N . PRO A 1 667 ? -13.970 11.175 24.169 1.00 98.25 667 PRO A N 1
ATOM 5194 C CA . PRO A 1 667 ? -13.211 11.829 25.216 1.00 98.25 667 PRO A CA 1
ATOM 5195 C C . PRO A 1 667 ? -12.933 10.873 26.384 1.00 98.25 667 PRO A C 1
ATOM 5197 O O . PRO A 1 667 ? -13.704 9.953 26.673 1.00 98.25 667 PRO A O 1
ATOM 5200 N N . LEU A 1 668 ? -11.841 11.129 27.097 1.00 98.38 668 LEU A N 1
ATOM 5201 C CA . LEU A 1 668 ? -11.536 10.515 28.384 1.00 98.38 668 LEU A CA 1
ATOM 5202 C C . LEU A 1 668 ? -11.009 11.584 29.346 1.00 98.38 668 LEU A C 1
ATOM 5204 O O . LEU A 1 668 ? -10.170 12.399 28.964 1.00 98.38 668 LEU A O 1
ATOM 5208 N N . ASP A 1 669 ? -11.489 11.536 30.590 1.00 97.31 669 ASP A N 1
ATOM 5209 C CA . ASP A 1 669 ? -11.027 12.380 31.698 1.00 97.31 669 ASP A CA 1
ATOM 5210 C C . ASP A 1 669 ? -10.464 11.469 32.794 1.00 97.31 669 ASP A C 1
ATOM 5212 O O . ASP A 1 669 ? -11.224 10.913 33.591 1.00 97.31 669 ASP A O 1
ATOM 5216 N N . ALA A 1 670 ? -9.153 11.248 32.800 1.00 97.62 670 ALA A N 1
ATOM 5217 C CA . ALA A 1 670 ? -8.480 10.365 33.751 1.00 97.62 670 ALA A CA 1
ATOM 5218 C C . ALA A 1 670 ? -7.170 10.996 34.230 1.00 97.62 670 ALA A C 1
ATOM 5220 O O . ALA A 1 670 ? -6.498 11.687 33.470 1.00 97.62 670 ALA A O 1
ATOM 5221 N N . ALA A 1 671 ? -6.794 10.752 35.488 1.00 96.19 671 ALA A N 1
ATOM 5222 C CA . ALA A 1 671 ? -5.572 11.319 36.053 1.00 96.19 671 ALA A CA 1
ATOM 5223 C C . ALA A 1 671 ? -4.343 10.871 35.229 1.00 96.19 671 ALA A C 1
ATOM 5225 O O . ALA A 1 671 ? -4.084 9.668 35.144 1.00 96.19 671 ALA A O 1
ATOM 5226 N N . PRO A 1 672 ? -3.574 11.801 34.630 1.00 92.50 672 PRO A N 1
ATOM 5227 C CA . PRO A 1 672 ? -2.435 11.451 33.785 1.00 92.50 672 PRO A CA 1
ATOM 5228 C C . PRO A 1 672 ? -1.212 11.056 34.623 1.00 92.50 672 PRO A C 1
ATOM 5230 O O . PRO A 1 672 ? -0.280 10.457 34.095 1.00 92.50 672 PRO A O 1
ATOM 5233 N N . GLU A 1 673 ? -1.218 11.369 35.923 1.00 94.56 673 GLU A N 1
ATOM 5234 C CA . GLU A 1 673 ? -0.185 11.054 36.912 1.00 94.56 673 GLU A CA 1
ATOM 5235 C C . GLU A 1 673 ? -0.754 10.226 38.072 1.00 94.56 673 GLU A C 1
ATOM 5237 O O . GLU A 1 673 ? -1.949 10.261 38.363 1.00 94.56 673 GLU A O 1
ATOM 5242 N N . GLY A 1 674 ? 0.116 9.496 38.772 1.00 92.75 674 GLY A N 1
ATOM 5243 C CA . GLY A 1 674 ? -0.260 8.636 39.893 1.00 92.75 674 GLY A CA 1
ATOM 5244 C C . GLY A 1 674 ? 0.962 8.049 40.608 1.00 92.75 674 GLY A C 1
ATOM 5245 O O . GLY A 1 674 ? 2.092 8.255 40.162 1.00 92.75 674 GLY A O 1
ATOM 5246 N N . PRO A 1 675 ? 0.768 7.309 41.716 1.00 93.62 675 PRO A N 1
ATOM 5247 C CA . PRO A 1 675 ? 1.864 6.794 42.544 1.00 93.62 675 PRO A CA 1
ATOM 5248 C C . PRO A 1 675 ? 2.679 5.673 41.875 1.00 93.62 675 PRO A C 1
ATOM 5250 O O . PRO A 1 675 ? 3.782 5.364 42.318 1.00 93.62 675 PRO A O 1
ATOM 5253 N N . SER A 1 676 ? 2.143 5.044 40.827 1.00 95.50 676 SER A N 1
ATOM 5254 C CA . SER A 1 676 ? 2.826 4.047 40.000 1.00 95.50 676 SER A CA 1
ATOM 5255 C C . SER A 1 676 ? 2.168 3.965 38.619 1.00 95.50 676 SER A C 1
ATOM 5257 O O . SER A 1 676 ? 1.015 4.370 38.453 1.00 95.50 676 SER A O 1
ATOM 5259 N N . TRP A 1 677 ? 2.871 3.412 37.627 1.00 95.12 677 TRP A N 1
ATOM 5260 C CA . TRP A 1 677 ? 2.305 3.215 36.287 1.00 95.12 677 TRP A CA 1
ATOM 5261 C C . TRP A 1 677 ? 1.054 2.315 36.280 1.00 95.12 677 TRP A C 1
ATOM 5263 O O . TRP A 1 677 ? 0.041 2.756 35.737 1.00 95.12 677 TRP A O 1
ATOM 5273 N N . PRO A 1 678 ? 1.027 1.146 36.961 1.00 96.31 678 PRO A N 1
ATOM 5274 C CA . PRO A 1 678 ? -0.199 0.358 37.086 1.00 96.31 678 PRO A CA 1
ATOM 5275 C C . PRO A 1 678 ? -1.379 1.131 37.692 1.00 96.31 678 PRO A C 1
ATOM 5277 O O . PRO A 1 678 ? -2.509 0.914 37.270 1.00 96.31 678 PRO A O 1
ATOM 5280 N N . ALA A 1 679 ? -1.143 2.065 38.624 1.00 97.19 679 ALA A N 1
ATOM 5281 C CA . ALA A 1 679 ? -2.210 2.888 39.201 1.00 97.19 679 ALA A CA 1
ATOM 5282 C C . ALA A 1 679 ? -2.782 3.917 38.204 1.00 97.19 679 ALA A C 1
ATOM 5284 O O . ALA A 1 679 ? -3.996 4.107 38.166 1.00 97.19 679 ALA A O 1
ATOM 5285 N N . VAL A 1 680 ? -1.936 4.538 37.370 1.00 97.50 680 VAL A N 1
ATOM 5286 C CA . VAL A 1 680 ? -2.379 5.433 36.278 1.00 97.50 680 VAL A CA 1
ATOM 5287 C C . VAL A 1 680 ? -3.206 4.657 35.251 1.00 97.50 680 VAL A C 1
ATOM 5289 O O . VAL A 1 680 ? -4.307 5.069 34.888 1.00 97.50 680 VAL A O 1
ATOM 5292 N N . VAL A 1 681 ? -2.703 3.496 34.823 1.00 97.94 681 VAL A N 1
ATOM 5293 C CA . VAL A 1 681 ? -3.383 2.630 33.851 1.00 97.94 681 VAL A CA 1
ATOM 5294 C C . VAL A 1 681 ? -4.718 2.115 34.402 1.00 97.94 681 VAL A C 1
ATOM 5296 O O . VAL A 1 681 ? -5.715 2.171 33.688 1.00 97.94 681 VAL A O 1
ATOM 5299 N N . GLN A 1 682 ? -4.775 1.682 35.668 1.00 97.94 682 GLN A N 1
ATOM 5300 C CA . GLN A 1 682 ? -6.021 1.235 36.301 1.00 97.94 682 GLN A CA 1
ATOM 5301 C C . GLN A 1 682 ? -7.047 2.372 36.407 1.00 97.94 682 GLN A C 1
ATOM 5303 O O . GLN A 1 682 ? -8.203 2.171 36.054 1.00 97.94 682 GLN A O 1
ATOM 5308 N N . GLY A 1 683 ? -6.638 3.581 36.810 1.00 98.25 683 GLY A N 1
ATOM 5309 C CA . GLY A 1 683 ? -7.545 4.734 36.879 1.00 98.25 683 GLY A CA 1
ATOM 5310 C C . GLY A 1 683 ? -8.141 5.115 35.517 1.00 98.25 683 GLY A C 1
ATOM 5311 O O . GLY A 1 683 ? -9.321 5.464 35.427 1.00 98.25 683 GLY A O 1
ATOM 5312 N N . ALA A 1 684 ? -7.357 4.986 34.441 1.00 98.38 684 ALA A N 1
ATOM 5313 C CA . ALA A 1 684 ? -7.845 5.143 33.073 1.00 98.38 684 ALA A CA 1
ATOM 5314 C C . ALA A 1 684 ? -8.790 4.000 32.647 1.00 98.38 684 ALA A C 1
ATOM 5316 O O . ALA A 1 684 ? -9.812 4.267 32.012 1.00 98.38 684 ALA A O 1
ATOM 5317 N N . GLU A 1 685 ? -8.510 2.748 33.030 1.00 98.12 685 GLU A N 1
ATOM 5318 C CA . GLU A 1 685 ? -9.397 1.600 32.777 1.00 98.12 685 GLU A CA 1
ATOM 5319 C C . GLU A 1 685 ? -10.732 1.710 33.518 1.00 98.12 685 GLU A C 1
ATOM 5321 O O . GLU A 1 685 ? -11.774 1.466 32.909 1.00 98.12 685 GLU A O 1
ATOM 5326 N N . ASP A 1 686 ? -10.724 2.142 34.779 1.00 98.44 686 ASP A N 1
ATOM 5327 C CA . ASP A 1 686 ? -11.924 2.344 35.595 1.00 98.44 686 ASP A CA 1
ATOM 5328 C C . ASP A 1 686 ? -12.797 3.471 35.017 1.00 98.44 686 ASP A C 1
ATOM 5330 O O . ASP A 1 686 ? -14.010 3.305 34.846 1.00 98.44 686 ASP A O 1
ATOM 5334 N N . ARG A 1 687 ? -12.185 4.600 34.619 1.00 98.50 687 ARG A N 1
ATOM 5335 C CA . ARG A 1 687 ? -12.889 5.690 33.922 1.00 98.50 687 ARG A CA 1
ATOM 5336 C C . ARG A 1 687 ? -13.479 5.212 32.595 1.00 98.50 687 ARG A C 1
ATOM 5338 O O . ARG A 1 687 ? -14.655 5.468 32.332 1.00 98.50 687 ARG A O 1
ATOM 5345 N N . LEU A 1 688 ? -12.692 4.511 31.776 1.00 98.56 688 LEU A N 1
ATOM 5346 C CA . LEU A 1 688 ? -13.124 3.995 30.476 1.00 98.56 688 LEU A CA 1
ATOM 5347 C C . LEU A 1 688 ? -14.242 2.951 30.623 1.00 98.56 688 LEU A C 1
ATOM 5349 O O . LEU A 1 688 ? -15.166 2.921 29.812 1.00 98.56 688 LEU A O 1
ATOM 5353 N N . ALA A 1 689 ? -14.198 2.114 31.662 1.00 98.31 689 ALA A N 1
ATOM 5354 C CA . ALA A 1 689 ? -15.264 1.176 31.994 1.00 98.31 689 ALA A CA 1
ATOM 5355 C C . ALA A 1 689 ? -16.555 1.886 32.433 1.00 98.31 689 ALA A C 1
ATOM 5357 O O . ALA A 1 689 ? -17.635 1.408 32.094 1.00 98.31 689 ALA A O 1
ATOM 5358 N N . ALA A 1 690 ? -16.454 3.027 33.125 1.00 98.25 690 ALA A N 1
ATOM 5359 C CA . ALA A 1 690 ? -17.606 3.823 33.542 1.00 98.25 690 ALA A CA 1
ATOM 5360 C C . ALA A 1 690 ? -18.285 4.576 32.379 1.00 98.25 690 ALA A C 1
ATOM 5362 O O . ALA A 1 690 ? -19.512 4.577 32.305 1.00 98.25 690 ALA A O 1
ATOM 5363 N N . VAL A 1 691 ? -17.525 5.199 31.464 1.00 97.44 691 VAL A N 1
ATOM 5364 C CA . VAL A 1 691 ? -18.108 5.956 30.327 1.00 97.44 691 VAL A CA 1
ATOM 5365 C C . VAL A 1 691 ? -18.506 5.064 29.148 1.00 97.44 691 VAL A C 1
ATOM 5367 O O . VAL A 1 691 ? -19.524 5.301 28.499 1.00 97.44 691 VAL A O 1
ATOM 5370 N N . LEU A 1 692 ? -17.735 4.006 28.881 1.00 98.25 692 LEU A N 1
ATOM 5371 C CA . LEU A 1 692 ? -17.974 3.065 27.789 1.00 98.25 692 LEU A CA 1
ATOM 5372 C C . LEU A 1 692 ? -17.661 1.632 28.256 1.00 98.25 692 LEU A C 1
ATOM 5374 O O . LEU A 1 692 ? -16.576 1.112 27.968 1.00 98.25 692 LEU A O 1
ATOM 5378 N N . PRO A 1 693 ? -18.591 0.956 28.958 1.00 97.88 693 PRO A N 1
ATOM 5379 C CA . PRO A 1 693 ? -18.408 -0.427 29.396 1.00 97.88 693 PRO A CA 1
ATOM 5380 C C . PRO A 1 693 ? -18.017 -1.343 28.231 1.00 97.88 693 PRO A C 1
ATOM 5382 O O . PRO A 1 693 ? -18.616 -1.254 27.158 1.00 97.88 693 PRO A O 1
ATOM 5385 N N . ARG A 1 694 ? -17.057 -2.262 28.428 1.00 97.56 694 ARG A N 1
ATOM 5386 C CA . ARG A 1 694 ? -16.574 -3.162 27.356 1.00 97.56 694 ARG A CA 1
ATOM 5387 C C . ARG A 1 694 ? -17.731 -3.888 26.654 1.00 97.56 694 ARG A C 1
ATOM 5389 O O . ARG A 1 694 ? -17.793 -3.891 25.431 1.00 97.56 694 ARG A O 1
ATOM 5396 N N . ALA A 1 695 ? -18.700 -4.397 27.417 1.00 97.94 695 ALA A N 1
ATOM 5397 C CA . ALA A 1 695 ? -19.885 -5.073 26.885 1.00 97.94 695 ALA A CA 1
ATOM 5398 C C . ALA A 1 695 ? -20.751 -4.204 25.943 1.00 97.94 695 ALA A C 1
ATOM 5400 O O . ALA A 1 695 ? -21.443 -4.759 25.094 1.00 97.94 695 ALA A O 1
ATOM 5401 N N . ARG A 1 696 ? -20.702 -2.863 26.036 1.00 97.50 696 ARG A N 1
ATOM 5402 C CA . ARG A 1 696 ? -21.382 -1.960 25.086 1.00 97.50 696 ARG A CA 1
ATOM 5403 C C . ARG A 1 696 ? -20.692 -1.967 23.716 1.00 97.50 696 ARG A C 1
ATOM 5405 O O . ARG A 1 696 ? -21.388 -1.904 22.712 1.00 97.50 696 ARG A O 1
ATOM 5412 N N . VAL A 1 697 ? -19.364 -2.109 23.674 1.00 98.12 697 VAL A N 1
ATOM 5413 C CA . VAL A 1 697 ? -18.571 -2.224 22.432 1.00 98.12 697 VAL A CA 1
ATOM 5414 C C . VAL A 1 697 ? -18.786 -3.592 21.777 1.00 98.12 697 VAL A C 1
ATOM 5416 O O . VAL A 1 697 ? -19.136 -3.656 20.603 1.00 98.12 697 VAL A O 1
ATOM 5419 N N . GLU A 1 698 ? -18.677 -4.683 22.546 1.00 98.19 698 GLU A N 1
ATOM 5420 C CA . GLU A 1 698 ? -18.930 -6.051 22.047 1.00 98.19 698 GLU A CA 1
ATOM 5421 C C . GLU A 1 698 ? -20.375 -6.202 21.526 1.00 98.19 698 GLU A C 1
ATOM 5423 O O . GLU A 1 698 ? -20.623 -6.830 20.492 1.00 98.19 698 GLU A O 1
ATOM 5428 N N . ARG A 1 699 ? -21.347 -5.578 22.213 1.00 98.12 699 ARG A N 1
ATOM 5429 C CA . ARG A 1 699 ? -22.736 -5.532 21.750 1.00 98.12 699 ARG A CA 1
ATOM 5430 C C . ARG A 1 699 ? -22.888 -4.689 20.485 1.00 98.12 699 ARG A C 1
ATOM 5432 O O . ARG A 1 699 ? -23.509 -5.165 19.549 1.00 98.12 699 ARG A O 1
ATOM 5439 N N . ALA A 1 700 ? -22.336 -3.477 20.430 1.00 97.81 700 ALA A N 1
ATOM 5440 C CA . ALA A 1 700 ? -22.448 -2.625 19.244 1.00 97.81 700 ALA A CA 1
ATOM 5441 C C . ALA A 1 700 ? -21.827 -3.277 17.994 1.00 97.81 700 ALA A C 1
ATOM 5443 O O . ALA A 1 700 ? -22.350 -3.105 16.899 1.00 97.81 700 ALA A O 1
ATOM 5444 N N . TYR A 1 701 ? -20.774 -4.086 18.160 1.00 98.56 701 TYR A N 1
ATOM 5445 C CA . TYR A 1 701 ? -20.222 -4.933 17.101 1.00 98.56 701 TYR A CA 1
ATOM 5446 C C . TYR A 1 701 ? -21.219 -6.015 16.654 1.00 98.56 701 TYR A C 1
ATOM 5448 O O . TYR A 1 701 ? -21.482 -6.169 15.464 1.00 98.56 701 TYR A O 1
ATOM 5456 N N . THR A 1 702 ? -21.816 -6.727 17.615 1.00 98.31 702 THR A N 1
ATOM 5457 C CA . THR A 1 702 ? -22.817 -7.779 17.361 1.00 98.31 702 THR A CA 1
ATOM 5458 C C . THR A 1 702 ? -24.064 -7.226 16.663 1.00 98.31 702 THR A C 1
ATOM 5460 O O . THR A 1 702 ? -24.536 -7.819 15.695 1.00 98.31 702 THR A O 1
ATOM 5463 N N . ASP A 1 703 ? -24.561 -6.071 17.114 1.00 97.62 703 ASP A N 1
ATOM 5464 C CA . ASP A 1 703 ? -25.718 -5.378 16.542 1.00 97.62 703 ASP A CA 1
ATOM 5465 C C . ASP A 1 703 ? -25.378 -4.794 15.142 1.00 97.62 703 ASP A C 1
ATOM 5467 O O . ASP A 1 703 ? -26.265 -4.676 14.298 1.00 97.62 703 ASP A O 1
ATOM 5471 N N . TRP A 1 704 ? -24.101 -4.491 14.849 1.00 97.94 704 TRP A N 1
ATOM 5472 C CA . TRP A 1 704 ? -23.629 -3.988 13.544 1.00 97.94 704 TRP A CA 1
ATOM 5473 C C . TRP A 1 704 ? -23.437 -5.052 12.459 1.00 97.94 704 TRP A C 1
ATOM 5475 O O . TRP A 1 704 ? -23.691 -4.757 11.290 1.00 97.94 704 TRP A O 1
ATOM 5485 N N . LEU A 1 705 ? -23.028 -6.278 12.799 1.00 96.56 705 LEU A N 1
ATOM 5486 C CA . LEU A 1 705 ? -22.742 -7.319 11.799 1.00 96.56 705 LEU A CA 1
ATOM 5487 C C . LEU A 1 705 ? -23.877 -7.548 10.767 1.00 96.56 705 LEU A C 1
ATOM 5489 O O . LEU A 1 705 ? -23.559 -7.661 9.584 1.00 96.56 705 LEU A O 1
ATOM 5493 N N . PRO A 1 706 ? -25.181 -7.544 11.125 1.00 94.69 706 PRO A N 1
ATOM 5494 C CA . PRO A 1 706 ? -26.268 -7.613 10.140 1.00 94.69 706 PRO A CA 1
ATOM 5495 C C . PRO A 1 706 ? -26.361 -6.387 9.214 1.00 94.69 706 PRO A C 1
ATOM 5497 O O . PRO A 1 706 ? -26.739 -6.521 8.053 1.00 94.69 706 PRO A O 1
ATOM 5500 N N . CYS A 1 707 ? -26.005 -5.194 9.702 1.00 95.56 707 CYS A N 1
ATOM 5501 C CA . CYS A 1 707 ? -25.999 -3.951 8.924 1.00 95.56 707 CYS A CA 1
ATOM 5502 C C . CYS A 1 707 ? -24.792 -3.852 7.972 1.00 95.56 707 CYS A C 1
ATOM 5504 O O . CYS A 1 707 ? -24.857 -3.135 6.967 1.00 95.56 707 CYS A O 1
ATOM 5506 N N . ALA A 1 708 ? -23.706 -4.582 8.249 1.00 95.94 708 ALA A N 1
ATOM 5507 C CA . ALA A 1 708 ? -22.495 -4.596 7.428 1.00 95.94 708 ALA A CA 1
ATOM 5508 C C . ALA A 1 708 ? -22.765 -5.018 5.966 1.00 95.94 708 ALA A C 1
ATOM 5510 O O . ALA A 1 708 ? -22.110 -4.503 5.060 1.00 95.94 708 ALA A O 1
ATOM 5511 N N . ASP A 1 709 ? -23.753 -5.893 5.734 1.00 96.50 709 ASP A N 1
ATOM 5512 C CA . ASP A 1 709 ? -24.167 -6.392 4.409 1.00 96.50 709 ASP A CA 1
ATOM 5513 C C . ASP A 1 709 ? -25.361 -5.648 3.783 1.00 96.50 709 ASP A C 1
ATOM 5515 O O . ASP A 1 709 ? -25.732 -5.933 2.644 1.00 96.50 709 ASP A O 1
ATOM 5519 N N . THR A 1 710 ? -25.965 -4.680 4.481 1.00 96.56 710 THR A N 1
ATOM 5520 C CA . THR A 1 710 ? -27.072 -3.883 3.930 1.00 96.56 710 THR A CA 1
ATOM 5521 C C . THR A 1 710 ? -26.586 -3.049 2.746 1.00 96.56 710 THR A C 1
ATOM 5523 O O . THR A 1 710 ? -25.623 -2.292 2.882 1.00 96.56 710 THR A O 1
ATOM 5526 N N . GLU A 1 711 ? -27.252 -3.161 1.593 1.00 95.50 711 GLU A N 1
ATOM 5527 C CA . GLU A 1 711 ? -26.905 -2.390 0.393 1.00 95.50 711 GLU A CA 1
ATOM 5528 C C . GLU A 1 711 ? -27.011 -0.871 0.632 1.00 95.50 711 GLU A C 1
ATOM 5530 O O . GLU A 1 711 ? -27.993 -0.420 1.234 1.00 95.50 711 GLU A O 1
ATOM 5535 N N . PRO A 1 712 ? -26.041 -0.054 0.172 1.00 95.06 712 PRO A N 1
ATOM 5536 C CA . PRO A 1 712 ? -26.060 1.377 0.447 1.00 95.06 712 PRO A CA 1
ATOM 5537 C C . PRO A 1 712 ? -27.162 2.130 -0.303 1.00 95.06 712 PRO A C 1
ATOM 5539 O O . PRO A 1 712 ? -27.429 1.872 -1.477 1.00 95.06 712 PRO A O 1
ATOM 5542 N N . GLY A 1 713 ? -27.758 3.111 0.377 1.00 93.44 713 GLY A N 1
ATOM 5543 C CA . GLY A 1 713 ? -28.806 3.977 -0.155 1.00 93.44 713 GLY A CA 1
ATOM 5544 C C . GLY A 1 713 ? -28.243 5.158 -0.946 1.00 93.44 713 GLY A C 1
ATOM 5545 O O . GLY A 1 713 ? -27.758 5.017 -2.069 1.00 93.44 713 GLY A O 1
ATOM 5546 N N . GLU A 1 714 ? -28.330 6.365 -0.384 1.00 95.69 714 GLU A N 1
ATOM 5547 C CA . GLU A 1 714 ? -27.858 7.563 -1.081 1.00 95.69 714 GLU A CA 1
ATOM 5548 C C . GLU A 1 714 ? -26.326 7.580 -1.198 1.00 95.69 714 GLU A C 1
ATOM 5550 O O . GLU A 1 714 ? -25.609 7.604 -0.196 1.00 95.69 714 GLU A O 1
ATOM 5555 N N . ARG A 1 715 ? -25.816 7.644 -2.434 1.00 96.81 715 ARG A N 1
ATOM 5556 C CA . ARG A 1 715 ? -24.383 7.791 -2.710 1.00 96.81 715 ARG A CA 1
ATOM 5557 C C . ARG A 1 715 ? -23.911 9.220 -2.433 1.00 96.81 715 ARG A C 1
ATOM 5559 O O . ARG A 1 715 ? -24.305 10.179 -3.098 1.00 96.81 715 ARG A O 1
ATOM 5566 N N . LEU A 1 716 ? -23.016 9.354 -1.463 1.00 97.94 716 LEU A N 1
ATOM 5567 C CA . LEU A 1 716 ? -22.431 10.615 -1.018 1.00 97.94 716 LEU A CA 1
ATOM 5568 C C . LEU A 1 716 ? -21.141 10.962 -1.780 1.00 97.94 716 LEU A C 1
ATOM 5570 O O . LEU A 1 716 ? -20.943 12.134 -2.107 1.00 97.94 716 LEU A O 1
ATOM 5574 N N . ALA A 1 717 ? -20.320 9.958 -2.116 1.00 97.81 717 ALA A N 1
ATOM 5575 C CA . ALA A 1 717 ? -19.123 10.081 -2.956 1.00 97.81 717 ALA A CA 1
ATOM 5576 C C . ALA A 1 717 ? -18.866 8.811 -3.796 1.00 97.81 717 ALA A C 1
ATOM 5578 O O . ALA A 1 717 ? -19.469 7.759 -3.570 1.00 97.81 717 ALA A O 1
ATOM 5579 N N . THR A 1 718 ? -17.949 8.910 -4.759 1.00 97.50 718 THR A N 1
ATOM 5580 C CA . THR A 1 718 ? -17.541 7.818 -5.655 1.00 97.50 718 THR A CA 1
ATOM 5581 C C . THR A 1 718 ? -16.018 7.708 -5.648 1.00 97.50 718 THR A C 1
ATOM 5583 O O . THR A 1 718 ? -15.347 8.711 -5.887 1.00 97.50 718 THR A O 1
ATOM 5586 N N . GLY A 1 719 ? -15.514 6.501 -5.388 1.00 97.44 719 GLY A N 1
ATOM 5587 C CA . GLY A 1 719 ? -14.107 6.126 -5.472 1.00 97.44 719 GLY A CA 1
ATOM 5588 C C . GLY A 1 719 ? -13.701 5.673 -6.873 1.00 97.44 719 GLY A C 1
ATOM 5589 O O . GLY A 1 719 ? -14.137 6.243 -7.876 1.00 97.44 719 GLY A O 1
ATOM 5590 N N . SER A 1 720 ? -12.844 4.661 -6.942 1.00 96.94 720 SER A N 1
ATOM 5591 C CA . SER A 1 720 ? -12.182 4.220 -8.166 1.00 96.94 720 SER A CA 1
ATOM 5592 C C . SER A 1 720 ? -13.044 3.322 -9.075 1.00 96.94 720 SER A C 1
ATOM 5594 O O . SER A 1 720 ? -14.115 2.821 -8.722 1.00 96.94 720 SER A O 1
ATOM 5596 N N . GLY A 1 721 ? -12.559 3.102 -10.299 1.00 97.75 721 GLY A N 1
ATOM 5597 C CA . GLY A 1 721 ? -13.087 2.077 -11.203 1.00 97.75 721 GLY A CA 1
ATOM 5598 C C . GLY A 1 721 ? -12.484 0.685 -10.989 1.00 97.75 721 GLY A C 1
ATOM 5599 O O . GLY A 1 721 ? -12.945 -0.273 -11.603 1.00 97.75 721 GLY A O 1
ATOM 5600 N N . TRP A 1 722 ? -11.446 0.538 -10.157 1.00 97.50 722 TRP A N 1
ATOM 5601 C CA . TRP A 1 722 ? -10.657 -0.698 -10.102 1.00 97.50 722 TRP A CA 1
ATOM 5602 C C . TRP A 1 722 ? -11.428 -1.869 -9.486 1.00 97.50 722 TRP A C 1
ATOM 5604 O O . TRP A 1 722 ? -11.441 -2.947 -10.075 1.00 97.50 722 TRP A O 1
ATOM 5614 N N . GLY A 1 723 ? -12.160 -1.648 -8.389 1.00 97.62 723 GLY A N 1
ATOM 5615 C CA . GLY A 1 723 ? -13.028 -2.684 -7.819 1.00 97.62 723 GLY A CA 1
ATOM 5616 C C . GLY A 1 723 ? -14.159 -3.117 -8.760 1.00 97.62 723 GLY A C 1
ATOM 5617 O O . GLY A 1 723 ? -14.550 -4.281 -8.755 1.00 97.62 723 GLY A O 1
ATOM 5618 N N . ALA A 1 724 ? -14.645 -2.222 -9.631 1.00 98.19 724 ALA A N 1
ATOM 5619 C CA . ALA A 1 724 ? -15.669 -2.565 -10.622 1.00 98.19 724 ALA A CA 1
ATOM 5620 C C . ALA A 1 724 ? -15.108 -3.464 -11.735 1.00 98.19 724 ALA A C 1
ATOM 5622 O O . ALA A 1 724 ? -15.809 -4.347 -12.224 1.00 98.19 724 ALA A O 1
ATOM 5623 N N . LEU A 1 725 ? -13.835 -3.280 -12.104 1.00 98.25 725 LEU A N 1
ATOM 5624 C CA . LEU A 1 725 ? -13.149 -4.121 -13.086 1.00 98.25 725 LEU A CA 1
ATOM 5625 C C . LEU A 1 725 ? -12.891 -5.533 -12.535 1.00 98.25 725 LEU A C 1
ATOM 5627 O O . LEU A 1 725 ? -13.130 -6.515 -13.234 1.00 98.25 725 LEU A O 1
ATOM 5631 N N . GLU A 1 726 ? -12.457 -5.645 -11.277 1.00 97.38 726 GLU A N 1
ATOM 5632 C CA . GLU A 1 726 ? -12.243 -6.940 -10.620 1.00 97.38 726 GLU A CA 1
ATOM 5633 C C . GLU A 1 726 ? -13.560 -7.700 -10.379 1.00 97.38 726 GLU A C 1
ATOM 5635 O O . GLU A 1 726 ? -13.650 -8.895 -10.672 1.00 97.38 726 GLU A O 1
ATOM 5640 N N . VAL A 1 727 ? -14.626 -7.008 -9.955 1.00 96.94 727 VAL A N 1
ATOM 5641 C CA . VAL A 1 727 ? -15.978 -7.590 -9.862 1.00 96.94 727 VAL A CA 1
ATOM 5642 C C . VAL A 1 727 ? -16.493 -8.040 -11.236 1.00 96.94 727 VAL A C 1
ATOM 5644 O O . VAL A 1 727 ? -17.033 -9.141 -11.339 1.00 96.94 727 VAL A O 1
ATOM 5647 N N . ALA A 1 728 ? -16.283 -7.255 -12.300 1.00 96.00 728 ALA A N 1
ATOM 5648 C CA . ALA A 1 728 ? -16.673 -7.634 -13.661 1.00 96.00 728 ALA A CA 1
ATOM 5649 C C . ALA A 1 728 ? -15.890 -8.847 -14.200 1.00 96.00 728 ALA A C 1
ATOM 5651 O O . ALA A 1 728 ? -16.453 -9.650 -14.943 1.00 96.00 728 ALA A O 1
ATOM 5652 N N . ARG A 1 729 ? -14.616 -9.009 -13.814 1.00 95.62 729 ARG A N 1
ATOM 5653 C CA . ARG A 1 729 ? -13.789 -10.173 -14.172 1.00 95.62 729 ARG A CA 1
ATOM 5654 C C . ARG A 1 729 ? -14.237 -11.449 -13.461 1.00 95.62 729 ARG A C 1
ATOM 5656 O O . ARG A 1 729 ? -14.320 -12.498 -14.092 1.00 95.62 729 ARG A O 1
ATOM 5663 N N . ALA A 1 730 ? -14.461 -11.380 -12.150 1.00 93.06 730 ALA A N 1
ATOM 5664 C CA . ALA A 1 730 ? -14.679 -12.563 -11.316 1.00 93.06 730 ALA A CA 1
ATOM 5665 C C . ALA A 1 730 ? -16.159 -12.916 -11.081 1.00 93.06 730 ALA A C 1
ATOM 5667 O O . ALA A 1 730 ? -16.460 -14.005 -10.599 1.00 93.06 730 ALA A O 1
ATOM 5668 N N . GLY A 1 731 ? -17.093 -12.005 -11.374 1.00 92.25 731 GLY A N 1
ATOM 5669 C CA . GLY A 1 731 ? -18.520 -12.190 -11.084 1.00 92.25 731 GLY A CA 1
ATOM 5670 C C . GLY A 1 731 ? -18.858 -12.193 -9.586 1.00 92.25 731 GLY A C 1
ATOM 5671 O O . GLY A 1 731 ? -19.916 -12.694 -9.193 1.00 92.25 731 GLY A O 1
ATOM 5672 N N . TRP A 1 732 ? -17.963 -11.669 -8.740 1.00 93.12 732 TRP A N 1
ATOM 5673 C CA . TRP A 1 732 ? -18.116 -11.672 -7.286 1.00 93.12 732 TRP A CA 1
ATOM 5674 C C . TRP A 1 732 ? -19.353 -10.897 -6.822 1.00 93.12 732 TRP A C 1
ATOM 5676 O O . TRP A 1 732 ? -19.679 -9.824 -7.326 1.00 93.12 732 TRP A O 1
ATOM 5686 N N . LYS A 1 733 ? -20.007 -11.420 -5.780 1.00 90.81 733 LYS A N 1
ATOM 5687 C CA . LYS A 1 733 ? -21.079 -10.732 -5.054 1.00 90.81 733 LYS A CA 1
ATOM 5688 C C . LYS A 1 733 ? -20.524 -10.274 -3.713 1.00 90.81 733 LYS A C 1
ATOM 5690 O O . LYS A 1 733 ? -20.082 -11.106 -2.929 1.00 90.81 733 LYS A O 1
ATOM 5695 N N . LEU A 1 734 ? -20.550 -8.967 -3.468 1.00 94.38 734 LEU A N 1
ATOM 5696 C CA . LEU A 1 734 ? -19.986 -8.335 -2.273 1.00 94.38 734 LEU A CA 1
ATOM 5697 C C . LEU A 1 734 ? -21.070 -7.479 -1.594 1.00 94.38 734 LEU A C 1
ATOM 5699 O O . LEU A 1 734 ? -21.113 -6.269 -1.832 1.00 94.38 734 LEU A O 1
ATOM 5703 N N . PRO A 1 735 ? -21.979 -8.098 -0.810 1.00 94.44 735 PRO A N 1
ATOM 5704 C CA . PRO A 1 735 ? -23.126 -7.410 -0.221 1.00 94.44 735 PRO A CA 1
ATOM 5705 C C . PRO A 1 735 ? -22.702 -6.206 0.617 1.00 94.44 735 PRO A C 1
ATOM 5707 O O . PRO A 1 735 ? -21.752 -6.293 1.398 1.00 94.44 735 PRO A O 1
ATOM 5710 N N . GLY A 1 736 ? -23.377 -5.079 0.431 1.00 94.62 736 GLY A N 1
ATOM 5711 C CA . GLY A 1 736 ? -23.093 -3.839 1.147 1.00 94.62 736 GLY A CA 1
ATOM 5712 C C . GLY A 1 736 ? -21.900 -3.030 0.618 1.00 94.62 736 GLY A C 1
ATOM 5713 O O . GLY A 1 736 ? -21.769 -1.867 1.004 1.00 94.62 736 GLY A O 1
ATOM 5714 N N . THR A 1 737 ? -21.069 -3.575 -0.283 1.00 96.19 737 THR A N 1
ATOM 5715 C CA . THR A 1 737 ? -19.920 -2.880 -0.907 1.00 96.19 737 THR A CA 1
ATOM 5716 C C . THR A 1 737 ? -19.970 -2.949 -2.444 1.00 96.19 737 THR A C 1
ATOM 5718 O O . THR A 1 737 ? -19.117 -3.590 -3.066 1.00 96.19 737 THR A O 1
ATOM 5721 N N . PRO A 1 738 ? -20.971 -2.323 -3.098 1.00 96.44 738 PRO A N 1
ATOM 5722 C CA . PRO A 1 738 ? -21.175 -2.439 -4.539 1.00 96.44 738 PRO A CA 1
ATOM 5723 C C . PRO A 1 738 ? -20.175 -1.610 -5.359 1.00 96.44 738 PRO A C 1
ATOM 5725 O O . PRO A 1 738 ? -20.049 -0.393 -5.183 1.00 96.44 738 PRO A O 1
ATOM 5728 N N . PHE A 1 739 ? -19.549 -2.252 -6.346 1.00 97.19 739 PHE A N 1
ATOM 5729 C CA . PHE A 1 739 ? -18.687 -1.624 -7.352 1.00 97.19 739 PHE A CA 1
ATOM 5730 C C . PHE A 1 739 ? -19.354 -1.690 -8.746 1.00 97.19 739 PHE A C 1
ATOM 5732 O O . PHE A 1 739 ? -19.164 -2.666 -9.470 1.00 97.19 739 PHE A O 1
ATOM 5739 N N . PRO A 1 740 ? -20.196 -0.710 -9.130 1.00 93.75 740 PRO A N 1
ATOM 5740 C CA . PRO A 1 740 ? -20.947 -0.769 -10.386 1.00 93.75 740 PRO A CA 1
ATOM 5741 C C . PRO A 1 740 ? -20.079 -0.406 -11.601 1.00 93.75 740 PRO A C 1
ATOM 5743 O O . PRO A 1 740 ? -19.289 0.532 -11.527 1.00 93.75 740 PRO A O 1
ATOM 5746 N N . GLU A 1 741 ? -20.315 -1.046 -12.756 1.00 95.00 741 GLU A N 1
ATOM 5747 C CA . GLU A 1 741 ? -19.598 -0.769 -14.024 1.00 95.00 741 GLU A CA 1
ATOM 5748 C C . GLU A 1 741 ? -19.582 0.720 -14.426 1.00 95.00 741 GLU A C 1
ATOM 5750 O O . GLU A 1 741 ? -18.670 1.170 -15.111 1.00 95.00 741 GLU A O 1
ATOM 5755 N N . ALA A 1 742 ? -20.544 1.519 -13.954 1.00 95.81 742 ALA A N 1
ATOM 5756 C CA . ALA A 1 742 ? -20.593 2.966 -14.166 1.00 95.81 742 ALA A CA 1
ATOM 5757 C C . ALA A 1 742 ? -19.422 3.765 -13.539 1.00 95.81 742 ALA A C 1
ATOM 5759 O O . ALA A 1 742 ? -19.354 4.974 -13.753 1.00 95.81 742 ALA A O 1
ATOM 5760 N N . THR A 1 743 ? -18.520 3.142 -12.765 1.00 96.75 743 THR A N 1
ATOM 5761 C CA . THR A 1 743 ? -17.274 3.782 -12.284 1.00 96.75 743 THR A CA 1
ATOM 5762 C C . THR A 1 743 ? -16.034 3.419 -13.107 1.00 96.75 743 THR A C 1
ATOM 5764 O O . THR A 1 743 ? -14.956 3.942 -12.833 1.00 96.75 743 THR A O 1
ATOM 5767 N N . LEU A 1 744 ? -16.168 2.576 -14.139 1.00 97.44 744 LEU A N 1
ATOM 5768 C CA . LEU A 1 744 ? -15.089 2.252 -15.076 1.00 97.44 744 LEU A CA 1
ATOM 5769 C C . LEU A 1 744 ? -14.750 3.478 -15.942 1.00 97.44 744 LEU A C 1
ATOM 5771 O O . LEU A 1 744 ? -15.583 3.958 -16.710 1.00 97.44 744 LEU A O 1
ATOM 5775 N N . GLY A 1 745 ? -13.520 3.979 -15.822 1.00 95.75 745 GLY A N 1
ATOM 5776 C CA . GLY A 1 745 ? -12.993 5.107 -16.595 1.00 95.75 745 GLY A CA 1
ATOM 5777 C C . GLY A 1 745 ? -11.901 4.699 -17.587 1.00 95.75 745 GLY A C 1
ATOM 5778 O O . GLY A 1 745 ? -11.609 3.516 -17.767 1.00 95.75 745 GLY A O 1
ATOM 5779 N N . GLU A 1 746 ? -11.248 5.694 -18.202 1.00 93.19 746 GLU A N 1
ATOM 5780 C CA . GLU A 1 746 ? -10.236 5.484 -19.254 1.00 93.19 746 GLU A CA 1
ATOM 5781 C C . GLU A 1 746 ? -9.111 4.520 -18.834 1.00 93.19 746 GLU A C 1
ATOM 5783 O O . GLU A 1 746 ? -8.657 3.708 -19.637 1.00 93.19 746 GLU A O 1
ATOM 5788 N N . ALA A 1 747 ? -8.689 4.562 -17.566 1.00 93.50 747 ALA A N 1
ATOM 5789 C CA . ALA A 1 747 ? -7.648 3.678 -17.045 1.00 93.50 747 ALA A CA 1
ATOM 5790 C C . ALA A 1 747 ? -8.074 2.196 -16.984 1.00 93.50 747 ALA A C 1
ATOM 5792 O O . ALA A 1 747 ? -7.213 1.322 -17.056 1.00 93.50 747 ALA A O 1
ATOM 5793 N N . GLN A 1 748 ? -9.376 1.901 -16.886 1.00 97.31 748 GLN A N 1
ATOM 5794 C CA . GLN A 1 748 ? -9.913 0.534 -16.892 1.00 97.31 748 GLN A CA 1
ATOM 5795 C C . GLN A 1 748 ? -10.321 0.063 -18.294 1.00 97.31 748 GLN A C 1
ATOM 5797 O O . GLN A 1 748 ? -10.334 -1.142 -18.534 1.00 97.31 748 GLN A O 1
ATOM 5802 N N . THR A 1 749 ? -10.649 0.969 -19.224 1.00 95.81 749 THR A N 1
ATOM 5803 C CA . THR A 1 749 ? -11.200 0.609 -20.545 1.00 95.81 749 THR A CA 1
ATOM 5804 C C . THR A 1 749 ? -10.353 -0.414 -21.329 1.00 95.81 749 THR A C 1
ATOM 5806 O O . THR A 1 749 ? -10.945 -1.391 -21.785 1.00 95.81 749 THR A O 1
ATOM 5809 N N . PRO A 1 750 ? -9.009 -0.302 -21.440 1.00 96.00 750 PRO A N 1
ATOM 5810 C CA . PRO A 1 750 ? -8.200 -1.306 -22.143 1.00 96.00 750 PRO A CA 1
ATOM 5811 C C . PRO A 1 750 ? -8.254 -2.695 -21.495 1.00 96.00 750 PRO A C 1
ATOM 5813 O O . PRO A 1 750 ? -8.303 -3.705 -22.189 1.00 96.00 750 PRO A O 1
ATOM 5816 N N . TRP A 1 751 ? -8.297 -2.751 -20.162 1.00 97.94 751 TRP A N 1
ATOM 5817 C CA . TRP A 1 751 ? -8.366 -3.999 -19.395 1.00 97.94 751 TRP A CA 1
ATOM 5818 C C . TRP A 1 751 ? -9.752 -4.650 -19.477 1.00 97.94 751 TRP A C 1
ATOM 5820 O O . TRP A 1 751 ? -9.863 -5.872 -19.529 1.00 97.94 751 TRP A O 1
ATOM 5830 N N . LEU A 1 752 ? -10.810 -3.839 -19.569 1.00 97.56 752 LEU A N 1
ATOM 5831 C CA . LEU A 1 752 ? -12.170 -4.298 -19.855 1.00 97.56 752 LEU A CA 1
ATOM 5832 C C . LEU A 1 752 ? -12.298 -4.854 -21.285 1.00 97.56 752 LEU A C 1
ATOM 5834 O O . LEU A 1 752 ? -13.050 -5.801 -21.506 1.00 97.56 752 LEU A O 1
ATOM 5838 N N . GLU A 1 753 ? -11.569 -4.290 -22.251 1.00 96.75 753 GLU A N 1
ATOM 5839 C CA . GLU A 1 753 ? -11.507 -4.805 -23.623 1.00 96.75 753 GLU A CA 1
ATOM 5840 C C . GLU A 1 753 ? -10.709 -6.117 -23.693 1.00 96.75 753 GLU A C 1
ATOM 5842 O O . GLU A 1 753 ? -11.212 -7.086 -24.264 1.00 96.75 753 GLU A O 1
ATOM 5847 N N . LEU A 1 754 ? -9.562 -6.214 -23.005 1.00 97.50 754 LEU A N 1
ATOM 5848 C CA . LEU A 1 754 ? -8.813 -7.468 -22.828 1.00 97.50 754 LEU A CA 1
ATOM 5849 C C . LEU A 1 754 ? -9.692 -8.569 -22.213 1.00 97.50 754 LEU A C 1
ATOM 5851 O O . LEU A 1 754 ? -9.770 -9.665 -22.764 1.00 97.50 754 LEU A O 1
ATOM 5855 N N . LEU A 1 755 ? -10.422 -8.259 -21.138 1.00 96.94 755 LEU A N 1
ATOM 5856 C CA . LEU A 1 755 ? -11.362 -9.177 -20.485 1.00 96.94 755 LEU A CA 1
ATOM 5857 C C . LEU A 1 755 ? -12.484 -9.664 -21.421 1.00 96.94 755 LEU A C 1
ATOM 5859 O O . LEU A 1 755 ? -12.921 -10.808 -21.319 1.00 96.94 755 LEU A O 1
ATOM 5863 N N . ARG A 1 756 ? -12.980 -8.797 -22.315 1.00 95.06 756 ARG A N 1
ATOM 5864 C CA . ARG A 1 756 ? -14.124 -9.088 -23.201 1.00 95.06 756 ARG A CA 1
ATOM 5865 C C . ARG A 1 756 ? -13.735 -9.705 -24.548 1.00 95.06 756 ARG A C 1
ATOM 5867 O O . ARG A 1 756 ? -14.597 -10.299 -25.190 1.00 95.06 756 ARG A O 1
ATOM 5874 N N . THR A 1 757 ? -12.487 -9.550 -24.990 1.00 95.12 757 THR A N 1
ATOM 5875 C CA . THR A 1 757 ? -12.041 -9.922 -26.351 1.00 95.12 757 THR A CA 1
ATOM 5876 C C . THR A 1 757 ? -10.812 -10.832 -26.395 1.00 95.12 757 THR A C 1
ATOM 5878 O O . THR A 1 757 ? -10.495 -11.362 -27.458 1.00 95.12 757 THR A O 1
ATOM 5881 N N . GLY A 1 758 ? -10.089 -10.993 -25.282 1.00 93.19 758 GLY A N 1
ATOM 5882 C CA . GLY A 1 758 ? -8.775 -11.640 -25.261 1.00 93.19 758 GLY A CA 1
ATOM 5883 C C . GLY A 1 758 ? -7.657 -10.808 -25.907 1.00 93.19 758 GLY A C 1
ATOM 5884 O O . GLY A 1 758 ? -6.580 -11.339 -26.150 1.00 93.19 758 GLY A O 1
ATOM 5885 N N . SER A 1 759 ? -7.885 -9.524 -26.214 1.00 93.81 759 SER A N 1
ATOM 5886 C CA . SER A 1 759 ? -6.897 -8.632 -26.837 1.00 93.81 759 SER A CA 1
ATOM 5887 C C . SER A 1 759 ? -6.800 -7.292 -26.108 1.00 93.81 759 SER A C 1
ATOM 5889 O O . SER A 1 759 ? -7.812 -6.642 -25.856 1.00 93.81 759 SER A O 1
ATOM 5891 N N . LEU A 1 760 ? -5.579 -6.850 -25.795 1.00 95.50 760 LEU A N 1
ATOM 5892 C CA . LEU A 1 760 ? -5.336 -5.506 -25.269 1.00 95.50 760 LEU A CA 1
ATOM 5893 C C . LEU A 1 760 ? -5.280 -4.506 -26.447 1.00 95.50 760 LEU A C 1
ATOM 5895 O O . LEU A 1 760 ? -4.509 -4.730 -27.382 1.00 95.50 760 LEU A O 1
ATOM 5899 N N . PRO A 1 761 ? -6.066 -3.414 -26.450 1.00 94.00 761 PRO A N 1
ATOM 5900 C CA . PRO A 1 761 ? -6.128 -2.505 -27.593 1.00 94.00 761 PRO A CA 1
ATOM 5901 C C . PRO A 1 761 ? -4.883 -1.612 -27.698 1.00 94.00 761 PRO A C 1
ATOM 5903 O O . PRO A 1 761 ? -4.572 -0.842 -26.787 1.00 94.00 761 PRO A O 1
ATOM 5906 N N . GLU A 1 762 ? -4.203 -1.649 -28.847 1.00 90.88 762 GLU A N 1
ATOM 5907 C CA . GLU A 1 762 ? -3.106 -0.725 -29.171 1.00 90.88 762 GLU A CA 1
ATOM 5908 C C . GLU A 1 762 ? -3.581 0.747 -29.149 1.00 90.88 762 GLU A C 1
ATOM 5910 O O . GLU A 1 762 ? -4.615 1.087 -29.744 1.00 90.88 762 GLU A O 1
ATOM 5915 N N . PRO A 1 763 ? -2.845 1.670 -28.499 1.00 87.44 763 PRO A N 1
ATOM 5916 C CA . PRO A 1 763 ? -3.233 3.071 -28.440 1.00 87.44 763 PRO A CA 1
ATOM 5917 C C . PRO A 1 763 ? -3.103 3.736 -29.818 1.00 87.44 763 PRO A C 1
ATOM 5919 O O . PRO A 1 763 ? -2.036 3.758 -30.424 1.00 87.44 763 PRO A O 1
ATOM 5922 N N . ARG A 1 764 ? -4.183 4.381 -30.286 1.00 84.94 764 ARG A N 1
ATOM 5923 C CA . ARG A 1 764 ? -4.280 5.040 -31.615 1.00 84.94 764 ARG A CA 1
ATOM 5924 C C . ARG A 1 764 ? -3.203 6.098 -31.917 1.00 84.94 764 ARG A C 1
ATOM 5926 O O . ARG A 1 764 ? -3.130 6.582 -33.045 1.00 84.94 764 ARG A O 1
ATOM 5933 N N . ARG A 1 765 ? -2.440 6.526 -30.909 1.00 85.19 765 ARG A N 1
ATOM 5934 C CA . ARG A 1 765 ? -1.279 7.424 -30.978 1.00 85.19 765 ARG A CA 1
ATOM 5935 C C . ARG A 1 765 ? -0.324 7.047 -29.849 1.00 85.19 765 ARG A C 1
ATOM 5937 O O . ARG A 1 765 ? -0.790 6.669 -28.773 1.00 85.19 765 ARG A O 1
ATOM 5944 N N . VAL A 1 766 ? 0.978 7.232 -30.061 1.00 88.00 766 VAL A N 1
ATOM 5945 C CA . VAL A 1 766 ? 1.975 7.116 -28.987 1.00 88.00 766 VAL A CA 1
ATOM 5946 C C . VAL A 1 766 ? 1.620 8.083 -27.854 1.00 88.00 766 VAL A C 1
ATOM 5948 O O . VAL A 1 766 ? 1.320 9.257 -28.085 1.00 88.00 766 VAL A O 1
ATOM 5951 N N . ARG A 1 767 ? 1.624 7.558 -26.629 1.00 89.12 767 ARG A N 1
ATOM 5952 C CA . ARG A 1 767 ? 1.345 8.264 -25.375 1.00 89.12 767 ARG A CA 1
ATOM 5953 C C . ARG A 1 767 ? 2.080 7.568 -24.223 1.00 89.12 767 ARG A C 1
ATOM 5955 O O . ARG A 1 767 ? 2.412 6.391 -24.374 1.00 89.12 767 ARG A O 1
ATOM 5962 N N . PRO A 1 768 ? 2.302 8.232 -23.075 1.00 89.56 768 PRO A N 1
ATOM 5963 C CA . PRO A 1 768 ? 2.745 7.553 -21.861 1.00 89.56 768 PRO A CA 1
ATOM 5964 C C . PRO A 1 768 ? 1.838 6.353 -21.523 1.00 89.56 768 PRO A C 1
ATOM 5966 O O . PRO A 1 768 ? 0.616 6.459 -21.677 1.00 89.56 768 PRO A O 1
ATOM 5969 N N . PRO A 1 769 ? 2.409 5.207 -21.112 1.00 85.88 769 PRO A N 1
ATOM 5970 C CA . PRO A 1 769 ? 1.668 3.960 -20.967 1.00 85.88 769 PRO A CA 1
ATOM 5971 C C . PRO A 1 769 ? 0.669 3.976 -19.798 1.00 85.88 769 PRO A C 1
ATOM 5973 O O . PRO A 1 769 ? 0.745 4.781 -18.864 1.00 85.88 769 PRO A O 1
ATOM 5976 N N . GLY A 1 770 ? -0.295 3.056 -19.863 1.00 87.31 770 GLY A N 1
ATOM 5977 C CA . GLY A 1 770 ? -1.298 2.866 -18.819 1.00 87.31 770 GLY A CA 1
ATOM 5978 C C . GLY A 1 770 ? -0.727 2.262 -17.532 1.00 87.31 770 GLY A C 1
ATOM 5979 O O . GLY A 1 770 ? 0.421 1.820 -17.470 1.00 87.31 770 GLY A O 1
ATOM 5980 N N . GLU A 1 771 ? -1.561 2.206 -16.495 1.00 92.81 771 GLU A N 1
ATOM 5981 C CA . GLU A 1 771 ? -1.295 1.334 -15.348 1.00 92.81 771 GLU A CA 1
ATOM 5982 C C . GLU A 1 771 ? -1.258 -0.129 -15.801 1.00 92.81 771 GLU A C 1
ATOM 5984 O O . GLU A 1 771 ? -2.036 -0.526 -16.669 1.00 92.81 771 GLU A O 1
ATOM 5989 N N . THR A 1 772 ? -0.362 -0.926 -15.214 1.00 95.88 772 THR A N 1
ATOM 5990 C CA . THR A 1 772 ? -0.285 -2.367 -15.494 1.00 95.88 772 THR A CA 1
ATOM 5991 C C . THR A 1 772 ? -0.957 -3.143 -14.381 1.00 95.88 772 THR A C 1
ATOM 5993 O O . THR A 1 772 ? -0.572 -2.993 -13.223 1.00 95.88 772 THR A O 1
ATOM 5996 N N . LEU A 1 773 ? -1.907 -4.010 -14.726 1.00 96.81 773 LEU A N 1
ATOM 5997 C CA . LEU A 1 773 ? -2.436 -4.990 -13.787 1.00 96.81 773 LEU A CA 1
ATOM 5998 C C . LEU A 1 773 ? -1.511 -6.212 -13.749 1.00 96.81 773 LEU A C 1
ATOM 6000 O O . LEU A 1 773 ? -1.140 -6.754 -14.786 1.00 96.81 773 LEU A O 1
ATOM 6004 N N . VAL A 1 774 ? -1.099 -6.600 -12.540 1.00 96.25 774 VAL A N 1
ATOM 6005 C CA . VAL A 1 774 ? -0.023 -7.585 -12.305 1.00 96.25 774 VAL A CA 1
ATOM 6006 C C . VAL A 1 774 ? -0.471 -8.822 -11.521 1.00 96.25 774 VAL A C 1
ATOM 6008 O O . VAL A 1 774 ? 0.337 -9.711 -11.260 1.00 96.25 774 VAL A O 1
ATOM 6011 N N . ALA A 1 775 ? -1.751 -8.896 -11.143 1.00 93.56 775 ALA A N 1
ATOM 6012 C CA . ALA A 1 775 ? -2.313 -10.091 -10.524 1.00 93.56 775 ALA A CA 1
ATOM 6013 C C . ALA A 1 775 ? -2.306 -11.271 -11.526 1.00 93.56 775 ALA A C 1
ATOM 6015 O O . ALA A 1 775 ? -2.445 -11.028 -12.730 1.00 93.56 775 ALA A O 1
ATOM 6016 N N . PRO A 1 776 ? -2.164 -12.534 -11.069 1.00 91.06 776 PRO A N 1
ATOM 6017 C CA . PRO A 1 776 ? -1.927 -13.679 -11.954 1.00 91.06 776 PRO A CA 1
ATOM 6018 C C . PRO A 1 776 ? -2.942 -13.814 -13.092 1.00 91.06 776 PRO A C 1
ATOM 6020 O O . PRO A 1 776 ? -2.540 -13.966 -14.236 1.00 91.06 776 PRO A O 1
ATOM 6023 N N . HIS A 1 777 ? -4.233 -13.614 -12.819 1.00 90.69 777 HIS A N 1
ATOM 6024 C CA . HIS A 1 777 ? -5.290 -13.674 -13.835 1.00 90.69 777 HIS A CA 1
ATOM 6025 C C . HIS A 1 777 ? -5.129 -12.659 -14.979 1.00 90.69 777 HIS A C 1
ATOM 6027 O O . HIS A 1 777 ? -5.486 -12.965 -16.113 1.00 90.69 777 HIS A O 1
ATOM 6033 N N . TRP A 1 778 ? -4.571 -11.470 -14.719 1.00 96.75 778 TRP A N 1
ATOM 6034 C CA . TRP A 1 778 ? -4.254 -10.503 -15.778 1.00 96.75 778 TRP A CA 1
ATOM 6035 C C . TRP A 1 778 ? -2.964 -10.870 -16.516 1.00 96.75 778 TRP A C 1
ATOM 6037 O O . TRP A 1 778 ? -2.899 -10.676 -17.728 1.00 96.75 778 TRP A O 1
ATOM 6047 N N . ARG A 1 779 ? -1.969 -11.453 -15.826 1.00 96.19 779 ARG A N 1
ATOM 6048 C CA . ARG A 1 779 ? -0.785 -12.045 -16.476 1.00 96.19 779 ARG A CA 1
ATOM 6049 C C . ARG A 1 779 ? -1.207 -13.158 -17.438 1.00 96.19 779 ARG A C 1
ATOM 6051 O O . ARG A 1 779 ? -0.781 -13.128 -18.583 1.00 96.19 779 ARG A O 1
ATOM 6058 N N . ASP A 1 780 ? -2.061 -14.083 -17.006 1.00 91.56 780 ASP A N 1
ATOM 6059 C CA . ASP A 1 780 ? -2.543 -15.202 -17.824 1.00 91.56 780 ASP A CA 1
ATOM 6060 C C . ASP A 1 780 ? -3.271 -14.701 -19.082 1.00 91.56 780 ASP A C 1
ATOM 6062 O O . ASP A 1 780 ? -2.990 -15.165 -20.187 1.00 91.56 780 ASP A O 1
ATOM 6066 N N . MET A 1 781 ? -4.140 -13.689 -18.945 1.00 95.19 781 MET A N 1
ATOM 6067 C CA . MET A 1 781 ? -4.789 -13.042 -20.093 1.00 95.19 781 MET A CA 1
ATOM 6068 C C . MET A 1 781 ? -3.765 -12.420 -21.052 1.00 95.19 781 MET A C 1
ATOM 6070 O O . MET A 1 781 ? -3.853 -12.654 -22.256 1.00 95.19 781 MET A O 1
ATOM 6074 N N . LEU A 1 782 ? -2.762 -11.696 -20.541 1.00 97.19 782 LEU A N 1
ATOM 6075 C CA . LEU A 1 782 ? -1.682 -11.114 -21.350 1.00 97.19 782 LEU A CA 1
ATOM 6076 C C . LEU A 1 782 ? -0.779 -12.175 -22.013 1.00 97.19 782 LEU A C 1
ATOM 6078 O O . LEU A 1 782 ? -0.310 -11.940 -23.121 1.00 97.19 782 LEU A O 1
ATOM 6082 N N . GLU A 1 783 ? -0.556 -13.340 -21.389 1.00 93.88 783 GLU A N 1
ATOM 6083 C CA . GLU A 1 783 ? 0.194 -14.465 -21.984 1.00 93.88 783 GLU A CA 1
ATOM 6084 C C . GLU A 1 783 ? -0.584 -15.177 -23.105 1.00 93.88 783 GLU A C 1
ATOM 6086 O O . GLU A 1 783 ? 0.029 -15.831 -23.950 1.00 93.88 783 GLU A O 1
ATOM 6091 N N . THR A 1 784 ? -1.914 -15.039 -23.141 1.00 90.44 784 THR A N 1
ATOM 6092 C CA . THR A 1 784 ? -2.776 -15.570 -24.218 1.00 90.44 784 THR A CA 1
ATOM 6093 C C . THR A 1 784 ? -3.170 -14.544 -25.285 1.00 90.44 784 THR A C 1
ATOM 6095 O O . THR A 1 784 ? -3.645 -14.931 -26.354 1.00 90.44 784 THR A O 1
ATOM 6098 N N . ALA A 1 785 ? -2.983 -13.252 -25.013 1.00 92.81 785 ALA A N 1
ATOM 6099 C CA . ALA A 1 785 ? -3.336 -12.167 -25.922 1.00 92.81 785 ALA A CA 1
ATOM 6100 C C . ALA A 1 785 ? -2.355 -12.053 -27.110 1.00 92.81 785 ALA A C 1
ATOM 6102 O O . ALA A 1 785 ? -1.218 -12.526 -27.034 1.00 92.81 785 ALA A O 1
ATOM 6103 N N . PRO A 1 786 ? -2.746 -11.394 -28.221 1.00 94.25 786 PRO A N 1
ATOM 6104 C CA . PRO A 1 786 ? -1.840 -11.141 -29.336 1.00 94.25 786 PRO A CA 1
ATOM 6105 C C . PRO A 1 786 ? -0.579 -10.379 -28.900 1.00 94.25 786 PRO A C 1
ATOM 6107 O O . PRO A 1 786 ? -0.663 -9.349 -28.228 1.00 94.25 786 PRO A O 1
ATOM 6110 N N . ALA A 1 787 ? 0.581 -10.878 -29.339 1.00 93.81 787 ALA A N 1
ATOM 6111 C CA . ALA A 1 787 ? 1.927 -10.387 -29.029 1.00 93.81 787 ALA A CA 1
ATOM 6112 C C . ALA A 1 787 ? 2.258 -9.037 -29.708 1.00 93.81 787 ALA A C 1
ATOM 6114 O O . ALA A 1 787 ? 3.179 -8.928 -30.520 1.00 93.81 787 ALA A O 1
ATOM 6115 N N . THR A 1 788 ? 1.465 -8.007 -29.418 1.00 94.94 788 THR A N 1
ATOM 6116 C CA . THR A 1 788 ? 1.679 -6.632 -29.881 1.00 94.94 788 THR A CA 1
ATOM 6117 C C . THR A 1 788 ? 2.585 -5.863 -28.907 1.00 94.94 788 THR A C 1
ATOM 6119 O O . THR A 1 788 ? 2.679 -6.240 -27.735 1.00 94.94 788 THR A O 1
ATOM 6122 N N . PRO A 1 789 ? 3.240 -4.764 -29.330 1.00 94.88 789 PRO A N 1
ATOM 6123 C CA . PRO A 1 789 ? 4.139 -3.999 -28.463 1.00 94.88 789 PRO A CA 1
ATOM 6124 C C . PRO A 1 789 ? 3.514 -3.543 -27.137 1.00 94.88 789 PRO A C 1
ATOM 6126 O O . PRO A 1 789 ? 4.198 -3.536 -26.111 1.00 94.88 789 PRO A O 1
ATOM 6129 N N . HIS A 1 790 ? 2.224 -3.187 -27.128 1.00 95.56 790 HIS A N 1
ATOM 6130 C CA . HIS A 1 790 ? 1.517 -2.782 -25.916 1.00 95.56 790 HIS A CA 1
ATOM 6131 C C . HIS A 1 790 ? 1.217 -3.968 -24.987 1.00 95.56 790 HIS A C 1
ATOM 6133 O O . HIS A 1 790 ? 1.469 -3.861 -23.783 1.00 95.56 790 HIS A O 1
ATOM 6139 N N . THR A 1 791 ? 0.760 -5.107 -25.529 1.00 96.69 791 THR A N 1
ATOM 6140 C CA . THR A 1 791 ? 0.591 -6.357 -24.764 1.00 96.69 791 THR A CA 1
ATOM 6141 C C . THR A 1 791 ? 1.911 -6.773 -24.124 1.00 96.69 791 THR A C 1
ATOM 6143 O O . THR A 1 791 ? 1.961 -7.007 -22.922 1.00 96.69 791 THR A O 1
ATOM 6146 N N . GLU A 1 792 ? 2.997 -6.800 -24.896 1.00 97.69 792 GLU A N 1
ATOM 6147 C CA . GLU A 1 792 ? 4.324 -7.243 -24.453 1.00 97.69 792 GLU A CA 1
ATOM 6148 C C . GLU A 1 792 ? 4.954 -6.326 -23.397 1.00 97.69 792 GLU A C 1
ATOM 6150 O O . GLU A 1 792 ? 5.569 -6.802 -22.439 1.00 97.69 792 GLU A O 1
ATOM 6155 N N . TYR A 1 793 ? 4.764 -5.007 -23.527 1.00 98.06 793 TYR A N 1
ATOM 6156 C CA . TYR A 1 793 ? 5.146 -4.036 -22.501 1.00 98.06 793 TYR A CA 1
ATOM 6157 C C . TYR A 1 793 ? 4.498 -4.383 -21.151 1.00 98.06 793 TYR A C 1
ATOM 6159 O O . TYR A 1 793 ? 5.200 -4.546 -20.148 1.00 98.06 793 TYR A O 1
ATOM 6167 N N . HIS A 1 794 ? 3.172 -4.552 -21.140 1.00 98.38 794 HIS A N 1
ATOM 6168 C CA . HIS A 1 794 ? 2.404 -4.869 -19.937 1.00 98.38 794 HIS A CA 1
ATOM 6169 C C . HIS A 1 794 ? 2.681 -6.287 -19.413 1.00 98.38 794 HIS A C 1
ATOM 6171 O O . HIS A 1 794 ? 2.833 -6.475 -18.204 1.00 98.38 794 HIS A O 1
ATOM 6177 N N . LEU A 1 795 ? 2.829 -7.268 -20.305 1.00 98.44 795 LEU A N 1
ATOM 6178 C CA . LEU A 1 795 ? 3.164 -8.648 -19.967 1.00 98.44 795 LEU A CA 1
ATOM 6179 C C . LEU A 1 795 ? 4.521 -8.737 -19.266 1.00 98.44 795 LEU A C 1
ATOM 6181 O O . LEU A 1 795 ? 4.625 -9.349 -18.202 1.00 98.44 795 LEU A O 1
ATOM 6185 N N . GLY A 1 796 ? 5.547 -8.075 -19.808 1.00 98.50 796 GLY A N 1
ATOM 6186 C CA . GLY A 1 796 ? 6.870 -8.063 -19.192 1.00 98.50 796 GLY A CA 1
ATOM 6187 C C . GLY A 1 796 ? 6.864 -7.427 -17.797 1.00 98.50 796 GLY A C 1
ATOM 6188 O O . GLY A 1 796 ? 7.556 -7.901 -16.902 1.00 98.50 796 GLY A O 1
ATOM 6189 N N . ILE A 1 797 ? 6.016 -6.421 -17.554 1.00 98.50 797 ILE A N 1
ATOM 6190 C CA . ILE A 1 797 ? 5.844 -5.807 -16.224 1.00 98.50 797 ILE A CA 1
ATOM 6191 C C . ILE A 1 797 ? 5.142 -6.765 -15.245 1.00 98.50 797 ILE A C 1
ATOM 6193 O O . ILE A 1 797 ? 5.557 -6.863 -14.087 1.00 98.50 797 ILE A O 1
ATOM 6197 N N . ALA A 1 798 ? 4.125 -7.507 -15.691 1.00 98.19 798 ALA A N 1
ATOM 6198 C CA . ALA A 1 798 ? 3.464 -8.526 -14.871 1.00 98.19 798 ALA A CA 1
ATOM 6199 C C . ALA A 1 798 ? 4.411 -9.697 -14.532 1.00 98.19 798 ALA A C 1
ATOM 6201 O O . ALA A 1 798 ? 4.498 -10.114 -13.375 1.00 98.19 798 ALA A O 1
ATOM 6202 N N . GLN A 1 799 ? 5.200 -10.164 -15.505 1.00 97.69 799 GLN A N 1
ATOM 6203 C CA . GLN A 1 799 ? 6.264 -11.159 -15.311 1.00 97.69 799 GLN A CA 1
ATOM 6204 C C . GLN A 1 799 ? 7.345 -10.649 -14.340 1.00 97.69 799 GLN A C 1
ATOM 6206 O O . GLN A 1 799 ? 7.732 -11.353 -13.407 1.00 97.69 799 GLN A O 1
ATOM 6211 N N . TRP A 1 800 ? 7.774 -9.391 -14.482 1.00 96.69 800 TRP A N 1
ATOM 6212 C CA . TRP A 1 800 ? 8.757 -8.752 -13.602 1.00 96.69 800 TRP A CA 1
ATOM 6213 C C . TRP A 1 800 ? 8.287 -8.671 -12.143 1.00 96.69 800 TRP A C 1
ATOM 6215 O O . TRP A 1 800 ? 9.076 -8.939 -11.228 1.00 96.69 800 TRP A O 1
ATOM 6225 N N . HIS A 1 801 ? 7.011 -8.325 -11.929 1.00 95.06 801 HIS A N 1
ATOM 6226 C CA . HIS A 1 801 ? 6.364 -8.299 -10.615 1.00 95.06 801 HIS A CA 1
ATOM 6227 C C . HIS A 1 801 ? 6.270 -9.701 -9.995 1.00 95.06 801 HIS A C 1
ATOM 6229 O O . HIS A 1 801 ? 6.620 -9.873 -8.828 1.00 95.06 801 HIS A O 1
ATOM 6235 N N . ALA A 1 802 ? 5.895 -10.713 -10.786 1.00 92.06 802 ALA A N 1
ATOM 6236 C CA . ALA A 1 802 ? 5.877 -12.116 -10.362 1.00 92.06 802 ALA A CA 1
ATOM 6237 C C . ALA A 1 802 ? 7.277 -12.686 -10.031 1.00 92.06 802 ALA A C 1
ATOM 6239 O O . ALA A 1 802 ? 7.386 -13.752 -9.429 1.00 92.06 802 ALA A O 1
ATOM 6240 N N . GLY A 1 803 ? 8.356 -11.979 -10.391 1.00 92.25 803 GLY A N 1
ATOM 6241 C CA . GLY A 1 803 ? 9.742 -12.416 -10.194 1.00 92.25 803 GLY A CA 1
ATOM 6242 C C . GLY A 1 803 ? 10.329 -13.187 -11.380 1.00 92.25 803 GLY A C 1
ATOM 6243 O O . GLY A 1 803 ? 11.501 -13.558 -11.345 1.00 92.25 803 GLY A O 1
ATOM 6244 N N . ASP A 1 804 ? 9.566 -13.358 -12.461 1.00 92.62 804 ASP A N 1
ATOM 6245 C CA . ASP A 1 804 ? 9.991 -13.965 -13.724 1.00 92.62 804 ASP A CA 1
ATOM 6246 C C . ASP A 1 804 ? 10.783 -12.952 -14.573 1.00 92.62 804 ASP A C 1
ATOM 6248 O O . ASP A 1 804 ? 10.413 -12.540 -15.675 1.00 92.62 804 ASP A O 1
ATOM 6252 N N . ARG A 1 805 ? 11.903 -12.493 -14.000 1.00 93.06 805 ARG A N 1
ATOM 6253 C CA . ARG A 1 805 ? 12.770 -11.444 -14.560 1.00 93.06 805 ARG A CA 1
ATOM 6254 C C . ARG A 1 805 ? 13.334 -11.827 -15.934 1.00 93.06 805 ARG A C 1
ATOM 6256 O O . ARG A 1 805 ? 13.603 -10.951 -16.750 1.00 93.06 805 ARG A O 1
ATOM 6263 N N . ALA A 1 806 ? 13.477 -13.125 -16.206 1.00 93.00 806 ALA A N 1
ATOM 6264 C CA . ALA A 1 806 ? 13.996 -13.635 -17.469 1.00 93.00 806 ALA A CA 1
ATOM 6265 C C . ALA A 1 806 ? 12.944 -13.629 -18.594 1.00 93.00 806 ALA A C 1
ATOM 6267 O O . ALA A 1 806 ? 13.295 -13.288 -19.724 1.00 93.00 806 ALA A O 1
ATOM 6268 N N . GLN A 1 807 ? 11.674 -13.973 -18.323 1.00 94.31 807 GLN A N 1
ATOM 6269 C CA . GLN A 1 807 ? 10.605 -13.763 -19.309 1.00 94.31 807 GLN A CA 1
ATOM 6270 C C . GLN A 1 807 ? 10.334 -12.273 -19.517 1.00 94.31 807 GLN A C 1
ATOM 6272 O O . GLN A 1 807 ? 10.220 -11.857 -20.665 1.00 94.31 807 GLN A O 1
ATOM 6277 N N . ALA A 1 808 ? 10.338 -11.465 -18.449 1.00 97.75 808 ALA A N 1
ATOM 6278 C CA . ALA A 1 808 ? 10.103 -10.024 -18.531 1.00 97.75 808 ALA A CA 1
ATOM 6279 C C . ALA A 1 808 ? 11.009 -9.326 -19.560 1.00 97.75 808 ALA A C 1
ATOM 6281 O O . ALA A 1 808 ? 10.523 -8.646 -20.464 1.00 97.75 808 ALA A O 1
ATOM 6282 N N . VAL A 1 809 ? 12.322 -9.572 -19.468 1.00 98.12 809 VAL A N 1
ATOM 6283 C CA . VAL A 1 809 ? 13.313 -9.062 -20.426 1.00 98.12 809 VAL A CA 1
ATOM 6284 C C . VAL A 1 809 ? 13.034 -9.567 -21.844 1.00 98.12 809 VAL A C 1
ATOM 6286 O O . VAL A 1 809 ? 13.014 -8.759 -22.767 1.00 98.12 809 VAL A O 1
ATOM 6289 N N . ARG A 1 810 ? 12.734 -10.862 -22.031 1.00 97.12 810 ARG A N 1
ATOM 6290 C CA . ARG A 1 810 ? 12.422 -11.427 -23.360 1.00 97.12 810 ARG A CA 1
ATOM 6291 C C . ARG A 1 810 ? 11.168 -10.827 -23.998 1.00 97.12 810 ARG A C 1
ATOM 6293 O O . ARG A 1 810 ? 11.162 -10.621 -25.207 1.00 97.12 810 ARG A O 1
ATOM 6300 N N . SER A 1 811 ? 10.126 -10.559 -23.215 1.00 97.69 811 SER A N 1
ATOM 6301 C CA . SER A 1 811 ? 8.888 -9.924 -23.683 1.00 97.69 811 SER A CA 1
ATOM 6302 C C . SER A 1 811 ? 9.166 -8.492 -24.159 1.00 97.69 811 SER A C 1
ATOM 6304 O O . SER A 1 811 ? 8.799 -8.121 -25.274 1.00 97.69 811 SER A O 1
ATOM 6306 N N . TRP A 1 812 ? 9.945 -7.715 -23.396 1.00 98.56 812 TRP A N 1
ATOM 6307 C CA . TRP A 1 812 ? 10.358 -6.373 -23.818 1.00 98.56 812 TRP A CA 1
ATOM 6308 C C . TRP A 1 812 ? 11.305 -6.379 -25.032 1.00 98.56 812 TRP A C 1
ATOM 6310 O O . TRP A 1 812 ? 11.105 -5.592 -25.955 1.00 98.56 812 TRP A O 1
ATOM 6320 N N . GLU A 1 813 ? 12.292 -7.278 -25.089 1.00 97.94 813 GLU A N 1
ATOM 6321 C CA . GLU A 1 813 ? 13.215 -7.407 -26.233 1.00 97.94 813 GLU A CA 1
ATOM 6322 C C . GLU A 1 813 ? 12.501 -7.862 -27.518 1.00 97.94 813 GLU A C 1
ATOM 6324 O O . GLU A 1 813 ? 12.834 -7.382 -28.601 1.00 97.94 813 GLU A O 1
ATOM 6329 N N . ARG A 1 814 ? 11.468 -8.712 -27.409 1.00 95.44 814 ARG A N 1
ATOM 6330 C CA . ARG A 1 814 ? 10.585 -9.094 -28.528 1.00 95.44 814 ARG A CA 1
ATOM 6331 C C . ARG A 1 814 ? 9.754 -7.915 -29.049 1.00 95.44 814 ARG A C 1
ATOM 6333 O O . ARG A 1 814 ? 9.488 -7.847 -30.246 1.00 95.44 814 ARG A O 1
ATOM 6340 N N . ALA A 1 815 ? 9.368 -6.989 -28.173 1.00 96.75 815 ALA A N 1
ATOM 6341 C CA . ALA A 1 815 ? 8.542 -5.836 -28.518 1.00 96.75 815 ALA A CA 1
ATOM 6342 C C . ALA A 1 815 ? 9.316 -4.687 -29.183 1.00 96.75 815 ALA A C 1
ATOM 6344 O O . ALA A 1 815 ? 8.773 -4.037 -30.074 1.00 96.75 815 ALA A O 1
ATOM 6345 N N . VAL A 1 816 ? 10.571 -4.439 -28.781 1.00 97.44 816 VAL A N 1
ATOM 6346 C CA . VAL A 1 816 ? 11.408 -3.327 -29.289 1.00 97.44 816 VAL A CA 1
ATOM 6347 C C . VAL A 1 816 ? 11.407 -3.195 -30.825 1.00 97.44 816 VAL A C 1
ATOM 6349 O O . VAL A 1 816 ? 11.095 -2.104 -31.296 1.00 97.44 816 VAL A O 1
ATOM 6352 N N . PRO A 1 817 ? 11.677 -4.241 -31.636 1.00 96.25 817 PRO A N 1
ATOM 6353 C CA . PRO A 1 817 ? 11.710 -4.112 -33.100 1.00 96.25 817 PRO A CA 1
ATOM 6354 C C . PRO A 1 817 ? 10.331 -3.920 -33.761 1.00 96.25 817 PRO A C 1
ATOM 6356 O O . PRO A 1 817 ? 10.267 -3.719 -34.972 1.00 96.25 817 PRO A O 1
ATOM 6359 N N . LEU A 1 818 ? 9.237 -4.004 -32.998 1.00 93.62 818 LEU A N 1
ATOM 6360 C CA . LEU A 1 818 ? 7.857 -3.864 -33.477 1.00 93.62 818 LEU A CA 1
ATOM 6361 C C . LEU A 1 818 ? 7.174 -2.582 -32.968 1.00 93.62 818 LEU A C 1
ATOM 6363 O O . LEU A 1 818 ? 6.078 -2.250 -33.421 1.00 93.62 818 LEU A O 1
ATOM 6367 N N . ALA A 1 819 ? 7.775 -1.881 -32.003 1.00 93.31 819 ALA A N 1
ATOM 6368 C CA . ALA A 1 819 ? 7.120 -0.801 -31.278 1.00 93.31 819 ALA A CA 1
ATOM 6369 C C . ALA A 1 819 ? 7.123 0.533 -32.054 1.00 93.31 819 ALA A C 1
ATOM 6371 O O . ALA A 1 819 ? 8.166 0.944 -32.563 1.00 93.31 819 ALA A O 1
ATOM 6372 N N . PRO A 1 820 ? 5.998 1.281 -32.085 1.00 90.00 820 PRO A N 1
ATOM 6373 C CA . PRO A 1 820 ? 5.945 2.615 -32.698 1.00 90.00 820 PRO A CA 1
ATOM 6374 C C . PRO A 1 820 ? 6.697 3.686 -31.886 1.00 90.00 820 PRO A C 1
ATOM 6376 O O . PRO A 1 820 ? 6.893 4.798 -32.367 1.00 90.00 820 PRO A O 1
ATOM 6379 N N . SER A 1 821 ? 7.096 3.364 -30.653 1.00 93.56 821 SER A N 1
ATOM 6380 C CA . SER A 1 821 ? 8.000 4.140 -29.805 1.00 93.56 821 SER A CA 1
ATOM 6381 C C . SER A 1 821 ? 8.741 3.184 -28.876 1.00 93.56 821 SER A C 1
ATOM 6383 O O . SER A 1 821 ? 8.158 2.230 -28.358 1.00 93.56 821 SER A O 1
ATOM 6385 N N . LEU A 1 822 ? 10.033 3.433 -28.682 1.00 96.62 822 LEU A N 1
ATOM 6386 C CA . LEU A 1 822 ? 10.954 2.521 -28.012 1.00 96.62 822 LEU A CA 1
ATOM 6387 C C . LEU A 1 822 ? 11.094 2.829 -26.516 1.00 96.62 822 LEU A C 1
ATOM 6389 O O . LEU A 1 822 ? 11.338 1.915 -25.726 1.00 96.62 822 LEU A O 1
ATOM 6393 N N . TRP A 1 823 ? 10.923 4.092 -26.102 1.00 97.38 823 TRP A N 1
ATOM 6394 C CA . TRP A 1 823 ? 11.257 4.524 -24.738 1.00 97.38 823 TRP A CA 1
ATOM 6395 C C . TRP A 1 823 ? 10.598 3.739 -23.591 1.00 97.38 823 TRP A C 1
ATOM 6397 O O . TRP A 1 823 ? 11.294 3.522 -22.594 1.00 97.38 823 TRP A O 1
ATOM 6407 N N . PRO A 1 824 ? 9.333 3.260 -23.662 1.00 96.94 824 PRO A N 1
ATOM 6408 C CA . PRO A 1 824 ? 8.740 2.520 -22.546 1.00 96.94 824 PRO A CA 1
ATOM 6409 C C . PRO A 1 824 ? 9.450 1.180 -22.319 1.00 96.94 824 PRO A C 1
ATOM 6411 O O . PRO A 1 824 ? 9.689 0.780 -21.180 1.00 96.94 824 PRO A O 1
ATOM 6414 N N . LEU A 1 825 ? 9.828 0.513 -23.412 1.00 98.12 825 LEU A N 1
ATOM 6415 C CA . LEU A 1 825 ? 10.499 -0.785 -23.420 1.00 98.12 825 LEU A CA 1
ATOM 6416 C C . LEU A 1 825 ? 11.980 -0.638 -23.060 1.00 98.12 825 LEU A C 1
ATOM 6418 O O . LEU A 1 825 ? 12.469 -1.339 -22.176 1.00 98.12 825 LEU A O 1
ATOM 6422 N N . LEU A 1 826 ? 12.668 0.333 -23.671 1.00 98.50 826 LEU A N 1
ATOM 6423 C CA . LEU A 1 826 ? 14.064 0.657 -23.365 1.00 98.50 826 LEU A CA 1
ATOM 6424 C C . LEU A 1 826 ? 14.248 1.055 -21.896 1.00 98.50 826 LEU A C 1
ATOM 6426 O O . LEU A 1 826 ? 15.191 0.585 -21.266 1.00 98.50 826 LEU A O 1
ATOM 6430 N N . ARG A 1 827 ? 13.318 1.822 -21.303 1.00 98.06 827 ARG A N 1
ATOM 6431 C CA . ARG A 1 827 ? 13.321 2.111 -19.858 1.00 98.06 827 ARG A CA 1
ATOM 6432 C C . ARG A 1 827 ? 13.216 0.833 -19.031 1.00 98.06 827 ARG A C 1
ATOM 6434 O O . ARG A 1 827 ? 13.960 0.676 -18.067 1.00 98.06 827 ARG A O 1
ATOM 6441 N N . CYS A 1 828 ? 12.296 -0.074 -19.363 1.00 98.56 828 CYS A N 1
ATOM 6442 C CA . CYS A 1 828 ? 12.131 -1.319 -18.604 1.00 98.56 828 CYS A CA 1
ATOM 6443 C C . CYS A 1 828 ? 13.384 -2.210 -18.694 1.00 98.56 828 CYS A C 1
ATOM 6445 O O . CYS A 1 828 ? 13.818 -2.767 -17.686 1.00 98.56 828 CYS A O 1
ATOM 6447 N N . LEU A 1 829 ? 14.026 -2.254 -19.864 1.00 98.75 829 LEU A N 1
ATOM 6448 C CA . LEU A 1 829 ? 15.308 -2.928 -20.074 1.00 98.75 829 LEU A CA 1
ATOM 6449 C C . LEU A 1 829 ? 16.483 -2.230 -19.362 1.00 98.75 829 LEU A C 1
ATOM 6451 O O . LEU A 1 829 ? 17.382 -2.908 -18.869 1.00 98.75 829 LEU A O 1
ATOM 6455 N N . ALA A 1 830 ? 16.464 -0.901 -19.240 1.00 98.62 830 ALA A N 1
ATOM 6456 C CA . ALA A 1 830 ? 17.451 -0.148 -18.468 1.00 98.62 830 ALA A CA 1
ATOM 6457 C C . ALA A 1 830 ? 17.349 -0.445 -16.960 1.00 98.62 830 ALA A C 1
ATOM 6459 O O . ALA A 1 830 ? 18.371 -0.678 -16.317 1.00 98.62 830 ALA A O 1
ATOM 6460 N N . VAL A 1 831 ? 16.128 -0.535 -16.411 1.00 97.94 831 VAL A N 1
ATOM 6461 C CA . VAL A 1 831 ? 15.908 -1.007 -15.028 1.00 97.94 831 VAL A CA 1
ATOM 6462 C C . VAL A 1 831 ? 16.372 -2.460 -14.870 1.00 97.94 831 VAL A C 1
ATOM 6464 O O . VAL A 1 831 ? 17.025 -2.786 -13.882 1.00 97.94 831 VAL A O 1
ATOM 6467 N N . ALA A 1 832 ? 16.091 -3.334 -15.843 1.00 97.94 832 ALA A N 1
ATOM 6468 C CA . ALA A 1 832 ? 16.542 -4.727 -15.807 1.00 97.94 832 ALA A CA 1
ATOM 6469 C C . ALA A 1 832 ? 18.071 -4.862 -15.730 1.00 97.94 832 ALA A C 1
ATOM 6471 O O . ALA A 1 832 ? 18.583 -5.698 -14.984 1.00 97.94 832 ALA A O 1
ATOM 6472 N N . ASP A 1 833 ? 18.795 -4.012 -16.455 1.00 98.00 833 ASP A N 1
ATOM 6473 C CA . ASP A 1 833 ? 20.253 -3.946 -16.415 1.00 98.00 833 ASP A CA 1
ATOM 6474 C C . ASP A 1 833 ? 20.776 -3.370 -15.099 1.00 98.00 833 ASP A C 1
ATOM 6476 O O . ASP A 1 833 ? 21.697 -3.935 -14.510 1.00 98.00 833 ASP A O 1
ATOM 6480 N N . GLU A 1 834 ? 20.169 -2.284 -14.620 1.00 94.88 834 GLU A N 1
ATOM 6481 C CA . GLU A 1 834 ? 20.522 -1.600 -13.376 1.00 94.88 834 GLU A CA 1
ATOM 6482 C C . GLU A 1 834 ? 20.416 -2.534 -12.162 1.00 94.88 834 GLU A C 1
ATOM 6484 O O . GLU A 1 834 ? 21.368 -2.657 -11.391 1.00 94.88 834 GLU A O 1
ATOM 6489 N N . GLU A 1 835 ? 19.292 -3.243 -12.048 1.00 93.31 835 GLU A N 1
ATOM 6490 C CA . GLU A 1 835 ? 19.008 -4.256 -11.021 1.00 93.31 835 GLU A CA 1
ATOM 6491 C C . GLU A 1 835 ? 19.913 -5.491 -11.143 1.00 93.31 835 GLU A C 1
ATOM 6493 O O . GLU A 1 835 ? 20.149 -6.200 -10.167 1.00 93.31 835 GLU A O 1
ATOM 6498 N N . SER A 1 836 ? 20.451 -5.736 -12.342 1.00 93.38 836 SER A N 1
ATOM 6499 C CA . SER A 1 836 ? 21.427 -6.793 -12.618 1.00 93.38 836 SER A CA 1
ATOM 6500 C C . SER A 1 836 ? 22.883 -6.307 -12.505 1.00 93.38 836 SER A C 1
ATOM 6502 O O . SER A 1 836 ? 23.781 -7.007 -12.968 1.00 93.38 836 SER A O 1
ATOM 6504 N N . GLY A 1 837 ? 23.137 -5.104 -11.972 1.00 94.69 837 GLY A N 1
ATOM 6505 C CA . GLY A 1 837 ? 24.481 -4.528 -11.792 1.00 94.69 837 GLY A CA 1
ATOM 6506 C C . GLY A 1 837 ? 25.175 -4.025 -13.070 1.00 94.69 837 GLY A C 1
ATOM 6507 O O . GLY A 1 837 ? 26.330 -3.608 -13.025 1.00 94.69 837 GLY A O 1
ATOM 6508 N N . HIS A 1 838 ? 24.499 -4.032 -14.220 1.00 96.62 838 HIS A N 1
ATOM 6509 C CA . HIS A 1 838 ? 25.059 -3.638 -15.518 1.00 96.62 838 HIS A CA 1
ATOM 6510 C C . HIS A 1 838 ? 24.919 -2.124 -15.758 1.00 96.62 838 HIS A C 1
ATOM 6512 O O . HIS A 1 838 ? 24.293 -1.691 -16.727 1.00 96.62 838 HIS A O 1
ATOM 6518 N N . HIS A 1 839 ? 25.484 -1.308 -14.864 1.00 96.19 839 HIS A N 1
ATOM 6519 C CA . HIS A 1 839 ? 25.234 0.140 -14.814 1.00 96.19 839 HIS A CA 1
ATOM 6520 C C . HIS A 1 839 ? 25.561 0.897 -16.116 1.00 96.19 839 HIS A C 1
ATOM 6522 O O . HIS A 1 839 ? 24.804 1.791 -16.483 1.00 96.19 839 HIS A O 1
ATOM 6528 N N . GLU A 1 840 ? 26.600 0.498 -16.858 1.00 97.81 840 GLU A N 1
ATOM 6529 C CA . GLU A 1 840 ? 26.904 1.071 -18.181 1.00 97.81 840 GLU A CA 1
ATOM 6530 C C . GLU A 1 840 ? 25.781 0.816 -19.196 1.00 97.81 840 GLU A C 1
ATOM 6532 O O . GLU A 1 840 ? 25.259 1.753 -19.794 1.00 97.81 840 GLU A O 1
ATOM 6537 N N . ARG A 1 841 ? 25.339 -0.441 -19.333 1.00 97.81 841 ARG A N 1
ATOM 6538 C CA . ARG A 1 841 ? 24.292 -0.831 -20.293 1.00 97.81 841 ARG A CA 1
ATOM 6539 C C . ARG A 1 841 ? 22.929 -0.232 -19.925 1.00 97.81 841 ARG A C 1
ATOM 6541 O O . ARG A 1 841 ? 22.162 0.153 -20.806 1.00 97.81 841 ARG A O 1
ATOM 6548 N N . ALA A 1 842 ? 22.669 -0.076 -18.624 1.00 98.19 842 ALA A N 1
ATOM 6549 C CA . ALA A 1 842 ? 21.535 0.689 -18.124 1.00 98.19 842 ALA A CA 1
ATOM 6550 C C . ALA A 1 842 ? 21.626 2.167 -18.539 1.00 98.19 842 ALA A C 1
ATOM 6552 O O . ALA A 1 842 ? 20.647 2.713 -19.038 1.00 98.19 842 ALA A O 1
ATOM 6553 N N . ALA A 1 843 ? 22.787 2.811 -18.378 1.00 98.44 843 ALA A N 1
ATOM 6554 C CA . ALA A 1 843 ? 23.008 4.201 -18.774 1.00 98.44 843 ALA A CA 1
ATOM 6555 C C . ALA A 1 843 ? 22.842 4.422 -20.292 1.00 98.44 843 ALA A C 1
ATOM 6557 O O . ALA A 1 843 ? 22.214 5.404 -20.699 1.00 98.44 843 ALA A O 1
ATOM 6558 N N . ASP A 1 844 ? 23.313 3.485 -21.121 1.00 98.50 844 ASP A N 1
ATOM 6559 C CA . ASP A 1 844 ? 23.082 3.486 -22.572 1.00 98.50 844 ASP A CA 1
ATOM 6560 C C . ASP A 1 844 ? 21.578 3.417 -22.900 1.00 98.50 844 ASP A C 1
ATOM 6562 O O . ASP A 1 844 ? 21.038 4.316 -23.550 1.00 98.50 844 ASP A O 1
ATOM 6566 N N . ARG A 1 845 ? 20.864 2.410 -22.369 1.00 98.56 845 ARG A N 1
ATOM 6567 C CA . ARG A 1 845 ? 19.417 2.222 -22.601 1.00 98.56 845 ARG A CA 1
ATOM 6568 C C . ARG A 1 845 ? 18.559 3.362 -22.031 1.00 98.56 845 ARG A C 1
ATOM 6570 O O . ARG A 1 845 ? 17.562 3.731 -22.647 1.00 98.56 845 ARG A O 1
ATOM 6577 N N . TYR A 1 846 ? 18.938 3.965 -20.900 1.00 98.62 846 TYR A N 1
ATOM 6578 C CA . TYR A 1 846 ? 18.278 5.165 -20.363 1.00 98.62 846 TYR A CA 1
ATOM 6579 C C . TYR A 1 846 ? 18.469 6.392 -21.263 1.00 98.62 846 TYR A C 1
ATOM 6581 O O . TYR A 1 846 ? 17.540 7.190 -21.399 1.00 98.62 846 TYR A O 1
ATOM 6589 N N . THR A 1 847 ? 19.643 6.541 -21.886 1.00 98.56 847 THR A N 1
ATOM 6590 C CA . THR A 1 847 ? 19.918 7.637 -22.827 1.00 98.56 847 THR A CA 1
ATOM 6591 C C . THR A 1 847 ? 19.065 7.484 -24.084 1.00 98.56 847 THR A C 1
ATOM 6593 O O . THR A 1 847 ? 18.334 8.406 -24.438 1.00 98.56 847 THR A O 1
ATOM 6596 N N . GLU A 1 848 ? 19.062 6.293 -24.691 1.00 98.44 848 GLU A N 1
ATOM 6597 C CA . GLU A 1 848 ? 18.244 5.985 -25.872 1.00 98.44 848 GLU A CA 1
ATOM 6598 C C . GLU A 1 848 ? 16.736 6.138 -25.589 1.00 98.44 848 GLU A C 1
ATOM 6600 O O . GLU A 1 848 ? 15.997 6.714 -26.391 1.00 98.44 848 GLU A O 1
ATOM 6605 N N . ALA A 1 849 ? 16.273 5.705 -24.409 1.00 98.44 849 ALA A N 1
ATOM 6606 C CA . ALA A 1 849 ? 14.892 5.908 -23.976 1.00 98.44 849 ALA A CA 1
ATOM 6607 C C . ALA A 1 849 ? 14.541 7.400 -23.829 1.00 98.44 849 ALA A C 1
ATOM 6609 O O . ALA A 1 849 ? 13.485 7.835 -24.286 1.00 98.44 849 ALA A O 1
ATOM 6610 N N . PHE A 1 850 ? 15.403 8.206 -23.202 1.00 98.44 850 PHE A N 1
ATOM 6611 C CA . PHE A 1 850 ? 15.142 9.639 -23.042 1.00 98.44 850 PHE A CA 1
ATOM 6612 C C . PHE A 1 850 ? 15.201 10.394 -24.381 1.00 98.44 850 PHE A C 1
ATOM 6614 O O . PHE A 1 850 ? 14.429 11.334 -24.595 1.00 98.44 850 PHE A O 1
ATOM 6621 N N . ASP A 1 851 ? 16.055 9.950 -25.307 1.00 98.00 851 ASP A N 1
ATOM 6622 C CA . ASP A 1 851 ? 16.090 10.444 -26.681 1.00 98.00 851 ASP A CA 1
ATOM 6623 C C . ASP A 1 851 ? 14.786 10.170 -27.425 1.00 98.00 851 ASP A C 1
ATOM 6625 O O . ASP A 1 851 ? 14.198 11.103 -27.979 1.00 98.00 851 ASP A O 1
ATOM 6629 N N . ASP A 1 852 ? 14.298 8.929 -27.399 1.00 97.81 852 ASP A N 1
ATOM 6630 C CA . ASP A 1 852 ? 13.047 8.565 -28.060 1.00 97.81 852 ASP A CA 1
ATOM 6631 C C . ASP A 1 852 ? 11.831 9.269 -27.435 1.00 97.81 852 ASP A C 1
ATOM 6633 O O . ASP A 1 852 ? 11.021 9.845 -28.162 1.00 97.81 852 ASP A O 1
ATOM 6637 N N . LEU A 1 853 ? 11.758 9.360 -26.100 1.00 97.06 853 LEU A N 1
ATOM 6638 C CA . LEU A 1 853 ? 10.730 10.140 -25.399 1.00 97.06 853 LEU A CA 1
ATOM 6639 C C . LEU A 1 853 ? 10.713 11.608 -25.857 1.00 97.06 853 LEU A C 1
ATOM 6641 O O . LEU A 1 853 ? 9.645 12.183 -26.075 1.00 97.06 853 LEU A O 1
ATOM 6645 N N . CYS A 1 854 ? 11.887 12.222 -26.028 1.00 95.31 854 CYS A N 1
ATOM 6646 C CA . CYS A 1 854 ? 12.001 13.600 -26.502 1.00 95.31 854 CYS A CA 1
ATOM 6647 C C . CYS A 1 854 ? 11.601 13.785 -27.978 1.00 95.31 854 CYS A C 1
ATOM 6649 O O . CYS A 1 854 ? 11.203 14.894 -28.339 1.00 95.31 854 CYS A O 1
ATOM 6651 N N . ARG A 1 855 ? 11.684 12.742 -28.822 1.00 94.69 855 ARG A N 1
ATOM 6652 C CA . ARG A 1 855 ? 11.151 12.754 -30.203 1.00 94.69 855 ARG A CA 1
ATOM 6653 C C . ARG A 1 855 ? 9.635 12.556 -30.232 1.00 94.69 855 ARG A C 1
ATOM 6655 O O . ARG A 1 855 ? 8.946 13.171 -31.044 1.00 94.69 855 ARG A O 1
ATOM 6662 N N . GLU A 1 856 ? 9.122 11.708 -29.345 1.00 93.75 856 GLU A N 1
ATOM 6663 C CA . GLU A 1 856 ? 7.712 11.318 -29.316 1.00 93.75 856 GLU A CA 1
ATOM 6664 C C . GLU A 1 856 ? 6.802 12.281 -28.555 1.00 93.75 856 GLU A C 1
ATOM 6666 O O . GLU A 1 856 ? 5.607 12.343 -28.849 1.00 93.75 856 GLU A O 1
ATOM 6671 N N . ARG A 1 857 ? 7.348 13.105 -27.652 1.00 90.94 857 ARG A N 1
ATOM 6672 C CA . ARG A 1 857 ? 6.611 14.196 -27.002 1.00 90.94 857 ARG A CA 1
ATOM 6673 C C . ARG A 1 857 ? 5.971 15.123 -28.042 1.00 90.94 857 ARG A C 1
ATOM 6675 O O . ARG A 1 857 ? 6.667 15.843 -28.756 1.00 90.94 857 ARG A O 1
ATOM 6682 N N . ARG A 1 858 ? 4.635 15.161 -28.078 1.00 82.44 858 ARG A N 1
ATOM 6683 C CA . ARG A 1 858 ? 3.865 15.997 -29.024 1.00 82.44 858 ARG A CA 1
ATOM 6684 C C . ARG A 1 858 ? 3.519 17.387 -28.489 1.00 82.44 858 ARG A C 1
ATOM 6686 O O . ARG A 1 858 ? 3.293 18.298 -29.279 1.00 82.44 858 ARG A O 1
ATOM 6693 N N . ASP A 1 859 ? 3.506 17.556 -27.171 1.00 87.31 859 ASP A N 1
ATOM 6694 C CA . ASP A 1 859 ? 3.133 18.792 -26.484 1.00 87.31 859 ASP A CA 1
ATOM 6695 C C . ASP A 1 859 ? 3.761 18.858 -25.074 1.00 87.31 859 ASP A C 1
ATOM 6697 O O . ASP A 1 859 ? 4.416 17.916 -24.624 1.00 87.31 859 ASP A O 1
ATOM 6701 N N . ASN A 1 860 ? 3.572 19.984 -24.379 1.00 87.12 860 ASN A N 1
ATOM 6702 C CA . ASN A 1 860 ? 4.004 20.184 -22.987 1.00 87.12 860 ASN A CA 1
ATOM 6703 C C . ASN A 1 860 ? 2.846 19.986 -21.986 1.00 87.12 860 ASN A C 1
ATOM 6705 O O . ASN A 1 860 ? 2.838 20.585 -20.912 1.00 87.12 860 ASN A O 1
ATOM 6709 N N . GLY A 1 861 ? 1.843 19.181 -22.340 1.00 90.38 861 GLY A N 1
ATOM 6710 C CA . GLY A 1 861 ? 0.732 18.822 -21.470 1.00 90.38 861 GLY A CA 1
ATOM 6711 C C . GLY A 1 861 ? 1.171 17.994 -20.263 1.00 90.38 861 GLY A C 1
ATOM 6712 O O . GLY A 1 861 ? 2.319 17.552 -20.146 1.00 90.38 861 GLY A O 1
ATOM 6713 N N . GLU A 1 862 ? 0.236 17.781 -19.343 1.00 90.38 862 GLU A N 1
ATOM 6714 C CA . GLU A 1 862 ? 0.504 17.208 -18.023 1.00 90.38 862 GLU A CA 1
ATOM 6715 C C . GLU A 1 862 ? 1.143 15.808 -18.090 1.00 90.38 862 GLU A C 1
ATOM 6717 O O . GLU A 1 862 ? 2.208 15.591 -17.510 1.00 90.38 862 GLU A O 1
ATOM 6722 N N . ALA A 1 863 ? 0.566 14.885 -18.869 1.00 91.12 863 ALA A N 1
ATOM 6723 C CA . ALA A 1 863 ? 1.064 13.511 -18.991 1.00 91.12 863 ALA A CA 1
ATOM 6724 C C . ALA A 1 863 ? 2.469 13.425 -19.621 1.00 91.12 863 ALA A C 1
ATOM 6726 O O . ALA A 1 863 ? 3.316 12.662 -19.151 1.00 91.12 863 ALA A O 1
ATOM 6727 N N . TRP A 1 864 ? 2.751 14.226 -20.655 1.00 93.50 864 TRP A N 1
ATOM 6728 C CA . TRP A 1 864 ? 4.084 14.291 -21.264 1.00 93.50 864 TRP A CA 1
ATOM 6729 C C . TRP A 1 864 ? 5.106 14.962 -20.341 1.00 93.50 864 TRP A C 1
ATOM 6731 O O . TRP A 1 864 ? 6.245 14.505 -20.253 1.00 93.50 864 TRP A O 1
ATOM 6741 N N . THR A 1 865 ? 4.702 16.000 -19.607 1.00 94.31 865 THR A N 1
ATOM 6742 C CA . THR A 1 865 ? 5.545 16.654 -18.595 1.00 94.31 865 THR A CA 1
ATOM 6743 C C . THR A 1 865 ? 5.895 15.690 -17.459 1.00 94.31 865 THR A C 1
ATOM 6745 O O . THR A 1 865 ? 7.053 15.641 -17.042 1.00 94.31 865 THR A O 1
ATOM 6748 N N . ALA A 1 866 ? 4.937 14.877 -17.003 1.00 94.81 866 ALA A N 1
ATOM 6749 C CA . ALA A 1 866 ? 5.165 13.830 -16.010 1.00 94.81 866 ALA A CA 1
ATOM 6750 C C . ALA A 1 866 ? 6.117 12.738 -16.532 1.00 94.81 866 ALA A C 1
ATOM 6752 O O . ALA A 1 866 ? 7.051 12.362 -15.828 1.00 94.81 866 ALA A O 1
ATOM 6753 N N . ALA A 1 867 ? 5.956 12.285 -17.782 1.00 95.81 867 ALA A N 1
ATOM 6754 C CA . ALA A 1 867 ? 6.851 11.299 -18.394 1.00 95.81 867 ALA A CA 1
ATOM 6755 C C . ALA A 1 867 ? 8.293 11.820 -18.551 1.00 95.81 867 ALA A C 1
ATOM 6757 O O . ALA A 1 867 ? 9.240 11.118 -18.198 1.00 95.81 867 ALA A O 1
ATOM 6758 N N . VAL A 1 868 ? 8.469 13.063 -19.022 1.00 96.25 868 VAL A N 1
ATOM 6759 C CA . VAL A 1 868 ? 9.790 13.710 -19.160 1.00 96.25 868 VAL A CA 1
ATOM 6760 C C . VAL A 1 868 ? 10.458 13.920 -17.803 1.00 96.25 868 VAL A C 1
ATOM 6762 O O . VAL A 1 868 ? 11.664 13.706 -17.687 1.00 96.25 868 VAL A O 1
ATOM 6765 N N . ALA A 1 869 ? 9.697 14.289 -16.769 1.00 96.31 869 ALA A N 1
ATOM 6766 C CA . ALA A 1 869 ? 10.219 14.360 -15.410 1.00 96.31 869 ALA A CA 1
ATOM 6767 C C . ALA A 1 869 ? 10.657 12.974 -14.909 1.00 96.31 869 ALA A C 1
ATOM 6769 O O . ALA A 1 869 ? 11.813 12.799 -14.531 1.00 96.31 869 ALA A O 1
ATOM 67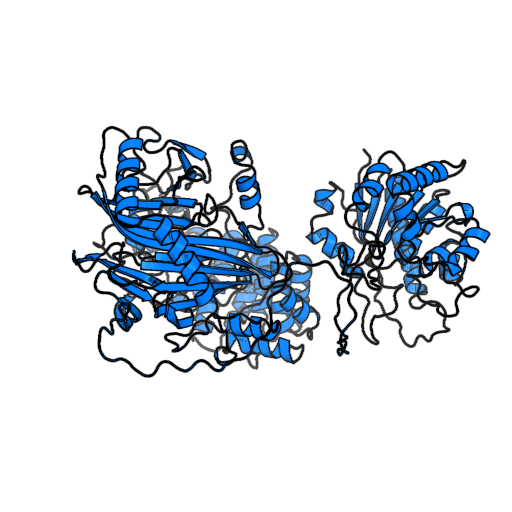70 N N . ALA A 1 870 ? 9.770 11.979 -14.951 1.00 96.75 870 ALA A N 1
ATOM 6771 C CA . ALA A 1 870 ? 10.036 10.650 -14.415 1.00 96.75 870 ALA A CA 1
ATOM 6772 C C . ALA A 1 870 ? 11.231 9.962 -15.102 1.00 96.75 870 ALA A C 1
ATOM 6774 O O . ALA A 1 870 ? 12.178 9.561 -14.423 1.00 96.75 870 ALA A O 1
ATOM 6775 N N . LEU A 1 871 ? 11.244 9.892 -16.440 1.00 97.81 871 LEU A N 1
ATOM 6776 C CA . LEU A 1 871 ? 12.342 9.249 -17.172 1.00 97.81 871 LEU A CA 1
ATOM 6777 C C . LEU A 1 871 ? 13.636 10.063 -17.083 1.00 97.81 871 LEU A C 1
ATOM 6779 O O . LEU A 1 871 ? 14.707 9.485 -16.927 1.00 97.81 871 LEU A O 1
ATOM 6783 N N . GLY A 1 872 ? 13.553 11.396 -17.123 1.00 98.06 872 GLY A N 1
ATOM 6784 C CA . GLY A 1 872 ? 14.720 12.263 -16.969 1.00 98.06 872 GLY A CA 1
ATOM 6785 C C . GLY A 1 872 ? 15.383 12.132 -15.595 1.00 98.06 872 GLY A C 1
ATOM 6786 O O . GLY A 1 872 ? 16.608 12.106 -15.507 1.00 98.06 872 GLY A O 1
ATOM 6787 N N . ARG A 1 873 ? 14.592 11.977 -14.523 1.00 97.38 873 ARG A N 1
ATOM 6788 C CA . ARG A 1 873 ? 15.083 11.712 -13.160 1.00 97.38 873 ARG A CA 1
ATOM 6789 C C . ARG A 1 873 ? 15.819 10.374 -13.076 1.00 97.38 873 ARG A C 1
ATOM 6791 O O . ARG A 1 873 ? 16.893 10.308 -12.481 1.00 97.38 873 ARG A O 1
ATOM 6798 N N . GLU A 1 874 ? 15.262 9.320 -13.676 1.00 97.88 874 GLU A N 1
ATOM 6799 C CA . GLU A 1 874 ? 15.903 8.000 -13.715 1.00 97.88 874 GLU A CA 1
ATOM 6800 C C . GLU A 1 874 ? 17.184 8.004 -14.559 1.00 97.88 874 GLU A C 1
ATOM 6802 O O . GLU A 1 874 ? 18.213 7.526 -14.083 1.00 97.88 874 GLU A O 1
ATOM 6807 N N . ALA A 1 875 ? 17.153 8.606 -15.752 1.00 98.50 875 ALA A N 1
ATOM 6808 C CA . ALA A 1 875 ? 18.302 8.697 -16.647 1.00 98.50 875 ALA A CA 1
ATOM 6809 C C . ALA A 1 875 ? 19.460 9.497 -16.027 1.00 98.50 875 ALA A C 1
ATOM 6811 O O . ALA A 1 875 ? 20.588 9.007 -16.004 1.00 98.50 875 ALA A O 1
ATOM 6812 N N . LEU A 1 876 ? 19.193 10.671 -15.437 1.00 98.31 876 LEU A N 1
ATOM 6813 C CA . LEU A 1 876 ? 20.196 11.435 -14.677 1.00 98.31 876 LEU A CA 1
ATOM 6814 C C . LEU A 1 876 ? 20.790 10.599 -13.533 1.00 98.31 876 LEU A C 1
ATOM 6816 O O . LEU A 1 876 ? 22.009 10.521 -13.385 1.00 98.31 876 LEU A O 1
ATOM 6820 N N . GLY A 1 877 ? 19.936 9.935 -12.747 1.00 96.69 877 GLY A N 1
ATOM 6821 C CA . GLY A 1 877 ? 20.358 9.100 -11.621 1.00 96.69 877 GLY A CA 1
ATOM 6822 C C . GLY A 1 877 ? 21.139 7.840 -12.015 1.00 96.69 877 GLY A C 1
ATOM 6823 O O . GLY A 1 877 ? 21.858 7.291 -11.177 1.00 96.69 877 GLY A O 1
ATOM 6824 N N . ALA A 1 878 ? 21.011 7.361 -13.255 1.00 97.75 878 ALA A N 1
ATOM 6825 C CA . ALA A 1 878 ? 21.814 6.271 -13.809 1.00 97.75 878 ALA A CA 1
ATOM 6826 C C . ALA A 1 878 ? 23.145 6.784 -14.385 1.00 97.75 878 ALA A C 1
ATOM 6828 O O . ALA A 1 878 ? 24.208 6.292 -14.008 1.00 97.75 878 ALA A O 1
ATOM 6829 N N . LEU A 1 879 ? 23.101 7.826 -15.221 1.00 98.56 879 LEU A N 1
ATOM 6830 C CA . LEU A 1 879 ? 24.274 8.409 -15.880 1.00 98.56 879 LEU A CA 1
ATOM 6831 C C . LEU A 1 879 ? 25.300 8.952 -14.879 1.00 98.56 879 LEU A C 1
ATOM 6833 O O . LEU A 1 879 ? 26.494 8.708 -15.037 1.00 98.56 879 LEU A O 1
ATOM 6837 N N . LEU A 1 880 ? 24.850 9.606 -13.801 1.00 97.12 880 LEU A N 1
ATOM 6838 C CA . LEU A 1 880 ? 25.738 10.068 -12.727 1.00 97.12 880 LEU A CA 1
ATOM 6839 C C . LEU A 1 880 ? 26.388 8.914 -11.940 1.00 97.12 880 LEU A C 1
ATOM 6841 O O . LEU A 1 880 ? 27.482 9.090 -11.410 1.00 97.12 880 LEU A O 1
ATOM 6845 N N . ARG A 1 881 ? 25.761 7.728 -11.883 1.00 94.94 881 ARG A N 1
ATOM 6846 C CA . ARG A 1 881 ? 26.340 6.518 -11.260 1.00 94.94 881 ARG A CA 1
ATOM 6847 C C . ARG A 1 881 ? 27.372 5.832 -12.152 1.00 94.94 881 ARG A C 1
ATOM 6849 O O . ARG A 1 881 ? 28.359 5.328 -11.635 1.00 94.94 881 ARG A O 1
ATOM 6856 N N . ALA A 1 882 ? 27.166 5.876 -13.466 1.00 96.44 882 ALA A N 1
ATOM 6857 C CA . ALA A 1 882 ? 28.145 5.479 -14.479 1.00 96.44 882 ALA A CA 1
ATOM 6858 C C . ALA A 1 882 ? 29.254 6.543 -14.700 1.00 96.44 882 ALA A C 1
ATOM 6860 O O . ALA A 1 882 ? 30.077 6.418 -15.600 1.00 96.44 882 ALA A O 1
ATOM 6861 N N . GLY A 1 883 ? 29.269 7.637 -13.923 1.00 96.56 883 GLY A N 1
ATOM 6862 C CA . GLY A 1 883 ? 30.249 8.727 -14.056 1.00 96.56 883 GLY A CA 1
ATOM 6863 C C . GLY A 1 883 ? 30.119 9.570 -15.335 1.00 96.56 883 GLY A C 1
ATOM 6864 O O . GLY A 1 883 ? 30.960 10.429 -15.594 1.00 96.56 883 GLY A O 1
ATOM 6865 N N . ARG A 1 884 ? 29.067 9.367 -16.138 1.00 97.75 884 ARG A N 1
ATOM 6866 C CA . ARG A 1 884 ? 28.896 9.948 -17.478 1.00 97.75 884 ARG A CA 1
ATOM 6867 C C . ARG A 1 884 ? 28.286 11.357 -17.437 1.00 97.75 884 ARG A C 1
ATOM 6869 O O . ARG A 1 884 ? 27.176 11.593 -17.922 1.00 97.75 884 ARG A O 1
ATOM 6876 N N . ALA A 1 885 ? 29.013 12.303 -16.840 1.00 97.56 885 ALA A N 1
ATOM 6877 C CA . ALA A 1 885 ? 28.536 13.666 -16.581 1.00 97.56 885 ALA A CA 1
ATOM 6878 C C . ALA A 1 885 ? 28.063 14.419 -17.847 1.00 97.56 885 ALA A C 1
ATOM 6880 O O . ALA A 1 885 ? 27.012 15.051 -17.815 1.00 97.56 885 ALA A O 1
ATOM 6881 N N . GLU A 1 886 ? 28.760 14.300 -18.982 1.00 97.62 886 GLU A N 1
ATOM 6882 C CA . GLU A 1 886 ? 28.397 14.990 -20.240 1.00 97.62 886 GLU A CA 1
ATOM 6883 C C . GLU A 1 886 ? 27.055 14.507 -20.830 1.00 97.62 886 GLU A C 1
ATOM 6885 O O . GLU A 1 886 ? 26.229 15.298 -21.300 1.00 97.62 886 GLU A O 1
ATOM 6890 N N . GLN A 1 887 ? 26.786 13.200 -20.752 1.00 97.88 887 GLN A N 1
ATOM 6891 C CA . GLN A 1 887 ? 25.494 12.636 -21.152 1.00 97.88 887 GLN A CA 1
ATOM 6892 C C . GLN A 1 887 ? 24.390 13.063 -20.170 1.00 97.88 887 GLN A C 1
ATOM 6894 O O . GLN A 1 887 ? 23.297 13.439 -20.595 1.00 97.88 887 GLN A O 1
ATOM 6899 N N . ALA A 1 888 ? 24.681 13.111 -18.865 1.00 98.38 888 ALA A N 1
ATOM 6900 C CA . ALA A 1 888 ? 23.753 13.648 -17.869 1.00 98.38 888 ALA A CA 1
ATOM 6901 C C . ALA A 1 888 ? 23.444 15.146 -18.099 1.00 98.38 888 ALA A C 1
ATOM 6903 O O . ALA A 1 888 ? 22.282 15.547 -18.014 1.00 98.38 888 ALA A O 1
ATOM 6904 N N . ARG A 1 889 ? 24.430 15.968 -18.486 1.00 98.25 889 ARG A N 1
ATOM 6905 C CA . ARG A 1 889 ? 24.224 17.368 -18.906 1.00 98.25 889 ARG A CA 1
ATOM 6906 C C . ARG A 1 889 ? 23.299 17.471 -20.119 1.00 98.25 889 ARG A C 1
ATOM 6908 O O . ARG A 1 889 ? 22.369 18.277 -20.105 1.00 98.25 889 ARG A O 1
ATOM 6915 N N . THR A 1 890 ? 23.477 16.595 -21.105 1.00 97.94 890 THR A N 1
ATOM 6916 C CA . THR A 1 890 ? 22.608 16.518 -22.293 1.00 97.94 890 THR A CA 1
ATOM 6917 C C . THR A 1 890 ? 21.150 16.191 -21.931 1.00 97.94 890 THR A C 1
ATOM 6919 O O . THR A 1 890 ? 20.222 16.784 -22.486 1.00 97.94 890 THR A O 1
ATOM 6922 N N . VAL A 1 891 ? 20.918 15.288 -20.968 1.00 98.12 891 VAL A N 1
ATOM 6923 C CA . VAL A 1 891 ? 19.571 15.014 -20.426 1.00 98.12 891 VAL A CA 1
ATOM 6924 C C . VAL A 1 891 ? 19.024 16.241 -19.685 1.00 98.12 891 VAL A C 1
ATOM 6926 O O . VAL A 1 891 ? 17.892 16.655 -19.943 1.00 98.12 891 VAL A O 1
ATOM 6929 N N . TRP A 1 892 ? 19.830 16.865 -18.816 1.00 98.25 892 TRP A N 1
ATOM 6930 C CA . TRP A 1 892 ? 19.449 18.045 -18.028 1.00 98.25 892 TRP A CA 1
ATOM 6931 C C . TRP A 1 892 ? 18.953 19.210 -18.890 1.00 98.25 892 TRP A C 1
ATOM 6933 O O . TRP A 1 892 ? 17.894 19.778 -18.625 1.00 98.25 892 TRP A O 1
ATOM 6943 N N . GLU A 1 893 ? 19.691 19.568 -19.939 1.00 97.19 893 GLU A N 1
ATOM 6944 C CA . GLU A 1 893 ? 19.375 20.724 -20.786 1.00 97.19 893 GLU A CA 1
ATOM 6945 C C . GLU A 1 893 ? 18.050 20.570 -21.544 1.00 97.19 893 GLU A C 1
ATOM 6947 O O . GLU A 1 893 ? 17.352 21.560 -21.789 1.00 97.19 893 GLU A O 1
ATOM 6952 N N . ARG A 1 894 ? 17.664 19.325 -21.849 1.00 96.25 894 ARG A N 1
ATOM 6953 C CA . ARG A 1 894 ? 16.426 18.969 -22.561 1.00 96.25 894 ARG A CA 1
ATOM 6954 C C . ARG A 1 894 ? 15.216 18.787 -21.640 1.00 96.25 894 ARG A C 1
ATOM 6956 O O . ARG A 1 894 ? 14.085 18.721 -22.132 1.00 96.25 894 ARG A O 1
ATOM 6963 N N . LEU A 1 895 ? 15.411 18.790 -20.317 1.00 96.62 895 LEU A N 1
ATOM 6964 C CA . LEU A 1 895 ? 14.310 18.904 -19.362 1.00 96.62 895 LEU A CA 1
ATOM 6965 C C . LEU A 1 895 ? 13.587 20.247 -19.517 1.00 96.62 895 LEU A C 1
ATOM 6967 O O . LEU A 1 895 ? 14.202 21.312 -19.658 1.00 96.62 895 LEU A O 1
ATOM 6971 N N . LEU A 1 896 ? 12.258 20.198 -19.405 1.00 94.50 896 LEU A N 1
ATOM 6972 C CA . LEU A 1 896 ? 11.413 21.390 -19.394 1.00 94.50 896 LEU A CA 1
ATOM 6973 C C . LEU A 1 896 ? 11.840 22.340 -18.254 1.00 94.50 896 LEU A C 1
ATOM 6975 O O . LEU A 1 896 ? 12.146 21.860 -17.156 1.00 94.50 896 LEU A O 1
ATOM 6979 N N . PRO A 1 897 ? 11.833 23.673 -18.458 1.00 93.88 897 PRO A N 1
ATOM 6980 C CA . PRO A 1 897 ? 12.213 24.633 -17.416 1.00 93.88 897 PRO A CA 1
ATOM 6981 C C . PRO A 1 897 ? 11.440 24.434 -16.103 1.00 93.88 897 PRO A C 1
ATOM 6983 O O . PRO A 1 897 ? 12.002 24.555 -15.018 1.00 93.88 897 PRO A O 1
ATOM 6986 N N . ASP A 1 898 ? 10.163 24.068 -16.202 1.00 91.00 898 ASP A N 1
ATOM 6987 C CA . ASP A 1 898 ? 9.237 23.859 -15.079 1.00 91.00 898 ASP A CA 1
ATOM 6988 C C . ASP A 1 898 ? 9.434 22.510 -14.364 1.00 91.00 898 ASP A C 1
ATOM 6990 O O . ASP A 1 898 ? 8.906 22.287 -13.274 1.00 91.00 898 ASP A O 1
ATOM 6994 N N . VAL A 1 899 ? 10.216 21.608 -14.961 1.00 94.19 899 VAL A N 1
ATOM 6995 C CA . VAL A 1 899 ? 10.714 20.390 -14.310 1.00 94.19 899 VAL A CA 1
ATOM 6996 C C . VAL A 1 899 ? 12.022 20.702 -13.583 1.00 94.19 899 VAL A C 1
ATOM 6998 O O . VAL A 1 899 ? 12.144 20.387 -12.402 1.00 94.19 899 VAL A O 1
ATOM 7001 N N . ARG A 1 900 ? 12.954 21.421 -14.230 1.00 95.62 900 ARG A N 1
ATOM 7002 C CA . ARG A 1 900 ? 14.248 21.814 -13.635 1.00 95.62 900 ARG A CA 1
ATOM 7003 C C . ARG A 1 900 ? 14.124 22.654 -12.361 1.00 95.62 900 ARG A C 1
ATOM 7005 O O . ARG A 1 900 ? 14.939 22.495 -11.460 1.00 95.62 900 ARG A O 1
ATOM 7012 N N . ARG A 1 901 ? 13.092 23.501 -12.245 1.00 93.25 901 ARG A N 1
ATOM 7013 C CA . ARG A 1 901 ? 12.832 24.302 -11.027 1.00 93.25 901 ARG A CA 1
ATOM 7014 C C . ARG A 1 901 ? 12.308 23.496 -9.824 1.00 93.25 901 ARG A C 1
ATOM 7016 O O . ARG A 1 901 ? 12.226 24.052 -8.734 1.00 93.25 901 ARG A O 1
ATOM 7023 N N . ARG A 1 902 ? 11.941 22.217 -9.978 1.00 93.25 902 ARG A N 1
ATOM 7024 C CA . ARG A 1 902 ? 11.450 21.377 -8.865 1.00 93.25 902 ARG A CA 1
ATOM 7025 C C . ARG A 1 902 ? 12.624 20.877 -8.015 1.00 93.25 902 ARG A C 1
ATOM 7027 O O . ARG A 1 902 ? 13.662 20.502 -8.558 1.00 93.25 902 ARG A O 1
ATOM 7034 N N . GLY A 1 903 ? 12.452 20.795 -6.694 1.00 92.69 903 GLY A N 1
ATOM 7035 C CA . GLY A 1 903 ? 13.529 20.439 -5.758 1.00 92.69 903 GLY A CA 1
ATOM 7036 C C . GLY A 1 903 ? 14.341 19.173 -6.078 1.00 92.69 903 GLY A C 1
ATOM 7037 O O . GLY A 1 903 ? 15.563 19.247 -5.981 1.00 92.69 903 GLY A O 1
ATOM 7038 N N . PRO A 1 904 ? 13.750 18.041 -6.516 1.00 93.38 904 PRO A N 1
ATOM 7039 C CA . PRO A 1 904 ? 14.522 16.853 -6.904 1.00 93.38 904 PRO A CA 1
ATOM 7040 C C . PRO A 1 904 ? 15.495 17.104 -8.050 1.00 93.38 904 PRO A C 1
ATOM 7042 O O . PRO A 1 904 ? 16.586 16.542 -8.080 1.00 93.38 904 PRO A O 1
ATOM 7045 N N . PHE A 1 905 ? 15.102 17.960 -8.990 1.00 96.31 905 PHE A N 1
ATOM 7046 C CA . PHE A 1 905 ? 15.918 18.313 -10.141 1.00 96.31 905 PHE A CA 1
ATOM 7047 C C . PHE A 1 905 ? 17.000 19.311 -9.742 1.00 96.31 905 PHE A C 1
ATOM 7049 O O . PHE A 1 905 ? 18.131 19.150 -10.172 1.00 96.31 905 PHE A O 1
ATOM 7056 N N . ARG A 1 906 ? 16.718 20.242 -8.826 1.00 96.31 906 ARG A N 1
ATOM 7057 C CA . ARG A 1 906 ? 17.744 21.100 -8.204 1.00 96.31 906 ARG A CA 1
ATOM 7058 C C . ARG A 1 906 ? 18.780 20.297 -7.406 1.00 96.31 906 ARG A C 1
ATOM 7060 O O . ARG A 1 906 ? 19.973 20.560 -7.510 1.00 96.31 906 ARG A O 1
ATOM 7067 N N . LEU A 1 907 ? 18.356 19.252 -6.696 1.00 95.25 907 LEU A N 1
ATOM 7068 C CA . LEU A 1 907 ? 19.271 18.332 -6.015 1.00 95.25 907 LEU A CA 1
ATOM 7069 C C . LEU A 1 907 ? 20.134 17.531 -7.015 1.00 95.25 907 LEU A C 1
ATOM 7071 O O . LEU A 1 907 ? 21.340 17.386 -6.813 1.00 95.25 907 LEU A O 1
ATOM 7075 N N . LEU A 1 908 ? 19.544 17.064 -8.124 1.00 96.62 908 LEU A N 1
ATOM 7076 C CA . LEU A 1 908 ? 20.282 16.432 -9.228 1.00 96.62 908 LEU A CA 1
ATOM 7077 C C . LEU A 1 908 ? 21.210 17.414 -9.966 1.00 96.62 908 LEU A C 1
ATOM 7079 O O . LEU A 1 908 ? 22.276 17.002 -10.411 1.00 96.62 908 LEU A O 1
ATOM 7083 N N . GLU A 1 909 ? 20.854 18.696 -10.068 1.00 97.56 909 GLU A N 1
ATOM 7084 C CA . GLU A 1 909 ? 21.686 19.747 -10.665 1.00 97.56 909 GLU A CA 1
ATOM 7085 C C . GLU A 1 909 ? 22.959 19.969 -9.847 1.00 97.56 909 GLU A C 1
ATOM 7087 O O . GLU A 1 909 ? 24.050 19.969 -10.412 1.00 97.56 909 GLU A O 1
ATOM 7092 N N . ALA A 1 910 ? 22.849 20.059 -8.518 1.00 97.19 910 ALA A N 1
ATOM 7093 C CA . ALA A 1 910 ? 24.014 20.131 -7.638 1.00 97.19 910 ALA A CA 1
ATOM 7094 C C . ALA A 1 910 ? 24.881 18.854 -7.709 1.00 97.19 910 ALA A C 1
ATOM 7096 O O . ALA A 1 910 ? 26.109 18.945 -7.732 1.00 97.19 910 ALA A O 1
ATOM 7097 N N . ALA A 1 911 ? 24.270 17.667 -7.814 1.00 97.31 911 ALA A N 1
ATOM 7098 C CA . ALA A 1 911 ? 25.002 16.410 -7.996 1.00 97.31 911 ALA A CA 1
ATOM 7099 C C . ALA A 1 911 ? 25.732 16.331 -9.355 1.00 97.31 911 ALA A C 1
ATOM 7101 O O . ALA A 1 911 ? 26.864 15.847 -9.416 1.00 97.31 911 ALA A O 1
ATOM 7102 N N . LEU A 1 912 ? 25.114 16.839 -10.425 1.00 98.19 912 LEU A N 1
ATOM 7103 C CA . LEU A 1 912 ? 25.692 16.936 -11.768 1.00 98.19 912 LEU A CA 1
ATOM 7104 C C . LEU A 1 912 ? 26.834 17.958 -11.825 1.00 98.19 912 LEU A C 1
ATOM 7106 O O . LEU A 1 912 ? 27.915 17.632 -12.303 1.00 98.19 912 LEU A O 1
ATOM 7110 N N . LEU A 1 913 ? 26.636 19.161 -11.283 1.00 98.12 913 LEU A N 1
ATOM 7111 C CA . LEU A 1 913 ? 27.679 20.188 -11.194 1.00 98.12 913 LEU A CA 1
ATOM 7112 C C . LEU A 1 913 ? 28.887 19.688 -10.386 1.00 98.12 913 LEU A C 1
ATOM 7114 O O . LEU A 1 913 ? 30.028 19.929 -10.772 1.00 98.12 913 LEU A O 1
ATOM 7118 N N . LEU A 1 914 ? 28.663 18.922 -9.313 1.00 96.62 914 LEU A N 1
ATOM 7119 C CA . LEU A 1 914 ? 29.742 18.274 -8.568 1.00 96.62 914 LEU A CA 1
ATOM 7120 C C . LEU A 1 914 ? 30.466 17.189 -9.390 1.00 96.62 914 LEU A C 1
ATOM 7122 O O . LEU A 1 914 ? 31.687 17.085 -9.297 1.00 96.62 914 LEU A O 1
ATOM 7126 N N . ALA A 1 915 ? 29.750 16.410 -10.208 1.00 96.69 915 ALA A N 1
ATOM 7127 C CA . ALA A 1 915 ? 30.353 15.434 -11.123 1.00 96.69 915 ALA A CA 1
ATOM 7128 C C . ALA A 1 915 ? 31.164 16.098 -12.257 1.00 96.69 915 ALA A C 1
ATOM 7130 O O . ALA A 1 915 ? 32.172 15.550 -12.689 1.00 96.69 915 ALA A O 1
ATOM 7131 N N . GLU A 1 916 ? 30.784 17.309 -12.676 1.00 97.31 916 GLU A N 1
ATOM 7132 C CA . GLU A 1 916 ? 31.552 18.181 -13.583 1.00 97.31 916 GLU A CA 1
ATOM 7133 C C . GLU A 1 916 ? 32.744 18.886 -12.895 1.00 97.31 916 GLU A C 1
ATOM 7135 O O . GLU A 1 916 ? 33.433 19.691 -13.519 1.00 97.31 916 GLU A O 1
ATOM 7140 N N . GLY A 1 917 ? 32.980 18.652 -11.597 1.00 96.25 917 GLY A N 1
ATOM 7141 C CA . GLY A 1 917 ? 34.014 19.336 -10.808 1.00 96.25 917 GLY A CA 1
ATOM 7142 C C . GL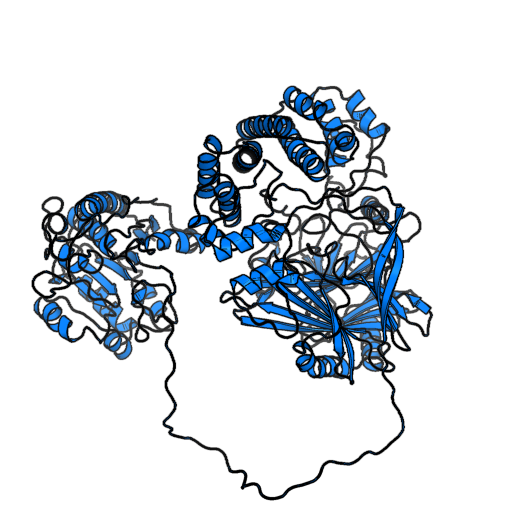Y A 1 917 ? 33.676 20.786 -10.421 1.00 96.25 917 GLY A C 1
ATOM 7143 O O . GLY A 1 917 ? 34.456 21.446 -9.732 1.00 96.25 917 GLY A O 1
ATOM 7144 N N . ARG A 1 918 ? 32.495 21.289 -10.796 1.00 96.56 918 ARG A N 1
ATOM 7145 C CA . ARG A 1 918 ? 32.017 22.667 -10.579 1.00 96.56 918 ARG A CA 1
ATOM 7146 C C . ARG A 1 918 ? 31.452 22.852 -9.167 1.00 96.56 918 ARG A C 1
ATOM 7148 O O . ARG A 1 918 ? 30.298 23.228 -8.969 1.00 96.56 918 ARG A O 1
ATOM 7155 N N . ARG A 1 919 ? 32.289 22.580 -8.162 1.00 95.94 919 ARG A N 1
ATOM 7156 C CA . ARG A 1 919 ? 31.924 22.560 -6.731 1.00 95.94 919 ARG A CA 1
ATOM 7157 C C . ARG A 1 919 ? 31.336 23.887 -6.226 1.00 95.94 919 ARG A C 1
ATOM 7159 O O . ARG A 1 919 ? 30.436 23.857 -5.394 1.00 95.94 919 ARG A O 1
ATOM 7166 N N . ALA A 1 920 ? 31.798 25.026 -6.750 1.00 95.25 920 ALA A N 1
ATOM 7167 C CA . ALA A 1 920 ? 31.255 26.347 -6.413 1.00 95.25 920 ALA A CA 1
ATOM 7168 C C . ALA A 1 920 ? 29.812 26.533 -6.922 1.00 95.25 920 ALA A C 1
ATOM 7170 O O . ALA A 1 920 ? 28.937 26.920 -6.154 1.00 95.25 920 ALA A O 1
ATOM 7171 N N . ASP A 1 921 ? 29.541 26.170 -8.178 1.00 97.12 921 ASP A N 1
ATOM 7172 C CA . ASP A 1 921 ? 28.199 26.256 -8.770 1.00 97.12 921 ASP A CA 1
ATOM 7173 C C . ASP A 1 921 ? 27.232 25.271 -8.090 1.00 97.12 921 ASP A C 1
ATOM 7175 O O . ASP A 1 921 ? 26.086 25.604 -7.794 1.00 97.12 921 ASP A O 1
ATOM 7179 N N . ALA A 1 922 ? 27.712 24.062 -7.775 1.00 96.31 922 ALA A N 1
ATOM 7180 C CA . ALA A 1 922 ? 26.951 23.069 -7.020 1.00 96.31 922 ALA A CA 1
ATOM 7181 C C . ALA A 1 922 ? 26.573 23.565 -5.611 1.00 96.31 922 ALA A C 1
ATOM 7183 O O . ALA A 1 922 ? 25.480 23.269 -5.131 1.00 96.31 922 ALA A O 1
ATOM 7184 N N . ARG A 1 923 ? 27.448 24.346 -4.961 1.00 94.88 923 ARG A N 1
ATOM 7185 C CA . ARG A 1 923 ? 27.161 25.026 -3.691 1.00 94.88 923 ARG A CA 1
ATOM 7186 C C . ARG A 1 923 ? 26.161 26.177 -3.875 1.00 94.88 923 ARG A C 1
ATOM 7188 O O . ARG A 1 923 ? 25.202 26.247 -3.111 1.00 94.88 923 ARG A O 1
ATOM 7195 N N . ALA A 1 924 ? 26.297 26.992 -4.922 1.00 95.38 924 ALA A N 1
ATOM 7196 C CA . ALA A 1 924 ? 25.361 28.083 -5.212 1.00 95.38 924 ALA A CA 1
ATOM 7197 C C . ALA A 1 924 ? 23.900 27.600 -5.336 1.00 95.38 924 ALA A C 1
ATOM 7199 O O . ALA A 1 924 ? 22.997 28.246 -4.812 1.00 95.38 924 ALA A O 1
ATOM 7200 N N . VAL A 1 925 ? 23.660 26.412 -5.910 1.00 95.44 925 VAL A N 1
ATOM 7201 C CA . VAL A 1 925 ? 22.321 25.783 -5.958 1.00 95.44 925 VAL A CA 1
ATOM 7202 C C . VAL A 1 925 ? 21.713 25.564 -4.561 1.00 95.44 925 VAL A C 1
ATOM 7204 O O . VAL A 1 925 ? 20.501 25.716 -4.388 1.00 95.44 925 VAL A O 1
ATOM 7207 N N . PHE A 1 926 ? 22.525 25.234 -3.550 1.00 94.25 926 PHE A N 1
ATOM 7208 C CA . PHE A 1 926 ? 22.076 25.112 -2.158 1.00 94.25 926 PHE A CA 1
ATOM 7209 C C . PHE A 1 926 ? 21.874 26.468 -1.473 1.00 94.25 926 PHE A C 1
ATOM 7211 O O . PHE A 1 926 ? 20.937 26.598 -0.675 1.00 94.25 926 PHE A O 1
ATOM 7218 N N . ASP A 1 927 ? 22.720 27.456 -1.774 1.00 92.31 927 ASP A N 1
ATOM 7219 C CA . ASP A 1 927 ? 22.648 28.807 -1.202 1.00 92.31 927 ASP A CA 1
ATOM 7220 C C . ASP A 1 927 ? 21.437 29.595 -1.738 1.00 92.31 927 ASP A C 1
ATOM 7222 O O . ASP A 1 927 ? 20.746 30.240 -0.952 1.00 92.31 927 ASP A O 1
ATOM 7226 N N . GLU A 1 928 ? 21.105 29.455 -3.030 1.00 92.88 928 GLU A N 1
ATOM 7227 C CA . GLU A 1 928 ? 19.845 29.933 -3.633 1.00 92.88 928 GLU A CA 1
ATOM 7228 C C . GLU A 1 928 ? 18.606 29.304 -2.967 1.00 92.88 928 GLU A C 1
ATOM 7230 O O . GLU A 1 928 ? 17.564 29.945 -2.835 1.00 92.88 928 GLU A O 1
ATOM 7235 N N . GLY A 1 929 ? 18.730 28.051 -2.516 1.00 89.38 929 GLY A N 1
ATOM 7236 C CA . GLY A 1 929 ? 17.676 27.300 -1.840 1.00 89.38 929 GLY A CA 1
ATOM 7237 C C . GLY A 1 929 ? 16.704 26.583 -2.786 1.00 89.38 929 GLY A C 1
ATOM 7238 O O . GLY A 1 929 ? 16.468 26.981 -3.925 1.00 89.38 929 GLY A O 1
ATOM 7239 N N . PHE A 1 930 ? 16.141 25.472 -2.307 1.00 91.06 930 PHE A N 1
ATOM 7240 C CA . PHE A 1 930 ? 15.128 24.682 -3.009 1.00 91.06 930 PHE A CA 1
ATOM 7241 C C . PHE A 1 930 ? 14.346 23.796 -2.029 1.00 91.06 930 PHE A C 1
ATOM 7243 O O . PHE A 1 930 ? 14.813 23.506 -0.927 1.00 91.06 930 PHE A O 1
ATOM 7250 N N . GLU A 1 931 ? 13.165 23.339 -2.451 1.00 89.56 931 GLU A N 1
ATOM 7251 C CA . GLU A 1 931 ? 12.274 22.478 -1.665 1.00 89.56 931 GLU A CA 1
ATOM 7252 C C . GLU A 1 931 ? 12.004 21.148 -2.384 1.00 89.56 931 GLU A C 1
ATOM 7254 O O . GLU A 1 931 ? 11.338 21.100 -3.421 1.00 89.56 931 GLU A O 1
ATOM 7259 N N . VAL A 1 932 ? 12.530 20.049 -1.835 1.00 92.62 932 VAL A N 1
ATOM 7260 C CA . VAL A 1 932 ? 12.379 18.685 -2.374 1.00 92.62 932 VAL A CA 1
ATOM 7261 C C . VAL A 1 932 ? 11.046 18.102 -1.894 1.00 92.62 932 VAL A C 1
ATOM 7263 O O . VAL A 1 932 ? 11.004 17.379 -0.907 1.00 92.62 932 VAL A O 1
ATOM 7266 N N . ALA A 1 933 ? 9.936 18.482 -2.533 1.00 92.19 933 ALA A N 1
ATOM 7267 C CA . ALA A 1 933 ? 8.584 18.200 -2.029 1.00 92.19 933 ALA A CA 1
ATOM 7268 C C . ALA A 1 933 ? 8.328 16.713 -1.703 1.00 92.19 933 ALA A C 1
ATOM 7270 O O . ALA A 1 933 ? 7.736 16.403 -0.668 1.00 92.19 933 ALA A O 1
ATOM 7271 N N . ASP A 1 934 ? 8.814 15.817 -2.557 1.00 92.06 934 ASP A N 1
ATOM 7272 C CA . ASP A 1 934 ? 8.781 14.356 -2.464 1.00 92.06 934 ASP A CA 1
ATOM 7273 C C . ASP A 1 934 ? 10.026 13.750 -1.790 1.00 92.06 934 ASP A C 1
ATOM 7275 O O . ASP A 1 934 ? 10.319 12.568 -1.987 1.00 92.06 934 ASP A O 1
ATOM 7279 N N . LEU A 1 935 ? 10.762 14.526 -0.983 1.00 92.31 935 LEU A N 1
ATOM 7280 C CA . LEU A 1 935 ? 11.805 13.988 -0.111 1.00 92.31 935 LEU A CA 1
ATOM 7281 C C . LEU A 1 935 ? 11.195 12.878 0.741 1.00 92.31 935 LEU A C 1
ATOM 7283 O O . LEU A 1 935 ? 10.234 13.109 1.479 1.00 92.31 935 LEU A O 1
ATOM 7287 N N . ARG A 1 936 ? 11.743 11.674 0.592 1.00 89.00 936 ARG A N 1
ATOM 7288 C CA . ARG A 1 936 ? 11.260 10.488 1.284 1.00 89.00 936 ARG A CA 1
ATOM 7289 C C . ARG A 1 936 ? 11.600 10.548 2.762 1.00 89.00 936 ARG A C 1
ATOM 7291 O O . ARG A 1 936 ? 12.689 10.990 3.134 1.00 89.00 936 ARG A O 1
ATOM 7298 N N . GLU A 1 937 ? 10.682 10.040 3.571 1.00 84.31 937 GLU A N 1
ATOM 7299 C CA . GLU A 1 937 ? 10.940 9.682 4.958 1.00 84.31 937 GLU A CA 1
ATOM 7300 C C . GLU A 1 937 ? 12.315 8.999 5.128 1.00 84.31 937 GLU A C 1
ATOM 7302 O O . GLU A 1 937 ? 12.654 8.052 4.414 1.00 84.31 937 GLU A O 1
ATOM 7307 N N . GLY A 1 938 ? 13.127 9.511 6.058 1.00 79.00 938 GLY A N 1
ATOM 7308 C CA . GLY A 1 938 ? 14.436 8.945 6.403 1.00 79.00 938 GLY A CA 1
ATOM 7309 C C . GLY A 1 938 ? 15.562 9.125 5.371 1.00 79.00 938 GLY A C 1
ATOM 7310 O O . GLY A 1 938 ? 16.647 8.593 5.596 1.00 79.00 938 GLY A O 1
ATOM 7311 N N . ALA A 1 939 ? 15.353 9.852 4.266 1.00 82.81 939 ALA A N 1
ATOM 7312 C CA . ALA A 1 939 ? 16.368 10.018 3.221 1.00 82.81 939 ALA A CA 1
ATOM 7313 C C . ALA A 1 939 ? 17.543 10.929 3.638 1.00 82.81 939 ALA A C 1
ATOM 7315 O O . ALA A 1 939 ? 17.350 12.086 4.010 1.00 82.81 939 ALA A O 1
ATOM 7316 N N . ASP A 1 940 ? 18.775 10.441 3.465 1.00 85.25 940 ASP A N 1
ATOM 7317 C CA . ASP A 1 940 ? 20.037 11.139 3.767 1.00 85.25 940 ASP A CA 1
ATOM 7318 C C . ASP A 1 940 ? 20.716 11.774 2.534 1.00 85.25 940 ASP A C 1
ATOM 7320 O O . ASP A 1 940 ? 21.741 12.440 2.650 1.00 85.25 940 ASP A O 1
ATOM 7324 N N . VAL A 1 941 ? 20.117 11.665 1.343 1.00 89.19 941 VAL A N 1
ATOM 7325 C CA . VAL A 1 941 ? 20.668 12.176 0.068 1.00 89.19 941 VAL A CA 1
ATOM 7326 C C . VAL A 1 941 ? 21.056 13.669 0.083 1.00 89.19 941 VAL A C 1
ATOM 7328 O O . VAL A 1 941 ? 21.980 14.072 -0.623 1.00 89.19 941 VAL A O 1
ATOM 7331 N N . ILE A 1 942 ? 20.384 14.492 0.896 1.00 91.94 942 ILE A N 1
ATOM 7332 C CA . ILE A 1 942 ? 20.708 15.918 1.076 1.00 91.94 942 ILE A CA 1
ATOM 7333 C C . ILE A 1 942 ? 21.995 16.087 1.904 1.00 91.94 942 ILE A C 1
ATOM 7335 O O . ILE A 1 942 ? 22.877 16.846 1.505 1.00 91.94 942 ILE A O 1
ATOM 7339 N N . GLU A 1 943 ? 22.128 15.346 3.007 1.00 89.62 943 GLU A N 1
ATOM 7340 C CA . GLU A 1 943 ? 23.321 15.306 3.866 1.00 89.62 943 GLU A CA 1
ATOM 7341 C C . GLU A 1 943 ? 24.533 14.763 3.095 1.00 89.62 943 GLU A C 1
ATOM 7343 O O . GLU A 1 943 ? 25.580 15.408 3.048 1.00 89.62 943 GLU A O 1
ATOM 7348 N N . LEU A 1 944 ? 24.368 13.626 2.412 1.00 90.75 944 LEU A N 1
ATOM 7349 C CA . LEU A 1 944 ? 25.427 12.966 1.643 1.00 90.75 944 LEU A CA 1
ATOM 7350 C C . LEU A 1 944 ? 25.942 13.812 0.469 1.00 90.75 944 LEU A C 1
ATOM 7352 O O . LEU A 1 944 ? 27.107 13.686 0.087 1.00 90.75 944 LEU A O 1
ATOM 7356 N N . LEU A 1 945 ? 25.104 14.671 -0.122 1.00 92.88 945 LEU A N 1
ATOM 7357 C CA . LEU A 1 945 ? 25.555 15.622 -1.139 1.00 92.88 945 LEU A CA 1
ATOM 7358 C C . LEU A 1 945 ? 26.214 16.856 -0.506 1.00 92.88 945 LEU A C 1
ATOM 7360 O O . LEU A 1 945 ? 27.264 17.281 -0.983 1.00 92.88 945 LEU A O 1
ATOM 7364 N N . TRP A 1 946 ? 25.654 17.394 0.582 1.00 93.75 946 TRP A N 1
ATOM 7365 C CA . TRP A 1 946 ? 26.218 18.544 1.297 1.00 93.75 946 TRP A CA 1
ATOM 7366 C C . TRP A 1 946 ? 27.629 18.264 1.835 1.00 93.75 946 TRP A C 1
ATOM 7368 O O . TRP A 1 946 ? 28.546 19.034 1.554 1.00 93.75 946 TRP A O 1
ATOM 7378 N N . ALA A 1 947 ? 27.844 17.115 2.485 1.00 92.25 947 ALA A N 1
ATOM 7379 C CA . ALA A 1 947 ? 29.151 16.697 3.006 1.00 92.25 947 ALA A CA 1
ATOM 7380 C C . ALA A 1 947 ? 30.216 16.477 1.909 1.00 92.25 947 ALA A C 1
ATOM 7382 O O . ALA A 1 947 ? 31.415 16.513 2.171 1.00 92.25 947 ALA A O 1
ATOM 7383 N N . ARG A 1 948 ? 29.805 16.275 0.647 1.00 92.31 948 ARG A N 1
ATOM 7384 C CA . ARG A 1 948 ? 30.724 16.245 -0.509 1.00 92.31 948 ARG A CA 1
ATOM 7385 C C . ARG A 1 948 ? 31.016 17.638 -1.082 1.00 92.31 948 ARG A C 1
ATOM 7387 O O . ARG A 1 948 ? 31.949 17.781 -1.875 1.00 92.31 948 ARG A O 1
ATOM 7394 N N . LEU A 1 949 ? 30.233 18.652 -0.709 1.00 92.00 949 LEU A N 1
ATOM 7395 C CA . LEU A 1 949 ? 30.362 20.042 -1.154 1.00 92.00 949 LEU A CA 1
ATOM 7396 C C . LEU A 1 949 ? 31.106 20.924 -0.147 1.00 92.00 949 LEU A C 1
ATOM 7398 O O . LEU A 1 949 ? 31.875 21.787 -0.573 1.00 92.00 949 LEU A O 1
ATOM 7402 N N . THR A 1 950 ? 30.964 20.699 1.157 1.00 90.50 950 THR A N 1
ATOM 7403 C CA . THR A 1 950 ? 31.648 21.477 2.203 1.00 90.50 950 THR A CA 1
ATOM 7404 C C . THR A 1 950 ? 31.761 20.697 3.516 1.00 90.50 950 THR A C 1
ATOM 7406 O O . THR A 1 950 ? 30.974 19.789 3.769 1.00 90.50 950 THR A O 1
ATOM 7409 N N . ASP A 1 951 ? 32.728 21.090 4.345 1.00 89.12 951 ASP A N 1
ATOM 7410 C CA . ASP A 1 951 ? 32.906 20.629 5.726 1.00 89.12 951 ASP A CA 1
ATOM 7411 C C . ASP A 1 951 ? 32.073 21.470 6.729 1.00 89.12 951 ASP A C 1
ATOM 7413 O O . ASP A 1 951 ? 32.115 21.241 7.938 1.00 89.12 951 ASP A O 1
ATOM 7417 N N . GLU A 1 952 ? 31.314 22.469 6.252 1.00 91.56 952 GLU A N 1
ATOM 7418 C CA . GLU A 1 952 ? 30.348 23.222 7.067 1.00 91.56 952 GLU A CA 1
ATOM 7419 C C . GLU A 1 952 ? 29.205 22.321 7.577 1.00 91.56 952 GLU A C 1
ATOM 7421 O O . GLU A 1 952 ? 28.723 21.457 6.838 1.00 91.56 952 GLU A O 1
ATOM 7426 N N . PRO A 1 953 ? 28.679 22.560 8.794 1.00 88.69 953 PRO A N 1
ATOM 7427 C CA . PRO A 1 953 ? 27.525 21.825 9.304 1.00 88.69 953 PRO A CA 1
ATOM 7428 C C . PRO A 1 953 ? 26.287 22.028 8.420 1.00 88.69 953 PRO A C 1
ATOM 7430 O O . PRO A 1 953 ? 26.037 23.125 7.914 1.00 88.69 953 PRO A O 1
ATOM 7433 N N . LEU A 1 954 ? 25.488 20.968 8.265 1.00 88.88 954 LEU A N 1
ATOM 7434 C CA . LEU A 1 954 ? 24.264 20.978 7.463 1.00 88.88 954 LEU A CA 1
ATOM 7435 C C . LEU A 1 954 ? 23.286 22.065 7.969 1.00 88.88 954 LEU A C 1
ATOM 7437 O O . LEU A 1 954 ? 22.906 22.039 9.143 1.00 88.88 954 LEU A O 1
ATOM 7441 N N . PRO A 1 955 ? 22.843 23.020 7.125 1.00 89.69 955 PRO A N 1
ATOM 7442 C CA . PRO A 1 955 ? 21.910 24.062 7.545 1.00 89.69 955 PRO A CA 1
ATOM 7443 C C . PRO A 1 955 ? 20.593 23.471 8.058 1.00 89.69 955 PRO A C 1
ATOM 7445 O O . PRO A 1 955 ? 19.986 22.655 7.373 1.00 89.69 955 PRO A O 1
ATOM 7448 N N . ALA A 1 956 ? 20.084 23.939 9.202 1.00 86.81 956 ALA A N 1
ATOM 7449 C CA . ALA A 1 956 ? 18.904 23.354 9.861 1.00 86.81 956 ALA A CA 1
ATOM 7450 C C . ALA A 1 956 ? 17.646 23.242 8.966 1.00 86.81 956 ALA A C 1
ATOM 7452 O O . ALA A 1 956 ? 16.864 22.309 9.113 1.00 86.81 956 ALA A O 1
ATOM 7453 N N . ARG A 1 957 ? 17.474 24.127 7.968 1.00 87.25 957 ARG A N 1
ATOM 7454 C CA . ARG A 1 957 ? 16.387 24.034 6.963 1.00 87.25 957 ARG A CA 1
ATOM 7455 C C . ARG A 1 957 ? 16.463 22.787 6.057 1.00 87.25 957 ARG A C 1
ATOM 7457 O O . ARG A 1 957 ? 15.485 22.481 5.372 1.00 87.25 957 ARG A O 1
ATOM 7464 N N . LEU A 1 958 ? 17.613 22.113 6.041 1.00 88.62 958 LEU A N 1
ATOM 7465 C CA . LEU A 1 958 ? 17.959 20.912 5.276 1.00 88.62 958 LEU A CA 1
ATOM 7466 C C . LEU A 1 958 ? 18.210 19.680 6.167 1.00 88.62 958 LEU A C 1
ATOM 7468 O O . LEU A 1 958 ? 18.376 18.588 5.629 1.00 88.62 958 LEU A O 1
ATOM 7472 N N . ASP A 1 959 ? 18.249 19.829 7.496 1.00 89.44 959 ASP A N 1
ATOM 7473 C CA . ASP A 1 959 ? 18.452 18.705 8.413 1.00 89.44 959 ASP A CA 1
ATOM 7474 C C . ASP A 1 959 ? 17.129 17.962 8.646 1.00 89.44 959 ASP A C 1
ATOM 7476 O O . ASP A 1 959 ? 16.278 18.397 9.415 1.00 89.44 959 ASP A O 1
ATOM 7480 N N . PHE A 1 960 ? 16.967 16.830 7.961 1.00 89.62 960 PHE A N 1
ATOM 7481 C CA . PHE A 1 960 ? 15.816 15.925 8.061 1.00 89.62 960 PHE A CA 1
ATOM 7482 C C . PHE A 1 960 ? 16.154 14.628 8.830 1.00 89.62 960 PHE A C 1
ATOM 7484 O O . PHE A 1 960 ? 15.477 13.605 8.690 1.00 89.62 960 PHE A O 1
ATOM 7491 N N . ARG A 1 961 ? 17.228 14.624 9.630 1.00 86.31 961 ARG A N 1
ATOM 7492 C CA . ARG A 1 961 ? 17.811 13.398 10.194 1.00 86.31 961 ARG A CA 1
ATOM 7493 C C . ARG A 1 961 ? 17.085 12.965 11.470 1.00 86.31 961 ARG A C 1
ATOM 7495 O O . ARG A 1 961 ? 17.105 13.645 12.492 1.00 86.31 961 ARG A O 1
ATOM 7502 N N . MET A 1 962 ? 16.429 11.807 11.399 1.00 82.25 962 MET A N 1
ATOM 7503 C CA . MET A 1 962 ? 15.627 11.235 12.496 1.00 82.25 962 MET A CA 1
ATOM 7504 C C . MET A 1 962 ? 16.380 10.216 13.369 1.00 82.25 962 MET A C 1
ATOM 7506 O O . MET A 1 962 ? 15.819 9.705 14.338 1.00 82.25 962 MET A O 1
ATOM 7510 N N . ARG A 1 963 ? 17.648 9.940 13.040 1.00 79.25 963 ARG A N 1
ATOM 7511 C CA . ARG A 1 963 ? 18.591 9.082 13.779 1.00 79.25 963 ARG A CA 1
ATOM 7512 C C . ARG A 1 963 ? 19.667 9.934 14.478 1.00 79.25 963 ARG A C 1
ATOM 7514 O O . ARG A 1 963 ? 19.824 11.098 14.106 1.00 79.25 963 ARG A O 1
ATOM 7521 N N . PRO A 1 964 ? 20.428 9.385 15.445 1.00 72.62 964 PRO A N 1
ATOM 7522 C CA . PRO A 1 964 ? 21.695 9.983 15.865 1.00 72.62 964 PRO A CA 1
ATOM 7523 C C . PRO A 1 964 ? 22.654 10.174 14.683 1.00 72.62 964 PRO A C 1
ATOM 7525 O O . PRO A 1 964 ? 22.578 9.432 13.700 1.00 72.62 964 PRO A O 1
ATOM 7528 N N . ASP A 1 965 ? 23.587 11.121 14.803 1.00 66.69 965 ASP A N 1
ATOM 7529 C CA . ASP A 1 965 ? 24.746 11.192 13.910 1.00 66.69 965 ASP A CA 1
ATOM 7530 C C . ASP A 1 965 ? 25.527 9.863 13.956 1.00 66.69 965 ASP A C 1
ATOM 7532 O O . ASP A 1 965 ? 25.692 9.265 15.025 1.00 66.69 965 ASP A O 1
ATOM 7536 N N . ALA A 1 966 ? 26.013 9.396 12.804 1.00 57.44 966 ALA A N 1
ATOM 7537 C CA . ALA A 1 966 ? 26.920 8.254 12.740 1.00 57.44 966 ALA A CA 1
ATOM 7538 C C . ALA A 1 966 ? 28.335 8.719 13.126 1.00 57.44 966 ALA A C 1
ATOM 7540 O O . ALA A 1 966 ? 29.003 9.376 12.326 1.00 57.44 966 ALA A O 1
ATOM 7541 N N . GLY A 1 967 ? 28.734 8.435 14.370 1.00 37.38 967 GLY A N 1
ATOM 7542 C CA . GLY A 1 967 ? 30.060 8.751 14.926 1.00 37.38 967 GLY A CA 1
ATOM 7543 C C . GLY A 1 967 ? 31.142 7.723 14.612 1.00 37.38 967 GLY A C 1
ATOM 7544 O O . GLY A 1 967 ? 30.788 6.590 14.215 1.00 37.38 967 GLY A O 1
#

Radius of gyration: 33.42 Å; chains: 1; bounding box: 89×92×82 Å